Protein AF-A0A2V7M2E2-F1 (afdb_monomer)

Nearest PDB structures (foldseek):
  1mmu-assembly1_A  TM=9.522E-01  e=6.105E-13  Lactococcus lactis
  1nsr-assembly1_B  TM=9.605E-01  e=1.149E-12  Lactococcus lactis
  1nsu-assembly1_B  TM=9.607E-01  e=1.947E-12  Lactococcus lactis
  1nsm-assembly1_B  TM=9.606E-01  e=2.968E-12  Lactococcus lactis
  1nsx-assembly1_B  TM=9.609E-01  e=6.898E-12  Lactococcus lactis

Radius of gyration: 36.67 Å; Cα contacts (8 Å, |Δi|>4): 2218; chains: 1; bounding box: 90×87×92 Å

Mean predicted aligned error: 12.8 Å

Secondary structure (DSSP, 8-state):
---PPPTT----------TTPPBP-SS----EEEEEEEEETTEEEEEEEEEE-B--EEEEEPTTS--EEEEETTEE--EEEEEE---BTTTBTS-S-HHHHHHHHHHHHHTT--EEEETTS---HHHHHHHHHHT-EEEEEPP--SS---HHHHHHHHHHHHHHHHHHTT-TTEEEEE--BTTTT--EEETTEEE--HHHHHHHHHHHHHHHHH-TTSEEES-B-BTT--BSS-S-EEEEEE--GGGHHHHHHHHHHH-STT--TTB-TT----S--EEEEEEESTTTSTT---S---HHHHHHHHHHHHH-TTB-EEEES-SB--SS----SB-TTS-BB---HHHHTTT--HHHHT-SEEEEESSSSSEEEE-TT-EEEEEEEEEE-----TTTTEEEEEEEEEEEETT--EEEEEEEEEEEE--TT-EEEEEEEEEEPPSS-EEEEEEEEEE-TT--EEEEEEEEEEE--PPPPBTTEEEEE--TT-EEEEEESSEEEEETTTTEEEEESSEEEEEEEEPPTT--GGGEEEEEEEEEEE-----GGGS---------GGGT-S---TT-STT--PPPBSS---EEEEEEETTEEEEEEEE----EEEEEHHHHHT--SSS--SSTEE--EEEEEEPPHHHHHHHHHHTEEEEEEEE-TTS---EEEE-TTSSSS---SEEEEEEP-TTSPPPEEEEEEEEE-TTSPEEEEEEEE-TTS-EEEEETBTTEEEEEEEE-TTS-EEE-B---SSHHHHTSS---TTEEE-SBSSEEGGGEEEETTEEEE----BTTBEETTSTT-TTSSB-EEEEEEETTEEEEEEEEEEPTTGGG--S-EEEEEEEEE-TTS-EEEEEEEEESS----B-EEE--B-TT-SSS-S--GGG--

Sequence (893 aa):
VTHRIPRGAKTLHLDIPLPEARRWSLDDPFLHEVVVSVGGGGLAQDRVQTYFGMRTIGVVDLPGTTYRYVALNGAPVYLQLALDQAYHPEGYYTFPSDSVLRDEILRARQIGLNGLREHIKIEAPRKLYWADRLGMLIMADVPNWWGPPDSAAFREHDAALRGMIARDYNHPSVFAWILFNETWGLETKVDGQDRYLPATERRVARDYRLAKSLDPTRLVEDNSVCCGSGHTETDLNTWHEYLPGWRWEAHVERLSDSTFPGSTWNFRSPWRQARQPMCNSEFGNVWGYAGSTGDVDWSWDYHRAINAFRRHAKLCGWLYTEHHDVINEWNGYWRYDRSWKETGLGDIVAGMSLRDLHAPLYIAVGDPELSRTVRPGEHVEVPLYASFLTGSKAFGDSLTLRAELYGWNSLGERRTWDTTVTRVPYRPWMSRALPPLAVTMPSEPATVVLATRLMDAKDSVLQRNFTTFVVEGTVADRPNVRVARVPATAVRDGHWTLKQWTVLGDRKLNGAGSGFFEYRIPWPAGLAVNDVASATFLVEASAKRLNGKDRDSTAADNGDYMRGGGFHDPSRNPNSYPMTGATKFRSAVSVRVNGQPAGRWELPDDPADSRGILSWHAQPHDGHLYEAGSYGELLRVPISADALREGARTGEMVVRLEVDAALPGGLAIYGAHFGRYPVDPSVVFVLRDTSQATPRVTRAPFGRLPDGRSVELFTLSNAHGIEVQVITYGGIITSIRTPDRAGRLDDIVLGFDSLAGYLKNVPYFGAIVGRYANRIRNAQFTLDGTTYHLAKNIGENTLHGGVRGFDRVLWTGEPFQTDSGSGVTLQYTSRDGEEGYPGTLVTRVTYTLTPRDELVVDYEATTDKATPLNLSQHTYWNLHGTTGGGGTILDHV

Foldseek 3Di:
DDDDDDPPDPDDDDDDDDPPDDAAALVRLDKDKDKDWDDDDPGDIDIDIDIFGHWFWDWDALPPGLFIAIDIRNAGDQAAEFECCCQAPPPGNDDPDLVVLLVLLVLCVVLQGQEYEHPQDLHDVSNLVSCSVNRHAYAYEHHADADALDPVRVVVLVVSLLVSCVVPVRRPRYAEYESEEACHNQFDQDPNDTDNDPVSLVVLVVVLVVSCVSHVRHFYHSYQHEDQPAHRDGLAQEYEDEAQLLCQQVVLVVVLVQDDAQHCRRHDPPDGDHNRQYEYEEYFNQVRFVQGQFAAFRLQSVLLNLLNQLQRLSHSYHYYHRCEADLRTNTHCAYSNRFHFDFCQCVLPPPAGSCLSSFLWHKRKADSALEEEDAAFDKDWIKIKTRNAAPDCVQPQKKKKKKWKWFAAQQRDTDTDDIDIDIDTDDHRDTGIDGTDIDTHHNGFTKMKTKMFIAGPVRHTRHIDIGIYGHDDDGDADPFKDKWFDQQQQFPDKDAPADWDDFPPRFKIWGFFWMKTKDWTFDDPPDDLVQFPWKKWKFFKAFHHCALCNDPDPDDQPDPSVVSRGPPRSRNRQQDDHADTDDFLKFKKFKDKQNHTQGMDIRGHQHFHVLFVLLQVSDDPPRGHTNRRTAGDIDIGIDDSVSSVVCSVVRIIIMMITTDNVRGRIMMTGDLRTHRTNYGGMMMTGGDDPPFDAWDWDKDWQDADPVGHTKIWIWTAARLGWIWIFIQFLRFTAFTWDQDPVGDTFTWWDHDSHPVVLPDPDDLARGKFDQAAAKDAQQWDADPNDIWHFEDPDVRIAHRRYPCGSNGDGWDWDWDQDLQATKIKTWDWQDACRRRWGWTKIKIWMWGCGNVRDTDIDIDMDTPDDTRGDIDTDIDTQQCGPPNPDDDSVPRD

Solvent-accessible surface area (backbone atoms only — not comparable to full-atom values): 46741 Å² total; per-residue (Å²): 140,87,81,91,78,64,90,89,63,90,78,84,87,81,90,76,90,65,84,86,64,71,53,35,40,60,93,45,32,44,64,51,77,42,78,51,72,51,67,54,97,94,48,78,73,46,76,49,78,53,65,40,40,47,69,47,58,51,74,37,60,42,71,97,56,86,35,29,16,48,15,55,70,85,41,69,44,75,44,39,28,25,37,34,72,62,66,33,86,56,64,40,82,42,72,89,43,74,65,57,44,42,45,57,53,49,52,45,46,71,43,44,40,51,31,36,29,38,51,56,35,80,73,59,69,68,42,52,49,36,23,30,65,65,25,30,36,30,38,44,23,32,51,66,52,87,58,57,66,43,78,65,56,51,51,53,41,53,50,50,48,52,50,48,48,74,69,47,72,59,46,59,22,54,47,34,42,30,57,30,53,58,61,51,28,46,33,38,76,54,97,87,38,78,37,76,43,75,69,47,50,57,46,45,35,47,50,34,53,47,50,44,71,76,43,73,69,44,44,42,32,36,42,51,23,36,86,80,65,34,32,63,51,56,54,51,46,46,35,37,55,49,46,44,32,81,49,35,42,70,49,52,52,53,51,48,73,47,60,50,68,69,24,55,67,65,24,31,88,92,38,48,40,58,78,46,26,34,29,39,68,31,32,34,47,49,66,24,25,71,91,26,26,37,20,37,40,55,52,54,36,48,51,33,36,49,40,31,52,54,71,39,78,48,48,24,27,38,17,37,47,25,45,45,16,57,97,87,42,46,53,25,66,21,40,51,85,67,44,55,56,48,48,38,47,35,78,72,37,84,84,34,50,61,41,28,76,49,29,50,48,34,62,35,50,42,61,72,55,56,54,46,81,43,51,48,51,38,76,41,75,32,44,30,29,39,26,26,67,39,82,66,72,86,59,64,61,43,34,37,37,39,36,37,34,32,35,24,30,53,84,60,47,77,47,74,81,48,74,50,77,46,79,39,81,42,56,59,45,38,69,47,79,50,80,52,50,77,45,72,40,57,77,50,29,26,34,34,37,43,34,36,37,36,22,42,90,82,72,47,77,65,24,47,44,61,29,35,36,38,28,53,69,77,83,75,76,48,100,54,36,47,75,33,67,43,60,34,55,59,56,76,48,70,50,45,77,69,41,72,52,64,42,87,71,55,29,26,27,41,30,16,30,24,34,38,45,25,36,70,32,59,48,62,85,92,65,56,66,87,44,47,68,48,38,33,38,35,36,29,36,18,10,21,77,80,40,51,50,74,50,97,71,90,77,76,88,82,46,58,71,94,72,74,45,55,94,72,60,54,29,42,32,79,27,21,30,52,39,29,44,83,77,65,50,49,18,41,40,37,35,28,35,60,86,40,82,56,51,74,44,80,22,75,26,46,37,12,15,50,55,5,49,31,16,49,64,58,56,62,94,81,44,64,43,76,50,38,14,24,36,50,49,80,45,77,42,60,53,52,71,68,34,49,53,48,15,62,72,73,47,32,44,38,38,35,43,31,25,47,79,92,47,43,20,19,39,26,32,26,5,46,61,17,12,53,44,30,22,33,39,26,41,40,33,35,42,53,74,89,86,52,56,78,60,38,62,47,78,46,83,54,43,63,48,101,87,67,52,77,30,38,31,36,41,27,28,29,46,87,69,36,35,40,31,36,28,25,51,5,56,16,40,47,39,38,29,41,61,46,102,87,66,54,71,35,41,28,43,51,59,58,101,41,54,75,56,70,73,43,102,62,90,54,56,12,11,31,29,13,53,34,50,54,75,39,67,69,12,44,52,74,56,98,90,43,77,37,58,36,36,59,64,52,80,63,18,16,39,29,31,22,83,74,14,42,47,67,37,75,36,49,71,50,75,46,75,56,98,75,24,10,26,38,39,33,38,42,74,47,51,60,49,52,55,35,41,52,27,37,33,44,37,38,42,34,42,33,39,23,83,81,83,43,79,45,79,48,80,49,74,50,62,84,42,86,58,85,76,38,76,47,75,40,67,44,79,39,74,56,32,75,83,66,61,95,71,60,89,84,68,46,120

Structure (mmCIF, N/CA/C/O backbone):
data_AF-A0A2V7M2E2-F1
#
_entry.id   AF-A0A2V7M2E2-F1
#
loop_
_atom_site.group_PDB
_atom_site.id
_atom_site.type_symbol
_atom_site.label_atom_id
_atom_site.label_alt_id
_atom_site.label_comp_id
_atom_site.label_asym_id
_atom_site.label_entity_id
_atom_site.label_seq_id
_atom_site.pdbx_PDB_ins_code
_atom_site.Cartn_x
_atom_site.Cartn_y
_atom_site.Cartn_z
_atom_site.occupancy
_atom_site.B_iso_or_equiv
_atom_site.auth_seq_id
_atom_site.auth_comp_id
_atom_site.auth_asym_id
_atom_site.auth_atom_id
_atom_site.pdbx_PDB_model_num
ATOM 1 N N . VAL A 1 1 ? 30.450 -27.413 -33.168 1.00 78.19 1 VAL A N 1
ATOM 2 C CA . VAL A 1 1 ? 30.902 -27.053 -34.534 1.00 78.19 1 VAL A CA 1
ATOM 3 C C . VAL A 1 1 ? 32.400 -26.786 -34.479 1.00 78.19 1 VAL A C 1
ATOM 5 O O . VAL A 1 1 ? 32.834 -26.166 -33.517 1.00 78.19 1 VAL A O 1
ATOM 8 N N . THR A 1 2 ? 33.191 -27.269 -35.440 1.00 84.38 2 THR A N 1
ATOM 9 C CA . THR A 1 2 ? 34.657 -27.086 -35.459 1.00 84.38 2 THR A CA 1
ATOM 10 C C . THR A 1 2 ? 35.074 -26.414 -36.761 1.00 84.38 2 THR A C 1
ATOM 12 O O . THR A 1 2 ? 34.660 -26.854 -37.828 1.00 84.38 2 THR A O 1
ATOM 15 N N . HIS A 1 3 ? 35.911 -25.376 -36.679 1.00 85.56 3 HIS A N 1
ATOM 16 C CA . HIS A 1 3 ? 36.403 -24.625 -37.837 1.00 85.56 3 HIS A CA 1
ATOM 17 C C . HIS A 1 3 ? 37.922 -24.454 -37.792 1.00 85.56 3 HIS A C 1
ATOM 19 O O . HIS A 1 3 ? 38.520 -24.366 -36.720 1.00 85.56 3 HIS A O 1
ATOM 25 N N . ARG A 1 4 ? 38.553 -24.391 -38.971 1.00 87.44 4 ARG A N 1
ATOM 26 C CA . ARG A 1 4 ? 39.972 -24.036 -39.105 1.00 87.44 4 ARG A CA 1
ATOM 27 C C . ARG A 1 4 ? 40.113 -22.518 -39.131 1.00 87.44 4 ARG A C 1
ATOM 29 O O . ARG A 1 4 ? 39.438 -21.856 -39.913 1.00 87.44 4 ARG A O 1
ATOM 36 N N . ILE A 1 5 ? 41.016 -21.994 -38.309 1.00 85.44 5 ILE A N 1
ATOM 37 C CA . ILE A 1 5 ? 41.280 -20.558 -38.203 1.00 85.44 5 ILE A CA 1
ATOM 38 C C . ILE A 1 5 ? 42.539 -20.226 -39.017 1.00 85.44 5 ILE A C 1
ATOM 40 O O . ILE A 1 5 ? 43.575 -20.862 -38.799 1.00 85.44 5 ILE A O 1
ATOM 44 N N . PRO A 1 6 ? 42.493 -19.262 -39.956 1.00 84.94 6 PRO A N 1
ATOM 45 C CA . PRO A 1 6 ? 43.684 -18.811 -40.667 1.00 84.94 6 PRO A CA 1
ATOM 46 C C . PRO A 1 6 ? 44.739 -18.247 -39.708 1.00 84.94 6 PRO A C 1
ATOM 48 O O . PRO A 1 6 ? 44.421 -17.526 -38.760 1.00 84.94 6 PRO A O 1
ATOM 51 N N . ARG A 1 7 ? 46.018 -18.539 -39.967 1.00 83.25 7 ARG A N 1
ATOM 52 C CA . ARG A 1 7 ? 47.129 -18.003 -39.168 1.00 83.25 7 ARG A CA 1
ATOM 53 C C . ARG A 1 7 ? 47.099 -16.470 -39.191 1.00 83.25 7 ARG A C 1
ATOM 55 O O . ARG A 1 7 ? 47.074 -15.873 -40.260 1.00 83.25 7 ARG A O 1
ATOM 62 N N . GLY A 1 8 ? 47.149 -15.847 -38.013 1.00 85.00 8 GLY A N 1
ATOM 63 C CA . GLY A 1 8 ? 47.147 -14.386 -37.864 1.00 85.00 8 GLY A CA 1
ATOM 64 C C . GLY A 1 8 ? 45.761 -13.732 -37.889 1.00 85.00 8 GLY A C 1
ATOM 65 O O . GLY A 1 8 ? 45.679 -12.515 -37.723 1.00 85.00 8 GLY A O 1
ATOM 66 N N . ALA A 1 9 ? 44.679 -14.502 -38.057 1.00 87.25 9 ALA A N 1
ATOM 67 C CA . ALA A 1 9 ? 43.323 -13.977 -37.932 1.00 87.25 9 ALA A CA 1
ATOM 68 C C . ALA A 1 9 ? 43.050 -13.509 -36.492 1.00 87.25 9 ALA A C 1
ATOM 70 O O . ALA A 1 9 ? 43.344 -14.222 -35.534 1.00 87.25 9 ALA A O 1
ATOM 71 N N . LYS A 1 10 ? 42.476 -12.307 -36.358 1.00 87.69 10 LYS A N 1
ATOM 72 C CA . LYS A 1 10 ? 42.062 -11.719 -35.070 1.00 87.69 10 LYS A CA 1
ATOM 73 C C . LYS A 1 10 ? 40.555 -11.815 -34.817 1.00 87.69 10 LYS A C 1
ATOM 75 O O . LYS A 1 10 ? 40.134 -11.742 -33.671 1.00 87.69 10 LYS A O 1
ATOM 80 N N . THR A 1 11 ? 39.771 -12.006 -35.876 1.00 87.50 11 THR A N 1
ATOM 81 C CA . THR A 1 11 ? 38.309 -12.106 -35.831 1.00 87.50 11 THR A CA 1
ATOM 82 C C . THR A 1 11 ? 37.866 -13.264 -36.713 1.00 87.50 11 THR A C 1
ATOM 84 O O . THR A 1 11 ? 38.411 -13.463 -37.801 1.00 87.50 11 THR A O 1
ATOM 87 N N . LEU A 1 12 ? 36.877 -14.020 -36.245 1.00 86.31 12 LEU A N 1
ATOM 88 C CA . LEU A 1 12 ? 36.224 -15.091 -36.987 1.00 86.31 12 LEU A CA 1
ATOM 89 C C . LEU A 1 12 ? 34.712 -14.949 -36.803 1.00 86.31 12 LEU A C 1
ATOM 91 O O . LEU A 1 12 ? 34.249 -14.781 -35.678 1.00 86.31 12 LEU A O 1
ATOM 95 N N . HIS A 1 13 ? 33.961 -15.052 -37.896 1.00 87.56 13 HIS A N 1
ATOM 96 C CA . HIS A 1 13 ? 32.502 -15.111 -37.875 1.00 87.56 13 HIS A CA 1
ATOM 97 C C . HIS A 1 13 ? 32.058 -16.536 -38.200 1.00 87.56 13 HIS A C 1
ATOM 99 O O . HIS A 1 13 ? 32.560 -17.137 -39.152 1.00 87.56 13 HIS A O 1
ATOM 105 N N . LEU A 1 14 ? 31.158 -17.079 -37.380 1.00 86.69 14 LEU A N 1
ATOM 106 C CA . LEU A 1 14 ? 30.613 -18.424 -37.519 1.00 86.69 14 LEU A CA 1
ATOM 107 C C . LEU A 1 14 ? 29.091 -18.349 -37.469 1.00 86.69 14 LEU A C 1
ATOM 109 O O . LEU A 1 14 ? 28.536 -17.920 -36.460 1.00 86.69 14 LEU A O 1
ATOM 113 N N . ASP A 1 15 ? 28.438 -18.835 -38.517 1.00 88.50 15 ASP A N 1
ATOM 114 C CA . ASP A 1 15 ? 26.987 -18.973 -38.543 1.00 88.50 15 ASP A CA 1
ATOM 115 C C . ASP A 1 15 ? 26.611 -20.374 -38.062 1.00 88.50 15 ASP A C 1
ATOM 117 O O . ASP A 1 15 ? 26.930 -21.383 -38.699 1.00 88.50 15 ASP A O 1
ATOM 121 N N . ILE A 1 16 ? 25.954 -20.444 -36.905 1.00 88.31 16 ILE A N 1
ATOM 122 C CA . ILE A 1 16 ? 25.498 -21.699 -36.303 1.00 88.31 16 ILE A CA 1
ATOM 123 C C . ILE A 1 16 ? 23.966 -21.728 -36.376 1.00 88.31 16 ILE A C 1
ATOM 125 O O . ILE A 1 16 ? 23.317 -20.968 -35.656 1.00 88.31 16 ILE A O 1
ATOM 129 N N . PRO A 1 17 ? 23.358 -22.579 -37.222 1.00 88.06 17 PRO A N 1
ATOM 130 C CA . PRO A 1 17 ? 21.909 -22.694 -37.279 1.00 88.06 17 PRO A CA 1
ATOM 131 C C . PRO A 1 17 ? 21.377 -23.345 -35.998 1.00 88.06 17 PRO A C 1
ATOM 133 O O . PRO A 1 17 ? 21.847 -24.404 -35.582 1.00 88.06 17 PRO A O 1
ATOM 136 N N . LEU A 1 18 ? 20.363 -22.721 -35.398 1.00 89.25 18 LEU A N 1
ATOM 137 C CA . LEU A 1 18 ? 19.655 -23.220 -34.218 1.00 89.25 18 LEU A CA 1
ATOM 138 C C . LEU A 1 18 ? 18.176 -23.433 -34.576 1.00 89.25 18 LEU A C 1
ATOM 140 O O . LEU A 1 18 ? 17.348 -22.556 -34.305 1.00 89.25 18 LEU A O 1
ATOM 144 N N . PRO A 1 19 ? 17.829 -24.545 -35.254 1.00 86.31 19 PRO A N 1
ATOM 145 C CA . PRO A 1 19 ? 16.437 -24.854 -35.556 1.00 86.31 19 PRO A CA 1
ATOM 146 C C . PRO A 1 19 ? 15.652 -25.005 -34.248 1.00 86.31 19 PRO A C 1
ATOM 148 O O . PRO A 1 19 ? 16.143 -25.604 -33.296 1.00 86.31 19 PRO A O 1
ATOM 151 N N . GLU A 1 20 ? 14.450 -24.424 -34.200 1.00 87.56 20 GLU A N 1
ATOM 152 C CA . GLU A 1 20 ? 13.541 -24.509 -33.044 1.00 87.56 20 GLU A CA 1
ATOM 153 C C . GLU A 1 20 ? 14.140 -23.997 -31.719 1.00 87.56 20 GLU A C 1
ATOM 155 O O . GLU A 1 20 ? 13.816 -24.486 -30.638 1.00 87.56 20 GLU A O 1
ATOM 160 N N . ALA A 1 21 ? 15.007 -22.979 -31.783 1.00 91.06 21 ALA A N 1
ATOM 161 C CA . ALA A 1 21 ? 15.602 -22.397 -30.586 1.00 91.06 21 ALA A CA 1
ATOM 162 C C . ALA A 1 21 ? 14.530 -21.941 -29.575 1.00 91.06 21 ALA A C 1
ATOM 164 O O . ALA A 1 21 ? 13.706 -21.067 -29.867 1.00 91.06 21 ALA A O 1
ATOM 165 N N . ARG A 1 22 ? 14.583 -22.504 -28.359 1.00 95.81 22 ARG A N 1
ATOM 166 C CA . ARG A 1 22 ? 13.755 -22.070 -27.228 1.00 95.81 22 ARG A CA 1
ATOM 167 C C . ARG A 1 22 ? 14.014 -20.594 -26.946 1.00 95.81 22 ARG A C 1
ATOM 169 O O . ARG A 1 22 ? 15.173 -20.179 -26.836 1.00 95.81 22 ARG A O 1
ATOM 176 N N . ARG A 1 23 ? 12.935 -19.811 -26.889 1.00 96.44 23 ARG A N 1
ATOM 177 C CA . ARG A 1 23 ? 13.010 -18.357 -26.759 1.00 96.44 23 ARG A CA 1
ATOM 178 C C . ARG A 1 23 ? 13.094 -17.935 -25.301 1.00 96.44 23 ARG A C 1
ATOM 180 O O . ARG A 1 23 ? 12.389 -18.482 -24.464 1.00 96.44 23 ARG A O 1
ATOM 187 N N . TRP A 1 24 ? 13.907 -16.924 -25.034 1.00 98.44 24 TRP A N 1
ATOM 188 C CA . TRP A 1 24 ? 13.937 -16.233 -23.756 1.00 98.44 24 TRP A CA 1
ATOM 189 C C . TRP A 1 24 ? 12.678 -15.368 -23.605 1.00 98.44 24 TRP A C 1
ATOM 191 O O . TRP A 1 24 ? 12.269 -14.668 -24.540 1.00 98.44 24 TRP A O 1
ATOM 201 N N . SER A 1 25 ? 12.059 -15.424 -22.432 1.00 97.69 25 SER A N 1
ATOM 202 C CA . SER A 1 25 ? 10.929 -14.592 -22.021 1.00 97.69 25 SER A CA 1
ATOM 203 C C . SER A 1 25 ? 10.955 -14.358 -20.506 1.00 97.69 25 SER A C 1
ATOM 205 O O . SER A 1 25 ? 11.793 -14.920 -19.808 1.00 97.69 25 SER A O 1
ATOM 207 N N . LEU A 1 26 ? 10.031 -13.551 -19.984 1.00 96.88 26 LEU A N 1
ATOM 208 C CA . LEU A 1 26 ? 9.942 -13.269 -18.544 1.00 96.88 26 LEU A CA 1
ATOM 209 C C . LEU A 1 26 ? 9.497 -14.488 -17.721 1.00 96.88 26 LEU A C 1
ATOM 211 O O . LEU A 1 26 ? 9.970 -14.696 -16.604 1.00 96.88 26 LEU A O 1
ATOM 215 N N . ASP A 1 27 ? 8.613 -15.310 -18.290 1.00 94.56 27 ASP A N 1
ATOM 216 C CA . ASP A 1 27 ? 8.113 -16.532 -17.649 1.00 94.56 27 ASP A CA 1
ATOM 217 C C . ASP A 1 27 ? 9.031 -17.736 -17.902 1.00 94.56 27 ASP A C 1
ATOM 219 O O . ASP A 1 27 ? 9.135 -18.634 -17.069 1.00 94.56 27 ASP A O 1
ATOM 223 N N . ASP A 1 28 ? 9.724 -17.735 -19.042 1.00 97.00 28 ASP A N 1
ATOM 224 C CA . ASP A 1 28 ? 10.693 -18.752 -19.440 1.00 97.00 28 ASP A CA 1
ATOM 225 C C . ASP A 1 28 ? 12.025 -18.101 -19.857 1.00 97.00 28 ASP A C 1
ATOM 227 O O . ASP A 1 28 ? 12.281 -17.930 -21.056 1.00 97.00 28 ASP A O 1
ATOM 231 N N . PRO A 1 29 ? 12.876 -17.694 -18.894 1.00 97.56 29 PRO A N 1
ATOM 232 C CA . PRO A 1 29 ? 14.146 -17.018 -19.159 1.00 97.56 29 PRO A CA 1
ATOM 233 C C . PRO A 1 29 ? 15.240 -18.001 -19.603 1.00 97.56 29 PRO A C 1
ATOM 235 O O . PRO A 1 29 ? 16.329 -18.070 -19.033 1.00 97.56 29 PRO A O 1
ATOM 238 N N . PHE A 1 30 ? 14.949 -18.813 -20.620 1.00 97.88 30 PHE A N 1
ATOM 239 C CA . PHE A 1 30 ? 15.863 -19.839 -21.104 1.00 97.88 30 PHE A CA 1
ATOM 240 C C . PHE A 1 30 ? 17.111 -19.231 -21.758 1.00 97.88 30 PHE A C 1
ATOM 242 O O . PHE A 1 30 ? 17.016 -18.366 -22.633 1.00 97.88 30 PHE A O 1
ATOM 249 N N . LEU A 1 31 ? 18.284 -19.740 -21.373 1.00 97.88 31 LEU A N 1
ATOM 250 C CA . LEU A 1 31 ? 19.579 -19.337 -21.913 1.00 97.88 31 LEU A CA 1
ATOM 251 C C . LEU A 1 31 ? 20.272 -20.536 -22.558 1.00 97.88 31 LEU A C 1
ATOM 253 O O . LEU A 1 31 ? 20.341 -21.619 -21.979 1.00 97.88 31 LEU A O 1
ATOM 257 N N . HIS A 1 32 ? 20.810 -20.322 -23.752 1.00 95.69 32 HIS A N 1
ATOM 258 C CA . HIS A 1 32 ? 21.633 -21.294 -24.459 1.00 95.69 32 HIS A CA 1
ATOM 259 C C . HIS A 1 32 ? 23.075 -21.146 -23.988 1.00 95.69 32 HIS A C 1
ATOM 261 O O . HIS A 1 32 ? 23.657 -20.069 -24.114 1.00 95.69 32 HIS A O 1
ATOM 267 N N . GLU A 1 33 ? 23.655 -22.214 -23.446 1.00 94.50 33 GLU A N 1
ATOM 268 C CA . GLU A 1 33 ? 25.056 -22.221 -23.028 1.00 94.50 33 GLU A CA 1
ATOM 269 C C . GLU A 1 33 ? 25.985 -22.440 -24.225 1.00 94.50 33 GLU A C 1
ATOM 271 O O . GLU A 1 33 ? 25.749 -23.290 -25.088 1.00 94.50 33 GLU A O 1
ATOM 276 N N . VAL A 1 34 ? 27.077 -21.682 -24.263 1.00 92.31 34 VAL A N 1
ATOM 277 C CA . VAL A 1 34 ? 28.080 -21.736 -25.324 1.00 92.31 34 VAL A CA 1
ATOM 278 C C . VAL A 1 34 ? 29.443 -21.980 -24.712 1.00 92.31 34 VAL A C 1
ATOM 280 O O . VAL A 1 34 ? 29.895 -21.259 -23.824 1.00 92.31 34 VAL A O 1
ATOM 283 N N . VAL A 1 35 ? 30.135 -22.979 -25.248 1.00 93.25 35 VAL A N 1
ATOM 284 C CA . VAL A 1 35 ? 31.551 -23.202 -24.983 1.00 93.25 35 VAL A CA 1
ATOM 285 C C . VAL A 1 35 ? 32.305 -22.980 -26.281 1.00 93.25 35 VAL A C 1
ATOM 287 O O . VAL A 1 35 ? 32.139 -23.733 -27.241 1.00 93.25 35 VAL A O 1
ATOM 290 N N . VAL A 1 36 ? 33.150 -21.955 -26.299 1.00 90.94 36 VAL A N 1
ATOM 291 C CA . VAL A 1 36 ? 34.093 -21.714 -27.392 1.00 90.94 36 VAL A CA 1
ATOM 292 C C . VAL A 1 36 ? 35.462 -22.173 -26.926 1.00 90.94 36 VAL A C 1
ATOM 294 O O . VAL A 1 36 ? 35.878 -21.902 -25.801 1.00 90.94 36 VAL A O 1
ATOM 297 N N . SER A 1 37 ? 36.170 -22.913 -27.769 1.00 90.75 37 SER A N 1
ATOM 298 C CA . SER A 1 37 ? 37.549 -23.294 -27.489 1.00 90.75 37 SER A CA 1
ATOM 299 C C . SER A 1 37 ? 38.397 -23.163 -28.738 1.00 90.75 37 SER A C 1
ATOM 301 O O . SER A 1 37 ? 37.980 -23.572 -29.822 1.00 90.75 37 SER A O 1
ATOM 303 N N . VAL A 1 38 ? 39.593 -22.612 -28.570 1.00 88.50 38 VAL A N 1
ATOM 304 C CA . VAL A 1 38 ? 40.593 -22.457 -29.625 1.00 88.50 38 VAL A CA 1
ATOM 305 C C . VAL A 1 38 ? 41.819 -23.271 -29.226 1.00 88.50 38 VAL A C 1
ATOM 307 O O . VAL A 1 38 ? 42.321 -23.148 -28.115 1.00 88.50 38 VAL A O 1
ATOM 310 N N . GLY A 1 39 ? 42.286 -24.143 -30.117 1.00 84.81 39 GLY A N 1
ATOM 311 C CA . GLY A 1 39 ? 43.429 -25.023 -29.870 1.00 84.81 39 GLY A CA 1
ATOM 312 C C . GLY A 1 39 ? 43.863 -25.765 -31.135 1.00 84.81 39 GLY A C 1
ATOM 313 O O . GLY A 1 39 ? 43.235 -25.637 -32.188 1.00 84.81 39 GLY A O 1
ATOM 314 N N . GLY A 1 40 ? 44.951 -26.534 -31.050 1.00 80.25 40 GLY A N 1
ATOM 315 C CA . GLY A 1 40 ? 45.512 -27.285 -32.178 1.00 80.25 40 GLY A CA 1
ATOM 316 C C . GLY A 1 40 ? 46.838 -27.968 -31.831 1.00 80.25 40 GLY A C 1
ATOM 317 O O . GLY A 1 40 ? 47.313 -27.863 -30.703 1.00 80.25 40 GLY A O 1
ATOM 318 N N . GLY A 1 41 ? 47.445 -28.673 -32.792 1.00 76.19 41 GLY A N 1
ATOM 319 C CA . GLY A 1 41 ? 48.692 -29.419 -32.573 1.00 76.19 41 GLY A CA 1
ATOM 320 C C . GLY A 1 41 ? 49.827 -28.527 -32.056 1.00 76.19 41 GLY A C 1
ATOM 321 O O . GLY A 1 41 ? 50.333 -27.689 -32.796 1.00 76.19 41 GLY A O 1
ATOM 322 N N . GLY A 1 42 ? 50.210 -28.714 -30.789 1.00 77.62 42 GLY A N 1
ATOM 323 C CA . GLY A 1 42 ? 51.268 -27.952 -30.113 1.00 77.62 42 GLY A CA 1
ATOM 324 C C . GLY A 1 42 ? 50.839 -26.616 -29.488 1.00 77.62 42 GLY A C 1
ATOM 325 O O . GLY A 1 42 ? 51.699 -25.910 -28.968 1.00 77.62 42 GLY A O 1
ATOM 326 N N . LEU A 1 43 ? 49.548 -26.257 -29.513 1.00 78.25 43 LEU A N 1
ATOM 327 C CA . LEU A 1 43 ? 49.020 -25.033 -28.891 1.00 78.25 43 LEU A CA 1
ATOM 328 C C . LEU A 1 43 ? 48.236 -25.360 -27.615 1.00 78.25 43 LEU A C 1
ATOM 330 O O . LEU A 1 43 ? 47.435 -26.296 -27.602 1.00 78.25 43 LEU A O 1
ATOM 334 N N . ALA A 1 44 ? 48.428 -24.560 -26.562 1.00 81.19 44 ALA A N 1
ATOM 335 C CA . ALA A 1 44 ? 47.576 -24.609 -25.377 1.00 81.19 44 ALA A CA 1
ATOM 336 C C . ALA A 1 44 ? 46.131 -24.251 -25.758 1.00 81.19 44 ALA A C 1
ATOM 338 O O . ALA A 1 44 ? 45.903 -23.343 -26.559 1.00 81.19 44 ALA A O 1
ATOM 339 N N . GLN A 1 45 ? 45.166 -24.987 -25.208 1.00 87.81 45 GLN A N 1
ATOM 340 C CA . GLN A 1 45 ? 43.752 -24.723 -25.441 1.00 87.81 45 GLN A CA 1
ATOM 341 C C . GLN A 1 45 ? 43.325 -23.488 -24.647 1.00 87.81 45 GLN A C 1
ATOM 343 O O . GLN A 1 45 ? 43.455 -23.468 -23.425 1.00 87.81 45 GLN A O 1
ATOM 348 N N . ASP A 1 46 ? 42.770 -22.500 -25.340 1.00 91.12 46 ASP A N 1
ATOM 349 C CA . ASP A 1 46 ? 42.038 -21.397 -24.724 1.00 91.12 46 ASP A CA 1
ATOM 350 C C . ASP A 1 46 ? 40.534 -21.698 -24.781 1.00 91.12 46 ASP A C 1
ATOM 352 O O . ASP A 1 46 ? 40.041 -22.264 -25.766 1.00 91.12 46 ASP A O 1
ATOM 356 N N . ARG A 1 47 ? 39.801 -21.379 -23.713 1.00 93.00 47 ARG A N 1
ATOM 357 C CA . ARG A 1 47 ? 38.394 -21.761 -23.546 1.00 93.00 47 ARG A CA 1
ATOM 358 C C . ARG A 1 47 ? 37.600 -20.660 -22.857 1.00 93.00 47 ARG A C 1
ATOM 360 O O . ARG A 1 47 ? 37.920 -20.253 -21.748 1.00 93.00 47 ARG A O 1
ATOM 367 N N . VAL A 1 48 ? 36.477 -20.296 -23.472 1.00 93.31 48 VAL A N 1
ATOM 368 C CA . VAL A 1 48 ? 35.481 -19.373 -22.919 1.00 93.31 48 VAL A CA 1
ATOM 369 C C . VAL A 1 48 ? 34.146 -20.097 -22.778 1.00 93.31 48 VAL A C 1
ATOM 371 O O . VAL A 1 48 ? 33.716 -20.820 -23.680 1.00 93.31 48 VAL A O 1
ATOM 374 N N . GLN A 1 49 ? 33.489 -19.899 -21.636 1.00 94.44 49 GLN A N 1
ATOM 375 C CA . GLN A 1 49 ? 32.111 -20.320 -21.396 1.00 94.44 49 GLN A CA 1
ATOM 376 C C . GLN A 1 49 ? 31.239 -19.074 -21.268 1.00 94.44 49 GLN A C 1
ATOM 378 O O . GLN A 1 49 ? 31.582 -18.151 -20.533 1.00 94.44 49 GLN A O 1
ATOM 383 N N . THR A 1 50 ? 30.135 -19.038 -22.002 1.00 93.06 50 THR A N 1
ATOM 384 C CA . THR A 1 50 ? 29.187 -17.921 -22.008 1.00 93.06 50 THR A CA 1
ATOM 385 C C . THR A 1 50 ? 27.776 -18.438 -22.289 1.00 93.06 50 THR A C 1
ATOM 387 O O . THR A 1 50 ? 27.559 -19.646 -22.388 1.00 93.06 50 THR A O 1
ATOM 390 N N . TYR A 1 51 ? 26.810 -17.537 -22.407 1.00 95.56 51 TYR A N 1
ATOM 391 C CA . TYR A 1 51 ? 25.429 -17.846 -22.744 1.00 95.56 51 TYR A CA 1
ATOM 392 C C . TYR A 1 51 ? 24.830 -16.762 -23.647 1.00 95.56 51 TYR A C 1
ATOM 394 O O . TYR A 1 51 ? 25.402 -15.685 -23.807 1.00 95.56 51 TYR A O 1
ATOM 402 N N . PHE A 1 52 ? 23.665 -17.039 -24.226 1.00 95.38 52 PHE A N 1
ATOM 403 C CA . PHE A 1 52 ? 22.818 -16.038 -24.881 1.00 95.38 52 PHE A CA 1
ATOM 404 C C . PHE A 1 52 ? 21.340 -16.444 -24.784 1.00 95.38 52 PHE A C 1
ATOM 406 O O . PHE A 1 52 ? 21.015 -17.619 -24.604 1.00 95.38 52 PHE A O 1
ATOM 413 N N . GLY A 1 53 ? 20.431 -15.477 -24.916 1.00 96.44 53 GLY A N 1
ATOM 414 C CA . GLY A 1 53 ? 18.987 -15.723 -24.983 1.00 96.44 53 GLY A CA 1
ATOM 415 C C . GLY A 1 53 ? 18.421 -15.385 -26.360 1.00 96.44 53 GLY A C 1
ATOM 416 O O . GLY A 1 53 ? 18.673 -14.306 -26.894 1.00 96.44 53 GLY A O 1
ATOM 417 N N . MET A 1 54 ? 17.620 -16.285 -26.934 1.00 96.69 54 MET A N 1
ATOM 418 C CA . MET A 1 54 ? 16.963 -16.056 -28.227 1.00 96.69 54 MET A CA 1
ATOM 419 C C . MET A 1 54 ? 15.629 -15.348 -28.032 1.00 96.69 54 MET A C 1
ATOM 421 O O . MET A 1 54 ? 14.693 -15.927 -27.503 1.00 96.69 54 MET A O 1
ATOM 425 N N . ARG A 1 55 ? 15.509 -14.101 -28.469 1.00 97.44 55 ARG A N 1
ATOM 426 C CA . ARG A 1 55 ? 14.277 -13.309 -28.353 1.00 97.44 55 ARG A CA 1
ATOM 427 C C . ARG A 1 55 ? 14.301 -12.128 -29.305 1.00 97.44 55 ARG A C 1
ATOM 429 O O . ARG A 1 55 ? 15.383 -11.692 -29.708 1.00 97.44 55 ARG A O 1
ATOM 436 N N . THR A 1 56 ? 13.126 -11.586 -29.599 1.00 97.62 56 THR A N 1
ATOM 437 C CA . THR A 1 56 ? 12.982 -10.317 -30.319 1.00 97.62 56 THR A CA 1
ATOM 438 C C . THR A 1 56 ? 12.413 -9.238 -29.407 1.00 97.62 56 THR A C 1
ATOM 440 O O . THR A 1 56 ? 11.485 -9.503 -28.644 1.00 97.62 56 THR A O 1
ATOM 443 N N . ILE A 1 57 ? 12.954 -8.025 -29.524 1.00 98.38 57 ILE A N 1
ATOM 444 C CA . ILE A 1 57 ? 12.375 -6.799 -28.975 1.00 98.38 57 ILE A CA 1
ATOM 445 C C . ILE A 1 57 ? 11.878 -5.955 -30.147 1.00 98.38 57 ILE A C 1
ATOM 447 O O . ILE A 1 57 ? 12.515 -5.902 -31.200 1.00 98.38 57 ILE A O 1
ATOM 451 N N . GLY A 1 58 ? 10.721 -5.323 -29.990 1.00 97.56 58 GLY A N 1
ATOM 452 C CA . GLY A 1 58 ? 10.172 -4.423 -30.995 1.00 97.56 58 GLY A CA 1
ATOM 453 C C . GLY A 1 58 ? 9.003 -3.618 -30.454 1.00 97.56 58 GLY A C 1
ATOM 454 O O . GLY A 1 58 ? 8.814 -3.518 -29.246 1.00 97.56 58 GLY A O 1
ATOM 455 N N . VAL A 1 59 ? 8.197 -3.067 -31.356 1.00 97.94 59 VAL A N 1
ATOM 456 C CA . VAL A 1 59 ? 6.960 -2.364 -31.007 1.00 97.94 59 VAL A CA 1
ATOM 457 C C . VAL A 1 59 ? 5.829 -2.940 -31.857 1.00 97.94 59 VAL A C 1
ATOM 459 O O . VAL A 1 59 ? 5.981 -3.094 -33.075 1.00 97.94 59 VAL A O 1
ATOM 462 N N . VAL A 1 60 ? 4.685 -3.238 -31.246 1.00 97.94 60 VAL A N 1
ATOM 463 C CA . VAL A 1 60 ? 3.484 -3.768 -31.919 1.00 97.94 60 VAL A CA 1
ATOM 464 C C . VAL A 1 60 ? 2.247 -2.958 -31.545 1.00 97.94 60 VAL A C 1
ATOM 466 O O . VAL A 1 60 ? 2.279 -2.156 -30.613 1.00 97.94 60 VAL A O 1
ATOM 469 N N . ASP A 1 61 ? 1.172 -3.131 -32.314 1.00 97.50 61 ASP A N 1
ATOM 470 C CA . ASP A 1 61 ? -0.127 -2.579 -31.943 1.00 97.50 61 ASP A CA 1
ATOM 471 C C . ASP A 1 61 ? -0.735 -3.478 -30.859 1.00 97.50 61 ASP A C 1
ATOM 473 O O . ASP A 1 61 ? -0.714 -4.707 -30.982 1.00 97.50 61 ASP A O 1
ATOM 477 N N . LEU A 1 62 ? -1.270 -2.877 -29.796 1.00 96.06 62 LEU A N 1
ATOM 478 C CA . LEU A 1 62 ? -2.077 -3.589 -28.815 1.00 96.06 62 LEU A CA 1
ATOM 479 C C . LEU A 1 62 ? -3.299 -4.172 -29.553 1.00 96.06 62 LEU A C 1
ATOM 481 O O . LEU A 1 62 ? -4.029 -3.402 -30.192 1.00 96.06 62 LEU A O 1
ATOM 485 N N . PRO A 1 63 ? -3.531 -5.500 -29.511 1.00 95.88 63 PRO A N 1
ATOM 486 C CA . PRO A 1 63 ? -4.550 -6.148 -30.329 1.00 95.88 63 PRO A CA 1
ATOM 487 C C . PRO A 1 63 ? -5.929 -5.490 -30.231 1.00 95.88 63 PRO A C 1
ATOM 489 O O . PRO A 1 63 ? -6.445 -5.261 -29.143 1.00 95.88 63 PRO A O 1
ATOM 492 N N . GLY A 1 64 ? -6.533 -5.201 -31.388 1.00 93.88 64 GLY A N 1
ATOM 493 C CA . GLY A 1 64 ? -7.833 -4.524 -31.476 1.00 93.88 64 GLY A CA 1
ATOM 494 C C . GLY A 1 64 ? -7.778 -2.995 -31.369 1.00 93.88 64 GLY A C 1
ATOM 495 O O . GLY A 1 64 ? -8.826 -2.355 -31.398 1.00 93.88 64 GLY A O 1
ATOM 496 N N . THR A 1 65 ? -6.587 -2.402 -31.281 1.00 95.25 65 THR A N 1
ATOM 497 C CA . THR A 1 65 ? -6.381 -0.948 -31.223 1.00 95.25 65 THR A CA 1
ATOM 498 C C . THR A 1 65 ? -5.272 -0.516 -32.191 1.00 95.25 65 THR A C 1
ATOM 500 O O . THR A 1 65 ? -4.640 -1.347 -32.839 1.00 95.25 65 THR A O 1
ATOM 503 N N . THR A 1 66 ? -5.001 0.787 -32.265 1.00 94.75 66 THR A N 1
ATOM 504 C CA . THR A 1 66 ? -3.818 1.349 -32.944 1.00 94.75 66 THR A CA 1
ATOM 505 C C . THR A 1 66 ? -2.733 1.801 -31.957 1.00 94.75 66 THR A C 1
ATOM 507 O O . THR A 1 66 ? -1.794 2.501 -32.347 1.00 94.75 66 THR A O 1
ATOM 510 N N . TYR A 1 67 ? -2.886 1.475 -30.670 1.00 96.44 67 TYR A N 1
ATOM 511 C CA . TYR A 1 67 ? -1.992 1.913 -29.599 1.00 96.44 67 TYR A CA 1
ATOM 512 C C . TYR A 1 67 ? -0.711 1.092 -29.616 1.00 96.44 67 TYR A C 1
ATOM 514 O O . TYR A 1 67 ? -0.744 -0.117 -29.822 1.00 96.44 67 TYR A O 1
ATOM 522 N N . ARG A 1 68 ? 0.429 1.752 -29.423 1.00 96.62 68 ARG A N 1
ATOM 523 C CA . ARG A 1 68 ? 1.753 1.157 -29.616 1.00 96.62 68 ARG A CA 1
ATOM 524 C C . ARG A 1 68 ? 2.330 0.717 -28.286 1.00 96.62 68 ARG A C 1
ATOM 526 O O . ARG A 1 68 ? 2.343 1.500 -27.345 1.00 96.62 68 ARG A O 1
ATOM 533 N N . TYR A 1 69 ? 2.797 -0.524 -28.229 1.00 98.25 69 TYR A N 1
ATOM 534 C CA . TYR A 1 69 ? 3.381 -1.142 -27.041 1.00 98.25 69 TYR A CA 1
ATOM 535 C C . TYR A 1 69 ? 4.732 -1.751 -27.390 1.00 98.25 69 TYR A C 1
ATOM 537 O O . TYR A 1 69 ? 4.906 -2.296 -28.486 1.00 98.25 69 TYR A O 1
ATOM 545 N N . VAL A 1 70 ? 5.669 -1.701 -26.442 1.00 98.44 70 VAL A N 1
ATOM 546 C CA . VAL A 1 70 ? 6.890 -2.512 -26.507 1.00 98.44 70 VAL A CA 1
ATOM 547 C C . VAL A 1 70 ? 6.491 -3.986 -26.560 1.00 98.44 70 VAL A C 1
ATOM 549 O O . VAL A 1 70 ? 5.532 -4.408 -25.915 1.00 98.44 70 VAL A O 1
ATOM 552 N N . ALA A 1 71 ? 7.199 -4.763 -27.371 1.00 98.25 71 ALA A N 1
ATOM 553 C CA . ALA A 1 71 ? 6.897 -6.157 -27.626 1.00 98.25 71 ALA A CA 1
ATOM 554 C C . ALA A 1 71 ? 8.098 -7.053 -27.347 1.00 98.25 71 ALA A C 1
ATOM 556 O O . ALA A 1 71 ? 9.206 -6.769 -27.804 1.00 98.25 71 ALA A O 1
ATOM 557 N N . LEU A 1 72 ? 7.839 -8.179 -26.688 1.00 98.31 72 LEU A N 1
ATOM 558 C CA . LEU A 1 72 ? 8.781 -9.275 -26.501 1.00 98.31 72 LEU A CA 1
ATOM 559 C C . LEU A 1 72 ? 8.267 -10.483 -27.283 1.00 98.31 72 LEU A C 1
ATOM 561 O O . LEU A 1 72 ? 7.131 -10.921 -27.104 1.00 98.31 72 LEU A O 1
ATOM 565 N N . ASN A 1 73 ? 9.088 -11.017 -28.186 1.00 97.38 73 ASN A N 1
ATOM 566 C CA . ASN A 1 73 ? 8.728 -12.149 -29.048 1.00 97.38 73 ASN A CA 1
ATOM 567 C C . ASN A 1 73 ? 7.463 -11.913 -29.901 1.00 97.38 73 ASN A C 1
ATOM 569 O O . ASN A 1 73 ? 6.774 -12.865 -30.268 1.00 97.38 73 ASN A O 1
ATOM 573 N N . GLY A 1 74 ? 7.176 -10.649 -30.235 1.00 96.44 74 GLY A N 1
ATOM 574 C CA . GLY A 1 74 ? 6.005 -10.236 -31.019 1.00 96.44 74 GLY A CA 1
ATOM 575 C C . GLY A 1 74 ? 4.714 -10.057 -30.212 1.00 96.44 74 GLY A C 1
ATOM 576 O O . GLY A 1 74 ? 3.702 -9.677 -30.795 1.00 96.44 74 GLY A O 1
ATOM 577 N N . ALA A 1 75 ? 4.735 -10.293 -28.897 1.00 96.38 75 ALA A N 1
ATOM 578 C CA . ALA A 1 75 ? 3.609 -10.028 -28.004 1.00 96.38 75 ALA A CA 1
ATOM 579 C C . ALA A 1 75 ? 3.816 -8.698 -27.257 1.00 96.38 75 ALA A C 1
ATOM 581 O O . ALA A 1 75 ? 4.935 -8.452 -26.803 1.00 96.38 75 ALA A O 1
ATOM 582 N N . PRO A 1 76 ? 2.782 -7.846 -27.115 1.00 97.56 76 PRO A N 1
ATOM 583 C CA . PRO A 1 76 ? 2.903 -6.603 -26.361 1.00 97.56 76 PRO A CA 1
ATOM 584 C C . PRO A 1 76 ? 3.144 -6.888 -24.875 1.00 97.56 76 PRO A C 1
ATOM 586 O O . PRO A 1 76 ? 2.609 -7.846 -24.316 1.00 97.56 76 PRO A O 1
ATOM 589 N N . VAL A 1 77 ? 3.937 -6.031 -24.243 1.00 97.25 77 VAL A N 1
ATOM 590 C CA . VAL A 1 77 ? 4.253 -6.067 -22.815 1.00 97.25 77 VAL A CA 1
ATOM 591 C C . VAL A 1 77 ? 3.777 -4.757 -22.209 1.00 97.25 77 VAL A C 1
ATOM 593 O O . VAL A 1 77 ? 4.165 -3.689 -22.675 1.00 97.25 77 VAL A O 1
ATOM 596 N N . TYR A 1 78 ? 2.931 -4.837 -21.182 1.00 97.88 78 TYR A N 1
ATOM 597 C CA . TYR A 1 78 ? 2.661 -3.678 -20.338 1.00 97.88 78 TYR A CA 1
ATOM 598 C C . TYR A 1 78 ? 3.820 -3.527 -19.361 1.00 97.88 78 TYR A C 1
ATOM 600 O O . TYR A 1 78 ? 4.027 -4.397 -18.510 1.00 97.88 78 TYR A O 1
ATOM 608 N N . LEU A 1 79 ? 4.626 -2.487 -19.543 1.00 98.44 79 LEU A N 1
ATOM 609 C CA . LEU A 1 79 ? 5.851 -2.318 -18.773 1.00 98.44 79 LEU A CA 1
ATOM 610 C C . LEU A 1 79 ? 5.527 -1.828 -17.352 1.00 98.44 79 LEU A C 1
ATOM 612 O O . LEU A 1 79 ? 4.758 -0.888 -17.169 1.00 98.44 79 LEU A O 1
ATOM 616 N N . GLN A 1 80 ? 6.095 -2.492 -16.352 1.00 98.38 80 GLN A N 1
ATOM 617 C CA . GLN A 1 80 ? 5.909 -2.206 -14.929 1.00 98.38 80 GLN A CA 1
ATOM 618 C C . GLN A 1 80 ? 7.295 -2.226 -14.293 1.00 98.38 80 GLN A C 1
ATOM 620 O O . GLN A 1 80 ? 7.799 -3.300 -13.933 1.00 98.38 80 GLN A O 1
ATOM 625 N N . LEU A 1 81 ? 7.935 -1.058 -14.257 1.00 98.44 81 LEU A N 1
ATOM 626 C CA . LEU A 1 81 ? 9.324 -0.916 -13.838 1.00 98.44 81 LEU A CA 1
ATOM 627 C C . LEU A 1 81 ? 9.461 -0.149 -12.522 1.00 98.44 81 LEU A C 1
ATOM 629 O O . LEU A 1 81 ? 8.550 0.551 -12.087 1.00 98.44 81 LEU A O 1
ATOM 633 N N . ALA A 1 82 ? 10.647 -0.237 -11.933 1.00 97.94 82 ALA A N 1
ATOM 634 C CA . ALA A 1 82 ? 11.105 0.701 -10.919 1.00 97.94 82 ALA A CA 1
ATOM 635 C C . ALA A 1 82 ? 12.432 1.337 -11.341 1.00 97.94 82 ALA A C 1
ATOM 637 O O . ALA A 1 82 ? 13.224 0.707 -12.054 1.00 97.94 82 ALA A O 1
ATOM 638 N N . LEU A 1 83 ? 12.664 2.569 -10.884 1.00 96.81 83 LEU A N 1
ATOM 639 C CA . LEU A 1 83 ? 13.958 3.229 -10.996 1.00 96.81 83 LEU A CA 1
ATOM 640 C C . LEU A 1 83 ? 14.924 2.524 -10.050 1.00 96.81 83 LEU A C 1
ATOM 642 O O . LEU A 1 83 ? 14.660 2.424 -8.851 1.00 96.81 83 LEU A O 1
ATOM 646 N N . ASP A 1 84 ? 16.025 2.012 -10.580 1.00 94.81 84 ASP A N 1
ATOM 647 C CA . ASP A 1 84 ? 17.065 1.368 -9.797 1.00 94.81 84 ASP A CA 1
ATOM 648 C C . ASP A 1 84 ? 18.338 2.204 -9.868 1.00 94.81 84 ASP A C 1
ATOM 650 O O . ASP A 1 84 ? 19.104 2.160 -10.830 1.00 94.81 84 ASP A O 1
ATOM 654 N N . GLN A 1 85 ? 18.551 2.995 -8.820 1.00 90.12 85 GLN A N 1
ATOM 655 C CA . GLN A 1 85 ? 19.744 3.827 -8.680 1.00 90.12 85 GLN A CA 1
ATOM 656 C C . GLN A 1 85 ? 20.964 3.028 -8.185 1.00 90.12 85 GLN A C 1
ATOM 658 O O . GLN A 1 85 ? 22.062 3.572 -8.057 1.00 90.12 85 GLN A O 1
ATOM 663 N N . ALA A 1 86 ? 20.788 1.730 -7.897 1.00 83.38 86 ALA A N 1
ATOM 664 C CA . ALA A 1 86 ? 21.834 0.793 -7.504 1.00 83.38 86 ALA A CA 1
ATOM 665 C C . ALA A 1 86 ? 22.695 1.238 -6.303 1.00 83.38 86 ALA A C 1
ATOM 667 O O . ALA A 1 86 ? 23.844 0.805 -6.174 1.00 83.38 86 ALA A O 1
ATOM 668 N N . TYR A 1 87 ? 22.149 2.080 -5.417 1.00 86.06 87 TYR A N 1
ATOM 669 C CA . TYR A 1 87 ? 22.771 2.406 -4.137 1.00 86.06 87 TYR A CA 1
ATOM 670 C C . TYR A 1 87 ? 22.522 1.299 -3.128 1.00 86.06 87 TYR A C 1
ATOM 672 O O . TYR A 1 87 ? 21.378 0.914 -2.897 1.00 86.06 87 TYR A O 1
ATOM 680 N N . HIS A 1 88 ? 23.581 0.849 -2.468 1.00 86.69 88 HIS A N 1
ATOM 681 C CA . HIS A 1 88 ? 23.528 -0.117 -1.386 1.00 86.69 88 HIS A CA 1
ATOM 682 C C . HIS A 1 88 ? 24.191 0.460 -0.116 1.00 86.69 88 HIS A C 1
ATOM 684 O O . HIS A 1 88 ? 25.259 1.072 -0.224 1.00 86.69 88 HIS A O 1
ATOM 690 N N . PRO A 1 89 ? 23.616 0.251 1.090 1.00 83.25 89 PRO A N 1
ATOM 691 C CA . PRO A 1 89 ? 24.184 0.749 2.349 1.00 83.25 89 PRO A CA 1
ATOM 692 C C . PRO A 1 89 ? 25.640 0.341 2.561 1.00 83.25 89 PRO A C 1
ATOM 694 O O . PRO A 1 89 ? 26.451 1.105 3.077 1.00 83.25 89 PRO A O 1
ATOM 697 N N . GLU A 1 90 ? 25.970 -0.871 2.126 1.00 82.06 90 GLU A N 1
ATOM 698 C CA . GLU A 1 90 ? 27.331 -1.385 2.085 1.00 82.06 90 GLU A CA 1
ATOM 699 C C . GLU A 1 90 ? 27.893 -1.196 0.674 1.00 82.06 90 GLU A C 1
ATOM 701 O O . GLU A 1 90 ? 27.394 -1.804 -0.269 1.00 82.06 90 GLU A O 1
ATOM 706 N N . GLY A 1 91 ? 28.932 -0.374 0.525 1.00 77.31 91 GLY A N 1
ATOM 707 C CA . GLY A 1 91 ? 29.670 -0.236 -0.736 1.00 77.31 91 GLY A CA 1
ATOM 708 C C . GLY A 1 91 ? 29.103 0.768 -1.747 1.00 77.31 91 GLY A C 1
ATOM 709 O O . GLY A 1 91 ? 29.731 0.962 -2.791 1.00 77.31 91 GLY A O 1
ATOM 710 N N . TYR A 1 92 ? 27.993 1.451 -1.436 1.00 81.38 92 TYR A N 1
ATOM 711 C CA . TYR A 1 92 ? 27.343 2.470 -2.271 1.00 81.38 92 TYR A CA 1
ATOM 712 C C . TYR A 1 92 ? 27.023 1.941 -3.677 1.00 81.38 92 TYR A C 1
ATOM 714 O O . TYR A 1 92 ? 25.990 1.316 -3.857 1.00 81.38 92 TYR A O 1
ATOM 722 N N . TYR A 1 93 ? 27.913 2.120 -4.657 1.00 79.75 93 TYR A N 1
ATOM 723 C CA . TYR A 1 93 ? 27.737 1.608 -6.025 1.00 79.75 93 TYR A CA 1
ATOM 724 C C . TYR A 1 93 ? 28.239 0.177 -6.251 1.00 79.75 93 TYR A C 1
ATOM 726 O O . TYR A 1 93 ? 28.053 -0.375 -7.341 1.00 79.75 93 TYR A O 1
ATOM 734 N N . THR A 1 94 ? 28.913 -0.412 -5.262 1.00 84.06 94 THR A N 1
ATOM 735 C CA . THR A 1 94 ? 29.410 -1.790 -5.320 1.00 84.06 94 THR A CA 1
ATOM 736 C C . THR A 1 94 ? 28.631 -2.651 -4.343 1.00 84.06 94 THR A C 1
ATOM 738 O O . THR A 1 94 ? 28.751 -2.481 -3.135 1.00 84.06 94 THR A O 1
ATOM 741 N N . PHE A 1 95 ? 27.870 -3.607 -4.868 1.00 87.50 95 PHE A N 1
ATOM 742 C CA . PHE A 1 95 ? 27.151 -4.564 -4.038 1.00 87.50 95 PHE A CA 1
ATOM 743 C C . PHE A 1 95 ? 28.123 -5.498 -3.294 1.00 87.50 95 PHE A C 1
ATOM 745 O O . PHE A 1 95 ? 29.126 -5.927 -3.876 1.00 87.50 95 PHE A O 1
ATOM 752 N N . PRO A 1 96 ? 27.829 -5.865 -2.034 1.00 90.25 96 PRO A N 1
ATOM 753 C CA . PRO A 1 96 ? 28.760 -6.608 -1.180 1.00 90.25 96 PRO A CA 1
ATOM 754 C C . PRO A 1 96 ? 28.939 -8.072 -1.604 1.00 90.25 96 PRO A C 1
ATOM 756 O O . PRO A 1 96 ? 29.940 -8.701 -1.262 1.00 90.25 96 PRO A O 1
ATOM 759 N N . SER A 1 97 ? 27.984 -8.646 -2.343 1.00 92.44 97 SER A N 1
ATOM 760 C CA . SER A 1 97 ? 28.077 -10.019 -2.841 1.00 92.44 97 SER A CA 1
ATOM 761 C C . SER A 1 97 ? 27.187 -10.274 -4.058 1.00 92.44 97 SER A C 1
ATOM 763 O O . SER A 1 97 ? 26.246 -9.537 -4.349 1.00 92.44 97 SER A O 1
ATOM 765 N N . ASP A 1 98 ? 27.472 -11.375 -4.753 1.00 94.19 98 ASP A N 1
ATOM 766 C CA . ASP A 1 98 ? 26.695 -11.844 -5.903 1.00 94.19 98 ASP A CA 1
ATOM 767 C C . ASP A 1 98 ? 25.258 -12.251 -5.525 1.00 94.19 98 ASP A C 1
ATOM 769 O O . ASP A 1 98 ? 24.334 -12.056 -6.312 1.00 94.19 98 ASP A O 1
ATOM 773 N N . SER A 1 99 ? 25.041 -12.754 -4.302 1.00 95.31 99 SER A N 1
ATOM 774 C CA . SER A 1 99 ? 23.698 -13.084 -3.816 1.00 95.31 99 SER A CA 1
ATOM 775 C C . SER A 1 99 ? 22.845 -11.842 -3.584 1.00 95.31 99 SER A C 1
ATOM 777 O O . SER A 1 99 ? 21.663 -11.881 -3.894 1.00 95.31 99 SER A O 1
ATOM 779 N N . VAL A 1 100 ? 23.431 -10.729 -3.126 1.00 93.00 100 VAL A N 1
ATOM 780 C CA . VAL A 1 100 ? 22.682 -9.469 -2.987 1.00 93.00 100 VAL A CA 1
ATOM 781 C C . VAL A 1 100 ? 22.206 -8.978 -4.353 1.00 93.00 100 VAL A C 1
ATOM 783 O O . VAL A 1 100 ? 21.033 -8.666 -4.503 1.00 93.00 100 VAL A O 1
ATOM 786 N N . LEU A 1 101 ? 23.062 -9.018 -5.380 1.00 93.62 101 LEU A N 1
ATOM 787 C CA . LEU A 1 101 ? 22.661 -8.688 -6.756 1.00 93.62 101 LEU A CA 1
ATOM 788 C C . LEU A 1 101 ? 21.495 -9.550 -7.258 1.00 93.62 101 LEU A C 1
ATOM 790 O O . LEU A 1 101 ? 20.570 -9.041 -7.888 1.00 93.62 101 LEU A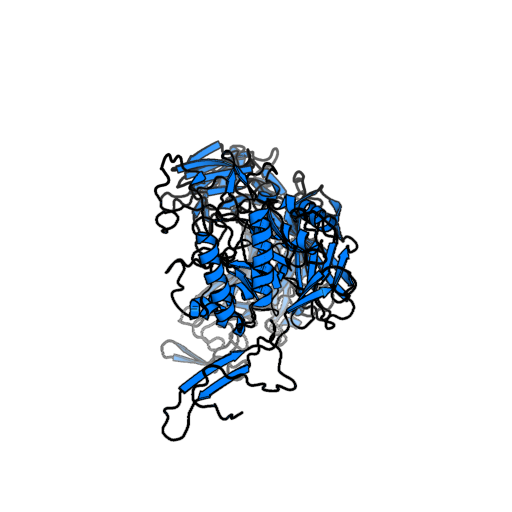 O 1
ATOM 794 N N . ARG A 1 102 ? 21.532 -10.857 -6.974 1.00 96.94 102 ARG A N 1
ATOM 795 C CA . ARG A 1 102 ? 20.428 -11.773 -7.279 1.00 96.94 102 ARG A CA 1
ATOM 796 C C . ARG A 1 102 ? 19.148 -11.370 -6.545 1.00 96.94 102 ARG A C 1
ATOM 798 O O . ARG A 1 102 ? 18.071 -11.407 -7.140 1.00 96.94 102 ARG A O 1
ATOM 805 N N . ASP A 1 103 ? 19.264 -11.015 -5.271 1.00 95.75 103 ASP A N 1
ATOM 806 C CA . ASP A 1 103 ? 18.131 -10.688 -4.412 1.00 95.75 103 ASP A CA 1
ATOM 807 C C . ASP A 1 103 ? 17.450 -9.375 -4.821 1.00 95.75 103 ASP A C 1
ATOM 809 O O . ASP A 1 103 ? 16.226 -9.309 -4.745 1.00 95.75 103 ASP A O 1
ATOM 813 N N . GLU A 1 104 ? 18.179 -8.382 -5.348 1.00 94.06 104 GLU A N 1
ATOM 814 C CA . GLU A 1 104 ? 17.570 -7.167 -5.922 1.00 94.06 104 GLU A CA 1
ATOM 815 C C . GLU A 1 104 ? 16.599 -7.530 -7.065 1.00 94.06 104 GLU A C 1
ATOM 817 O O . GLU A 1 104 ? 15.454 -7.077 -7.092 1.00 94.06 104 GLU A O 1
ATOM 822 N N . ILE A 1 105 ? 16.996 -8.436 -7.968 1.00 97.19 105 ILE A N 1
ATOM 823 C CA . ILE A 1 105 ? 16.118 -8.896 -9.058 1.00 97.19 105 ILE A CA 1
ATOM 824 C C . ILE A 1 105 ? 14.911 -9.669 -8.507 1.00 97.19 105 ILE A C 1
ATOM 826 O O . ILE A 1 105 ? 13.783 -9.503 -8.981 1.00 97.19 105 ILE A O 1
ATOM 830 N N . LEU A 1 106 ? 15.124 -10.518 -7.497 1.00 97.50 106 LEU A N 1
ATOM 831 C CA . LEU A 1 106 ? 14.044 -11.287 -6.875 1.00 97.50 106 LEU A CA 1
ATOM 832 C C . LEU A 1 106 ? 13.040 -10.395 -6.134 1.00 97.50 106 LEU A C 1
ATOM 834 O O . LEU A 1 106 ? 11.845 -10.681 -6.206 1.00 97.50 106 LEU A O 1
ATOM 838 N N . ARG A 1 107 ? 13.488 -9.317 -5.479 1.00 96.06 107 ARG A N 1
ATOM 839 C CA . ARG A 1 107 ? 12.625 -8.332 -4.805 1.00 96.06 107 ARG A CA 1
ATOM 840 C C . ARG A 1 107 ? 11.673 -7.673 -5.792 1.00 96.06 107 ARG A C 1
ATOM 842 O O . ARG A 1 107 ? 10.458 -7.766 -5.611 1.00 96.06 107 ARG A O 1
ATOM 849 N N . ALA A 1 108 ? 12.194 -7.142 -6.895 1.00 97.25 108 ALA A N 1
ATOM 850 C CA . ALA A 1 108 ? 11.371 -6.576 -7.960 1.00 97.25 108 ALA A CA 1
ATOM 851 C C . ALA A 1 108 ? 10.327 -7.588 -8.486 1.00 97.25 108 ALA A C 1
ATOM 853 O O . ALA A 1 108 ? 9.132 -7.282 -8.577 1.00 97.25 108 ALA A O 1
ATOM 854 N N . ARG A 1 109 ? 10.734 -8.843 -8.739 1.00 96.75 109 ARG A N 1
ATOM 855 C CA . ARG A 1 109 ? 9.799 -9.906 -9.162 1.00 96.75 109 ARG A CA 1
ATOM 856 C C . ARG A 1 109 ? 8.765 -10.265 -8.097 1.00 96.75 109 ARG A C 1
ATOM 858 O O . ARG A 1 109 ? 7.631 -10.601 -8.444 1.00 96.75 109 ARG A O 1
ATOM 865 N N . GLN A 1 110 ? 9.133 -10.224 -6.817 1.00 96.31 110 GLN A N 1
ATOM 866 C CA . GLN A 1 110 ? 8.253 -10.586 -5.705 1.00 96.31 110 GLN A CA 1
ATOM 867 C C . GLN A 1 110 ? 6.988 -9.725 -5.703 1.00 96.31 110 GLN A C 1
ATOM 869 O O . GLN A 1 110 ? 5.891 -10.265 -5.523 1.00 96.31 110 GLN A O 1
ATOM 874 N N . ILE A 1 111 ? 7.132 -8.426 -5.976 1.00 96.88 111 ILE A N 1
ATOM 875 C CA . ILE A 1 111 ? 6.012 -7.479 -6.034 1.00 96.88 111 ILE A CA 1
ATOM 876 C C . ILE A 1 111 ? 5.343 -7.417 -7.412 1.00 96.88 111 ILE A C 1
ATOM 878 O O . ILE A 1 111 ? 4.326 -6.754 -7.549 1.00 96.88 111 ILE A O 1
ATOM 882 N N . GLY A 1 112 ? 5.843 -8.135 -8.423 1.00 96.88 112 GLY A N 1
ATOM 883 C CA . GLY A 1 112 ? 5.222 -8.220 -9.751 1.00 96.88 112 GLY A CA 1
ATOM 884 C C . GLY A 1 112 ? 5.749 -7.227 -10.792 1.00 96.88 112 GLY A C 1
ATOM 885 O O . GLY A 1 112 ? 5.111 -7.066 -11.833 1.00 96.88 112 GLY A O 1
ATOM 886 N N . LEU A 1 113 ? 6.896 -6.584 -10.547 1.00 98.44 113 LEU A N 1
ATOM 887 C CA . LEU A 1 113 ? 7.583 -5.811 -11.586 1.00 98.44 113 LEU A CA 1
ATOM 888 C C . LEU A 1 113 ? 8.133 -6.743 -12.671 1.00 98.44 113 LEU A C 1
ATOM 890 O O . LEU A 1 113 ? 8.487 -7.899 -12.408 1.00 98.44 113 LEU A O 1
ATOM 894 N N . ASN A 1 114 ? 8.204 -6.222 -13.893 1.00 98.25 114 ASN A N 1
ATOM 895 C CA . ASN A 1 114 ? 8.741 -6.931 -15.053 1.00 98.25 114 ASN A CA 1
ATOM 896 C C . ASN A 1 114 ? 9.937 -6.228 -15.708 1.00 98.25 114 ASN A C 1
ATOM 898 O O . ASN A 1 114 ? 10.524 -6.790 -16.637 1.00 98.25 114 ASN A O 1
ATOM 902 N N . GLY A 1 115 ? 10.328 -5.056 -15.202 1.00 98.19 115 GLY A N 1
ATOM 903 C CA . GLY A 1 115 ? 11.572 -4.402 -15.576 1.00 98.19 115 GLY A CA 1
ATOM 904 C C . GLY A 1 115 ? 12.188 -3.568 -14.456 1.00 98.19 115 GLY A C 1
ATOM 905 O O . GLY A 1 115 ? 11.539 -3.257 -13.459 1.00 98.19 115 GLY A O 1
ATOM 906 N N . LEU A 1 116 ? 13.445 -3.191 -14.650 1.00 98.25 116 LEU A N 1
ATOM 907 C CA . LEU A 1 116 ? 14.159 -2.182 -13.871 1.00 98.25 116 LEU A CA 1
ATOM 908 C C . LEU A 1 116 ? 14.844 -1.218 -14.842 1.00 98.25 116 LEU A C 1
ATOM 910 O O . LEU A 1 116 ? 15.268 -1.630 -15.929 1.00 98.25 116 LEU A O 1
ATOM 914 N N . ARG A 1 117 ? 14.953 0.052 -14.453 1.00 97.94 117 ARG A N 1
ATOM 915 C CA . ARG A 1 117 ? 15.815 1.014 -15.143 1.00 97.94 117 ARG A CA 1
ATOM 916 C C . ARG A 1 117 ? 17.048 1.276 -14.311 1.00 97.94 117 ARG A C 1
ATOM 918 O O . ARG A 1 117 ? 16.937 1.830 -13.225 1.00 97.94 117 ARG A O 1
ATOM 925 N N . GLU A 1 118 ? 18.194 0.876 -14.840 1.00 95.75 118 GLU A N 1
ATOM 926 C CA . GLU A 1 118 ? 19.488 1.135 -14.218 1.00 95.75 118 GLU A CA 1
ATOM 927 C C . GLU A 1 118 ? 19.838 2.599 -14.479 1.00 95.75 118 GLU A C 1
ATOM 929 O O . GLU A 1 118 ? 20.221 2.969 -15.589 1.00 95.75 118 GLU A O 1
ATOM 934 N N . HIS A 1 119 ? 19.612 3.435 -13.470 1.00 93.75 119 HIS A N 1
ATOM 935 C CA . HIS A 1 119 ? 19.599 4.886 -13.609 1.00 93.75 119 HIS A CA 1
ATOM 936 C C . HIS A 1 119 ? 21.022 5.448 -13.746 1.00 93.75 119 HIS A C 1
ATOM 938 O O . HIS A 1 119 ? 21.869 5.215 -12.881 1.00 93.75 119 HIS A O 1
ATOM 944 N N . ILE A 1 120 ? 21.277 6.198 -14.831 1.00 91.38 120 ILE A N 1
ATOM 945 C CA . ILE A 1 120 ? 22.505 6.980 -15.123 1.00 91.38 120 ILE A CA 1
ATOM 946 C C . ILE A 1 120 ? 23.846 6.298 -14.784 1.00 91.38 120 ILE A C 1
ATOM 948 O O . ILE A 1 120 ? 24.836 6.956 -14.440 1.00 91.38 120 ILE A O 1
ATOM 952 N N . LYS A 1 121 ? 23.910 4.971 -14.897 1.00 88.75 121 LYS A N 1
ATOM 953 C CA . LYS A 1 121 ? 25.071 4.162 -14.525 1.00 88.75 121 LYS A CA 1
ATOM 954 C C . LYS A 1 121 ? 25.196 2.965 -15.457 1.00 88.75 121 LYS A C 1
ATOM 956 O O . LYS A 1 121 ? 24.247 2.223 -15.676 1.00 88.75 121 LYS A O 1
ATOM 961 N N . ILE A 1 122 ? 26.426 2.695 -15.897 1.00 92.62 122 ILE A N 1
ATOM 962 C CA . ILE A 1 122 ? 26.746 1.412 -16.529 1.00 92.62 122 ILE A CA 1
ATOM 963 C C . ILE A 1 122 ? 26.780 0.343 -15.439 1.00 92.62 122 ILE A C 1
ATOM 965 O O . ILE A 1 122 ? 27.719 0.269 -14.641 1.00 92.62 122 ILE A O 1
ATOM 969 N N . GLU A 1 123 ? 25.755 -0.495 -15.412 1.00 91.44 123 GLU A N 1
ATOM 970 C CA . GLU A 1 123 ? 25.569 -1.452 -14.331 1.00 91.44 123 GLU A CA 1
ATOM 971 C C . GLU A 1 123 ? 26.602 -2.598 -14.355 1.00 91.44 123 GLU A C 1
ATOM 973 O O . GLU A 1 123 ? 27.294 -2.844 -15.351 1.00 91.44 123 GLU A O 1
ATOM 978 N N . ALA A 1 124 ? 26.763 -3.305 -13.237 1.00 91.81 124 ALA A N 1
ATOM 979 C CA . ALA A 1 124 ? 27.631 -4.462 -13.137 1.00 91.81 124 ALA A CA 1
ATOM 980 C C . ALA A 1 124 ? 27.105 -5.613 -14.023 1.00 91.81 124 ALA A C 1
ATOM 982 O O . ALA A 1 124 ? 25.950 -6.022 -13.874 1.00 91.81 124 ALA A O 1
ATOM 983 N N . PRO A 1 125 ? 27.958 -6.258 -14.849 1.00 93.00 125 PRO A N 1
ATOM 984 C CA . PRO A 1 125 ? 27.548 -7.396 -15.684 1.00 93.00 125 PRO A CA 1
ATOM 985 C C . PRO A 1 125 ? 26.922 -8.555 -14.897 1.00 93.00 125 PRO A C 1
ATOM 987 O O . PRO A 1 125 ? 26.130 -9.329 -15.427 1.00 93.00 125 PRO A O 1
ATOM 990 N N . ARG A 1 126 ? 27.263 -8.682 -13.606 1.00 93.88 126 ARG A N 1
ATOM 991 C CA . ARG A 1 126 ? 26.672 -9.677 -12.699 1.00 93.88 126 ARG A CA 1
ATOM 992 C C . ARG A 1 126 ? 25.194 -9.410 -12.404 1.00 93.88 126 ARG A C 1
ATOM 994 O O . ARG A 1 126 ? 24.438 -10.368 -12.283 1.00 93.88 126 ARG A O 1
ATOM 1001 N N . LYS A 1 127 ? 24.763 -8.147 -12.329 1.00 94.62 127 LYS A N 1
ATOM 1002 C CA . LYS A 1 127 ? 23.343 -7.804 -12.167 1.00 94.62 127 LYS A CA 1
ATOM 1003 C C . LYS A 1 127 ? 22.561 -8.142 -13.435 1.00 94.62 127 LYS A C 1
ATOM 1005 O O . LYS A 1 127 ? 21.543 -8.821 -13.352 1.00 94.62 127 LYS A O 1
ATOM 1010 N N . LEU A 1 128 ? 23.107 -7.780 -14.602 1.00 97.50 128 LEU A N 1
ATOM 1011 C CA . LEU A 1 128 ? 22.536 -8.133 -15.909 1.00 97.50 128 LEU A CA 1
ATOM 1012 C C . LEU A 1 128 ? 22.440 -9.655 -16.096 1.00 97.50 128 LEU A C 1
ATOM 1014 O O . LEU A 1 128 ? 21.413 -10.160 -16.536 1.00 97.50 128 LEU A O 1
ATOM 1018 N N . TYR A 1 129 ? 23.458 -10.407 -15.662 1.00 97.50 129 TYR A N 1
ATOM 1019 C CA . TYR A 1 129 ? 23.401 -11.870 -15.611 1.00 97.50 129 TYR A CA 1
ATOM 1020 C C . TYR A 1 129 ? 22.216 -12.378 -14.783 1.00 97.50 129 TYR A C 1
ATOM 1022 O O . TYR A 1 129 ? 21.495 -13.274 -15.222 1.00 97.50 129 TYR A O 1
ATOM 1030 N N . TRP A 1 130 ? 21.979 -11.819 -13.595 1.00 98.19 130 TRP A N 1
ATOM 1031 C CA . TRP A 1 130 ? 20.834 -12.226 -12.783 1.00 98.19 130 TRP A CA 1
ATOM 1032 C C . TRP A 1 130 ? 19.498 -11.810 -13.402 1.00 98.19 130 TRP A C 1
ATOM 1034 O O . TRP A 1 130 ? 18.562 -12.608 -13.365 1.00 98.19 130 TRP A O 1
ATOM 1044 N N . ALA A 1 131 ? 19.417 -10.644 -14.046 1.00 98.44 131 ALA A N 1
ATOM 1045 C CA . ALA A 1 131 ? 18.243 -10.232 -14.814 1.00 98.44 131 ALA A CA 1
ATOM 1046 C C . ALA A 1 131 ? 17.940 -11.206 -15.970 1.00 98.44 131 ALA A C 1
ATOM 1048 O O . ALA A 1 131 ? 16.795 -11.630 -16.143 1.00 98.44 131 ALA A O 1
ATOM 1049 N N . ASP A 1 132 ? 18.969 -11.654 -16.695 1.00 98.69 132 ASP A N 1
ATOM 1050 C CA . ASP A 1 132 ? 18.836 -12.657 -17.755 1.00 98.69 132 ASP A CA 1
ATOM 1051 C C . ASP A 1 132 ? 18.344 -13.997 -17.217 1.00 98.69 132 ASP A C 1
ATOM 1053 O O . ASP A 1 132 ? 17.448 -14.606 -17.798 1.00 98.69 132 ASP A O 1
ATOM 1057 N N . ARG A 1 133 ? 18.931 -14.467 -16.111 1.00 98.25 133 ARG A N 1
ATOM 1058 C CA . ARG A 1 133 ? 18.625 -15.775 -15.509 1.00 98.25 133 ARG A CA 1
ATOM 1059 C C . ARG A 1 133 ? 17.255 -15.822 -14.856 1.00 98.25 133 ARG A C 1
ATOM 1061 O O . ARG A 1 133 ? 16.663 -16.896 -14.770 1.00 98.25 133 ARG A O 1
ATOM 1068 N N . LEU A 1 134 ? 16.792 -14.689 -14.339 1.00 98.31 134 LEU A N 1
ATOM 1069 C CA . LEU A 1 134 ? 15.561 -14.597 -13.565 1.00 98.31 134 LEU A CA 1
ATOM 1070 C C . LEU A 1 134 ? 14.406 -13.979 -14.350 1.00 98.31 134 LEU A C 1
ATOM 1072 O O . LEU A 1 134 ? 13.311 -13.945 -13.804 1.00 98.31 134 LEU A O 1
ATOM 1076 N N . GLY A 1 135 ? 14.602 -13.543 -15.596 1.00 98.00 135 GLY A N 1
ATOM 1077 C CA . GLY A 1 135 ? 13.522 -13.013 -16.429 1.00 98.00 135 GLY A CA 1
ATOM 1078 C C . GLY A 1 135 ? 13.068 -11.623 -15.989 1.00 98.00 135 GLY A C 1
ATOM 1079 O O . GLY A 1 135 ? 11.919 -11.445 -15.590 1.00 98.00 135 GLY A O 1
ATOM 1080 N N . MET A 1 136 ? 13.975 -10.650 -16.053 1.00 98.38 136 MET A N 1
ATOM 1081 C CA . MET A 1 136 ? 13.711 -9.232 -15.791 1.00 98.38 136 MET A CA 1
ATOM 1082 C C . MET A 1 136 ? 14.143 -8.406 -17.004 1.00 98.38 136 MET A C 1
ATOM 1084 O O . MET A 1 136 ? 15.215 -8.661 -17.549 1.00 98.38 136 MET A O 1
ATOM 1088 N N . LEU A 1 137 ? 13.334 -7.438 -17.441 1.00 98.75 137 LEU A N 1
ATOM 1089 C CA . LEU A 1 137 ? 13.750 -6.483 -18.472 1.00 98.75 137 LEU A CA 1
ATOM 1090 C C . LEU A 1 137 ? 14.649 -5.401 -17.872 1.00 98.75 137 LEU A C 1
ATOM 1092 O O . LEU A 1 137 ? 14.388 -4.924 -16.773 1.00 98.75 137 LEU A O 1
ATOM 1096 N N . ILE A 1 138 ? 15.667 -4.978 -18.617 1.00 98.56 138 ILE A N 1
ATOM 1097 C CA . ILE A 1 138 ? 16.556 -3.886 -18.216 1.00 98.56 138 ILE A CA 1
ATOM 1098 C C . ILE A 1 138 ? 16.478 -2.740 -19.224 1.00 98.56 138 ILE A C 1
ATOM 1100 O O . ILE A 1 138 ? 16.699 -2.925 -20.428 1.00 98.56 138 ILE A O 1
ATOM 1104 N N . MET A 1 139 ? 16.153 -1.564 -18.699 1.00 98.25 139 MET A N 1
ATOM 1105 C CA . MET A 1 139 ? 16.270 -0.265 -19.348 1.00 98.25 139 MET A CA 1
ATOM 1106 C C . MET A 1 139 ? 17.636 0.306 -18.923 1.00 98.25 139 MET A C 1
ATOM 1108 O O . MET A 1 139 ? 17.845 0.544 -17.736 1.00 98.25 139 MET A O 1
ATOM 1112 N N . ALA A 1 140 ? 18.604 0.375 -19.843 1.00 97.94 140 ALA A N 1
ATOM 1113 C CA . ALA A 1 140 ? 20.011 0.618 -19.505 1.00 97.94 140 ALA A CA 1
ATOM 1114 C C . ALA A 1 140 ? 20.471 2.026 -19.906 1.00 97.94 140 ALA A C 1
ATOM 1116 O O . ALA A 1 140 ? 20.562 2.334 -21.102 1.00 97.94 140 ALA A O 1
ATOM 1117 N N . ASP A 1 141 ? 20.808 2.843 -18.908 1.00 97.19 141 ASP A N 1
ATOM 1118 C CA . ASP A 1 141 ? 21.238 4.223 -19.108 1.00 97.19 141 ASP A CA 1
ATOM 1119 C C . ASP A 1 141 ? 22.749 4.353 -19.339 1.00 97.19 141 ASP A C 1
ATOM 1121 O O . ASP A 1 141 ? 23.584 3.702 -18.702 1.00 97.19 141 ASP A O 1
ATOM 1125 N N . VAL A 1 142 ? 23.113 5.293 -20.210 1.00 97.06 142 VAL A N 1
ATOM 1126 C CA . VAL A 1 142 ? 24.464 5.854 -20.247 1.00 97.06 142 VAL A CA 1
ATOM 1127 C C . VAL A 1 142 ? 24.593 6.896 -19.123 1.00 97.06 142 VAL A C 1
ATOM 1129 O O . VAL A 1 142 ? 23.672 7.682 -18.911 1.00 97.06 142 VAL A O 1
ATOM 1132 N N . PRO A 1 143 ? 25.728 6.958 -18.404 1.00 93.81 143 PRO A N 1
ATOM 1133 C CA . PRO A 1 143 ? 25.969 8.013 -17.431 1.00 93.81 143 PRO A CA 1
ATOM 1134 C C . PRO A 1 143 ? 25.952 9.408 -18.060 1.00 93.81 143 PRO A C 1
ATOM 1136 O O . PRO A 1 143 ? 26.604 9.655 -19.081 1.00 93.81 143 PRO A O 1
ATOM 1139 N N . ASN A 1 144 ? 25.267 10.329 -17.386 1.00 93.25 144 ASN A N 1
ATOM 1140 C CA . ASN A 1 144 ? 25.261 11.751 -17.716 1.00 93.25 144 ASN A CA 1
ATOM 1141 C C . ASN A 1 144 ? 26.364 12.508 -16.958 1.00 93.25 144 ASN A C 1
ATOM 1143 O O . ASN A 1 144 ? 27.084 11.948 -16.129 1.00 93.25 144 ASN A O 1
ATOM 1147 N N . TRP A 1 145 ? 26.518 13.799 -17.254 1.00 93.00 145 TRP A N 1
ATOM 1148 C CA . TRP A 1 145 ? 27.535 14.658 -16.648 1.00 93.00 145 TRP A CA 1
ATOM 1149 C C . TRP A 1 145 ? 26.952 15.989 -16.172 1.00 93.00 145 TRP A C 1
ATOM 1151 O O . TRP A 1 145 ? 25.892 16.430 -16.613 1.00 93.00 145 TRP A O 1
ATOM 1161 N N . TRP A 1 146 ? 27.705 16.661 -15.300 1.00 88.62 146 TRP A N 1
ATOM 1162 C CA . TRP A 1 146 ? 27.452 18.041 -14.898 1.00 88.62 146 TRP A CA 1
ATOM 1163 C C . TRP A 1 146 ? 28.305 19.002 -15.726 1.00 88.62 146 TRP A C 1
ATOM 1165 O O . TRP A 1 146 ? 29.476 18.732 -15.998 1.00 88.62 146 TRP A O 1
ATOM 1175 N N . GLY A 1 147 ? 27.734 20.155 -16.072 1.00 87.88 147 GLY A N 1
ATOM 1176 C CA . GLY A 1 147 ? 28.394 21.179 -16.884 1.00 87.88 147 GLY A CA 1
ATOM 1177 C C . GLY A 1 147 ? 27.944 21.181 -18.350 1.00 87.88 147 GLY A C 1
ATOM 1178 O O . GLY A 1 147 ? 27.025 20.449 -18.714 1.00 87.88 147 GLY A O 1
ATOM 1179 N N . PRO A 1 148 ? 28.544 22.044 -19.190 1.00 92.00 148 PRO A N 1
ATOM 1180 C CA . PRO A 1 148 ? 28.070 22.267 -20.551 1.00 92.00 148 PRO A CA 1
ATOM 1181 C C . PRO A 1 148 ? 28.342 21.066 -21.483 1.00 92.00 148 PRO A C 1
ATOM 1183 O O . PRO A 1 148 ? 29.307 20.328 -21.269 1.00 92.00 148 PRO A O 1
ATOM 1186 N N . PRO A 1 149 ? 27.561 20.907 -22.570 1.00 95.69 149 PRO A N 1
ATOM 1187 C CA . PRO A 1 149 ? 27.716 19.856 -23.581 1.00 95.69 149 PRO A CA 1
ATOM 1188 C C . PRO A 1 149 ? 28.907 20.129 -24.516 1.00 95.69 149 PRO A C 1
ATOM 1190 O O . PRO A 1 149 ? 28.750 20.380 -25.716 1.00 95.69 149 PRO A O 1
ATOM 1193 N N . ASP A 1 150 ? 30.119 20.140 -23.969 1.00 95.06 150 ASP A N 1
ATOM 1194 C CA . ASP A 1 150 ? 31.332 20.428 -24.727 1.00 95.06 150 ASP A CA 1
ATOM 1195 C C . ASP A 1 150 ? 31.931 19.184 -25.411 1.00 95.06 150 ASP A C 1
ATOM 1197 O O . ASP A 1 150 ? 31.455 18.051 -25.305 1.00 95.06 150 ASP A O 1
ATOM 1201 N N . SER A 1 151 ? 33.010 19.399 -26.169 1.00 95.19 151 SER A N 1
ATOM 1202 C CA . SER A 1 151 ? 33.669 18.309 -26.891 1.00 95.19 151 SER A CA 1
ATOM 1203 C C . SER A 1 151 ? 34.270 17.236 -25.977 1.00 95.19 151 SER A C 1
ATOM 1205 O O . SER A 1 151 ? 34.441 16.109 -26.435 1.00 95.19 151 SER A O 1
ATOM 1207 N N . ALA A 1 152 ? 34.651 17.573 -24.742 1.00 95.88 152 ALA A N 1
ATOM 1208 C CA . ALA A 1 152 ? 35.226 16.628 -23.793 1.00 95.88 152 ALA A CA 1
ATOM 1209 C C . ALA A 1 152 ? 34.134 15.752 -23.184 1.00 95.88 152 ALA A C 1
ATOM 1211 O O . ALA A 1 152 ? 34.256 14.531 -23.250 1.00 95.88 152 ALA A O 1
ATOM 1212 N N . ALA A 1 153 ? 33.042 16.362 -22.723 1.00 96.00 153 ALA A N 1
ATOM 1213 C CA . ALA A 1 153 ? 31.881 15.651 -22.202 1.00 96.00 153 ALA A CA 1
ATOM 1214 C C . ALA A 1 153 ? 31.350 14.624 -23.212 1.00 96.00 153 ALA A C 1
ATOM 1216 O O . ALA A 1 153 ? 31.194 13.443 -22.907 1.00 96.00 153 ALA A O 1
ATOM 1217 N N . PHE A 1 154 ? 31.202 15.038 -24.470 1.00 97.25 154 PHE A N 1
ATOM 1218 C CA . PHE A 1 154 ? 30.753 14.133 -25.518 1.00 97.25 154 PHE A CA 1
ATOM 1219 C C . PHE A 1 154 ? 31.752 13.032 -25.893 1.00 97.25 154 PHE A C 1
ATOM 1221 O O . PHE A 1 154 ? 31.322 11.986 -26.369 1.00 97.25 154 PHE A O 1
ATOM 1228 N N . ARG A 1 155 ? 33.066 13.236 -25.715 1.00 97.00 155 ARG A N 1
ATOM 1229 C CA . ARG A 1 155 ? 34.045 12.152 -25.916 1.00 97.00 155 ARG A CA 1
ATOM 1230 C C . ARG A 1 155 ? 33.888 11.068 -24.854 1.00 97.00 155 ARG A C 1
ATOM 1232 O O . ARG A 1 155 ? 33.942 9.893 -25.204 1.00 97.00 155 ARG A O 1
ATOM 1239 N N . GLU A 1 156 ? 33.672 11.460 -23.600 1.00 96.38 156 GLU A N 1
ATOM 1240 C CA . GLU A 1 156 ? 33.423 10.515 -22.506 1.00 96.38 156 GLU A CA 1
ATOM 1241 C C . GLU A 1 156 ? 32.094 9.781 -22.701 1.00 96.38 156 GLU A C 1
ATOM 1243 O O . GLU A 1 156 ? 32.054 8.555 -22.611 1.00 96.38 156 GLU A O 1
ATOM 1248 N N . HIS A 1 157 ? 31.034 10.501 -23.082 1.00 97.44 157 HIS A N 1
ATOM 1249 C CA . HIS A 1 157 ? 29.753 9.888 -23.434 1.00 97.44 157 HIS A CA 1
ATOM 1250 C C . HIS A 1 157 ? 29.894 8.878 -24.585 1.00 97.44 157 HIS A C 1
ATOM 1252 O O . HIS A 1 157 ? 29.435 7.743 -24.468 1.00 97.44 157 HIS A O 1
ATOM 1258 N N . ASP A 1 158 ? 30.585 9.240 -25.674 1.00 97.75 158 ASP A N 1
ATOM 1259 C CA . ASP A 1 158 ? 30.804 8.337 -26.812 1.00 97.75 158 ASP A CA 1
ATOM 1260 C C . ASP A 1 158 ? 31.584 7.076 -26.401 1.00 97.75 158 ASP A C 1
ATOM 1262 O O . ASP A 1 158 ? 31.299 5.980 -26.895 1.00 97.75 158 ASP A O 1
ATOM 1266 N N . ALA A 1 159 ? 32.570 7.215 -25.509 1.00 98.06 159 ALA A N 1
ATOM 1267 C CA . ALA A 1 159 ? 33.331 6.092 -24.973 1.00 98.06 159 ALA A CA 1
ATOM 1268 C C . ALA A 1 159 ? 32.455 5.184 -24.094 1.00 98.06 159 ALA A C 1
ATOM 1270 O O . ALA A 1 159 ? 32.469 3.963 -24.280 1.00 98.06 159 ALA A O 1
ATOM 1271 N N . ALA A 1 160 ? 31.661 5.772 -23.195 1.00 97.94 160 ALA A N 1
ATOM 1272 C CA . ALA A 1 160 ? 30.734 5.069 -22.313 1.00 97.94 160 ALA A CA 1
ATOM 1273 C C . ALA A 1 160 ? 29.655 4.314 -23.105 1.00 97.94 160 ALA A C 1
ATOM 1275 O O . ALA A 1 160 ? 29.506 3.106 -22.926 1.00 97.94 160 ALA A O 1
ATOM 1276 N N . LEU A 1 161 ? 28.981 4.982 -24.047 1.00 98.31 161 LEU A N 1
ATOM 1277 C CA . LEU A 1 161 ? 27.956 4.397 -24.916 1.00 98.31 161 LEU A CA 1
ATOM 1278 C C . LEU A 1 161 ? 28.499 3.203 -25.711 1.00 98.31 161 LEU A C 1
ATOM 1280 O O . LEU A 1 161 ? 27.921 2.115 -25.699 1.00 98.31 161 LEU A O 1
ATOM 1284 N N . ARG A 1 162 ? 29.637 3.385 -26.395 1.00 98.56 162 ARG A N 1
ATOM 1285 C CA . ARG A 1 162 ? 30.255 2.315 -27.195 1.00 98.56 162 ARG A CA 1
ATOM 1286 C C . ARG A 1 162 ? 30.714 1.154 -26.324 1.00 98.56 162 ARG A C 1
ATOM 1288 O O . ARG A 1 162 ? 30.523 0.006 -26.715 1.00 98.56 162 ARG A O 1
ATOM 1295 N N . GLY A 1 163 ? 31.321 1.451 -25.176 1.00 98.31 163 GLY A N 1
ATOM 1296 C CA . GLY A 1 163 ? 31.798 0.448 -24.229 1.00 98.31 163 GLY A CA 1
ATOM 1297 C C . GLY A 1 163 ? 30.658 -0.372 -23.630 1.00 98.31 163 GLY A C 1
ATOM 1298 O O . GLY A 1 163 ? 30.739 -1.599 -23.627 1.00 98.31 163 GLY A O 1
ATOM 1299 N N . MET A 1 164 ? 29.586 0.294 -23.192 1.00 98.00 164 MET A N 1
ATOM 1300 C CA . MET A 1 164 ? 28.389 -0.346 -22.650 1.00 98.00 164 MET A CA 1
ATOM 1301 C C . MET A 1 164 ? 27.748 -1.271 -23.683 1.00 98.00 164 MET A C 1
ATOM 1303 O O . MET A 1 164 ? 27.638 -2.465 -23.425 1.00 98.00 164 MET A O 1
ATOM 1307 N N . ILE A 1 165 ? 27.422 -0.772 -24.885 1.00 98.44 165 ILE A N 1
ATOM 1308 C CA . ILE A 1 165 ? 26.795 -1.607 -25.923 1.00 98.44 165 ILE A CA 1
ATOM 1309 C C . ILE A 1 165 ? 27.709 -2.781 -26.297 1.00 98.44 165 ILE A C 1
ATOM 1311 O O . ILE A 1 165 ? 27.254 -3.921 -26.338 1.00 98.44 165 ILE A O 1
ATOM 1315 N N . ALA A 1 166 ? 29.005 -2.545 -26.523 1.00 97.44 166 ALA A N 1
ATOM 1316 C CA . ALA A 1 166 ? 29.933 -3.615 -26.897 1.00 97.44 166 ALA A CA 1
ATOM 1317 C C . ALA A 1 166 ? 30.062 -4.709 -25.823 1.00 97.44 166 ALA A C 1
ATOM 1319 O O . ALA A 1 166 ? 30.268 -5.875 -26.165 1.00 97.44 166 ALA A O 1
ATOM 1320 N N . ARG A 1 167 ? 29.943 -4.348 -24.540 1.00 96.88 167 ARG A N 1
ATOM 1321 C CA . ARG A 1 167 ? 29.966 -5.293 -23.418 1.00 96.88 167 ARG A CA 1
ATOM 1322 C C . ARG A 1 167 ? 28.627 -6.020 -23.264 1.00 96.88 167 ARG A C 1
ATOM 1324 O O . ARG A 1 167 ? 28.624 -7.233 -23.068 1.00 96.88 167 ARG A O 1
ATOM 1331 N N . ASP A 1 168 ? 27.517 -5.295 -23.398 1.00 97.44 168 ASP A N 1
ATOM 1332 C CA . ASP A 1 168 ? 26.215 -5.731 -22.889 1.00 97.44 168 ASP A CA 1
ATOM 1333 C C . ASP A 1 168 ? 25.219 -6.183 -23.969 1.00 97.44 168 ASP A C 1
ATOM 1335 O O . ASP A 1 168 ? 24.185 -6.764 -23.636 1.00 97.44 168 ASP A O 1
ATOM 1339 N N . TYR A 1 169 ? 25.522 -6.013 -25.265 1.00 95.31 169 TYR A N 1
ATOM 1340 C CA . TYR A 1 169 ? 24.624 -6.395 -26.376 1.00 95.31 169 TYR A CA 1
ATOM 1341 C C . TYR A 1 169 ? 24.176 -7.868 -26.353 1.00 95.31 169 TYR A C 1
ATOM 1343 O O . TYR A 1 169 ? 23.185 -8.229 -26.998 1.00 95.31 169 TYR A O 1
ATOM 1351 N N . ASN A 1 170 ? 24.894 -8.739 -25.640 1.00 94.62 170 ASN A N 1
ATOM 1352 C CA . ASN A 1 170 ? 24.584 -10.163 -25.552 1.00 94.62 170 ASN A CA 1
ATOM 1353 C C . ASN A 1 170 ? 23.627 -10.519 -24.391 1.00 94.62 170 ASN A C 1
ATOM 1355 O O . ASN A 1 170 ? 23.116 -11.637 -24.362 1.00 94.62 170 ASN A O 1
ATOM 1359 N N . HIS A 1 171 ? 23.335 -9.586 -23.474 1.00 98.00 171 HIS A N 1
ATOM 1360 C CA . HIS A 1 171 ? 22.374 -9.791 -22.383 1.00 98.00 171 HIS A CA 1
ATOM 1361 C C . HIS A 1 171 ? 20.929 -9.743 -22.913 1.00 98.00 171 HIS A C 1
ATOM 1363 O O . HIS A 1 171 ? 20.488 -8.688 -23.395 1.00 98.00 171 HIS A O 1
ATOM 1369 N N . PRO A 1 172 ? 20.161 -10.853 -22.889 1.00 98.12 172 PRO A N 1
ATOM 1370 C CA . PRO A 1 172 ? 18.805 -10.864 -23.414 1.00 98.12 172 PRO A CA 1
ATOM 1371 C C . PRO A 1 172 ? 17.812 -9.967 -22.670 1.00 98.12 172 PRO A C 1
ATOM 1373 O O . PRO A 1 172 ? 16.850 -9.550 -23.319 1.00 98.12 172 PRO A O 1
ATOM 1376 N N . SER A 1 173 ? 18.055 -9.673 -21.389 1.00 98.56 173 SER A N 1
ATOM 1377 C CA . SER A 1 173 ? 17.245 -8.795 -20.532 1.00 98.56 173 SER A CA 1
ATOM 1378 C C . SER A 1 173 ? 17.207 -7.342 -20.998 1.00 98.56 173 SER A C 1
ATOM 1380 O O . SER A 1 173 ? 16.175 -6.686 -20.858 1.00 98.56 173 SER A O 1
ATOM 1382 N N . VAL A 1 174 ? 18.302 -6.832 -21.572 1.00 98.62 174 VAL A N 1
ATOM 1383 C CA . VAL A 1 174 ? 18.368 -5.436 -22.014 1.00 98.62 174 VAL A CA 1
ATOM 1384 C C . VAL A 1 174 ? 17.474 -5.231 -23.232 1.00 98.62 174 VAL A C 1
ATOM 1386 O O . VAL A 1 174 ? 17.747 -5.778 -24.310 1.00 98.62 174 VAL A O 1
ATOM 1389 N N . PHE A 1 175 ? 16.424 -4.424 -23.066 1.00 98.62 175 PHE A N 1
ATOM 1390 C CA . PHE A 1 175 ? 15.445 -4.140 -24.121 1.00 98.62 175 PHE A CA 1
ATOM 1391 C C . PHE A 1 175 ? 15.579 -2.734 -24.714 1.00 98.62 175 PHE A C 1
ATOM 1393 O O . PHE A 1 175 ? 15.197 -2.534 -25.872 1.00 98.62 175 PHE A O 1
ATOM 1400 N N . ALA A 1 176 ? 16.141 -1.788 -23.956 1.00 98.50 176 ALA A N 1
ATOM 1401 C CA . ALA A 1 176 ? 16.315 -0.406 -24.380 1.00 98.50 176 ALA A CA 1
ATOM 1402 C C . ALA A 1 176 ? 17.653 0.190 -23.906 1.00 98.50 176 ALA A C 1
ATOM 1404 O O . ALA A 1 176 ? 18.090 -0.092 -22.789 1.00 98.50 176 ALA A O 1
ATOM 1405 N N . TRP A 1 177 ? 18.260 1.020 -24.762 1.00 98.62 177 TRP A N 1
ATOM 1406 C CA . TRP A 1 177 ? 19.432 1.859 -24.468 1.00 98.62 177 TRP A CA 1
ATOM 1407 C C . TRP A 1 177 ? 19.015 3.322 -24.337 1.00 98.62 177 TRP A C 1
ATOM 1409 O O . TRP A 1 177 ? 18.359 3.843 -25.241 1.00 98.62 177 TRP A O 1
ATOM 1419 N N . ILE A 1 178 ? 19.366 3.960 -23.224 1.00 98.12 178 ILE A N 1
ATOM 1420 C CA . ILE A 1 178 ? 18.871 5.290 -22.854 1.00 98.12 178 ILE A CA 1
ATOM 1421 C C . ILE A 1 178 ? 20.092 6.189 -22.856 1.00 98.12 178 ILE A C 1
ATOM 1423 O O . ILE A 1 178 ? 21.034 5.971 -22.092 1.00 98.12 178 ILE A O 1
ATOM 1427 N N . LEU A 1 179 ? 20.129 7.142 -23.782 1.00 98.06 179 LEU A N 1
ATOM 1428 C CA . LEU A 1 179 ? 21.360 7.892 -24.022 1.00 98.06 179 LEU A CA 1
ATOM 1429 C C . LEU A 1 179 ? 21.535 9.033 -23.025 1.00 98.06 179 LEU A C 1
ATOM 1431 O O . LEU A 1 179 ? 22.656 9.286 -22.600 1.00 98.06 179 LEU A O 1
ATOM 1435 N N . PHE A 1 180 ? 20.450 9.695 -22.632 1.00 96.94 180 PHE A N 1
ATOM 1436 C CA . PHE A 1 180 ? 20.494 10.790 -21.671 1.00 96.94 180 PHE A CA 1
ATOM 1437 C C . PHE A 1 180 ? 19.318 10.716 -20.692 1.00 96.94 180 PHE A C 1
ATOM 1439 O O . PHE A 1 180 ? 18.239 10.243 -21.037 1.00 96.94 180 PHE A O 1
ATOM 1446 N N . ASN A 1 181 ? 19.518 11.216 -19.476 1.00 95.56 181 ASN A N 1
ATOM 1447 C CA . ASN A 1 181 ? 18.481 11.437 -18.477 1.00 95.56 181 ASN A CA 1
ATOM 1448 C C . ASN A 1 181 ? 18.207 12.936 -18.286 1.00 95.56 181 ASN A C 1
ATOM 1450 O O . ASN A 1 181 ? 19.150 13.707 -18.085 1.00 95.56 181 ASN A O 1
ATOM 1454 N N . GLU A 1 182 ? 16.935 13.341 -18.329 1.00 93.50 182 GLU A N 1
ATOM 1455 C CA . GLU A 1 182 ? 16.445 14.664 -17.906 1.00 93.50 182 GLU A CA 1
ATOM 1456 C C . GLU A 1 182 ? 17.205 15.866 -18.481 1.00 93.50 182 GLU A C 1
ATOM 1458 O O . GLU A 1 182 ? 17.302 16.928 -17.865 1.00 93.50 182 GLU A O 1
ATOM 1463 N N . THR A 1 183 ? 17.773 15.727 -19.678 1.00 93.00 183 THR A N 1
ATOM 1464 C CA . THR A 1 183 ? 18.646 16.733 -20.299 1.00 93.00 183 THR A CA 1
ATOM 1465 C C . THR A 1 183 ? 19.886 17.129 -19.485 1.00 93.00 183 THR A C 1
ATOM 1467 O O . THR A 1 183 ? 20.553 18.114 -19.816 1.00 93.00 183 THR A O 1
ATOM 1470 N N . TRP A 1 184 ? 20.260 16.354 -18.460 1.00 93.31 184 TRP A N 1
ATOM 1471 C CA . TRP A 1 184 ? 21.442 16.637 -17.647 1.00 93.31 184 TRP A CA 1
ATOM 1472 C C . TRP A 1 184 ? 22.700 16.653 -18.518 1.00 93.31 184 TRP A C 1
ATOM 1474 O O . TRP A 1 184 ? 22.980 15.711 -19.259 1.00 93.31 184 TRP A O 1
ATOM 1484 N N . GLY A 1 185 ? 23.447 17.754 -18.440 1.00 93.81 185 GLY A N 1
ATOM 1485 C CA . GLY A 1 185 ? 24.655 17.967 -19.235 1.00 93.81 185 GLY A CA 1
ATOM 1486 C C . GLY A 1 185 ? 24.411 18.431 -20.677 1.00 93.81 185 GLY A C 1
ATOM 1487 O O . GLY A 1 185 ? 25.376 18.686 -21.397 1.00 93.81 185 GLY A O 1
ATOM 1488 N N . LEU A 1 186 ? 23.153 18.583 -21.113 1.00 95.06 186 LEU A N 1
ATOM 1489 C CA . LEU A 1 186 ? 22.799 18.962 -22.491 1.00 95.06 186 LEU A CA 1
ATOM 1490 C C . LEU A 1 186 ? 22.525 20.461 -22.682 1.00 95.06 186 LEU A C 1
ATOM 1492 O O . LEU A 1 186 ? 22.359 20.932 -23.814 1.00 95.06 186 LEU A O 1
ATOM 1496 N N . GLU A 1 187 ? 22.508 21.234 -21.602 1.00 94.19 187 GLU A N 1
ATOM 1497 C CA . GLU A 1 187 ? 22.208 22.661 -21.645 1.00 94.19 187 GLU A CA 1
ATOM 1498 C C . GLU A 1 187 ? 23.468 23.525 -21.598 1.00 94.19 187 GLU A C 1
ATOM 1500 O O . GLU A 1 187 ? 24.468 23.218 -20.951 1.00 94.19 187 GLU A O 1
ATOM 1505 N N . THR A 1 188 ? 23.433 24.635 -22.330 1.00 94.81 188 THR A N 1
ATOM 1506 C CA . THR A 1 188 ? 24.504 25.634 -22.349 1.00 94.81 188 THR A CA 1
ATOM 1507 C C . THR A 1 188 ? 23.995 26.922 -21.729 1.00 94.81 188 THR A C 1
ATOM 1509 O O . THR A 1 188 ? 22.918 27.392 -22.092 1.00 94.81 188 THR A O 1
ATOM 1512 N N . LYS A 1 189 ? 24.796 27.543 -20.858 1.00 93.56 189 LYS A N 1
ATOM 1513 C CA . LYS A 1 189 ? 24.486 28.877 -20.338 1.00 93.56 189 LYS A CA 1
ATOM 1514 C C . LYS A 1 189 ? 24.611 29.929 -21.433 1.00 93.56 189 LYS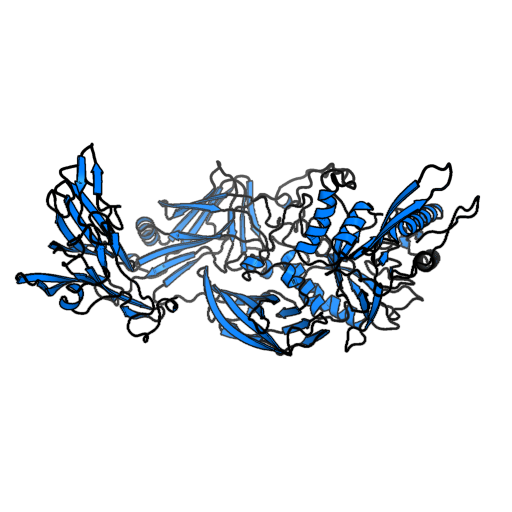 A C 1
ATOM 1516 O O . LYS A 1 189 ? 25.706 30.199 -21.922 1.00 93.56 189 LYS A O 1
ATOM 1521 N N . VAL A 1 190 ? 23.490 30.554 -21.775 1.00 93.50 190 VAL A N 1
ATOM 1522 C CA . VAL A 1 190 ? 23.397 31.694 -22.691 1.00 93.50 190 VAL A CA 1
ATOM 1523 C C . VAL A 1 190 ? 22.725 32.833 -21.942 1.00 93.50 190 VAL A C 1
ATOM 1525 O O . VAL A 1 190 ? 21.617 32.677 -21.437 1.00 93.50 190 VAL A O 1
ATOM 1528 N N . ASP 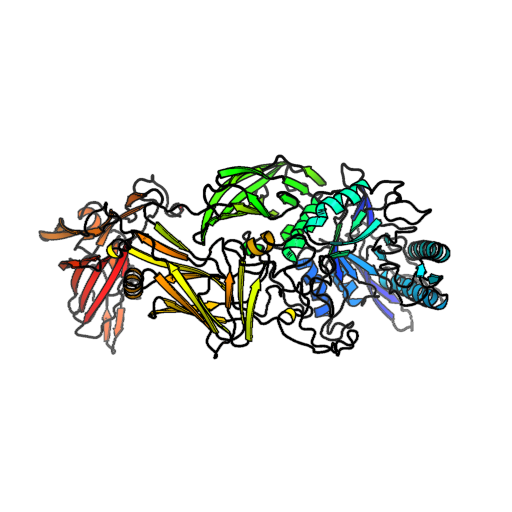A 1 191 ? 23.416 33.967 -21.828 1.00 93.31 191 ASP A N 1
ATOM 1529 C CA . ASP A 1 191 ? 22.950 35.135 -21.066 1.00 93.31 191 ASP A CA 1
ATOM 1530 C C . ASP A 1 191 ? 22.575 34.800 -19.607 1.00 93.31 191 ASP A C 1
ATOM 1532 O O . ASP A 1 191 ? 21.646 35.359 -19.030 1.00 93.31 191 ASP A O 1
ATOM 1536 N N . GLY A 1 192 ? 23.293 33.843 -19.008 1.00 89.81 192 GLY A N 1
ATOM 1537 C CA . GLY A 1 192 ? 23.063 33.384 -17.635 1.00 89.81 192 GLY A CA 1
ATOM 1538 C C . GLY A 1 192 ? 21.913 32.385 -17.462 1.00 89.81 192 GLY A C 1
ATOM 1539 O O . GLY A 1 192 ? 21.707 31.924 -16.343 1.00 89.81 192 GLY A O 1
ATOM 1540 N N . GLN A 1 193 ? 21.209 32.018 -18.536 1.00 91.06 193 GLN A N 1
ATOM 1541 C CA . GLN A 1 193 ? 20.141 31.016 -18.523 1.00 91.06 193 GLN A CA 1
ATOM 1542 C C . GLN A 1 193 ? 20.599 29.725 -19.195 1.00 91.06 193 GLN A C 1
ATOM 1544 O O . GLN A 1 193 ? 21.222 29.768 -20.259 1.00 91.06 193 GLN A O 1
ATOM 1549 N N . ASP A 1 194 ? 20.270 28.585 -18.600 1.00 90.62 194 ASP A N 1
ATOM 1550 C CA . ASP A 1 194 ? 20.488 27.288 -19.228 1.00 90.62 194 ASP A CA 1
ATOM 1551 C C . ASP A 1 194 ? 19.551 27.140 -20.438 1.00 90.62 194 ASP A C 1
ATOM 1553 O O . ASP A 1 194 ? 18.365 27.477 -20.394 1.00 90.62 194 ASP A O 1
ATOM 1557 N N . ARG A 1 195 ? 20.126 26.758 -21.583 1.00 91.88 195 ARG A N 1
ATOM 1558 C CA . ARG A 1 195 ? 19.397 26.561 -22.838 1.00 91.88 195 ARG A CA 1
ATOM 1559 C C . ARG A 1 195 ? 19.848 25.287 -23.527 1.00 91.88 195 ARG A C 1
ATOM 1561 O O . ARG A 1 195 ? 21.028 25.130 -23.855 1.00 91.88 195 ARG A O 1
ATOM 1568 N N . TYR A 1 196 ? 18.891 24.435 -23.869 1.00 92.56 196 TYR A N 1
ATOM 1569 C CA . TYR A 1 196 ? 19.122 23.311 -24.767 1.00 92.56 196 TYR A CA 1
ATOM 1570 C C . TYR A 1 196 ? 19.194 23.794 -26.229 1.00 92.56 196 TYR A C 1
ATOM 1572 O O . TYR A 1 196 ? 18.181 24.116 -26.852 1.00 92.56 196 TYR A O 1
ATOM 1580 N N . LEU A 1 197 ? 20.415 23.931 -26.759 1.00 94.94 197 LEU A N 1
ATOM 1581 C CA . LEU A 1 197 ? 20.663 24.552 -28.065 1.00 94.94 197 LEU A CA 1
ATOM 1582 C C . LEU A 1 197 ? 20.376 23.603 -29.247 1.00 94.94 197 LEU A C 1
ATOM 1584 O O . LEU A 1 197 ? 20.697 22.416 -29.162 1.00 94.94 197 LEU A O 1
ATOM 1588 N N . PRO A 1 198 ? 19.954 24.120 -30.423 1.00 95.25 198 PRO A N 1
ATOM 1589 C CA . PRO A 1 198 ? 19.698 23.294 -31.612 1.00 95.25 198 PRO A CA 1
ATOM 1590 C C . PRO A 1 198 ? 20.893 22.457 -32.093 1.00 95.25 198 PRO A C 1
ATOM 1592 O O . PRO A 1 198 ? 20.729 21.431 -32.753 1.00 95.25 198 PRO A O 1
ATOM 1595 N N . ALA A 1 199 ? 22.124 22.904 -31.820 1.00 95.69 199 ALA A N 1
ATOM 1596 C CA . ALA A 1 199 ? 23.322 22.126 -32.129 1.00 95.69 199 ALA A CA 1
ATOM 1597 C C . ALA A 1 199 ? 23.432 20.876 -31.240 1.00 95.69 199 ALA A C 1
ATOM 1599 O O . ALA A 1 199 ? 23.792 19.812 -31.745 1.00 95.69 199 ALA A O 1
ATOM 1600 N N . THR A 1 200 ? 23.076 20.996 -29.959 1.00 96.38 200 THR A N 1
ATOM 1601 C CA . THR A 1 200 ? 23.047 19.881 -29.010 1.00 96.38 200 THR A CA 1
ATOM 1602 C C . THR A 1 200 ? 21.898 18.924 -29.322 1.00 96.38 200 THR A C 1
ATOM 1604 O O . THR A 1 200 ? 22.111 17.720 -29.342 1.00 96.38 200 THR A O 1
ATOM 1607 N N . GLU A 1 201 ? 20.713 19.423 -29.683 1.00 96.06 201 GLU A N 1
ATOM 1608 C CA . GLU A 1 201 ? 19.595 18.571 -30.133 1.00 96.06 201 GLU A CA 1
ATOM 1609 C C . GLU A 1 201 ? 19.988 17.708 -31.349 1.00 96.06 201 GLU A C 1
ATOM 1611 O O . GLU A 1 201 ? 19.799 16.493 -31.368 1.00 96.06 201 GLU A O 1
ATOM 1616 N N . ARG A 1 202 ? 20.628 18.315 -32.363 1.00 97.38 202 ARG A N 1
ATOM 1617 C CA . ARG A 1 202 ? 21.142 17.573 -33.531 1.00 97.38 202 ARG A CA 1
ATOM 1618 C C . ARG A 1 202 ? 22.227 16.567 -33.160 1.00 97.38 202 ARG A C 1
ATOM 1620 O O . ARG A 1 202 ? 22.372 15.554 -33.845 1.00 97.38 202 ARG A O 1
ATOM 1627 N N . ARG A 1 203 ? 23.014 16.863 -32.124 1.00 97.25 203 ARG A N 1
ATOM 1628 C CA . ARG A 1 203 ? 24.003 15.935 -31.583 1.00 97.25 203 ARG A CA 1
ATOM 1629 C C . ARG A 1 203 ? 23.316 14.726 -30.943 1.00 97.25 203 ARG A C 1
ATOM 1631 O O . ARG A 1 203 ? 23.653 13.613 -31.327 1.00 97.25 203 ARG A O 1
ATOM 1638 N N . VAL A 1 204 ? 22.311 14.929 -30.098 1.00 97.69 204 VAL A N 1
ATOM 1639 C CA . VAL A 1 204 ? 21.543 13.836 -29.478 1.00 97.69 204 VAL A CA 1
ATOM 1640 C C . VAL A 1 204 ? 20.881 12.936 -30.528 1.00 97.69 204 VAL A C 1
ATOM 1642 O O . VAL A 1 204 ? 21.065 11.722 -30.498 1.00 97.69 204 VAL A O 1
ATOM 1645 N N . ALA A 1 205 ? 20.247 13.510 -31.557 1.00 98.25 205 ALA A N 1
ATOM 1646 C CA . ALA A 1 205 ? 19.696 12.721 -32.666 1.00 98.25 205 ALA A CA 1
ATOM 1647 C C . ALA A 1 205 ? 20.769 11.922 -33.442 1.00 98.25 205 ALA A C 1
ATOM 1649 O O . ALA A 1 205 ? 20.492 10.870 -34.022 1.00 98.25 205 ALA A O 1
ATOM 1650 N N . ARG A 1 206 ? 22.019 12.401 -33.488 1.00 98.31 206 ARG A N 1
ATOM 1651 C CA . ARG A 1 206 ? 23.138 11.644 -34.070 1.00 98.31 206 ARG A CA 1
ATOM 1652 C C . ARG A 1 206 ? 23.559 10.487 -33.167 1.00 98.31 206 ARG A C 1
ATOM 1654 O O . ARG A 1 206 ? 23.872 9.422 -33.695 1.00 98.31 206 ARG A O 1
ATOM 1661 N N . ASP A 1 207 ? 23.549 10.686 -31.855 1.00 98.44 207 ASP A N 1
ATOM 1662 C CA . ASP A 1 207 ? 23.899 9.652 -30.882 1.00 98.44 207 ASP A CA 1
ATOM 1663 C C . ASP A 1 207 ? 22.834 8.538 -30.863 1.00 98.44 207 ASP A C 1
ATOM 1665 O O . ASP A 1 207 ? 23.201 7.362 -30.862 1.00 98.44 207 ASP A O 1
ATOM 1669 N N . TYR A 1 208 ? 21.546 8.872 -31.050 1.00 98.69 208 TYR A N 1
ATOM 1670 C CA . TYR A 1 208 ? 20.482 7.894 -31.343 1.00 98.69 208 TYR A CA 1
ATOM 1671 C C . TYR A 1 208 ? 20.844 7.009 -32.544 1.00 98.69 208 TYR A C 1
ATOM 1673 O O . TYR A 1 208 ? 20.902 5.781 -32.438 1.00 98.69 208 TYR A O 1
ATOM 1681 N N . ARG A 1 209 ? 21.173 7.616 -33.693 1.00 98.69 209 ARG A N 1
ATOM 1682 C CA . ARG A 1 209 ? 21.543 6.861 -34.906 1.00 98.69 209 ARG A CA 1
ATOM 1683 C C . ARG A 1 209 ? 22.811 6.035 -34.712 1.00 98.69 209 ARG A C 1
ATOM 1685 O O . ARG A 1 209 ? 22.913 4.939 -35.264 1.00 98.69 209 ARG A O 1
ATOM 1692 N N . LEU A 1 210 ? 23.767 6.539 -33.932 1.00 98.56 210 LEU A N 1
ATOM 1693 C CA . LEU A 1 210 ? 24.963 5.791 -33.568 1.00 98.56 210 LEU A CA 1
ATOM 1694 C C . LEU A 1 210 ? 24.594 4.545 -32.757 1.00 98.56 210 LEU A C 1
ATOM 1696 O O . LEU A 1 210 ? 24.996 3.451 -33.150 1.00 98.56 210 LEU A O 1
ATOM 1700 N N . ALA A 1 211 ? 23.801 4.678 -31.695 1.00 98.62 211 ALA A N 1
ATOM 1701 C CA . ALA A 1 211 ? 23.354 3.546 -30.888 1.00 98.62 211 ALA A CA 1
ATOM 1702 C C . ALA A 1 211 ? 22.611 2.501 -31.740 1.00 98.62 211 ALA A C 1
ATOM 1704 O O . ALA A 1 211 ? 22.964 1.322 -31.695 1.00 98.62 211 ALA A O 1
ATOM 1705 N N . LYS A 1 212 ? 21.697 2.928 -32.628 1.00 98.31 212 LYS A N 1
ATOM 1706 C CA . LYS A 1 212 ? 21.021 2.028 -33.586 1.00 98.31 212 LYS A CA 1
ATOM 1707 C C . LYS A 1 212 ? 21.984 1.310 -34.533 1.00 98.31 212 LYS A C 1
ATOM 1709 O O . LYS A 1 212 ? 21.717 0.175 -34.918 1.00 98.31 212 LYS A O 1
ATOM 1714 N N . SER A 1 213 ? 23.086 1.952 -34.926 1.00 98.31 213 SER A N 1
ATOM 1715 C CA . SER A 1 213 ? 24.108 1.327 -35.779 1.00 98.31 213 SER A CA 1
ATOM 1716 C C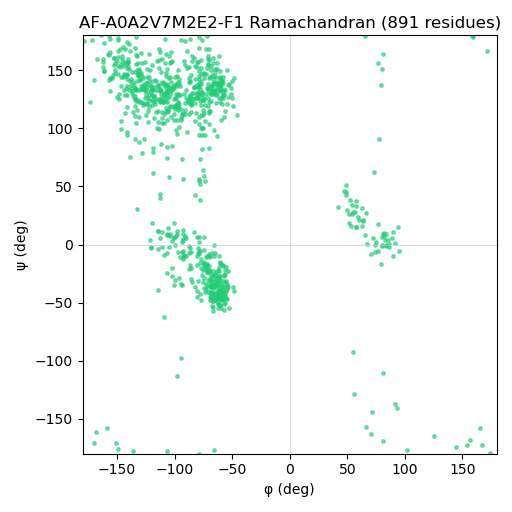 . SER A 1 213 ? 24.981 0.312 -35.034 1.00 98.31 213 SER A C 1
ATOM 1718 O O . SER A 1 213 ? 25.480 -0.625 -35.652 1.00 98.31 213 SER A O 1
ATOM 1720 N N . LEU A 1 214 ? 25.170 0.502 -33.724 1.00 98.44 214 LEU A N 1
ATOM 1721 C CA . LEU A 1 214 ? 25.953 -0.391 -32.870 1.00 98.44 214 LEU A CA 1
ATOM 1722 C C . LEU A 1 214 ? 25.140 -1.618 -32.449 1.00 98.44 214 LEU A C 1
ATOM 1724 O O . LEU A 1 214 ? 25.671 -2.725 -32.440 1.00 98.44 214 LEU A O 1
ATOM 1728 N N . ASP A 1 215 ? 23.858 -1.424 -32.138 1.00 98.25 215 ASP A N 1
ATOM 1729 C CA . ASP A 1 215 ? 22.934 -2.495 -31.786 1.00 98.25 215 ASP A CA 1
ATOM 1730 C C . ASP A 1 215 ? 21.534 -2.237 -32.377 1.00 98.25 215 ASP A C 1
ATOM 1732 O O . ASP A 1 215 ? 20.690 -1.579 -31.760 1.00 98.25 215 ASP A O 1
ATOM 1736 N N . PRO A 1 216 ? 21.234 -2.787 -33.569 1.00 96.94 216 PRO A N 1
ATOM 1737 C CA . PRO A 1 216 ? 19.927 -2.619 -34.198 1.00 96.94 216 PRO A CA 1
ATOM 1738 C C . PRO A 1 216 ? 18.823 -3.455 -33.531 1.00 96.94 216 PRO A C 1
ATOM 1740 O O . PRO A 1 216 ? 17.663 -3.360 -33.930 1.00 96.94 216 PRO A O 1
ATOM 1743 N N . THR A 1 217 ? 19.159 -4.301 -32.551 1.00 97.12 217 THR A N 1
ATOM 1744 C CA . THR A 1 217 ? 18.229 -5.279 -31.964 1.00 97.12 217 THR A CA 1
ATOM 1745 C C . THR A 1 217 ? 17.497 -4.768 -30.721 1.00 97.12 217 THR A C 1
ATOM 1747 O O . THR A 1 217 ? 16.619 -5.465 -30.207 1.00 97.12 217 THR A O 1
ATOM 1750 N N . ARG A 1 218 ? 17.847 -3.569 -30.238 1.00 97.94 218 ARG A N 1
ATOM 1751 C CA . ARG A 1 218 ? 17.249 -2.892 -29.076 1.00 97.94 218 ARG A CA 1
ATOM 1752 C C . ARG A 1 218 ? 16.507 -1.628 -29.489 1.00 97.94 218 ARG A C 1
ATOM 1754 O O . ARG A 1 218 ? 16.761 -1.052 -30.555 1.00 97.94 218 ARG A O 1
ATOM 1761 N N . LEU A 1 219 ? 15.590 -1.201 -28.626 1.00 98.69 219 LEU A N 1
ATOM 1762 C CA . LEU A 1 219 ? 15.016 0.138 -28.698 1.00 98.69 219 LEU A CA 1
ATOM 1763 C C . LEU A 1 219 ? 16.052 1.148 -28.195 1.00 98.69 219 LEU A C 1
ATOM 1765 O O . LEU A 1 219 ? 16.873 0.822 -27.339 1.00 98.69 219 LEU A O 1
ATOM 1769 N N . VAL A 1 220 ? 16.036 2.356 -28.743 1.00 98.69 220 VAL A N 1
ATOM 1770 C CA . VAL A 1 220 ? 16.884 3.449 -28.262 1.00 98.69 220 VAL A CA 1
ATOM 1771 C C . VAL A 1 220 ? 16.008 4.627 -27.889 1.00 98.69 220 VAL A C 1
ATOM 1773 O O . VAL A 1 220 ? 15.215 5.109 -28.700 1.00 98.69 220 VAL A O 1
ATOM 1776 N N . GLU A 1 221 ? 16.186 5.083 -26.662 1.00 98.12 221 GLU A N 1
ATOM 1777 C CA . GLU A 1 221 ? 15.660 6.342 -26.178 1.00 98.12 221 GLU A CA 1
ATOM 1778 C C . GLU A 1 221 ? 16.759 7.395 -26.226 1.00 98.12 221 GLU A C 1
ATOM 1780 O O . GLU A 1 221 ? 17.848 7.202 -25.687 1.00 98.12 221 GLU A O 1
ATOM 1785 N N . ASP A 1 222 ? 16.477 8.511 -26.888 1.00 97.44 222 ASP A N 1
ATOM 1786 C CA . ASP A 1 222 ? 17.434 9.602 -26.997 1.00 97.44 222 ASP A CA 1
ATOM 1787 C C . ASP A 1 222 ? 17.659 10.293 -25.655 1.00 97.44 222 ASP A C 1
ATOM 1789 O O . ASP A 1 222 ? 18.793 10.482 -25.247 1.00 97.44 222 ASP A O 1
ATOM 1793 N N . ASN A 1 223 ? 16.592 10.635 -24.948 1.00 94.25 223 ASN A N 1
ATOM 1794 C CA . ASN A 1 223 ? 16.631 11.255 -23.640 1.00 94.25 223 ASN A CA 1
ATOM 1795 C C . ASN A 1 223 ? 15.379 10.833 -22.871 1.00 94.25 223 ASN A C 1
ATOM 1797 O O . ASN A 1 223 ? 14.285 11.055 -23.376 1.00 94.25 223 ASN A O 1
ATOM 1801 N N . SER A 1 224 ? 15.514 10.298 -21.660 1.00 95.50 224 SER A N 1
ATOM 1802 C CA . SER A 1 224 ? 14.372 10.097 -20.765 1.00 95.50 224 SER A CA 1
ATOM 1803 C C . SER A 1 224 ? 13.892 11.473 -20.296 1.00 95.50 224 SER A C 1
ATOM 1805 O O . SER A 1 224 ? 14.593 12.184 -19.569 1.00 95.50 224 SER A O 1
ATOM 1807 N N . VAL A 1 225 ? 12.780 11.945 -20.867 1.00 92.12 225 VAL A N 1
ATOM 1808 C CA . VAL A 1 225 ? 12.384 13.359 -20.794 1.00 92.12 225 VAL A CA 1
ATOM 1809 C C . VAL A 1 225 ? 11.718 13.675 -19.464 1.00 92.12 225 VAL A C 1
ATOM 1811 O O . VAL A 1 225 ? 10.665 13.129 -19.160 1.00 92.12 225 VAL A O 1
ATOM 1814 N N . CYS A 1 226 ? 12.231 14.685 -18.758 1.00 88.56 226 CYS A N 1
ATOM 1815 C CA . CYS A 1 226 ? 11.470 15.388 -17.730 1.00 88.56 226 CYS A CA 1
ATOM 1816 C C . CYS A 1 226 ? 10.987 16.758 -18.203 1.00 88.56 226 CYS A C 1
ATOM 1818 O O . CYS A 1 226 ? 11.598 17.402 -19.063 1.00 88.56 226 CYS A O 1
ATOM 1820 N N . CYS A 1 227 ? 9.912 17.227 -17.562 1.00 80.12 227 CYS A N 1
ATOM 1821 C CA . CYS A 1 227 ? 9.746 18.647 -17.273 1.00 80.12 227 CYS A CA 1
ATOM 1822 C C . CYS A 1 227 ? 9.567 19.538 -18.524 1.00 80.12 227 CYS A C 1
ATOM 1824 O O . CYS A 1 227 ? 9.906 20.720 -18.518 1.00 80.12 227 CYS A O 1
ATOM 1826 N N . GLY A 1 228 ? 9.036 18.973 -19.616 1.00 78.12 228 GLY A N 1
ATOM 1827 C CA . GLY A 1 228 ? 8.778 19.694 -20.866 1.00 78.12 228 GLY A CA 1
ATOM 1828 C C . GLY A 1 228 ? 9.989 19.858 -21.791 1.00 78.12 228 GLY A C 1
ATOM 1829 O O . GLY A 1 228 ? 9.863 20.539 -22.812 1.00 78.12 228 GLY A O 1
ATOM 1830 N N . SER A 1 229 ? 11.131 19.224 -21.491 1.00 84.44 229 SER A N 1
ATOM 1831 C CA . SER A 1 229 ? 12.337 19.327 -22.322 1.00 84.44 229 SER A CA 1
ATOM 1832 C C . SER A 1 229 ? 12.129 18.781 -23.731 1.00 84.44 229 SER A C 1
ATOM 1834 O O . SER A 1 229 ? 12.565 19.437 -24.668 1.00 84.44 229 SER A O 1
ATOM 1836 N N . GLY A 1 230 ? 11.409 17.665 -23.888 1.00 92.38 230 GLY A N 1
ATOM 1837 C CA . GLY A 1 230 ? 11.016 17.053 -25.163 1.00 92.38 230 GLY A CA 1
ATOM 1838 C C . GLY A 1 230 ? 12.098 16.207 -25.853 1.00 92.38 230 GLY A C 1
ATOM 1839 O O . GLY A 1 230 ? 13.291 16.480 -25.740 1.00 92.38 230 GLY A O 1
ATOM 1840 N N . HIS A 1 231 ? 11.660 15.202 -26.611 1.00 97.69 231 HIS A N 1
ATOM 1841 C CA . HIS A 1 231 ? 12.489 14.291 -27.404 1.00 97.69 231 HIS A CA 1
ATOM 1842 C C . HIS A 1 231 ? 12.940 14.880 -28.747 1.00 97.69 231 HIS A C 1
ATOM 1844 O O . HIS A 1 231 ? 12.282 15.737 -29.343 1.00 97.69 231 HIS A O 1
ATOM 1850 N N . THR A 1 232 ? 14.030 14.337 -29.277 1.00 97.19 232 THR A N 1
ATOM 1851 C CA . THR A 1 232 ? 14.498 14.490 -30.658 1.00 97.19 232 THR A CA 1
ATOM 1852 C C . THR A 1 232 ? 14.068 13.278 -31.508 1.00 97.19 232 THR A C 1
ATOM 1854 O O . THR A 1 232 ? 12.878 13.092 -31.765 1.00 97.19 232 THR A O 1
ATOM 1857 N N . GLU A 1 233 ? 15.003 12.449 -31.979 1.00 97.81 233 GLU A N 1
ATOM 1858 C CA . GLU A 1 233 ? 14.732 11.195 -32.694 1.00 97.81 233 GLU A CA 1
ATOM 1859 C C . GLU A 1 233 ? 14.855 10.013 -31.730 1.00 97.81 233 GLU A C 1
ATOM 1861 O O . GLU A 1 233 ? 15.918 9.813 -31.161 1.00 97.81 233 GLU A O 1
ATOM 1866 N N . THR A 1 234 ? 13.782 9.241 -31.549 1.00 98.31 234 THR A N 1
ATOM 1867 C CA . THR A 1 234 ? 13.684 8.204 -30.506 1.00 98.31 234 THR A CA 1
ATOM 1868 C C . THR A 1 234 ? 12.747 7.063 -30.914 1.00 98.31 234 THR A C 1
ATOM 1870 O O . THR A 1 234 ? 11.836 7.256 -31.734 1.00 98.31 234 THR A O 1
ATOM 1873 N N . ASP A 1 235 ? 12.946 5.878 -30.326 1.00 98.62 235 ASP A N 1
ATOM 1874 C CA . ASP A 1 235 ? 12.048 4.722 -30.451 1.00 98.62 235 ASP A CA 1
ATOM 1875 C C . ASP A 1 235 ? 10.910 4.734 -29.413 1.00 98.62 235 ASP A C 1
ATOM 1877 O O . ASP A 1 235 ? 9.907 4.045 -29.619 1.00 98.62 235 ASP A O 1
ATOM 1881 N N . LEU A 1 236 ? 11.036 5.513 -28.331 1.00 98.12 236 LEU A N 1
ATOM 1882 C CA . LEU A 1 236 ? 10.098 5.588 -27.203 1.00 98.12 236 LEU A CA 1
ATOM 1883 C C . LEU A 1 236 ? 9.674 7.045 -26.952 1.00 98.12 236 LEU A C 1
ATOM 1885 O O . LEU A 1 236 ? 10.503 7.942 -27.025 1.00 98.12 236 LEU A O 1
ATOM 1889 N N . ASN A 1 237 ? 8.388 7.285 -26.676 1.00 97.56 237 ASN A N 1
ATOM 1890 C CA . ASN A 1 237 ? 7.899 8.593 -26.225 1.00 97.56 237 ASN A CA 1
ATOM 1891 C C . ASN A 1 237 ? 7.680 8.514 -24.712 1.00 97.56 237 ASN A C 1
ATOM 1893 O O . ASN A 1 237 ? 6.575 8.175 -24.272 1.00 97.56 237 ASN A O 1
ATOM 1897 N N . THR A 1 238 ? 8.739 8.728 -23.936 1.00 97.19 238 THR A N 1
ATOM 1898 C CA . THR A 1 238 ? 8.672 8.624 -22.479 1.00 97.19 238 THR A CA 1
ATOM 1899 C C . THR A 1 238 ? 8.613 9.975 -21.789 1.00 97.19 238 THR A C 1
ATOM 1901 O O . THR A 1 238 ? 8.978 11.001 -22.350 1.00 97.19 238 THR A O 1
ATOM 1904 N N . TRP A 1 239 ? 8.110 9.997 -20.565 1.00 96.62 239 TRP A N 1
ATOM 1905 C CA . TRP A 1 239 ? 7.991 11.226 -19.795 1.00 96.62 239 TRP A CA 1
ATOM 1906 C C . TRP A 1 239 ? 8.133 10.948 -18.303 1.00 96.62 239 TRP A C 1
ATOM 1908 O O . TRP A 1 239 ? 7.705 9.895 -17.815 1.00 96.62 239 TRP A O 1
ATOM 1918 N N . HIS A 1 240 ? 8.708 11.919 -17.597 1.00 96.00 240 HIS A N 1
ATOM 1919 C CA . HIS A 1 240 ? 8.780 11.980 -16.144 1.00 96.00 240 HIS A CA 1
ATOM 1920 C C . HIS A 1 240 ? 7.757 12.983 -15.639 1.00 96.00 240 HIS A C 1
ATOM 1922 O O . HIS A 1 240 ? 7.592 14.061 -16.217 1.00 96.00 240 HIS A O 1
ATOM 1928 N N . GLU A 1 241 ? 7.101 12.650 -14.538 1.00 95.31 241 GLU A N 1
ATOM 1929 C CA . GLU A 1 241 ? 6.264 13.601 -13.823 1.00 95.31 241 GLU A CA 1
ATOM 1930 C C . GLU A 1 241 ? 6.156 13.181 -12.354 1.00 95.31 241 GLU A C 1
ATOM 1932 O O . GLU A 1 241 ? 6.061 11.996 -12.038 1.00 95.31 241 GLU A O 1
ATOM 1937 N N . TYR A 1 242 ? 6.124 14.155 -11.450 1.00 95.00 242 TYR A N 1
ATOM 1938 C CA . TYR A 1 242 ? 5.984 13.909 -10.018 1.00 95.00 242 TYR A CA 1
ATOM 1939 C C . TYR A 1 242 ? 4.786 14.691 -9.490 1.00 95.00 242 TYR A C 1
ATOM 1941 O O . TYR A 1 242 ? 4.795 15.920 -9.457 1.00 95.00 242 TYR A O 1
ATOM 1949 N N . LEU A 1 243 ? 3.726 13.982 -9.099 1.00 94.88 243 LEU A N 1
ATOM 1950 C CA . LEU A 1 243 ? 2.445 14.588 -8.731 1.00 94.88 243 LEU A CA 1
ATOM 1951 C C . LEU A 1 243 ? 1.911 14.024 -7.419 1.00 94.88 243 LEU A C 1
ATOM 1953 O O . LEU A 1 243 ? 2.112 12.841 -7.132 1.00 94.88 243 LEU A O 1
ATOM 1957 N N . PRO A 1 244 ? 1.145 14.834 -6.666 1.00 94.62 244 PRO A N 1
ATOM 1958 C CA . PRO A 1 244 ? 0.286 14.290 -5.632 1.00 94.62 244 PRO A CA 1
ATOM 1959 C C . PRO A 1 244 ? -0.797 13.426 -6.292 1.00 94.62 244 PRO A C 1
ATOM 1961 O O . PRO A 1 244 ? -1.244 13.716 -7.414 1.00 94.62 244 PRO A O 1
ATOM 1964 N N . GLY A 1 245 ? -1.249 12.381 -5.598 1.00 93.00 245 GLY A N 1
ATOM 1965 C CA . GLY A 1 245 ? -2.065 11.323 -6.197 1.00 93.00 245 GLY A CA 1
ATOM 1966 C C . GLY A 1 245 ? -3.336 11.807 -6.904 1.00 93.00 245 GLY A C 1
ATOM 1967 O O . GLY A 1 245 ? -3.741 11.238 -7.919 1.00 93.00 245 GLY A O 1
ATOM 1968 N N . TRP A 1 246 ? -3.942 12.899 -6.424 1.00 93.38 246 TRP A N 1
ATOM 1969 C CA . TRP A 1 246 ? -5.174 13.478 -6.984 1.00 93.38 246 TRP A CA 1
ATOM 1970 C C . TRP A 1 246 ? -5.041 14.148 -8.338 1.00 93.38 246 TRP A C 1
ATOM 1972 O O . TRP A 1 246 ? -6.053 14.470 -8.960 1.00 93.38 246 TRP A O 1
ATOM 1982 N N . ARG A 1 247 ? -3.821 14.355 -8.834 1.00 95.56 247 ARG A N 1
ATOM 1983 C CA . ARG A 1 247 ? -3.615 14.976 -10.148 1.00 95.56 247 ARG A CA 1
ATOM 1984 C C . ARG A 1 247 ? -3.426 13.965 -11.276 1.00 95.56 247 ARG A C 1
ATOM 1986 O O . ARG A 1 247 ? -3.485 14.375 -12.436 1.00 95.56 247 ARG A O 1
ATOM 1993 N N . TRP A 1 248 ? -3.238 12.679 -10.966 1.00 96.50 248 TRP A N 1
ATOM 1994 C CA . TRP A 1 248 ? -2.849 11.680 -11.964 1.00 96.50 248 TRP A CA 1
ATOM 1995 C C . TRP A 1 248 ? -3.883 11.457 -13.061 1.00 96.50 248 TRP A C 1
ATOM 1997 O O . TRP A 1 248 ? -3.509 11.495 -14.228 1.00 96.50 248 TRP A O 1
ATOM 2007 N N . GLU A 1 249 ? -5.165 11.278 -12.730 1.00 96.62 249 GLU A N 1
ATOM 2008 C CA . GLU A 1 249 ? -6.187 10.984 -13.749 1.00 96.62 249 GLU A CA 1
ATOM 2009 C C . GLU A 1 249 ? -6.243 12.073 -14.824 1.00 96.62 249 GLU A C 1
ATOM 2011 O O . GLU A 1 249 ? -6.017 11.799 -16.001 1.00 96.62 249 GLU A O 1
ATOM 2016 N N . ALA A 1 250 ? -6.461 13.325 -14.411 1.00 96.75 250 ALA A N 1
ATOM 2017 C CA . ALA A 1 250 ? -6.558 14.446 -15.338 1.00 96.75 250 ALA A CA 1
ATOM 2018 C C . ALA A 1 250 ? -5.246 14.677 -16.104 1.00 96.75 250 ALA A C 1
ATOM 2020 O O . ALA A 1 250 ? -5.262 15.166 -17.232 1.00 96.75 250 ALA A O 1
ATOM 2021 N N . HIS A 1 251 ? -4.094 14.381 -15.494 1.00 96.62 251 HIS A N 1
ATOM 2022 C CA . HIS A 1 251 ? -2.804 14.485 -16.169 1.00 96.62 251 HIS A CA 1
ATOM 2023 C C . HIS A 1 251 ? -2.676 13.443 -17.286 1.00 96.62 251 HIS A C 1
ATOM 2025 O O . HIS A 1 251 ? -2.424 13.807 -18.434 1.00 96.62 251 HIS A O 1
ATOM 2031 N N . VAL A 1 252 ? -2.911 12.170 -16.974 1.00 97.12 252 VAL A N 1
ATOM 2032 C CA . VAL A 1 252 ? -2.750 11.058 -17.919 1.00 97.12 252 VAL A CA 1
ATOM 2033 C C . VAL A 1 252 ? -3.778 11.134 -19.043 1.00 97.12 252 VAL A C 1
ATOM 2035 O O . VAL A 1 252 ? -3.428 10.848 -20.186 1.00 97.12 252 VAL A O 1
ATOM 2038 N N . GLU A 1 253 ? -5.000 11.593 -18.763 1.00 97.25 253 GLU A N 1
ATOM 2039 C CA . GLU A 1 253 ? -6.007 11.879 -19.790 1.00 97.25 253 GLU A CA 1
ATOM 2040 C C . GLU A 1 253 ? -5.467 12.878 -20.828 1.00 97.25 253 GLU A C 1
ATOM 2042 O O . GLU A 1 253 ? -5.434 12.576 -22.022 1.00 97.25 253 GLU A O 1
ATOM 2047 N N . ARG A 1 254 ? -4.906 14.015 -20.383 1.00 97.44 254 ARG A N 1
ATOM 2048 C CA . ARG A 1 254 ? -4.301 15.006 -21.293 1.00 97.44 254 ARG A CA 1
ATOM 2049 C C . ARG A 1 254 ? -3.135 14.441 -22.101 1.00 97.44 254 ARG A C 1
ATOM 2051 O O . ARG A 1 254 ? -2.995 14.780 -23.279 1.00 97.44 254 ARG A O 1
ATOM 2058 N N . LEU A 1 255 ? -2.286 13.610 -21.492 1.00 96.00 255 LEU A N 1
ATOM 2059 C CA . LEU A 1 255 ? -1.156 12.994 -22.197 1.00 96.00 255 LEU A CA 1
ATOM 2060 C C . LEU A 1 255 ? -1.630 11.968 -23.232 1.00 96.00 255 LEU A C 1
ATOM 2062 O O . LEU A 1 255 ? -1.141 11.943 -24.364 1.00 96.00 255 LEU A O 1
ATOM 2066 N N . SER A 1 256 ? -2.627 11.163 -22.866 1.00 96.19 256 SER A N 1
ATOM 2067 C CA . SER A 1 256 ? -3.294 10.210 -23.749 1.00 96.19 256 SER A CA 1
ATOM 2068 C C . SER A 1 256 ? -3.899 10.925 -24.963 1.00 96.19 256 SER A C 1
ATOM 2070 O O . SER A 1 256 ? -3.674 10.508 -26.105 1.00 96.19 256 SER A O 1
ATOM 2072 N N . ASP A 1 257 ? -4.581 12.052 -24.760 1.00 96.81 257 ASP A N 1
ATOM 2073 C CA . ASP A 1 257 ? -5.160 12.861 -25.840 1.00 96.81 257 ASP A CA 1
ATOM 2074 C C . ASP A 1 257 ? -4.097 13.532 -26.716 1.00 96.81 257 ASP A C 1
ATOM 2076 O O . ASP A 1 257 ? -4.246 13.606 -27.938 1.00 96.81 257 ASP A O 1
ATOM 2080 N N . SER A 1 258 ? -2.979 13.939 -26.115 1.00 96.62 258 SER A N 1
ATOM 2081 C CA . SER A 1 258 ? -1.846 14.560 -26.814 1.00 96.62 258 SER A CA 1
ATOM 2082 C C . SER A 1 258 ? -0.955 13.552 -27.551 1.00 96.62 258 SER A C 1
ATOM 2084 O O . SER A 1 258 ? -0.048 13.948 -28.285 1.00 96.62 258 SER A O 1
ATOM 2086 N N . THR A 1 259 ? -1.220 12.255 -27.393 1.00 96.25 259 THR A N 1
ATOM 2087 C CA . THR A 1 259 ? -0.444 11.160 -27.982 1.00 96.25 259 THR A CA 1
ATOM 2088 C C . THR A 1 259 ? -1.079 10.677 -29.281 1.00 96.25 259 THR A C 1
ATOM 2090 O O . THR A 1 259 ? -2.063 9.920 -29.285 1.00 96.25 259 THR A O 1
ATOM 2093 N N . PHE A 1 260 ? -0.502 11.117 -30.402 1.00 96.56 260 PHE A N 1
ATOM 2094 C CA . PHE A 1 260 ? -0.904 10.746 -31.761 1.00 96.56 260 PHE A CA 1
ATOM 2095 C C . PHE A 1 260 ? 0.203 11.063 -32.791 1.00 96.56 260 PHE A C 1
ATOM 2097 O O . PHE A 1 260 ? 1.039 11.939 -32.552 1.00 96.56 260 PHE A O 1
ATOM 2104 N N . PRO A 1 261 ? 0.217 10.398 -33.964 1.00 97.25 261 PRO A N 1
ATOM 2105 C CA . PRO A 1 261 ? 1.168 10.712 -35.029 1.00 97.25 261 PRO A CA 1
ATOM 2106 C C . PRO A 1 261 ? 1.075 12.171 -35.499 1.00 97.25 261 PRO A C 1
ATOM 2108 O O . PRO A 1 261 ? 0.014 12.640 -35.900 1.00 97.25 261 PRO A O 1
ATOM 2111 N N . GLY A 1 262 ? 2.202 12.877 -35.485 1.00 97.56 262 GLY A N 1
ATOM 2112 C CA . GLY A 1 262 ? 2.330 14.298 -35.808 1.00 97.56 262 GLY A CA 1
ATOM 2113 C C . GLY A 1 262 ? 2.280 15.237 -34.597 1.00 97.56 262 GLY A C 1
ATOM 2114 O O . GLY A 1 262 ? 2.501 16.442 -34.774 1.00 97.56 262 GLY A O 1
ATOM 2115 N N . SER A 1 263 ? 2.024 14.715 -33.392 1.00 97.31 263 SER A N 1
ATOM 2116 C CA . SER A 1 263 ? 1.990 15.513 -32.165 1.00 97.31 263 SER A CA 1
ATOM 2117 C C . SER A 1 263 ? 3.330 16.202 -31.888 1.00 97.31 263 SER A C 1
ATOM 2119 O O . SER A 1 263 ? 4.400 15.645 -32.137 1.00 97.31 263 SER A O 1
ATOM 2121 N N . THR A 1 264 ? 3.261 17.436 -31.387 1.00 96.81 264 THR A N 1
ATOM 2122 C CA . THR A 1 264 ? 4.417 18.182 -30.860 1.00 96.81 264 THR A CA 1
ATOM 2123 C C . THR A 1 264 ? 4.596 17.992 -29.363 1.00 96.81 264 THR A C 1
ATOM 2125 O O . THR A 1 264 ? 5.590 18.451 -28.809 1.00 96.81 264 THR A O 1
ATOM 2128 N N . TRP A 1 265 ? 3.613 17.399 -28.682 1.00 95.31 265 TRP A N 1
ATOM 2129 C CA . TRP A 1 265 ? 3.721 17.175 -27.251 1.00 95.31 265 TRP A CA 1
ATOM 2130 C C . TRP A 1 265 ? 4.890 16.233 -26.980 1.00 95.31 265 TRP A C 1
ATOM 2132 O O . TRP A 1 265 ? 4.987 15.185 -27.609 1.00 95.31 265 TRP A O 1
ATOM 2142 N N . ASN A 1 266 ? 5.759 16.634 -26.053 1.00 95.38 266 ASN A N 1
ATOM 2143 C CA . ASN A 1 266 ? 6.952 15.897 -25.658 1.00 95.38 266 ASN A CA 1
ATOM 2144 C C . ASN A 1 266 ? 8.017 15.719 -26.762 1.00 95.38 266 ASN A C 1
ATOM 2146 O O . ASN A 1 266 ? 8.881 14.859 -26.642 1.00 95.38 266 ASN A O 1
ATOM 2150 N N . PHE A 1 267 ? 8.005 16.543 -27.819 1.00 97.12 267 PHE A N 1
ATOM 2151 C CA . PHE A 1 267 ? 9.038 16.560 -28.868 1.00 97.12 267 PHE A CA 1
ATOM 2152 C C . PHE A 1 267 ? 9.548 17.984 -29.139 1.00 97.12 267 PHE A C 1
ATOM 2154 O O . PHE A 1 267 ? 8.782 18.949 -29.161 1.00 97.12 267 PHE A O 1
ATOM 2161 N N . ARG A 1 268 ? 10.855 18.118 -29.387 1.00 94.62 268 ARG A N 1
ATOM 2162 C CA . ARG A 1 268 ? 11.511 19.358 -29.831 1.00 94.62 268 ARG A CA 1
ATOM 2163 C C . ARG A 1 268 ? 11.171 19.645 -31.286 1.00 94.62 268 ARG A C 1
ATOM 2165 O O . ARG A 1 268 ? 11.138 18.735 -32.103 1.00 94.62 268 ARG A O 1
ATOM 2172 N N . SER A 1 269 ? 11.057 20.915 -31.667 1.00 92.81 269 SER A N 1
ATOM 2173 C CA . SER A 1 269 ? 11.006 21.286 -33.088 1.00 92.81 269 SER A CA 1
ATOM 2174 C C . SER A 1 269 ? 12.354 21.003 -33.780 1.00 92.81 269 SER A C 1
ATOM 2176 O O . SER A 1 269 ? 13.385 21.361 -33.216 1.00 92.81 269 SER A O 1
ATOM 2178 N N . PRO A 1 270 ? 12.394 20.423 -34.999 1.00 94.88 270 PRO A N 1
ATOM 2179 C CA . PRO A 1 270 ? 11.264 20.093 -35.877 1.00 94.88 270 PRO A CA 1
ATOM 2180 C C . PRO A 1 270 ? 10.718 18.662 -35.712 1.00 94.88 270 PRO A C 1
ATOM 2182 O O . PRO A 1 270 ? 9.853 18.254 -36.491 1.00 94.88 270 PRO A O 1
ATOM 2185 N N . TRP A 1 271 ? 11.235 17.887 -34.759 1.00 97.31 271 TRP A N 1
ATOM 2186 C CA . TRP A 1 271 ? 10.773 16.531 -34.483 1.00 97.31 271 TRP A CA 1
ATOM 2187 C C . TRP A 1 271 ? 9.332 16.522 -33.965 1.00 97.31 271 TRP A C 1
ATOM 2189 O O . TRP A 1 271 ? 8.820 17.480 -33.385 1.00 97.31 271 TRP A O 1
ATOM 2199 N N . ARG A 1 272 ? 8.644 15.422 -34.254 1.00 97.81 272 ARG A N 1
ATOM 2200 C CA . ARG A 1 272 ? 7.249 15.179 -33.890 1.00 97.81 272 ARG A CA 1
ATOM 2201 C C . ARG A 1 272 ? 7.091 13.707 -33.583 1.00 97.81 272 ARG A C 1
ATOM 2203 O O . ARG A 1 272 ? 7.799 12.880 -34.165 1.00 97.81 272 ARG A O 1
ATOM 2210 N N . GLN A 1 273 ? 6.113 13.385 -32.747 1.00 97.44 273 GLN A N 1
ATOM 2211 C CA . GLN A 1 273 ? 5.766 12.000 -32.494 1.00 97.44 273 GLN A CA 1
ATOM 2212 C C . GLN A 1 273 ? 5.385 11.316 -33.811 1.00 97.44 273 GLN A C 1
ATOM 2214 O O . GLN A 1 273 ? 4.548 11.813 -34.561 1.00 97.44 273 GLN A O 1
ATOM 2219 N N . ALA A 1 274 ? 5.979 10.164 -34.096 1.00 96.25 274 ALA A N 1
ATOM 2220 C CA . ALA A 1 274 ? 5.562 9.293 -35.184 1.00 96.25 274 ALA A CA 1
ATOM 2221 C C . ALA A 1 274 ? 4.601 8.229 -34.635 1.00 96.25 274 ALA A C 1
ATOM 2223 O O . ALA A 1 274 ? 3.413 8.483 -34.459 1.00 96.25 274 ALA A O 1
ATOM 2224 N N . ARG A 1 275 ? 5.103 7.027 -34.346 1.00 95.88 275 ARG A N 1
ATOM 2225 C CA . ARG A 1 275 ? 4.333 5.918 -33.752 1.00 95.88 275 ARG A CA 1
ATOM 2226 C C . ARG A 1 275 ? 5.086 5.271 -32.587 1.00 95.88 275 ARG A C 1
ATOM 2228 O O . ARG A 1 275 ? 4.967 4.065 -32.369 1.00 95.88 275 ARG A O 1
ATOM 2235 N N . GLN A 1 276 ? 5.891 6.055 -31.876 1.00 98.06 276 GLN A N 1
ATOM 2236 C CA . GLN A 1 276 ? 6.548 5.610 -30.653 1.00 98.06 276 GLN A CA 1
ATOM 2237 C C . GLN A 1 276 ? 5.487 5.275 -29.591 1.00 98.06 276 GLN A C 1
ATOM 2239 O O . GLN A 1 276 ? 4.493 6.007 -29.485 1.00 98.06 276 GLN A O 1
ATOM 2244 N N . PRO A 1 277 ? 5.665 4.183 -28.831 1.00 97.88 277 PRO A N 1
ATOM 2245 C CA . PRO A 1 277 ? 4.805 3.855 -27.706 1.00 97.88 277 PRO A CA 1
ATOM 2246 C C . PRO A 1 277 ? 4.984 4.910 -26.597 1.00 97.88 277 PRO A C 1
ATOM 2248 O O . PRO A 1 277 ? 6.105 5.359 -26.354 1.00 97.88 277 PRO A O 1
ATOM 2251 N N . MET A 1 278 ? 3.879 5.347 -25.979 1.00 97.50 278 MET A N 1
ATOM 2252 C CA . MET A 1 278 ? 3.901 6.331 -24.888 1.00 97.50 278 MET A CA 1
ATOM 2253 C C . MET A 1 278 ? 3.993 5.607 -23.552 1.00 97.50 278 MET A C 1
ATOM 2255 O O . MET A 1 278 ? 3.042 4.926 -23.178 1.00 97.50 278 MET A O 1
ATOM 2259 N N . CYS A 1 279 ? 5.081 5.783 -22.815 1.00 97.00 279 CYS A N 1
ATOM 2260 C CA . CYS A 1 279 ? 5.283 5.154 -21.510 1.00 97.00 279 CYS A CA 1
ATOM 2261 C C . CYS A 1 279 ? 5.691 6.222 -20.489 1.00 97.00 279 CYS A C 1
ATOM 2263 O O . CYS A 1 279 ? 6.356 7.186 -20.840 1.00 97.00 279 CYS A O 1
ATOM 2265 N N . ASN A 1 280 ? 5.309 6.066 -19.228 1.00 97.69 280 ASN A N 1
ATOM 2266 C CA . ASN A 1 280 ? 5.945 6.841 -18.171 1.00 97.69 280 ASN A CA 1
ATOM 2267 C C . ASN A 1 280 ? 7.291 6.173 -17.844 1.00 97.69 280 ASN A C 1
ATOM 2269 O O . ASN A 1 280 ? 7.333 4.950 -17.688 1.00 97.69 280 ASN A O 1
ATOM 2273 N N . SER A 1 281 ? 8.370 6.951 -17.790 1.00 96.62 281 SER A N 1
ATOM 2274 C CA . SER A 1 281 ? 9.717 6.448 -17.484 1.00 96.62 281 SER A CA 1
ATOM 2275 C C . SER A 1 281 ? 10.238 6.878 -16.121 1.00 96.62 281 SER A C 1
ATOM 2277 O O . SER A 1 281 ? 11.227 6.284 -15.708 1.00 96.62 281 SER A O 1
ATOM 2279 N N . GLU A 1 282 ? 9.547 7.789 -15.421 1.00 96.38 282 GLU A N 1
ATOM 2280 C CA . GLU A 1 282 ? 9.658 8.042 -13.975 1.00 96.38 282 GLU A CA 1
ATOM 2281 C C . GLU A 1 282 ? 8.376 8.687 -13.426 1.00 96.38 282 GLU A C 1
ATOM 2283 O O . GLU A 1 282 ? 7.867 9.671 -13.976 1.00 96.38 282 GLU A O 1
ATOM 2288 N N . PHE A 1 283 ? 7.848 8.167 -12.321 1.00 96.56 283 PHE A N 1
ATOM 2289 C CA . PHE A 1 283 ? 6.835 8.855 -11.526 1.00 96.56 283 PHE A CA 1
ATOM 2290 C C . PHE A 1 283 ? 6.959 8.549 -10.041 1.00 96.56 283 PHE A C 1
ATOM 2292 O O . PHE A 1 283 ? 7.401 7.480 -9.633 1.00 96.56 283 PHE A O 1
ATOM 2299 N N . GLY A 1 284 ? 6.464 9.463 -9.221 1.00 93.69 284 GLY A N 1
ATOM 2300 C CA . GLY A 1 284 ? 6.341 9.268 -7.784 1.00 93.69 284 GLY A CA 1
ATOM 2301 C C . GLY A 1 284 ? 5.707 10.485 -7.129 1.00 93.69 284 GLY A C 1
ATOM 2302 O O . GLY A 1 284 ? 5.464 11.502 -7.782 1.00 93.69 284 GLY A O 1
ATOM 2303 N N . ASN A 1 285 ? 5.451 10.399 -5.829 1.00 90.31 285 ASN A N 1
ATOM 2304 C CA . ASN A 1 285 ? 5.008 11.553 -5.047 1.00 90.31 285 ASN A CA 1
ATOM 2305 C C . ASN A 1 285 ? 6.187 12.305 -4.402 1.00 90.31 285 ASN A C 1
ATOM 2307 O O . ASN A 1 285 ? 5.971 13.418 -3.931 1.00 90.31 285 ASN A O 1
ATOM 2311 N N . VAL A 1 286 ? 7.418 11.766 -4.448 1.00 89.44 286 VAL A N 1
ATOM 2312 C CA . VAL A 1 286 ? 8.621 12.342 -3.812 1.00 89.44 286 VAL A CA 1
ATOM 2313 C C . VAL A 1 286 ? 8.832 13.825 -4.112 1.00 89.44 286 VAL A C 1
ATOM 2315 O O . VAL A 1 286 ? 9.205 14.559 -3.204 1.00 89.44 286 VAL A O 1
ATOM 2318 N N . TRP A 1 287 ? 8.515 14.286 -5.327 1.00 89.62 287 TRP A N 1
ATOM 2319 C CA . TRP A 1 287 ? 8.545 15.703 -5.728 1.00 89.62 287 TRP A CA 1
ATOM 2320 C C . TRP A 1 287 ? 7.155 16.290 -6.032 1.00 89.62 287 TRP A C 1
ATOM 2322 O O . TRP A 1 287 ? 7.040 17.437 -6.453 1.00 89.62 287 TRP A O 1
ATOM 2332 N N . GLY A 1 288 ? 6.085 15.525 -5.796 1.00 90.56 288 GLY A N 1
ATOM 2333 C CA . GLY A 1 288 ? 4.699 15.948 -6.023 1.00 90.56 288 GLY A CA 1
ATOM 2334 C C . GLY A 1 288 ? 4.164 16.929 -4.975 1.00 90.56 288 GLY A C 1
ATOM 2335 O O . GLY A 1 288 ? 3.167 17.611 -5.211 1.00 90.56 288 GLY A O 1
ATOM 2336 N N . TYR A 1 289 ? 4.837 17.029 -3.830 1.00 93.38 289 TYR A N 1
ATOM 2337 C CA . TYR A 1 289 ? 4.488 17.926 -2.732 1.00 93.38 289 TYR A CA 1
ATOM 2338 C C . TYR A 1 289 ? 5.557 18.997 -2.536 1.00 93.38 289 TYR A C 1
ATOM 2340 O O . TYR A 1 289 ? 6.739 18.789 -2.829 1.00 93.38 289 TYR A O 1
ATOM 2348 N N . ALA A 1 290 ? 5.144 20.159 -2.029 1.00 91.44 290 ALA A N 1
ATOM 2349 C CA . ALA A 1 290 ? 6.040 21.287 -1.825 1.00 91.44 290 ALA A CA 1
ATOM 2350 C C . ALA A 1 290 ? 7.193 20.902 -0.884 1.00 91.44 290 ALA A C 1
ATOM 2352 O O . ALA A 1 290 ? 6.970 20.501 0.256 1.00 91.44 290 ALA A O 1
ATOM 2353 N N . GLY A 1 291 ? 8.433 21.027 -1.367 1.00 83.50 291 GLY A N 1
ATOM 2354 C CA . GLY A 1 291 ? 9.631 20.705 -0.588 1.00 83.50 291 GLY A CA 1
ATOM 2355 C C . GLY A 1 291 ? 9.937 19.210 -0.430 1.00 83.50 291 GLY A C 1
ATOM 2356 O O . GLY A 1 291 ? 10.743 18.878 0.432 1.00 83.50 291 GLY A O 1
ATOM 2357 N N . SER A 1 292 ? 9.353 18.333 -1.258 1.00 88.69 292 SER A N 1
ATOM 2358 C CA . SER A 1 292 ? 9.409 16.858 -1.180 1.00 88.69 292 SER A CA 1
ATOM 2359 C C . SER A 1 292 ? 8.507 16.240 -0.110 1.00 88.69 292 SER A C 1
ATOM 2361 O O . SER A 1 292 ? 8.162 16.903 0.859 1.00 88.69 292 SER A O 1
ATOM 2363 N N . THR A 1 293 ? 8.116 14.972 -0.260 1.00 89.06 293 THR A N 1
ATOM 2364 C CA . THR A 1 293 ? 7.319 14.245 0.745 1.00 89.06 293 THR A CA 1
ATOM 2365 C C . THR A 1 293 ? 8.120 13.808 1.969 1.00 89.06 293 THR A C 1
ATOM 2367 O O . THR A 1 293 ? 7.567 13.739 3.064 1.00 89.06 293 THR A O 1
ATOM 2370 N N . GLY A 1 294 ? 9.410 13.496 1.817 1.00 88.56 294 GLY A N 1
ATOM 2371 C CA . GLY A 1 294 ? 10.121 12.690 2.815 1.00 88.56 294 GLY A CA 1
ATOM 2372 C C . GLY A 1 294 ? 9.584 11.252 2.895 1.00 88.56 294 GLY A C 1
ATOM 2373 O O . GLY A 1 294 ? 8.985 10.766 1.937 1.00 88.56 294 GLY A O 1
ATOM 2374 N N . ASP A 1 295 ? 9.797 10.578 4.032 1.00 91.12 295 ASP A N 1
ATOM 2375 C CA . ASP A 1 295 ? 9.235 9.239 4.299 1.00 91.12 295 ASP A CA 1
ATOM 2376 C C . ASP A 1 295 ? 7.750 9.347 4.682 1.00 91.12 295 ASP A C 1
ATOM 2378 O O . ASP A 1 295 ? 7.403 9.885 5.736 1.00 91.12 295 ASP A O 1
ATOM 2382 N N . VAL A 1 296 ? 6.872 8.866 3.805 1.00 94.19 296 VAL A N 1
ATOM 2383 C CA . VAL A 1 296 ? 5.409 8.912 3.949 1.00 94.19 296 VAL A CA 1
ATOM 2384 C C . VAL A 1 296 ? 4.790 7.598 3.490 1.00 94.19 296 VAL A C 1
ATOM 2386 O O . VAL A 1 296 ? 5.430 6.811 2.790 1.00 94.19 296 VAL A O 1
ATOM 2389 N N . ASP A 1 297 ? 3.512 7.389 3.811 1.00 95.81 297 ASP A N 1
ATOM 2390 C CA . ASP A 1 297 ? 2.705 6.385 3.124 1.00 95.81 297 ASP A CA 1
ATOM 2391 C C . ASP A 1 297 ? 2.551 6.738 1.635 1.00 95.81 297 ASP A C 1
ATOM 2393 O O . ASP A 1 297 ? 1.662 7.472 1.218 1.00 95.81 297 ASP A O 1
ATOM 2397 N N . TRP A 1 298 ? 3.422 6.205 0.793 1.00 95.38 298 TRP A N 1
ATOM 2398 C CA . TRP A 1 298 ? 3.320 6.404 -0.650 1.00 95.38 298 TRP A CA 1
ATOM 2399 C C . TRP A 1 298 ? 2.245 5.516 -1.292 1.00 95.38 298 TRP A C 1
ATOM 2401 O O . TRP A 1 298 ? 1.821 5.775 -2.420 1.00 95.38 298 TRP A O 1
ATOM 2411 N N . SER A 1 299 ? 1.775 4.473 -0.595 1.00 96.50 299 SER A N 1
ATOM 2412 C CA . SER A 1 299 ? 0.939 3.420 -1.185 1.00 96.50 299 SER A CA 1
ATOM 2413 C C . SER A 1 299 ? -0.453 3.904 -1.597 1.00 96.50 299 SER A C 1
ATOM 2415 O O . SER A 1 299 ? -0.997 3.421 -2.593 1.00 96.50 299 SER A O 1
ATOM 2417 N N . TRP A 1 300 ? -0.999 4.901 -0.896 1.00 96.94 300 TRP A N 1
ATOM 2418 C CA . TRP A 1 300 ? -2.286 5.509 -1.229 1.00 96.94 300 TRP A CA 1
ATOM 2419 C C . TRP A 1 300 ? -2.241 6.260 -2.563 1.00 96.94 300 TRP A C 1
ATOM 2421 O O . TRP A 1 300 ? -3.018 5.982 -3.479 1.00 96.94 300 TRP A O 1
ATOM 2431 N N . ASP A 1 301 ? -1.286 7.178 -2.711 1.00 95.69 301 ASP A N 1
ATOM 2432 C CA . ASP A 1 301 ? -1.095 7.940 -3.947 1.00 95.69 301 ASP A CA 1
ATOM 2433 C C . ASP A 1 301 ? -0.627 7.058 -5.104 1.00 95.69 301 ASP A C 1
ATOM 2435 O O . ASP A 1 301 ? -1.063 7.240 -6.244 1.00 95.69 301 ASP A O 1
ATOM 2439 N N . TYR A 1 302 ? 0.195 6.052 -4.812 1.00 97.44 302 TYR A N 1
ATOM 2440 C CA . TYR A 1 302 ? 0.585 5.041 -5.782 1.00 97.44 302 TYR A CA 1
ATOM 2441 C C . TYR A 1 302 ? -0.626 4.285 -6.329 1.00 97.44 302 TYR A C 1
ATOM 2443 O O . TYR A 1 302 ? -0.790 4.161 -7.542 1.00 97.44 302 TYR A O 1
ATOM 2451 N N . HIS A 1 303 ? -1.539 3.847 -5.461 1.00 97.94 303 HIS A N 1
ATOM 2452 C CA . HIS A 1 303 ? -2.773 3.193 -5.884 1.00 97.94 303 HIS A CA 1
ATOM 2453 C C . HIS A 1 303 ? -3.623 4.111 -6.793 1.00 97.94 303 HIS A C 1
ATOM 2455 O O . HIS A 1 303 ? -4.130 3.663 -7.827 1.00 97.94 303 HIS A O 1
ATOM 2461 N N . ARG A 1 304 ? -3.708 5.415 -6.497 1.00 97.00 304 ARG A N 1
ATOM 2462 C CA . ARG A 1 304 ? -4.373 6.395 -7.381 1.00 97.00 304 ARG A CA 1
ATOM 2463 C C . ARG A 1 304 ? -3.716 6.482 -8.754 1.00 97.00 304 ARG A C 1
ATOM 2465 O O . ARG A 1 304 ? -4.422 6.444 -9.763 1.00 97.00 304 ARG A O 1
ATOM 2472 N N . ALA A 1 305 ? -2.387 6.556 -8.786 1.00 97.50 305 ALA A N 1
ATOM 2473 C CA . ALA A 1 305 ? -1.613 6.596 -10.021 1.00 97.50 305 ALA A CA 1
ATOM 2474 C C . ALA A 1 305 ? -1.858 5.342 -10.870 1.00 97.50 305 ALA A C 1
ATOM 2476 O O . ALA A 1 305 ? -2.190 5.453 -12.049 1.00 97.50 305 ALA A O 1
ATOM 2477 N N . ILE A 1 306 ? -1.801 4.151 -10.263 1.00 98.00 306 ILE A N 1
ATOM 2478 C CA . ILE A 1 306 ? -2.060 2.889 -10.966 1.00 98.00 306 ILE A CA 1
ATOM 2479 C C . ILE A 1 306 ? -3.496 2.829 -11.495 1.00 98.00 306 ILE A C 1
ATOM 2481 O O . ILE A 1 306 ? -3.695 2.461 -12.653 1.00 98.00 306 ILE A O 1
ATOM 2485 N N . ASN A 1 307 ? -4.500 3.249 -10.718 1.00 97.94 307 ASN A N 1
ATOM 2486 C CA . ASN A 1 307 ? -5.878 3.324 -11.213 1.00 97.94 307 ASN A CA 1
ATOM 2487 C C . ASN A 1 307 ? -5.993 4.236 -12.444 1.00 97.94 307 ASN A C 1
ATOM 2489 O O . ASN A 1 307 ? -6.591 3.820 -13.438 1.00 97.94 307 ASN A O 1
ATOM 2493 N N . ALA A 1 308 ? -5.374 5.420 -12.418 1.00 97.75 308 ALA A N 1
ATOM 2494 C CA . ALA A 1 308 ? -5.332 6.316 -13.573 1.00 97.75 308 ALA A CA 1
ATOM 2495 C C . ALA A 1 308 ? -4.628 5.656 -14.769 1.00 97.75 308 ALA A C 1
ATOM 2497 O O . ALA A 1 308 ? -5.199 5.539 -15.851 1.00 97.75 308 ALA A O 1
ATOM 2498 N N . PHE A 1 309 ? -3.422 5.123 -14.580 1.00 97.88 309 PHE A N 1
ATOM 2499 C CA . PHE A 1 309 ? -2.643 4.497 -15.652 1.00 97.88 309 PHE A CA 1
ATOM 2500 C C . PHE A 1 309 ? -3.385 3.332 -16.310 1.00 97.88 309 PHE A C 1
ATOM 2502 O O . PHE A 1 309 ? -3.347 3.177 -17.531 1.00 97.88 309 PHE A O 1
ATOM 2509 N N . ARG A 1 310 ? -4.119 2.534 -15.528 1.00 97.25 310 ARG A N 1
ATOM 2510 C CA . ARG A 1 310 ? -4.887 1.393 -16.042 1.00 97.25 310 ARG A CA 1
ATOM 2511 C C . ARG A 1 310 ? -6.159 1.800 -16.791 1.00 97.25 310 ARG A C 1
ATOM 2513 O O . ARG A 1 310 ? -6.624 0.987 -17.595 1.00 97.25 310 ARG A O 1
ATOM 2520 N N . ARG A 1 311 ? -6.686 3.016 -16.591 1.00 96.69 311 ARG A N 1
ATOM 2521 C CA . ARG A 1 311 ? -7.812 3.580 -17.369 1.00 96.69 311 ARG A CA 1
ATOM 2522 C C . ARG A 1 311 ? -7.401 4.084 -18.757 1.00 96.69 311 ARG A C 1
ATOM 2524 O O . ARG A 1 311 ? -8.245 4.162 -19.649 1.00 96.69 311 ARG A O 1
ATOM 2531 N N . HIS A 1 312 ? -6.115 4.360 -18.979 1.00 96.62 312 HIS A N 1
ATOM 2532 C CA . HIS A 1 312 ? -5.616 4.981 -20.211 1.00 96.62 312 HIS A CA 1
ATOM 2533 C C . HIS A 1 312 ? -4.756 4.022 -21.040 1.00 96.62 312 HIS A C 1
ATOM 2535 O O . HIS A 1 312 ? -3.532 4.034 -20.978 1.00 96.62 312 HIS A O 1
ATOM 2541 N N . ALA A 1 313 ? -5.396 3.217 -21.893 1.00 95.44 313 ALA A N 1
ATOM 2542 C CA . ALA A 1 313 ? -4.737 2.158 -22.671 1.00 95.44 313 ALA A CA 1
ATOM 2543 C C . ALA A 1 313 ? -3.629 2.618 -23.643 1.00 95.44 313 ALA A C 1
ATOM 2545 O O . ALA A 1 313 ? -2.873 1.776 -24.127 1.00 95.44 313 ALA A O 1
ATOM 2546 N N . LYS A 1 314 ? -3.522 3.916 -23.964 1.00 96.94 314 LYS A N 1
ATOM 2547 C CA . LYS A 1 314 ? -2.399 4.453 -24.754 1.00 96.94 314 LYS A CA 1
ATOM 2548 C C . LYS A 1 314 ? -1.079 4.456 -23.982 1.00 96.94 314 LYS A C 1
ATOM 2550 O O . LYS A 1 314 ? -0.028 4.459 -24.618 1.00 96.94 314 LYS A O 1
ATOM 2555 N N . LEU A 1 315 ? -1.136 4.468 -22.650 1.00 97.81 315 LEU A N 1
ATOM 2556 C CA . LEU A 1 315 ? 0.033 4.358 -21.790 1.00 97.81 315 LEU A CA 1
ATOM 2557 C C . LEU A 1 315 ? 0.508 2.901 -21.793 1.00 97.81 315 LEU A C 1
ATOM 2559 O O . LEU A 1 315 ? -0.184 2.025 -21.287 1.00 97.81 315 LEU A O 1
ATOM 2563 N N . CYS A 1 316 ? 1.671 2.634 -22.383 1.00 97.12 316 CYS A N 1
ATOM 2564 C CA . CYS A 1 316 ? 2.219 1.286 -22.545 1.00 97.12 316 CYS A CA 1
ATOM 2565 C C . CYS A 1 316 ? 2.876 0.708 -21.290 1.00 97.12 316 CYS A C 1
ATOM 2567 O O . CYS A 1 316 ? 3.285 -0.455 -21.288 1.00 97.12 316 CYS A O 1
ATOM 2569 N N . GLY A 1 317 ? 2.989 1.508 -20.238 1.00 97.69 317 GLY A N 1
ATOM 2570 C CA . GLY A 1 317 ? 3.638 1.127 -19.003 1.00 97.69 317 GLY A CA 1
ATOM 2571 C C . GLY A 1 317 ? 4.092 2.335 -18.204 1.00 97.69 317 GLY A C 1
ATOM 2572 O O . GLY A 1 317 ? 3.896 3.483 -18.617 1.00 97.69 317 GLY A O 1
ATOM 2573 N N . TRP A 1 318 ? 4.680 2.049 -17.055 1.00 98.25 318 TRP A N 1
ATOM 2574 C CA . TRP A 1 318 ? 5.123 3.036 -16.083 1.00 98.25 318 TRP A CA 1
ATOM 2575 C C . TRP A 1 318 ? 6.395 2.583 -15.382 1.00 98.25 318 TRP A C 1
ATOM 2577 O O . TRP A 1 318 ? 6.717 1.389 -15.359 1.00 98.25 318 TRP A O 1
ATOM 2587 N N . LEU A 1 319 ? 7.076 3.544 -14.763 1.00 98.19 319 LEU A N 1
ATOM 2588 C CA . LEU A 1 319 ? 8.259 3.300 -13.961 1.00 98.19 319 LEU A CA 1
ATOM 2589 C C . LEU A 1 319 ? 8.204 4.105 -12.668 1.00 98.19 319 LEU A C 1
ATOM 2591 O O . LEU A 1 319 ? 8.247 5.329 -12.692 1.00 98.19 319 LEU A O 1
ATOM 2595 N N . TYR A 1 320 ? 8.114 3.416 -11.536 1.00 97.88 320 TYR A N 1
ATOM 2596 C CA . TYR A 1 320 ? 8.027 4.073 -10.237 1.00 97.88 320 TYR A CA 1
ATOM 2597 C C . TYR A 1 320 ? 9.406 4.458 -9.696 1.00 97.88 320 TYR A C 1
ATOM 2599 O O . TYR A 1 320 ? 10.303 3.614 -9.635 1.00 97.88 320 TYR A O 1
ATOM 2607 N N . THR A 1 321 ? 9.551 5.705 -9.262 1.00 93.69 321 THR A N 1
ATOM 2608 C CA . THR A 1 321 ? 10.700 6.210 -8.509 1.00 93.69 321 THR A CA 1
ATOM 2609 C C . THR A 1 321 ? 10.399 5.992 -7.021 1.00 93.69 321 THR A C 1
ATOM 2611 O O . THR A 1 321 ? 9.658 6.767 -6.416 1.00 93.69 321 THR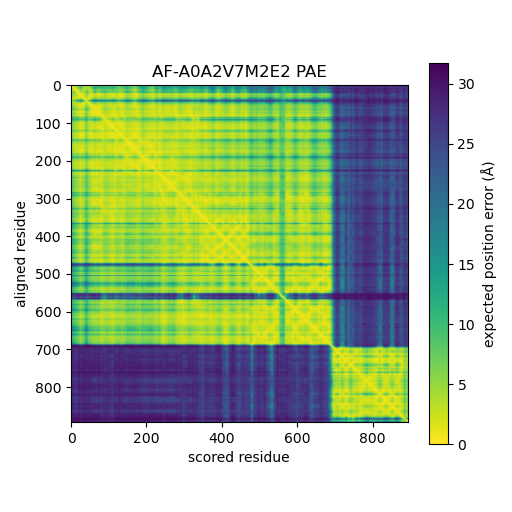 A O 1
ATOM 2614 N N . GLU A 1 322 ? 10.884 4.912 -6.402 1.00 92.25 322 GLU A N 1
ATOM 2615 C CA . GLU A 1 322 ? 11.998 4.054 -6.859 1.00 92.25 322 GLU A CA 1
ATOM 2616 C C . GLU A 1 322 ? 11.979 2.622 -6.287 1.00 92.25 322 GLU A C 1
ATOM 2618 O O . GLU A 1 322 ? 11.089 2.230 -5.529 1.00 92.25 322 GLU A O 1
ATOM 2623 N N . HIS A 1 323 ? 12.954 1.795 -6.682 1.00 94.81 323 HIS A N 1
ATOM 2624 C CA . HIS A 1 323 ? 13.106 0.427 -6.188 1.00 94.81 323 HIS A CA 1
ATOM 2625 C C . HIS A 1 323 ? 13.358 0.435 -4.669 1.00 94.81 323 HIS A C 1
ATOM 2627 O O . HIS A 1 323 ? 12.588 -0.146 -3.910 1.00 94.81 323 HIS A O 1
ATOM 2633 N N . HIS A 1 324 ? 14.371 1.164 -4.210 1.00 93.00 324 HIS A N 1
ATOM 2634 C CA . HIS A 1 324 ? 14.732 1.306 -2.798 1.00 93.00 324 HIS A CA 1
ATOM 2635 C C . HIS A 1 324 ? 14.896 2.780 -2.480 1.00 93.00 324 HIS A C 1
ATOM 2637 O O . HIS A 1 324 ? 15.401 3.478 -3.347 1.00 93.00 324 HIS A O 1
ATOM 2643 N N . ASP A 1 325 ? 14.566 3.220 -1.261 1.00 90.94 325 ASP A N 1
ATOM 2644 C CA . ASP A 1 325 ? 14.945 4.569 -0.820 1.00 90.94 325 ASP A CA 1
ATOM 2645 C C . ASP A 1 325 ? 16.439 4.791 -1.074 1.00 90.94 325 ASP A C 1
ATOM 2647 O O . ASP A 1 325 ? 17.246 3.889 -0.812 1.00 90.94 325 ASP A O 1
ATOM 2651 N N . VAL A 1 326 ? 16.811 5.988 -1.510 1.00 85.94 326 VAL A N 1
ATOM 2652 C CA . VAL A 1 326 ? 18.200 6.452 -1.557 1.00 85.94 326 VAL A CA 1
ATOM 2653 C C . VAL A 1 326 ? 18.474 7.483 -0.459 1.00 85.94 326 VAL A C 1
ATOM 2655 O O . VAL A 1 326 ? 17.650 7.756 0.410 1.00 85.94 326 VAL A O 1
ATOM 2658 N N . ILE A 1 327 ? 19.692 8.025 -0.425 1.00 76.56 327 ILE A N 1
ATOM 2659 C CA . ILE A 1 327 ? 20.190 8.847 0.694 1.00 76.56 327 ILE A CA 1
ATOM 2660 C C . ILE A 1 327 ? 19.350 10.127 0.896 1.00 76.56 327 ILE A C 1
ATOM 2662 O O . ILE A 1 327 ? 19.268 10.642 2.013 1.00 76.56 327 ILE A O 1
ATOM 2666 N N . ASN A 1 328 ? 18.724 10.628 -0.168 1.00 75.62 328 ASN A N 1
ATOM 2667 C CA . ASN A 1 328 ? 17.957 11.872 -0.213 1.00 75.62 328 ASN A CA 1
ATOM 2668 C C . ASN A 1 328 ? 16.480 11.694 -0.615 1.00 75.62 328 ASN A C 1
ATOM 2670 O O . ASN A 1 328 ? 15.751 12.685 -0.629 1.00 75.62 328 ASN A O 1
ATOM 2674 N N . GLU A 1 329 ? 16.035 10.477 -0.936 1.00 85.88 329 GLU A N 1
ATOM 2675 C CA . GLU A 1 329 ? 14.676 10.186 -1.412 1.00 85.88 329 GLU A CA 1
ATOM 2676 C C . GLU A 1 329 ? 14.128 8.969 -0.656 1.00 85.88 329 GLU A C 1
ATOM 2678 O O . GLU A 1 329 ? 14.738 7.906 -0.636 1.00 85.88 329 GLU A O 1
ATOM 2683 N N . TRP A 1 330 ? 12.979 9.124 0.008 1.00 87.62 330 TRP A N 1
ATOM 2684 C CA . TRP A 1 330 ? 12.395 8.088 0.878 1.00 87.62 330 TRP A CA 1
ATOM 2685 C C . TRP A 1 330 ? 11.087 7.521 0.321 1.00 87.62 330 TRP A C 1
ATOM 2687 O O . TRP A 1 330 ? 10.125 7.285 1.058 1.00 87.62 330 TRP A O 1
ATOM 2697 N N . ASN A 1 331 ? 11.046 7.319 -0.995 1.00 90.06 331 ASN A N 1
ATOM 2698 C CA . ASN A 1 331 ? 9.849 6.903 -1.722 1.00 90.06 331 ASN A CA 1
ATOM 2699 C C . ASN A 1 331 ? 9.943 5.499 -2.349 1.00 90.06 331 ASN A C 1
ATOM 2701 O O . ASN A 1 331 ? 9.096 5.108 -3.151 1.00 90.06 331 ASN A O 1
ATOM 2705 N N . GLY A 1 332 ? 10.960 4.720 -1.989 1.00 93.62 332 GLY A N 1
ATOM 2706 C CA . GLY A 1 332 ? 11.151 3.374 -2.501 1.00 93.62 332 GLY A CA 1
ATOM 2707 C C . GLY A 1 332 ? 10.126 2.369 -1.976 1.00 93.62 332 GLY A C 1
ATOM 2708 O O . GLY A 1 332 ? 9.599 2.512 -0.864 1.00 93.62 332 GLY A O 1
ATOM 2709 N N . TYR A 1 333 ? 9.894 1.304 -2.752 1.00 95.38 333 TYR A N 1
ATOM 2710 C CA . TYR A 1 333 ? 9.123 0.131 -2.306 1.00 95.38 333 TYR A CA 1
ATOM 2711 C C . TYR A 1 333 ? 9.735 -0.512 -1.054 1.00 95.38 333 TYR A C 1
ATOM 2713 O O . TYR A 1 333 ? 9.027 -0.987 -0.162 1.00 95.38 333 TYR A O 1
ATOM 2721 N N . TRP A 1 334 ? 11.064 -0.513 -0.995 1.00 93.81 334 TRP A N 1
ATOM 2722 C CA . TRP A 1 334 ? 11.858 -0.927 0.153 1.00 93.81 334 TRP A CA 1
ATOM 2723 C C . TRP A 1 334 ? 12.638 0.263 0.705 1.00 93.81 334 TRP A C 1
ATOM 2725 O O . TRP A 1 334 ? 12.916 1.230 0.000 1.00 93.81 334 TRP A O 1
ATOM 2735 N N . ARG A 1 335 ? 13.035 0.175 1.973 1.00 91.25 335 ARG A N 1
ATOM 2736 C CA . ARG A 1 335 ? 13.937 1.160 2.574 1.00 91.25 335 ARG A CA 1
ATOM 2737 C C . ARG A 1 335 ? 15.350 1.038 2.011 1.00 91.25 335 ARG A C 1
ATOM 2739 O O . ARG A 1 335 ? 15.698 0.029 1.395 1.00 91.25 335 ARG A O 1
ATOM 2746 N N . TYR A 1 336 ? 16.191 2.027 2.304 1.00 88.44 336 TYR A N 1
ATOM 2747 C CA . TYR A 1 336 ? 17.600 2.048 1.899 1.00 88.44 336 TYR A CA 1
ATOM 2748 C C . TYR A 1 336 ? 18.339 0.780 2.352 1.00 88.44 336 TYR A C 1
ATOM 2750 O O . TYR A 1 336 ? 19.111 0.197 1.597 1.00 88.44 336 TYR A O 1
ATOM 2758 N N . ASP A 1 337 ? 18.027 0.274 3.547 1.00 87.56 337 ASP A N 1
ATOM 2759 C CA . ASP A 1 337 ? 18.569 -0.970 4.110 1.00 87.56 337 ASP A CA 1
ATOM 2760 C C . ASP A 1 337 ? 17.861 -2.255 3.641 1.00 87.56 337 ASP A C 1
ATOM 2762 O O . ASP A 1 337 ? 18.088 -3.329 4.199 1.00 87.56 337 ASP A O 1
ATOM 2766 N N . ARG A 1 338 ? 16.994 -2.160 2.624 1.00 90.00 338 ARG A N 1
ATOM 2767 C CA . ARG A 1 338 ? 16.190 -3.256 2.051 1.00 90.00 338 ARG A CA 1
ATOM 2768 C C . ARG A 1 338 ? 15.149 -3.837 3.010 1.00 90.00 338 ARG A C 1
ATOM 2770 O O . ARG A 1 338 ? 14.507 -4.847 2.678 1.00 90.00 338 ARG A O 1
ATOM 2777 N N . SER A 1 339 ? 14.941 -3.222 4.174 1.00 91.06 339 SER A N 1
ATOM 2778 C CA . SER A 1 339 ? 13.809 -3.554 5.031 1.00 91.06 339 SER A CA 1
ATOM 2779 C C . SER A 1 339 ? 12.496 -3.107 4.381 1.00 91.06 339 SER A C 1
ATOM 2781 O O . SER A 1 339 ? 12.447 -2.237 3.508 1.00 91.06 339 SER A O 1
ATOM 2783 N N . TRP A 1 340 ? 11.419 -3.795 4.738 1.00 91.44 340 TRP A N 1
ATOM 2784 C CA . TRP A 1 340 ? 10.121 -3.641 4.094 1.00 91.44 340 TRP A CA 1
ATOM 2785 C C . TRP A 1 340 ? 9.347 -2.436 4.659 1.00 91.44 340 TRP A C 1
ATOM 2787 O O . TRP A 1 340 ? 9.529 -2.050 5.821 1.00 91.44 340 TRP A O 1
ATOM 2797 N N . LYS A 1 341 ? 8.462 -1.870 3.829 1.00 93.12 341 LYS A N 1
ATOM 2798 C CA . LYS A 1 341 ? 7.455 -0.868 4.205 1.00 93.12 341 LYS A CA 1
ATOM 2799 C C . LYS A 1 341 ? 6.062 -1.510 4.188 1.00 93.12 341 LYS A C 1
ATOM 2801 O O . LYS A 1 341 ? 5.746 -2.261 3.264 1.00 93.12 341 LYS A O 1
ATOM 2806 N N . GLU A 1 342 ? 5.254 -1.260 5.216 1.00 95.38 342 GLU A N 1
ATOM 2807 C CA . GLU A 1 342 ? 3.884 -1.776 5.316 1.00 95.38 342 GLU A CA 1
ATOM 2808 C C . GLU A 1 342 ? 2.940 -0.897 4.517 1.00 95.38 342 GLU A C 1
ATOM 2810 O O . GLU A 1 342 ? 2.818 0.285 4.801 1.00 95.38 342 GLU A O 1
ATOM 2815 N N . THR A 1 343 ? 2.247 -1.478 3.544 1.00 96.62 343 THR A N 1
ATOM 2816 C CA . THR A 1 343 ? 1.281 -0.737 2.718 1.00 96.62 343 THR A CA 1
ATOM 2817 C C . THR A 1 343 ? -0.112 -0.710 3.340 1.00 96.62 343 THR A C 1
ATOM 2819 O O . THR A 1 343 ? -0.937 0.116 2.965 1.00 96.62 343 THR A O 1
ATOM 2822 N N . GLY A 1 344 ? -0.421 -1.642 4.249 1.00 96.88 344 GLY A N 1
ATOM 2823 C CA . GLY A 1 344 ? -1.751 -1.780 4.845 1.00 96.88 344 GLY A CA 1
ATOM 2824 C C . GLY A 1 344 ? -2.808 -2.378 3.904 1.00 96.88 344 GLY A C 1
ATOM 2825 O O . GLY A 1 344 ? -3.912 -2.694 4.350 1.00 96.88 344 GLY A O 1
ATOM 2826 N N . LEU A 1 345 ? -2.487 -2.603 2.620 1.00 97.81 345 LEU A N 1
ATOM 2827 C CA . LEU A 1 345 ? -3.428 -3.097 1.604 1.00 97.81 345 LEU A CA 1
ATOM 2828 C C . LEU A 1 345 ? -4.077 -4.430 2.002 1.00 97.81 345 LEU A C 1
ATOM 2830 O O . LEU A 1 345 ? -5.284 -4.596 1.835 1.00 97.81 345 LEU A O 1
ATOM 2834 N N . GLY A 1 346 ? -3.297 -5.358 2.565 1.00 97.25 346 GLY A N 1
ATOM 2835 C CA . GLY A 1 346 ? -3.777 -6.680 2.982 1.00 97.25 346 GLY A CA 1
ATOM 2836 C C . GLY A 1 346 ? -4.763 -6.647 4.154 1.00 97.25 346 GLY A C 1
ATOM 2837 O O . GLY A 1 346 ? -5.614 -7.532 4.261 1.00 97.25 346 GLY A O 1
ATOM 2838 N N . ASP A 1 347 ? -4.684 -5.613 4.993 1.00 95.38 347 ASP A N 1
ATOM 2839 C CA . ASP A 1 347 ? -5.601 -5.384 6.113 1.00 95.38 347 ASP A CA 1
ATOM 2840 C C . ASP A 1 347 ? -6.869 -4.651 5.676 1.00 95.38 347 ASP A C 1
ATOM 2842 O O . ASP A 1 347 ? -7.944 -4.879 6.244 1.00 95.38 347 ASP A O 1
ATOM 2846 N N . ILE A 1 348 ? -6.754 -3.779 4.667 1.00 96.88 348 ILE A N 1
ATOM 2847 C CA . ILE A 1 348 ? -7.915 -3.162 4.028 1.00 96.88 348 ILE A CA 1
ATOM 2848 C C . ILE A 1 348 ? -8.692 -4.241 3.302 1.00 96.88 348 ILE A C 1
ATOM 2850 O O . ILE A 1 348 ? -9.855 -4.426 3.634 1.00 96.88 348 ILE A O 1
ATOM 2854 N N . VAL A 1 349 ? -8.064 -4.977 2.377 1.00 98.12 349 VAL A N 1
ATOM 2855 C CA . VAL A 1 349 ? -8.664 -6.084 1.624 1.00 98.12 349 VAL A CA 1
ATOM 2856 C C . VAL A 1 349 ? -7.849 -7.353 1.836 1.00 98.12 349 VAL A C 1
ATOM 2858 O O . VAL A 1 349 ? -6.726 -7.475 1.356 1.00 98.12 349 VAL A O 1
ATOM 2861 N N . ALA A 1 350 ? -8.459 -8.350 2.480 1.00 96.19 350 ALA A N 1
ATOM 2862 C CA . ALA A 1 350 ? -7.797 -9.613 2.799 1.00 96.19 350 ALA A CA 1
ATOM 2863 C C . ALA A 1 350 ? -7.081 -10.242 1.583 1.00 96.19 350 ALA A C 1
ATOM 2865 O O . ALA A 1 350 ? -7.705 -10.596 0.570 1.00 96.19 350 ALA A O 1
ATOM 2866 N N . GLY A 1 351 ? -5.761 -10.402 1.717 1.00 96.38 351 GLY A N 1
ATOM 2867 C CA . GLY A 1 351 ? -4.874 -10.987 0.708 1.00 96.38 351 GLY A CA 1
ATOM 2868 C C . GLY A 1 351 ? -4.459 -10.048 -0.428 1.00 96.38 351 GLY A C 1
ATOM 2869 O O . GLY A 1 351 ? -3.848 -10.529 -1.379 1.00 96.38 351 GLY A O 1
ATOM 2870 N N . MET A 1 352 ? -4.802 -8.757 -0.368 1.00 98.31 352 MET A N 1
ATOM 2871 C CA . MET A 1 352 ? -4.322 -7.758 -1.324 1.00 98.31 352 MET A CA 1
ATOM 2872 C C . MET A 1 352 ? -2.859 -7.399 -1.057 1.00 98.31 352 MET A C 1
ATOM 2874 O O . MET A 1 352 ? -2.408 -7.334 0.085 1.00 98.31 352 MET A O 1
ATOM 2878 N N . SER A 1 353 ? -2.119 -7.173 -2.135 1.00 97.25 353 SER A N 1
ATOM 2879 C CA . SER A 1 353 ? -0.704 -6.809 -2.135 1.00 97.25 353 SER A CA 1
ATOM 2880 C C . SER A 1 353 ? -0.381 -5.928 -3.345 1.00 97.25 353 SER A C 1
ATOM 2882 O O . SER A 1 353 ? -1.223 -5.727 -4.221 1.00 97.25 353 SER A O 1
ATOM 2884 N N . LEU A 1 354 ? 0.871 -5.475 -3.466 1.00 97.44 354 LEU A N 1
ATOM 2885 C CA . LEU A 1 354 ? 1.342 -4.781 -4.673 1.00 97.44 354 LEU A CA 1
ATOM 2886 C C . LEU A 1 354 ? 1.166 -5.614 -5.954 1.00 97.44 354 LEU A C 1
ATOM 2888 O O . LEU A 1 354 ? 0.963 -5.052 -7.026 1.00 97.44 354 LEU A O 1
ATOM 2892 N N . ARG A 1 355 ? 1.138 -6.952 -5.862 1.00 97.94 355 ARG A N 1
ATOM 2893 C CA . ARG A 1 355 ? 0.883 -7.807 -7.032 1.00 97.94 355 ARG A CA 1
ATOM 2894 C C . ARG A 1 355 ? -0.513 -7.615 -7.614 1.00 97.94 355 ARG A C 1
ATOM 2896 O O . ARG A 1 355 ? -0.687 -7.840 -8.806 1.00 97.94 355 ARG A O 1
ATOM 2903 N N . ASP A 1 356 ? -1.490 -7.217 -6.801 1.00 98.56 356 ASP A N 1
ATOM 2904 C CA . ASP A 1 356 ? -2.835 -6.906 -7.282 1.00 98.56 356 ASP A CA 1
ATOM 2905 C C . ASP A 1 356 ? -2.850 -5.572 -8.048 1.00 98.56 356 ASP A C 1
ATOM 2907 O O . ASP A 1 356 ? -3.557 -5.457 -9.050 1.00 98.56 356 ASP A O 1
ATOM 2911 N N . LEU A 1 357 ? -2.015 -4.602 -7.645 1.00 97.88 357 LEU A N 1
ATOM 2912 C CA . LEU A 1 357 ? -1.779 -3.356 -8.392 1.00 97.88 357 LEU A CA 1
ATOM 2913 C C . LEU A 1 357 ? -1.015 -3.597 -9.703 1.00 97.88 357 LEU A C 1
ATOM 2915 O O . LEU A 1 357 ? -1.224 -2.904 -10.695 1.00 97.88 357 LEU A O 1
ATOM 2919 N N . HIS A 1 358 ? -0.171 -4.626 -9.734 1.00 98.12 358 HIS A N 1
ATOM 2920 C CA . HIS A 1 358 ? 0.648 -5.006 -10.890 1.00 98.12 358 HIS A CA 1
ATOM 2921 C C . HIS A 1 358 ? 0.030 -6.144 -11.721 1.00 98.12 358 HIS A C 1
ATOM 2923 O O . HIS A 1 358 ? 0.701 -6.745 -12.567 1.00 98.12 358 HIS A O 1
ATOM 2929 N N . ALA A 1 359 ? -1.236 -6.490 -11.468 1.00 97.44 359 ALA A N 1
ATOM 2930 C CA . ALA A 1 359 ? -1.865 -7.651 -12.074 1.00 97.44 359 ALA A CA 1
ATOM 2931 C C . ALA A 1 359 ? -2.109 -7.453 -13.587 1.00 97.44 359 ALA A C 1
ATOM 2933 O O . ALA A 1 359 ? -2.503 -6.372 -14.047 1.00 97.44 359 ALA A O 1
ATOM 2934 N N . PRO A 1 360 ? -1.960 -8.513 -14.403 1.00 95.94 360 PRO A N 1
ATOM 2935 C CA . PRO A 1 360 ? -2.281 -8.441 -15.828 1.00 95.94 360 PRO A CA 1
ATOM 2936 C C . PRO A 1 360 ? -3.784 -8.237 -16.073 1.00 95.94 360 PRO A C 1
ATOM 2938 O O . PRO A 1 360 ? -4.170 -7.599 -17.051 1.00 95.94 360 PRO A O 1
ATOM 2941 N N . LEU A 1 361 ? -4.637 -8.736 -15.176 1.00 97.94 361 LEU A N 1
ATOM 2942 C CA . LEU A 1 361 ? -6.074 -8.476 -15.157 1.00 97.94 361 LEU A CA 1
ATOM 2943 C C . LEU A 1 361 ? -6.365 -7.481 -14.041 1.00 97.94 361 LEU A C 1
ATOM 2945 O O . LEU A 1 361 ? -6.103 -7.787 -12.886 1.00 97.94 361 LEU A O 1
ATOM 2949 N N . TYR A 1 362 ? -6.893 -6.310 -14.379 1.00 98.38 362 TYR A N 1
ATOM 2950 C CA . TYR A 1 362 ? -7.102 -5.238 -13.415 1.00 98.38 362 TYR A CA 1
ATOM 2951 C C . TYR A 1 362 ? -8.463 -4.586 -13.622 1.00 98.38 362 TYR A C 1
ATOM 2953 O O . TYR A 1 362 ? -8.801 -4.213 -14.749 1.00 98.38 362 TYR A O 1
ATOM 2961 N N . ILE A 1 363 ? -9.232 -4.433 -12.545 1.00 98.25 363 ILE A N 1
ATOM 2962 C CA . ILE A 1 363 ? -10.393 -3.545 -12.514 1.00 98.25 363 ILE A CA 1
ATOM 2963 C C . ILE A 1 363 ? -10.013 -2.314 -11.695 1.00 98.25 363 ILE A C 1
ATOM 2965 O O . ILE A 1 363 ? -9.752 -2.436 -10.498 1.00 98.25 363 ILE A O 1
ATOM 2969 N N . ALA A 1 364 ? -9.986 -1.139 -12.325 1.00 97.75 364 ALA A N 1
ATOM 2970 C CA . ALA A 1 364 ? -9.941 0.123 -11.591 1.00 97.75 364 ALA A CA 1
ATOM 2971 C C . ALA A 1 364 ? -11.342 0.401 -11.030 1.00 97.75 364 ALA A C 1
ATOM 2973 O O . ALA A 1 364 ? -12.331 0.287 -11.764 1.00 97.75 364 ALA A O 1
ATOM 2974 N N . VAL A 1 365 ? -11.423 0.727 -9.739 1.00 96.38 365 VAL A N 1
ATOM 2975 C CA . VAL A 1 365 ? -12.685 0.860 -8.998 1.00 96.38 365 VAL A CA 1
ATOM 2976 C C . VAL A 1 365 ? -12.841 2.284 -8.488 1.00 96.38 365 VAL A C 1
ATOM 2978 O O . VAL A 1 365 ? -11.920 2.831 -7.889 1.00 96.38 365 VAL A O 1
ATOM 2981 N N . GLY A 1 366 ? -14.024 2.854 -8.693 1.00 90.94 366 GLY A N 1
ATOM 2982 C CA . GLY A 1 366 ? -14.377 4.181 -8.210 1.00 90.94 366 GLY A CA 1
ATOM 2983 C C . GLY A 1 366 ? -13.863 5.313 -9.088 1.00 90.94 366 GLY A C 1
ATOM 2984 O O . GLY A 1 366 ? -13.408 5.115 -10.221 1.00 90.94 366 GLY A O 1
ATOM 2985 N N . ASP A 1 367 ? -13.985 6.510 -8.533 1.00 84.06 367 ASP A N 1
ATOM 2986 C CA . ASP A 1 367 ? -13.523 7.763 -9.114 1.00 84.06 367 ASP A CA 1
ATOM 2987 C C . ASP A 1 367 ? -11.988 7.908 -8.972 1.00 84.06 367 ASP A C 1
ATOM 2989 O O . ASP A 1 367 ? -11.319 7.050 -8.388 1.00 84.06 367 ASP A O 1
ATOM 2993 N N . PRO A 1 368 ? -11.375 8.970 -9.524 1.00 85.00 368 PRO A N 1
ATOM 2994 C CA . PRO A 1 368 ? -9.958 9.287 -9.292 1.00 85.00 368 PRO A CA 1
ATOM 2995 C C . PRO A 1 368 ? -9.604 9.567 -7.822 1.00 85.00 368 PRO A C 1
ATOM 2997 O O . PRO A 1 368 ? -8.434 9.512 -7.427 1.00 85.00 368 PRO A O 1
ATOM 3000 N N . GLU A 1 369 ? -10.610 9.889 -7.009 1.00 88.69 369 GLU A N 1
ATOM 3001 C CA . GLU A 1 369 ? -10.510 9.904 -5.554 1.00 88.69 369 GLU A CA 1
ATOM 3002 C C . GLU A 1 369 ? -10.695 8.488 -5.006 1.00 88.69 369 GLU A C 1
ATOM 3004 O O . GLU A 1 369 ? -11.701 7.834 -5.277 1.00 88.69 369 GLU A O 1
ATOM 3009 N N . LEU A 1 370 ? -9.740 8.014 -4.197 1.00 93.50 370 LEU A N 1
ATOM 3010 C CA . LEU A 1 370 ? -9.887 6.724 -3.513 1.00 93.50 370 LEU A CA 1
ATOM 3011 C C . LEU A 1 370 ? -10.913 6.778 -2.386 1.00 93.50 370 LEU A C 1
ATOM 3013 O O . LEU A 1 370 ? -11.463 5.731 -2.059 1.00 93.50 370 LEU A O 1
ATOM 3017 N N . SER A 1 371 ? -11.177 7.961 -1.823 1.00 96.31 371 SER A N 1
ATOM 3018 C CA . SER A 1 371 ? -12.136 8.169 -0.741 1.00 96.31 371 SER A CA 1
ATOM 3019 C C . SER A 1 371 ? -13.082 9.325 -1.049 1.00 96.31 371 SER A C 1
ATOM 3021 O O . SER A 1 371 ? -12.619 10.405 -1.406 1.00 96.31 371 SER A O 1
ATOM 3023 N N . ARG A 1 372 ? -14.393 9.137 -0.861 1.00 95.75 372 ARG A N 1
ATOM 3024 C CA . ARG A 1 372 ? -15.399 10.209 -1.015 1.00 95.75 372 ARG A CA 1
ATOM 3025 C C . ARG A 1 372 ? -16.356 10.293 0.171 1.00 95.75 372 ARG A C 1
ATOM 3027 O O . ARG A 1 372 ? -16.674 9.284 0.800 1.00 95.75 372 ARG A O 1
ATOM 3034 N N . THR A 1 373 ? -16.851 11.496 0.426 1.00 97.12 373 THR A N 1
ATOM 3035 C CA . THR A 1 373 ? -17.924 11.751 1.392 1.00 97.12 373 THR A CA 1
ATOM 3036 C C . THR A 1 373 ? -19.277 11.415 0.781 1.00 97.12 373 THR A C 1
ATOM 3038 O O . THR A 1 373 ? -19.541 11.768 -0.368 1.00 97.12 373 THR A O 1
ATOM 3041 N N . VAL A 1 374 ? -20.139 10.753 1.550 1.00 97.31 374 VAL A N 1
ATOM 3042 C CA . VAL A 1 374 ? -21.502 10.365 1.150 1.00 97.31 374 VAL A CA 1
ATOM 3043 C C . VAL A 1 374 ? -22.470 10.541 2.321 1.00 97.31 374 VAL A C 1
ATOM 3045 O O . VAL A 1 374 ? -22.060 10.570 3.485 1.00 97.31 374 VAL A O 1
ATOM 3048 N N . ARG A 1 375 ? -23.768 10.644 2.032 1.00 96.38 375 ARG A N 1
ATOM 3049 C CA . ARG A 1 375 ? -24.820 10.714 3.056 1.00 96.38 375 ARG A CA 1
ATOM 3050 C C . ARG A 1 375 ? -25.253 9.321 3.532 1.00 96.38 375 ARG A C 1
ATOM 3052 O O . ARG A 1 375 ? -25.129 8.345 2.786 1.00 96.38 375 ARG A O 1
ATOM 3059 N N . PRO A 1 376 ? -25.844 9.212 4.736 1.00 95.31 376 PRO A N 1
ATOM 3060 C CA . PRO A 1 376 ? -26.408 7.958 5.209 1.00 95.31 376 PRO A CA 1
ATOM 3061 C C . PRO A 1 376 ? -27.522 7.464 4.280 1.00 95.31 376 PRO A C 1
ATOM 3063 O O . PRO A 1 376 ? -28.409 8.234 3.905 1.00 95.31 376 PRO A O 1
ATOM 3066 N N . GLY A 1 377 ? -27.479 6.184 3.909 1.00 95.50 377 GLY A N 1
ATOM 3067 C CA . GLY A 1 377 ? -28.451 5.558 3.006 1.00 95.50 377 GLY A CA 1
ATOM 3068 C C . GLY A 1 377 ? -28.337 5.984 1.538 1.00 95.50 377 GLY A C 1
ATOM 3069 O O . GLY A 1 377 ? -29.196 5.617 0.741 1.00 95.50 377 GLY A O 1
ATOM 3070 N N . GLU A 1 378 ? -27.323 6.769 1.161 1.00 97.38 378 GLU A N 1
ATOM 3071 C CA . GLU A 1 378 ? -27.155 7.228 -0.218 1.00 97.38 378 GLU A CA 1
ATOM 3072 C C . GLU A 1 378 ? -26.912 6.054 -1.178 1.00 97.38 378 GLU A C 1
ATOM 3074 O O . GLU A 1 378 ? -26.081 5.182 -0.922 1.00 97.38 378 GLU A O 1
ATOM 3079 N N . HIS A 1 379 ? -27.624 6.041 -2.305 1.00 97.25 379 HIS A N 1
ATOM 3080 C CA . HIS A 1 379 ? -27.348 5.129 -3.412 1.00 97.25 379 HIS A CA 1
ATOM 3081 C C . HIS A 1 379 ? -26.276 5.737 -4.304 1.00 97.25 379 HIS A C 1
ATOM 3083 O O . HIS A 1 379 ? -26.460 6.845 -4.811 1.00 97.25 379 HIS A O 1
ATOM 3089 N N . VAL A 1 380 ? -25.181 5.012 -4.518 1.00 96.50 380 VAL A N 1
ATOM 3090 C CA . VAL A 1 380 ? -24.062 5.519 -5.302 1.00 96.50 380 VAL A CA 1
ATOM 3091 C C . VAL A 1 380 ? -23.644 4.548 -6.391 1.00 96.50 380 VAL A C 1
ATOM 3093 O O . VAL A 1 380 ? -23.443 3.361 -6.146 1.00 96.50 380 VAL A O 1
ATOM 3096 N N . GLU A 1 381 ? -23.453 5.089 -7.589 1.00 96.75 381 GLU A N 1
ATOM 3097 C CA . GLU A 1 381 ? -22.875 4.389 -8.730 1.00 96.75 381 GLU A CA 1
ATOM 3098 C C . GLU A 1 381 ? -21.349 4.491 -8.656 1.00 96.75 381 GLU A C 1
ATOM 3100 O O . GLU A 1 381 ? -20.782 5.585 -8.625 1.00 96.75 381 GLU A O 1
ATOM 3105 N N . VAL A 1 382 ? -20.666 3.353 -8.576 1.00 97.38 382 VAL A N 1
ATOM 3106 C CA . VAL A 1 382 ? -19.202 3.280 -8.502 1.00 97.38 382 VAL A CA 1
ATOM 3107 C C . VAL A 1 382 ? -18.662 2.930 -9.886 1.00 97.38 382 VAL A C 1
ATOM 3109 O O . VAL A 1 382 ? -18.895 1.809 -10.348 1.00 97.38 382 VAL A O 1
ATOM 3112 N N . PRO A 1 383 ? -17.940 3.841 -10.566 1.00 97.06 383 PRO A N 1
ATOM 3113 C CA . PRO A 1 383 ? -17.372 3.551 -11.876 1.00 97.06 383 PRO A CA 1
ATOM 3114 C C . PRO A 1 383 ? -16.426 2.351 -11.834 1.00 97.06 383 PRO A C 1
ATOM 3116 O O . PRO A 1 383 ? -15.653 2.178 -10.893 1.00 97.06 383 PRO A O 1
ATOM 3119 N N . LEU A 1 384 ? -16.470 1.532 -12.882 1.00 97.94 384 LEU A N 1
ATOM 3120 C CA . LEU A 1 384 ? -15.583 0.389 -13.059 1.00 97.94 384 LEU A CA 1
ATOM 3121 C C . LEU A 1 384 ? -14.911 0.472 -14.427 1.00 97.94 384 LEU A C 1
ATOM 3123 O O . LEU A 1 384 ? -15.565 0.729 -15.442 1.00 97.94 384 LEU A O 1
ATOM 3127 N N . TYR A 1 385 ? -13.612 0.194 -14.476 1.00 98.06 385 TYR A N 1
ATOM 3128 C CA . TYR A 1 385 ? -12.866 0.135 -15.730 1.00 98.06 385 TYR A CA 1
ATOM 3129 C C . TYR A 1 385 ? -12.047 -1.149 -15.808 1.00 98.06 385 TYR A C 1
ATOM 3131 O O . TYR A 1 385 ? -11.207 -1.412 -14.949 1.00 98.06 385 TYR A O 1
ATOM 3139 N N . ALA A 1 386 ? -12.275 -1.944 -16.853 1.00 98.25 386 ALA A N 1
ATOM 3140 C CA . ALA A 1 386 ? -11.508 -3.152 -17.109 1.00 98.25 386 ALA A CA 1
ATOM 3141 C C . ALA A 1 386 ? -10.246 -2.838 -17.906 1.00 98.25 386 ALA A C 1
ATOM 3143 O O . ALA A 1 386 ? -10.318 -2.247 -18.981 1.00 98.25 386 ALA A O 1
ATOM 3144 N N . SER A 1 387 ? -9.107 -3.300 -17.401 1.00 97.81 387 SER A N 1
ATOM 3145 C CA . SER A 1 387 ? -7.789 -3.192 -18.015 1.00 97.81 387 SER A CA 1
ATOM 3146 C C . SER A 1 387 ? -7.129 -4.571 -17.995 1.00 97.81 387 SER A C 1
ATOM 3148 O O . SER A 1 387 ? -6.482 -4.964 -17.023 1.00 97.81 387 SER A O 1
ATOM 3150 N N . PHE A 1 388 ? -7.376 -5.362 -19.040 1.00 97.75 388 PHE A N 1
ATOM 3151 C CA . PHE A 1 388 ? -6.947 -6.756 -19.164 1.00 97.75 388 PHE A CA 1
ATOM 3152 C C . PHE A 1 388 ? -5.799 -6.868 -20.161 1.00 97.75 388 PHE A C 1
ATOM 3154 O O . PHE A 1 388 ? -5.991 -7.176 -21.335 1.00 97.75 388 PHE A O 1
ATOM 3161 N N . LEU A 1 389 ? -4.584 -6.626 -19.681 1.00 95.69 389 LEU A N 1
ATOM 3162 C CA . LEU A 1 389 ? -3.367 -6.529 -20.483 1.00 95.69 389 LEU A CA 1
ATOM 3163 C C . LEU A 1 389 ? -2.664 -7.888 -20.576 1.00 95.69 389 LEU A C 1
ATOM 3165 O O . LEU A 1 389 ? -1.508 -8.056 -20.198 1.00 95.69 389 LEU A O 1
ATOM 3169 N N . THR A 1 390 ? -3.404 -8.886 -21.059 1.00 94.56 390 THR A N 1
ATOM 3170 C CA . THR A 1 390 ? -2.903 -10.244 -21.294 1.00 94.56 390 THR A CA 1
ATOM 3171 C C . THR A 1 390 ? -3.532 -10.875 -22.529 1.00 94.56 390 THR A C 1
ATOM 3173 O O . THR A 1 390 ? -4.711 -10.669 -22.826 1.00 94.56 390 THR A O 1
ATOM 3176 N N . GLY A 1 391 ? -2.735 -11.690 -23.223 1.00 93.25 391 GLY A N 1
ATOM 3177 C CA . GLY A 1 391 ? -3.146 -12.487 -24.378 1.00 93.25 391 GLY A CA 1
ATOM 3178 C C . GLY A 1 391 ? -3.714 -13.867 -24.038 1.00 93.25 391 GLY A C 1
ATOM 3179 O O . GLY A 1 391 ? -4.062 -14.613 -24.955 1.00 93.25 391 GLY A O 1
ATOM 3180 N N . SER A 1 392 ? -3.770 -14.236 -22.755 1.00 93.94 392 SER A N 1
ATOM 3181 C CA . SER A 1 392 ? -4.223 -15.562 -22.323 1.00 93.94 392 SER A CA 1
ATOM 3182 C C . SER A 1 392 ? -5.660 -15.844 -22.764 1.00 93.94 392 SER A C 1
ATOM 3184 O O . SER A 1 392 ? -6.538 -15.009 -22.621 1.00 93.94 392 SER A O 1
ATOM 3186 N N . LYS A 1 393 ? -5.934 -17.051 -23.259 1.00 93.56 393 LYS A N 1
ATOM 3187 C CA . LYS A 1 393 ? -7.306 -17.513 -23.548 1.00 93.56 393 LYS A CA 1
ATOM 3188 C C . LYS A 1 393 ? -7.858 -18.432 -22.455 1.00 93.56 393 LYS A C 1
ATOM 3190 O O . LYS A 1 393 ? -8.934 -18.996 -22.609 1.00 93.56 393 LYS A O 1
ATOM 3195 N N . ALA A 1 394 ? -7.116 -18.606 -21.360 1.00 93.94 394 ALA A N 1
ATOM 3196 C CA . ALA A 1 394 ? -7.432 -19.588 -20.325 1.00 93.94 394 ALA A CA 1
ATOM 3197 C C . ALA A 1 394 ? -8.655 -19.217 -19.467 1.00 93.94 394 ALA A C 1
ATOM 3199 O O . ALA A 1 394 ? -9.201 -20.082 -18.789 1.00 93.94 394 ALA A O 1
ATOM 3200 N N . PHE A 1 395 ? -9.089 -17.954 -19.496 1.00 93.81 395 PHE A N 1
ATOM 3201 C CA . PHE A 1 395 ? -10.132 -17.426 -18.613 1.00 93.81 395 PHE A CA 1
ATOM 3202 C C . PHE A 1 395 ? -11.558 -17.499 -19.195 1.00 93.81 395 PHE A C 1
ATOM 3204 O O . PHE A 1 395 ? -12.497 -17.012 -18.572 1.00 93.81 395 PHE A O 1
ATOM 3211 N N . GLY A 1 396 ? -11.742 -18.110 -20.373 1.00 91.88 396 GLY A N 1
ATOM 3212 C CA . GLY A 1 396 ? -13.044 -18.190 -21.047 1.00 91.88 396 GLY A CA 1
ATOM 3213 C C . GLY A 1 396 ? -13.491 -16.844 -21.625 1.00 91.88 396 GLY A C 1
ATOM 3214 O O . GLY A 1 396 ? -12.652 -16.084 -22.091 1.00 91.88 396 GLY A O 1
ATOM 3215 N N . ASP A 1 397 ? -14.796 -16.557 -21.585 1.00 94.56 397 ASP A N 1
ATOM 3216 C CA . ASP A 1 397 ? -15.390 -15.309 -22.111 1.00 94.56 397 ASP A CA 1
ATOM 3217 C C . ASP A 1 397 ? -15.932 -14.382 -21.002 1.00 94.56 397 ASP A C 1
ATOM 3219 O O . ASP A 1 397 ? -16.444 -13.288 -21.266 1.00 94.56 397 ASP A O 1
ATOM 3223 N N . SER A 1 398 ? -15.846 -14.809 -19.738 1.00 95.62 398 SER A N 1
ATOM 3224 C CA . SER A 1 398 ? -16.334 -14.046 -18.588 1.00 95.62 398 SER A CA 1
ATOM 3225 C C . SER A 1 398 ? -15.590 -14.391 -17.304 1.00 95.62 398 SER A C 1
ATOM 3227 O O . SER A 1 398 ? -15.273 -15.553 -17.064 1.00 95.62 398 SER A O 1
ATOM 3229 N N . LEU A 1 399 ? -15.427 -13.386 -16.453 1.00 98.12 399 LEU A N 1
ATOM 3230 C CA . LEU A 1 399 ? -14.919 -13.466 -15.089 1.00 98.12 399 LEU A CA 1
ATOM 3231 C C . LEU A 1 399 ? -16.033 -13.114 -14.096 1.00 98.12 399 LEU A C 1
ATOM 3233 O O . LEU A 1 399 ? -17.074 -12.564 -14.474 1.00 98.12 399 LEU A O 1
ATOM 3237 N N . THR A 1 400 ? -15.793 -13.382 -12.820 1.00 98.44 400 THR A N 1
ATOM 3238 C CA . THR A 1 400 ? -16.690 -13.001 -11.723 1.00 98.44 400 THR A CA 1
ATOM 3239 C C . THR A 1 400 ? -16.065 -11.856 -10.934 1.00 98.44 400 THR A C 1
ATOM 3241 O O . THR A 1 400 ? -14.906 -11.940 -10.543 1.00 98.44 400 THR A O 1
ATOM 3244 N N . LEU A 1 401 ? -16.817 -10.786 -10.684 1.00 98.50 401 LEU A N 1
ATOM 3245 C CA . LEU A 1 401 ? -16.424 -9.704 -9.784 1.00 98.50 401 LEU A CA 1
ATOM 3246 C C . LEU A 1 401 ? -17.289 -9.780 -8.529 1.00 98.50 401 LEU A C 1
ATOM 3248 O O . LEU A 1 401 ? -18.496 -9.538 -8.584 1.00 98.50 401 LEU A O 1
ATOM 3252 N N . ARG A 1 402 ? -16.666 -10.114 -7.401 1.00 98.44 402 ARG A N 1
ATOM 3253 C CA . ARG A 1 402 ? -17.296 -10.056 -6.082 1.00 98.44 402 ARG A CA 1
ATOM 3254 C C . ARG A 1 402 ? -16.929 -8.740 -5.415 1.00 98.44 402 ARG A C 1
ATOM 3256 O O . ARG A 1 402 ? -15.749 -8.481 -5.197 1.00 98.44 402 ARG A O 1
ATOM 3263 N N . ALA A 1 403 ? -17.931 -7.944 -5.081 1.00 98.38 403 ALA A N 1
ATOM 3264 C CA . ALA A 1 403 ? -17.799 -6.713 -4.327 1.00 98.38 403 ALA A CA 1
ATOM 3265 C C . ALA A 1 403 ? -18.378 -6.892 -2.919 1.00 98.38 403 ALA A C 1
ATOM 3267 O O . ALA A 1 403 ? -19.429 -7.506 -2.750 1.00 98.38 403 ALA A O 1
ATOM 3268 N N . GLU A 1 404 ? -17.689 -6.377 -1.910 1.00 98.44 404 GLU A N 1
ATOM 3269 C CA . GLU A 1 404 ? -18.071 -6.471 -0.503 1.00 98.44 404 GLU A CA 1
ATOM 3270 C C . GLU A 1 404 ? -17.976 -5.079 0.123 1.00 98.44 404 GLU A C 1
ATOM 3272 O O . GLU A 1 404 ? -16.925 -4.440 0.049 1.00 98.44 404 GLU A O 1
ATOM 3277 N N . LEU A 1 405 ? -19.073 -4.614 0.722 1.00 98.56 405 LEU A N 1
ATOM 3278 C CA . LEU A 1 405 ? -19.147 -3.331 1.410 1.00 98.56 405 LEU A CA 1
ATOM 3279 C C . LEU A 1 405 ? -19.085 -3.566 2.920 1.00 98.56 405 LEU A C 1
ATOM 3281 O O . LEU A 1 405 ? -20.037 -4.075 3.517 1.00 98.56 405 LEU A O 1
ATOM 3285 N N . TYR A 1 406 ? -17.977 -3.186 3.546 1.00 98.56 406 TYR A N 1
ATOM 3286 C CA . TYR A 1 406 ? -17.770 -3.326 4.988 1.00 98.56 406 TYR A CA 1
ATOM 3287 C C . TYR A 1 406 ? -16.953 -2.172 5.544 1.00 98.56 406 TYR A C 1
ATOM 3289 O O . TYR A 1 406 ? -16.389 -1.381 4.804 1.00 98.56 406 TYR A O 1
ATOM 3297 N N . GLY A 1 407 ? -16.867 -2.057 6.860 1.00 98.06 407 GLY A N 1
ATOM 3298 C CA . GLY A 1 407 ? -16.162 -0.948 7.485 1.00 98.06 407 GLY A CA 1
ATOM 3299 C C . GLY A 1 407 ? -16.488 -0.836 8.956 1.00 98.06 407 GLY A C 1
ATOM 3300 O O . GLY A 1 407 ? -16.918 -1.814 9.567 1.00 98.06 407 GLY A O 1
ATOM 3301 N N . TRP A 1 408 ? -16.286 0.351 9.513 1.00 97.25 408 TRP A N 1
ATOM 3302 C CA . TRP A 1 408 ? -16.462 0.623 10.934 1.00 97.25 408 TRP A CA 1
ATOM 3303 C C . TRP A 1 408 ? -17.483 1.730 11.135 1.00 97.25 408 TRP A C 1
ATOM 3305 O O . TRP A 1 408 ? -17.368 2.794 10.529 1.00 97.25 408 TRP A O 1
ATOM 3315 N N . ASN A 1 409 ? -18.475 1.480 11.987 1.00 94.00 409 ASN A N 1
ATOM 3316 C CA . ASN A 1 409 ? -19.406 2.524 12.403 1.00 94.00 409 ASN A CA 1
ATOM 3317 C C . ASN A 1 409 ? -18.776 3.432 13.471 1.00 94.00 409 ASN A C 1
ATOM 3319 O O . ASN A 1 409 ? -17.667 3.202 13.956 1.00 94.00 409 ASN A O 1
ATOM 3323 N N . SER A 1 410 ? -19.528 4.439 13.893 1.00 91.44 410 SER A N 1
ATOM 3324 C CA . SER A 1 410 ? -19.138 5.410 14.920 1.00 91.44 410 SER A CA 1
ATOM 3325 C C . SER A 1 410 ? -18.948 4.863 16.346 1.00 91.44 410 SER A C 1
ATOM 3327 O O . SER A 1 410 ? -18.671 5.628 17.266 1.00 91.44 410 SER A O 1
ATOM 3329 N N . LEU A 1 411 ? -19.156 3.562 16.571 1.00 90.75 411 LEU A N 1
ATOM 3330 C CA . LEU A 1 411 ? -18.813 2.852 17.815 1.00 90.75 411 LEU A CA 1
ATOM 3331 C C . LEU A 1 411 ? -17.577 1.954 17.626 1.00 90.75 411 LEU A C 1
ATOM 3333 O O . LEU A 1 411 ? -17.262 1.109 18.475 1.00 90.75 411 LEU A O 1
ATOM 3337 N N . GLY A 1 412 ? -16.907 2.088 16.477 1.00 91.94 412 GLY A N 1
ATOM 3338 C CA . GLY A 1 412 ? -15.780 1.268 16.055 1.00 91.94 412 GLY A CA 1
ATOM 3339 C C . GLY A 1 412 ? -16.144 -0.205 15.850 1.00 91.94 412 GLY A C 1
ATOM 3340 O O . GLY A 1 412 ? -15.275 -1.074 15.938 1.00 91.94 412 GLY A O 1
ATOM 3341 N N . GLU A 1 413 ? -17.426 -0.523 15.649 1.00 92.38 413 GLU A N 1
ATOM 3342 C CA . GLU A 1 413 ? -17.876 -1.882 15.344 1.00 92.38 413 GLU A CA 1
ATOM 3343 C C . GLU A 1 413 ? -17.649 -2.157 13.861 1.00 92.38 413 GLU A C 1
ATOM 3345 O O . GLU A 1 413 ? -18.131 -1.408 13.007 1.00 92.38 413 GLU A O 1
ATOM 3350 N N . ARG A 1 414 ? -16.955 -3.255 13.550 1.00 95.19 414 ARG A N 1
ATOM 3351 C CA . ARG A 1 414 ? -16.831 -3.714 12.170 1.00 95.19 414 ARG A CA 1
ATOM 3352 C C . ARG A 1 414 ? -18.159 -4.310 11.703 1.00 95.19 414 ARG A C 1
ATOM 3354 O O . ARG A 1 414 ? -18.707 -5.181 12.376 1.00 95.19 414 ARG A O 1
ATOM 3361 N N . ARG A 1 415 ? -18.651 -3.882 10.542 1.00 94.88 415 ARG A N 1
ATOM 3362 C CA . ARG A 1 415 ? -19.883 -4.389 9.919 1.00 94.88 415 ARG A CA 1
ATOM 3363 C C . ARG A 1 415 ? -19.664 -4.656 8.438 1.00 94.88 415 ARG A C 1
ATOM 3365 O O . ARG A 1 415 ? -18.889 -3.951 7.802 1.00 94.88 415 ARG A O 1
ATOM 3372 N N . THR A 1 416 ? -20.375 -5.648 7.913 1.00 96.62 416 THR A N 1
ATOM 3373 C CA . THR A 1 416 ? -20.548 -5.876 6.474 1.00 96.62 416 THR A CA 1
ATOM 3374 C C . THR A 1 416 ? -22.000 -5.561 6.143 1.00 96.62 416 THR A C 1
ATOM 3376 O O . THR A 1 416 ? -22.901 -6.129 6.758 1.00 96.62 416 THR A O 1
ATOM 3379 N N . TRP A 1 417 ? -22.220 -4.631 5.219 1.00 96.44 417 TRP A N 1
ATOM 3380 C CA . TRP A 1 417 ? -23.552 -4.143 4.851 1.00 96.44 417 TRP A CA 1
ATOM 3381 C C . TRP A 1 417 ? -24.074 -4.773 3.571 1.00 96.44 417 TRP A C 1
ATOM 3383 O O . TRP A 1 417 ? -25.274 -5.001 3.463 1.00 96.44 417 TRP A O 1
ATOM 3393 N N . ASP A 1 418 ? -23.188 -5.058 2.618 1.00 94.94 418 ASP A N 1
ATOM 3394 C CA . ASP A 1 418 ? -23.597 -5.624 1.341 1.00 94.94 418 ASP A CA 1
ATOM 3395 C C . ASP A 1 418 ? -22.520 -6.534 0.744 1.00 94.94 418 ASP A C 1
ATOM 3397 O O . ASP A 1 418 ? -21.319 -6.406 1.009 1.00 94.94 418 ASP A O 1
ATOM 3401 N N . THR A 1 419 ? -22.959 -7.484 -0.071 1.00 96.50 419 THR A N 1
ATOM 3402 C CA . THR A 1 419 ? -22.099 -8.291 -0.928 1.00 96.50 419 THR A CA 1
ATOM 3403 C C . THR A 1 419 ? -22.807 -8.510 -2.250 1.00 96.50 419 THR A C 1
ATOM 3405 O O . THR A 1 419 ? -23.837 -9.175 -2.315 1.00 96.50 419 THR A O 1
ATOM 3408 N N . THR A 1 420 ? -22.194 -8.017 -3.318 1.00 95.81 420 THR A N 1
ATOM 3409 C CA . THR A 1 420 ? -22.717 -8.144 -4.674 1.00 95.81 420 THR A CA 1
ATOM 3410 C C . THR A 1 420 ? -21.761 -8.976 -5.520 1.00 95.81 420 THR A C 1
ATOM 3412 O O . THR A 1 420 ? -20.540 -8.858 -5.424 1.00 95.81 420 THR A O 1
ATOM 3415 N N . VAL A 1 421 ? -22.313 -9.835 -6.373 1.00 97.00 421 VAL A N 1
ATOM 3416 C CA . VAL A 1 421 ? -21.547 -10.625 -7.339 1.00 97.00 421 VAL A CA 1
ATOM 3417 C C . VAL A 1 421 ? -22.072 -10.312 -8.730 1.00 97.00 421 VAL A C 1
ATOM 3419 O O . VAL A 1 421 ? -23.262 -10.460 -8.996 1.00 97.00 421 VAL A O 1
ATOM 3422 N N . THR A 1 422 ? -21.183 -9.892 -9.626 1.00 96.06 422 THR A N 1
ATOM 3423 C CA . THR A 1 422 ? -21.524 -9.599 -11.020 1.00 96.06 422 THR A CA 1
ATOM 3424 C C . THR A 1 422 ? -20.596 -10.329 -11.980 1.00 96.06 422 THR A C 1
ATOM 3426 O O . THR A 1 422 ? -19.472 -10.700 -11.632 1.00 96.06 422 THR A O 1
ATOM 3429 N N . ARG A 1 423 ? -21.060 -10.549 -13.212 1.00 96.69 423 ARG A N 1
ATOM 3430 C CA . ARG A 1 423 ? -20.214 -11.082 -14.281 1.00 96.69 423 ARG A CA 1
ATOM 3431 C C . ARG A 1 423 ? -19.548 -9.953 -15.041 1.00 96.69 423 ARG A C 1
ATOM 3433 O O . ARG A 1 423 ? -20.202 -9.019 -15.495 1.00 96.69 423 ARG A O 1
ATOM 3440 N N . VAL A 1 424 ? -18.248 -10.102 -15.250 1.00 97.56 424 VAL A N 1
ATOM 3441 C CA . VAL A 1 424 ? -17.446 -9.188 -16.055 1.00 97.56 424 VAL A CA 1
ATOM 3442 C C . VAL A 1 424 ? -17.093 -9.883 -17.367 1.00 97.56 424 VAL A C 1
ATOM 3444 O O . VAL A 1 424 ? -16.509 -10.965 -17.343 1.00 97.56 424 VAL A O 1
ATOM 3447 N N . PRO A 1 425 ? -17.428 -9.306 -18.530 1.00 97.00 425 PRO A N 1
ATOM 3448 C CA . PRO A 1 425 ? -17.014 -9.869 -19.808 1.00 97.00 425 PRO A CA 1
ATOM 3449 C C . PRO A 1 425 ? -15.488 -9.876 -19.907 1.00 97.00 425 PRO A C 1
ATOM 3451 O O . PRO A 1 425 ? -14.844 -8.883 -19.573 1.00 97.00 425 PRO A O 1
ATOM 3454 N N . TYR A 1 426 ? -14.916 -10.964 -20.412 1.00 97.69 426 TYR A N 1
ATOM 3455 C CA . TYR A 1 426 ? -13.480 -11.088 -20.614 1.00 97.69 426 TYR A CA 1
ATOM 3456 C C . TYR A 1 426 ? -13.159 -11.318 -22.085 1.00 97.69 426 TYR A C 1
ATOM 3458 O O . TYR A 1 426 ? -13.774 -12.142 -22.758 1.00 97.69 426 TYR A O 1
ATOM 3466 N N . ARG A 1 427 ? -12.174 -10.570 -22.581 1.00 96.19 427 ARG A N 1
ATOM 3467 C CA . ARG A 1 427 ? -11.493 -10.824 -23.851 1.00 96.19 427 ARG A CA 1
ATOM 3468 C C . ARG A 1 427 ? -10.007 -10.510 -23.661 1.00 96.19 427 ARG A C 1
ATOM 3470 O O . ARG A 1 427 ? -9.698 -9.566 -22.925 1.00 96.19 427 ARG A O 1
ATOM 3477 N N . PRO A 1 428 ? -9.094 -11.244 -24.318 1.00 96.31 428 PRO A N 1
ATOM 3478 C CA . PRO A 1 428 ? -7.679 -10.892 -24.317 1.00 96.31 428 PRO A CA 1
ATOM 3479 C C . PRO A 1 428 ? -7.477 -9.444 -24.776 1.00 96.31 428 PRO A C 1
ATOM 3481 O O . PRO A 1 428 ? -8.122 -9.014 -25.735 1.00 96.31 428 PRO A O 1
ATOM 3484 N N . TRP A 1 429 ? -6.593 -8.711 -24.100 1.00 95.75 429 TRP A N 1
ATOM 3485 C CA . TRP A 1 429 ? -6.281 -7.300 -24.385 1.00 95.75 429 TRP A CA 1
ATOM 3486 C C . TRP A 1 429 ? -7.469 -6.325 -24.268 1.00 95.75 429 TRP A C 1
ATOM 3488 O O . TRP A 1 429 ? -7.437 -5.235 -24.837 1.00 95.75 429 TRP A O 1
ATOM 3498 N N . MET A 1 430 ? -8.534 -6.685 -23.540 1.00 96.44 430 MET A N 1
ATOM 3499 C CA . MET A 1 430 ? -9.691 -5.804 -23.360 1.00 96.44 430 MET A CA 1
ATOM 3500 C C . MET A 1 430 ? -9.360 -4.620 -22.445 1.00 96.44 430 MET A C 1
ATOM 3502 O O . MET A 1 430 ? -8.973 -4.808 -21.294 1.00 96.44 430 MET A O 1
ATOM 3506 N N . SER A 1 431 ? -9.612 -3.403 -22.925 1.00 96.00 431 SER A N 1
ATOM 3507 C CA . SER A 1 431 ? -9.529 -2.180 -22.127 1.00 96.00 431 SER A CA 1
ATOM 3508 C C . SER A 1 431 ? -10.750 -1.298 -22.393 1.00 96.00 431 SER A C 1
ATOM 3510 O O . SER A 1 431 ? -10.944 -0.854 -23.526 1.00 96.00 431 SER A O 1
ATOM 3512 N N . ARG A 1 432 ? -11.642 -1.153 -21.404 1.00 96.25 432 ARG A N 1
ATOM 3513 C CA . ARG A 1 432 ? -12.881 -0.362 -21.527 1.00 96.25 432 ARG A CA 1
ATOM 3514 C C . ARG A 1 432 ? -13.563 -0.107 -20.185 1.00 96.25 432 ARG A C 1
ATOM 3516 O O . ARG A 1 432 ? -13.436 -0.900 -19.253 1.00 96.25 432 ARG A O 1
ATOM 3523 N N . ALA A 1 433 ? -14.408 0.920 -20.156 1.00 97.19 433 ALA A N 1
ATOM 3524 C CA . ALA A 1 433 ? -15.387 1.105 -19.093 1.00 97.19 433 ALA A CA 1
ATOM 3525 C C . ALA A 1 433 ? -16.370 -0.081 -19.023 1.00 97.19 433 ALA A C 1
ATOM 3527 O O . ALA A 1 433 ? -16.765 -0.657 -20.045 1.00 97.19 433 ALA A O 1
ATOM 3528 N N . LEU A 1 434 ? -16.756 -0.437 -17.802 1.00 97.62 434 LEU A N 1
ATOM 3529 C CA . LEU A 1 434 ? -17.812 -1.395 -17.489 1.00 97.62 434 LEU A CA 1
ATOM 3530 C C . LEU A 1 434 ? -19.040 -0.639 -16.950 1.00 97.62 434 LEU A C 1
ATOM 3532 O O . LEU A 1 434 ? -18.909 0.522 -16.556 1.00 97.62 434 LEU A O 1
ATOM 3536 N N . PRO A 1 435 ? -20.228 -1.271 -16.904 1.00 97.12 435 PRO A N 1
ATOM 3537 C CA . PRO A 1 435 ? -21.338 -0.728 -16.130 1.00 97.12 435 PRO A CA 1
ATOM 3538 C C . PRO A 1 435 ? -20.896 -0.445 -14.684 1.00 97.12 435 PRO A C 1
ATOM 3540 O O . PRO A 1 435 ? -20.158 -1.264 -14.122 1.00 97.12 435 PRO A O 1
ATOM 3543 N N . PRO A 1 436 ? -21.307 0.690 -14.095 1.00 97.12 436 PRO A N 1
ATOM 3544 C CA . PRO A 1 436 ? -20.976 1.004 -12.714 1.00 97.12 436 PRO A CA 1
ATOM 3545 C C . PRO A 1 436 ? -21.590 -0.018 -11.753 1.00 97.12 436 PRO A C 1
ATOM 3547 O O . PRO A 1 436 ? -22.570 -0.700 -12.067 1.00 97.12 436 PRO A O 1
ATOM 3550 N N . LEU A 1 437 ? -20.983 -0.137 -10.575 1.00 96.62 437 LEU A N 1
ATOM 3551 C CA . LEU A 1 437 ? -21.519 -0.928 -9.479 1.00 96.62 437 LEU A CA 1
ATOM 3552 C C . LEU A 1 437 ? -22.396 -0.034 -8.599 1.00 96.62 437 LEU A C 1
ATOM 3554 O O . LEU A 1 437 ? -21.881 0.853 -7.920 1.00 96.62 437 LEU A O 1
ATOM 3558 N N . ALA A 1 438 ? -23.700 -0.296 -8.592 1.00 95.69 438 ALA A N 1
ATOM 3559 C CA . ALA A 1 438 ? -24.639 0.364 -7.696 1.00 95.69 438 ALA A CA 1
ATOM 3560 C C . ALA A 1 438 ? -24.482 -0.181 -6.270 1.00 95.69 438 ALA A C 1
ATOM 3562 O O . ALA A 1 438 ? -24.566 -1.390 -6.051 1.00 95.69 438 ALA A O 1
ATOM 3563 N N . VAL A 1 439 ? -24.264 0.706 -5.299 1.00 96.12 439 VAL A N 1
ATOM 3564 C CA . VAL A 1 439 ? -24.078 0.342 -3.889 1.00 96.12 439 VAL A CA 1
ATOM 3565 C C . VAL A 1 439 ? -24.888 1.281 -3.001 1.00 96.12 439 VAL A C 1
ATOM 3567 O O . VAL A 1 439 ? -24.896 2.492 -3.212 1.00 96.12 439 VAL A O 1
ATOM 3570 N N . THR A 1 440 ? -25.557 0.735 -1.984 1.00 97.31 440 THR A N 1
ATOM 3571 C CA . THR A 1 440 ? -26.281 1.534 -0.982 1.00 97.31 440 THR A CA 1
ATOM 3572 C C . THR A 1 440 ? -25.406 1.729 0.247 1.00 97.31 440 THR A C 1
ATOM 3574 O O . THR A 1 440 ? -24.949 0.756 0.847 1.00 97.31 440 THR A O 1
ATOM 3577 N N . MET A 1 441 ? -25.156 2.983 0.615 1.00 97.75 441 MET A N 1
ATOM 3578 C CA . MET A 1 441 ? -24.338 3.323 1.774 1.00 97.75 441 MET A CA 1
ATOM 3579 C C . MET A 1 441 ? -25.071 3.009 3.086 1.00 97.75 441 MET A C 1
ATOM 3581 O O . MET A 1 441 ? -26.303 3.061 3.133 1.00 97.75 441 MET A O 1
ATOM 3585 N N . PRO A 1 442 ? -24.338 2.713 4.174 1.00 96.12 442 PRO A N 1
ATOM 3586 C CA . PRO A 1 442 ? -24.916 2.545 5.504 1.00 96.12 442 PRO A CA 1
ATOM 3587 C C . PRO A 1 442 ? -25.859 3.687 5.887 1.00 96.12 442 PRO A C 1
ATOM 3589 O O . PRO A 1 442 ? -25.589 4.850 5.602 1.00 96.12 442 PRO A O 1
ATOM 3592 N N . SER A 1 443 ? -26.947 3.377 6.591 1.00 93.50 443 SER A N 1
ATOM 3593 C CA . SER A 1 443 ? -27.872 4.383 7.137 1.00 93.50 443 SER A CA 1
ATOM 3594 C C . SER A 1 443 ? -27.362 5.048 8.424 1.00 93.50 443 SER A C 1
ATOM 3596 O O . SER A 1 443 ? -28.105 5.775 9.077 1.00 93.50 443 SER A O 1
ATOM 3598 N N . GLU A 1 444 ? -26.121 4.767 8.823 1.00 92.00 444 GLU A N 1
ATOM 3599 C CA . GLU A 1 444 ? -25.457 5.304 10.010 1.00 92.00 444 GLU A CA 1
ATOM 3600 C C . GLU A 1 444 ? -24.054 5.822 9.643 1.00 92.00 444 GLU A C 1
ATOM 3602 O O . GLU A 1 444 ? -23.487 5.348 8.654 1.00 92.00 444 GLU A O 1
ATOM 3607 N N . PRO A 1 445 ? -23.474 6.759 10.419 1.00 94.12 445 PRO A N 1
ATOM 3608 C CA . PRO A 1 445 ? -22.124 7.252 10.165 1.00 94.12 445 PRO A CA 1
ATOM 3609 C C . PRO A 1 445 ? -21.082 6.133 10.245 1.00 94.12 445 PRO A C 1
ATOM 3611 O O . PRO A 1 445 ? -21.078 5.335 11.192 1.00 94.12 445 PRO A O 1
ATOM 3614 N N . ALA A 1 446 ? -20.198 6.078 9.251 1.00 97.00 446 ALA A N 1
ATOM 3615 C CA . ALA A 1 446 ? -19.233 4.998 9.098 1.00 97.00 446 ALA A CA 1
ATOM 3616 C C . ALA A 1 446 ? -18.072 5.368 8.164 1.00 97.00 446 ALA A C 1
ATOM 3618 O O . ALA A 1 446 ? -18.240 6.123 7.208 1.00 97.00 446 ALA A O 1
ATOM 3619 N N . THR A 1 447 ? -16.922 4.734 8.384 1.00 98.12 447 THR A N 1
ATOM 3620 C CA . THR A 1 447 ? -15.831 4.646 7.405 1.00 98.12 447 THR A CA 1
ATOM 3621 C C . THR A 1 447 ? -15.944 3.298 6.716 1.00 98.12 447 THR A C 1
ATOM 3623 O O . THR A 1 447 ? -15.878 2.258 7.375 1.00 98.12 447 THR A O 1
ATOM 3626 N N . VAL A 1 448 ? -16.134 3.305 5.402 1.00 98.25 448 VAL A N 1
ATOM 3627 C CA . VAL A 1 448 ? -16.531 2.132 4.622 1.00 98.25 448 VAL A CA 1
ATOM 3628 C C . VAL A 1 448 ? -15.505 1.850 3.531 1.00 98.25 448 VAL A C 1
ATOM 3630 O O . VAL A 1 448 ? -14.991 2.756 2.887 1.00 98.25 448 VAL A O 1
ATOM 3633 N N . VAL A 1 449 ? -15.231 0.574 3.308 1.00 98.62 449 VAL A N 1
ATOM 3634 C CA . VAL A 1 449 ? -14.417 0.019 2.233 1.00 98.62 449 VAL A CA 1
ATOM 3635 C C . VAL A 1 449 ? -15.346 -0.758 1.307 1.00 98.62 449 VAL A C 1
ATOM 3637 O O . VAL A 1 449 ? -16.071 -1.655 1.740 1.00 98.62 449 VAL A O 1
ATOM 3640 N N . LEU A 1 450 ? -15.307 -0.430 0.019 1.00 98.69 450 LEU A N 1
ATOM 3641 C CA . LEU A 1 450 ? -15.867 -1.254 -1.042 1.00 98.69 450 LEU A CA 1
ATOM 3642 C C . LEU A 1 450 ? -14.729 -2.062 -1.661 1.00 98.69 450 LEU A C 1
ATOM 3644 O O . LEU A 1 450 ? -14.009 -1.580 -2.537 1.00 98.69 450 LEU A O 1
ATOM 3648 N N . ALA A 1 451 ? -14.557 -3.287 -1.176 1.00 98.56 451 ALA A N 1
ATOM 3649 C CA . ALA A 1 451 ? -13.538 -4.200 -1.666 1.00 98.56 451 ALA A CA 1
ATOM 3650 C C . ALA A 1 451 ? -14.063 -4.987 -2.865 1.00 98.56 451 ALA A C 1
ATOM 3652 O O . ALA A 1 451 ? -15.194 -5.465 -2.858 1.00 98.56 451 ALA A O 1
ATOM 3653 N N . THR A 1 452 ? -13.221 -5.193 -3.869 1.00 98.62 452 THR A N 1
ATOM 3654 C CA . THR A 1 452 ? -13.539 -5.984 -5.058 1.00 98.62 452 THR A CA 1
ATOM 3655 C C . THR A 1 452 ? -12.529 -7.107 -5.246 1.00 98.62 452 THR A C 1
ATOM 3657 O O . THR A 1 452 ? -11.342 -6.953 -4.953 1.00 98.62 452 THR A O 1
ATOM 3660 N N . ARG A 1 453 ? -13.009 -8.258 -5.719 1.00 98.69 453 ARG A N 1
ATOM 3661 C CA . ARG A 1 453 ? -12.208 -9.441 -6.041 1.00 98.69 453 ARG A CA 1
ATOM 3662 C C . ARG A 1 453 ? -12.634 -9.950 -7.413 1.00 98.69 453 ARG A C 1
ATOM 3664 O O . ARG A 1 453 ? -13.782 -10.362 -7.588 1.00 98.69 453 ARG A O 1
ATOM 3671 N N . LEU A 1 454 ? -11.722 -9.900 -8.377 1.00 98.62 454 LEU A N 1
ATOM 3672 C CA . LEU A 1 454 ? -11.900 -10.486 -9.701 1.00 98.62 454 LEU A CA 1
ATOM 3673 C C . LEU A 1 454 ? -11.473 -11.955 -9.649 1.00 98.62 454 LEU A C 1
ATOM 3675 O O . LEU A 1 454 ? -10.382 -12.264 -9.172 1.00 98.62 454 LEU A O 1
ATOM 3679 N N . MET A 1 455 ? -12.326 -12.855 -10.121 1.00 98.38 455 MET A N 1
ATOM 3680 C CA . MET A 1 455 ? -12.183 -14.300 -9.958 1.00 98.38 455 MET A CA 1
ATOM 3681 C C . MET A 1 455 ? -12.387 -15.019 -11.293 1.00 98.38 455 MET A C 1
ATOM 3683 O O . MET A 1 455 ? -13.196 -14.588 -12.123 1.00 98.38 455 MET A O 1
ATOM 3687 N N . ASP A 1 456 ? -11.647 -16.108 -11.503 1.00 96.44 456 ASP A N 1
ATOM 3688 C CA . ASP A 1 456 ? -11.866 -17.006 -12.639 1.00 96.44 456 ASP A CA 1
ATOM 3689 C C . ASP A 1 456 ? -13.054 -17.958 -12.402 1.00 96.44 456 ASP A C 1
ATOM 3691 O O . ASP A 1 456 ? -13.713 -17.934 -11.365 1.00 96.44 456 ASP A O 1
ATOM 3695 N N . ALA A 1 457 ? -13.337 -18.823 -13.379 1.00 92.81 457 ALA A N 1
ATOM 3696 C CA . ALA A 1 457 ? -14.420 -19.806 -13.291 1.00 92.81 457 ALA A CA 1
ATOM 3697 C C . ALA A 1 457 ? -14.193 -20.917 -12.242 1.00 92.81 457 ALA A C 1
ATOM 3699 O O . ALA A 1 457 ? -15.082 -21.740 -12.036 1.00 92.81 457 ALA A O 1
ATOM 3700 N N . LYS A 1 458 ? -13.008 -20.978 -11.623 1.00 93.38 458 LYS A N 1
ATOM 3701 C CA . LYS A 1 458 ? -12.649 -21.915 -10.548 1.00 93.38 458 LYS A CA 1
ATOM 3702 C C . LYS A 1 458 ? -12.591 -21.214 -9.188 1.00 93.38 458 LYS A C 1
ATOM 3704 O O . LYS A 1 458 ? -11.991 -21.755 -8.263 1.00 93.38 458 LYS A O 1
ATOM 3709 N N . ASP A 1 459 ? -13.135 -20.001 -9.092 1.00 93.00 459 ASP A N 1
ATOM 3710 C CA . ASP A 1 459 ? -13.101 -19.156 -7.900 1.00 93.00 459 ASP A CA 1
ATOM 3711 C C . ASP A 1 459 ? -11.678 -18.812 -7.413 1.00 93.00 459 ASP A C 1
ATOM 3713 O O . ASP A 1 459 ? -11.465 -18.446 -6.254 1.00 93.00 459 ASP A O 1
ATOM 3717 N N . SER A 1 460 ? -10.682 -18.870 -8.304 1.00 96.00 460 SER A N 1
ATOM 3718 C CA . SER A 1 460 ? -9.337 -18.375 -8.003 1.00 96.00 460 SER A CA 1
ATOM 3719 C C . SER A 1 460 ? -9.319 -16.854 -8.116 1.00 96.00 460 SER A C 1
ATOM 3721 O O . SER A 1 460 ? -9.722 -16.297 -9.138 1.00 96.00 460 SER A O 1
ATOM 3723 N N . VAL A 1 461 ? -8.841 -16.167 -7.075 1.00 98.06 461 VAL A N 1
ATOM 3724 C CA . VAL A 1 461 ? -8.733 -14.701 -7.084 1.00 98.06 461 VAL A CA 1
ATOM 3725 C C . VAL A 1 461 ? -7.576 -14.274 -7.984 1.00 98.06 461 VAL A C 1
ATOM 3727 O O . VAL A 1 461 ? -6.423 -14.619 -7.733 1.00 98.06 461 VAL A O 1
ATOM 3730 N N . LEU A 1 462 ? -7.902 -13.501 -9.014 1.00 97.94 462 LEU A N 1
ATOM 3731 C CA . LEU A 1 462 ? -6.979 -12.991 -10.024 1.00 97.94 462 LEU A CA 1
ATOM 3732 C C . LEU A 1 462 ? -6.460 -11.592 -9.682 1.00 97.94 462 LEU A C 1
ATOM 3734 O O . LEU A 1 462 ? -5.325 -11.272 -10.024 1.00 97.94 462 LEU A O 1
ATOM 3738 N N . GLN A 1 463 ? -7.296 -10.768 -9.044 1.00 98.38 463 GLN A N 1
ATOM 3739 C CA . GLN A 1 463 ? -6.958 -9.403 -8.646 1.00 98.38 463 GLN A CA 1
ATOM 3740 C C . GLN A 1 463 ? -7.911 -8.892 -7.561 1.00 98.38 463 GLN A C 1
ATOM 3742 O O . GLN A 1 463 ? -9.085 -9.275 -7.517 1.00 98.38 463 GLN A O 1
ATOM 3747 N N . ARG A 1 464 ? -7.401 -8.019 -6.690 1.00 98.69 464 ARG A N 1
ATOM 3748 C CA . ARG A 1 464 ? -8.154 -7.290 -5.665 1.00 98.69 464 ARG A CA 1
ATOM 3749 C C . ARG A 1 464 ? -7.990 -5.786 -5.838 1.00 98.69 464 ARG A C 1
ATOM 3751 O O . ARG A 1 464 ? -6.907 -5.320 -6.179 1.00 98.69 464 ARG A O 1
ATOM 3758 N N . ASN A 1 465 ? -9.046 -5.036 -5.555 1.00 98.44 465 ASN A N 1
ATOM 3759 C CA . ASN A 1 465 ? -9.005 -3.577 -5.508 1.00 98.44 465 ASN A CA 1
ATOM 3760 C C . ASN A 1 465 ? -9.984 -3.027 -4.465 1.00 98.44 465 ASN A C 1
ATOM 3762 O O . ASN A 1 465 ? -10.864 -3.763 -4.014 1.00 98.44 465 ASN A O 1
ATOM 3766 N N . PHE A 1 466 ? -9.895 -1.744 -4.125 1.00 98.44 466 PHE A N 1
ATOM 3767 C CA . PHE A 1 466 ? -10.892 -1.067 -3.303 1.00 98.44 466 PHE A CA 1
ATOM 3768 C C . PHE A 1 466 ? -11.038 0.421 -3.627 1.00 98.44 466 PHE A C 1
ATOM 3770 O O . PHE A 1 466 ? -10.154 1.061 -4.185 1.00 98.44 466 PHE A O 1
ATOM 3777 N N . THR A 1 467 ? -12.164 0.969 -3.189 1.00 98.44 467 THR A N 1
ATOM 3778 C CA . THR A 1 467 ? -12.375 2.400 -2.939 1.00 98.44 467 THR A CA 1
ATOM 3779 C C . THR A 1 467 ? -13.053 2.537 -1.573 1.00 98.44 467 THR A C 1
ATOM 3781 O O . THR A 1 467 ? -13.561 1.547 -1.032 1.00 98.44 467 THR A O 1
ATOM 3784 N N . THR A 1 468 ? -13.035 3.721 -0.974 1.00 98.44 468 THR A N 1
ATOM 3785 C CA . THR A 1 468 ? -13.554 3.968 0.371 1.00 98.44 468 THR A CA 1
ATOM 3786 C C . THR A 1 468 ? -14.571 5.100 0.395 1.00 98.44 468 THR A C 1
ATOM 3788 O O . THR A 1 468 ? -14.581 5.990 -0.455 1.00 98.44 468 THR A O 1
ATOM 3791 N N . PHE A 1 469 ? -15.426 5.085 1.410 1.00 98.25 469 PHE A N 1
ATOM 3792 C CA . PHE A 1 469 ? -16.444 6.097 1.645 1.00 98.25 469 PHE A CA 1
ATOM 3793 C C . PHE A 1 469 ? -16.424 6.545 3.098 1.00 98.25 469 PHE A C 1
ATOM 3795 O O . PHE A 1 469 ? -16.275 5.722 4.001 1.00 98.25 469 PHE A O 1
ATOM 3802 N N . VAL A 1 470 ? -16.617 7.840 3.320 1.00 98.06 470 VAL A N 1
ATOM 3803 C CA . VAL A 1 470 ? -16.912 8.396 4.642 1.00 98.06 470 VAL A CA 1
ATOM 3804 C C . VAL A 1 470 ? -18.380 8.791 4.640 1.00 98.06 470 VAL A C 1
ATOM 3806 O O . VAL A 1 470 ? -18.786 9.736 3.964 1.00 98.06 470 VAL A O 1
ATOM 3809 N N . VAL A 1 471 ? -19.190 8.013 5.353 1.00 97.62 471 VAL A N 1
ATOM 3810 C CA . VAL A 1 471 ? -20.615 8.277 5.535 1.00 97.62 471 VAL A CA 1
ATOM 3811 C C . VAL A 1 471 ? -20.749 9.290 6.662 1.00 97.62 471 VAL A C 1
ATOM 3813 O O . VAL A 1 471 ? -20.541 8.960 7.832 1.00 97.62 471 VAL A O 1
ATOM 3816 N N . GLU A 1 472 ? -21.063 10.531 6.312 1.00 91.81 472 GLU A N 1
ATOM 3817 C CA . GLU A 1 472 ? -21.199 11.609 7.287 1.00 91.81 472 GLU A CA 1
ATOM 3818 C C . GLU A 1 472 ? -22.524 11.535 8.041 1.00 91.81 472 GLU A C 1
ATOM 3820 O O . GLU A 1 472 ? -23.564 11.178 7.497 1.00 91.81 472 GLU A O 1
ATOM 3825 N N . GLY A 1 473 ? -22.510 11.940 9.306 1.00 82.31 473 GLY A N 1
ATOM 3826 C CA . GLY A 1 473 ? -23.727 12.135 10.078 1.00 82.31 473 GLY A CA 1
ATOM 3827 C C . GLY A 1 473 ? -23.474 12.093 11.575 1.00 82.31 473 GLY A C 1
ATOM 3828 O O . GLY A 1 473 ? -22.360 11.864 12.043 1.00 82.31 473 GLY A O 1
ATOM 3829 N N . THR A 1 474 ? -24.539 12.294 12.339 1.00 70.19 474 THR A N 1
ATOM 3830 C CA . THR A 1 474 ? -24.516 12.157 13.791 1.00 70.19 474 THR A CA 1
ATOM 3831 C C . THR A 1 474 ? -25.047 10.791 14.194 1.00 70.19 474 THR A C 1
ATOM 3833 O O . THR A 1 474 ? -26.039 10.288 13.670 1.00 70.19 474 THR A O 1
ATOM 3836 N N . VAL A 1 475 ? -24.363 10.164 15.143 1.00 65.81 475 VAL A N 1
ATOM 3837 C CA . VAL A 1 475 ? -24.813 8.906 15.743 1.00 65.81 475 VAL A CA 1
ATOM 3838 C C . VAL A 1 475 ? -26.128 9.158 16.471 1.00 65.81 475 VAL A C 1
ATOM 3840 O O . VAL A 1 475 ? -26.159 9.980 17.388 1.00 65.81 475 VAL A O 1
ATOM 3843 N N . ALA A 1 476 ? -27.186 8.449 16.090 1.00 60.53 476 ALA A N 1
ATOM 3844 C CA . ALA A 1 476 ? -28.428 8.445 16.847 1.00 60.53 476 ALA A CA 1
ATOM 3845 C C . ALA A 1 476 ? -28.286 7.554 18.091 1.00 60.53 476 ALA A C 1
ATOM 3847 O O . ALA A 1 476 ? -27.695 6.472 18.019 1.00 60.53 476 ALA A O 1
ATOM 3848 N N . ASP A 1 477 ? -28.853 7.989 19.218 1.00 64.12 477 ASP A N 1
ATOM 3849 C CA . ASP A 1 477 ? -29.050 7.109 20.369 1.00 64.12 477 ASP A CA 1
ATOM 3850 C C . ASP A 1 477 ? -29.858 5.881 19.928 1.00 64.12 477 ASP A C 1
ATOM 3852 O O . ASP A 1 477 ? -30.883 5.994 19.248 1.00 64.12 477 ASP A O 1
ATOM 3856 N N . ARG A 1 478 ? -29.396 4.690 20.319 1.00 74.25 478 ARG A N 1
ATOM 3857 C CA . ARG A 1 478 ? -30.162 3.448 20.145 1.00 74.25 478 ARG A CA 1
ATOM 3858 C C . ARG A 1 478 ? -31.007 3.225 21.407 1.00 74.25 478 ARG A C 1
ATOM 3860 O O . ARG A 1 478 ? -30.613 3.689 22.476 1.00 74.25 478 ARG A O 1
ATOM 3867 N N . PRO A 1 479 ? -32.146 2.510 21.354 1.00 70.50 479 PRO A N 1
ATOM 3868 C CA . PRO A 1 479 ? -33.029 2.344 22.515 1.00 70.50 479 PRO A CA 1
ATOM 3869 C C . PRO A 1 479 ? -32.302 1.919 23.804 1.00 70.50 479 PRO A C 1
ATOM 3871 O O . PRO A 1 479 ? -32.548 2.500 24.859 1.00 70.50 479 PRO A O 1
ATOM 3874 N N . ASN A 1 480 ? -31.330 1.012 23.686 1.00 83.19 480 ASN A N 1
ATOM 3875 C CA . ASN A 1 480 ? -30.545 0.420 24.772 1.00 83.19 480 ASN A CA 1
ATOM 3876 C C . ASN A 1 480 ? -29.110 0.971 24.914 1.00 83.19 480 ASN A C 1
ATOM 3878 O O . ASN A 1 480 ? -28.330 0.431 25.698 1.00 83.19 480 ASN A O 1
ATOM 3882 N N . VAL A 1 481 ? -28.732 2.014 24.168 1.00 87.88 481 VAL A N 1
ATOM 3883 C CA . VAL A 1 481 ? -27.386 2.607 24.230 1.00 87.88 481 VAL A CA 1
ATOM 3884 C C . VAL A 1 481 ? -27.486 4.127 24.307 1.00 87.88 481 VAL A C 1
ATOM 3886 O O . VAL A 1 481 ? -28.220 4.754 23.543 1.00 87.88 481 VAL A O 1
ATOM 3889 N N . ARG A 1 482 ? -26.722 4.733 25.216 1.00 90.56 482 ARG A N 1
ATOM 3890 C CA . ARG A 1 482 ? -26.475 6.182 25.250 1.00 90.56 482 ARG A CA 1
ATOM 3891 C C . ARG A 1 482 ? -24.995 6.436 25.041 1.00 90.56 482 ARG A C 1
ATOM 3893 O O . ARG A 1 482 ? -24.167 5.690 25.561 1.00 90.56 482 ARG A O 1
ATOM 3900 N N . VAL A 1 483 ? -24.651 7.478 24.293 1.00 91.69 483 VAL A N 1
ATOM 3901 C CA . VAL A 1 483 ? -23.248 7.803 24.003 1.00 91.69 483 VAL A CA 1
ATOM 3902 C C . VAL A 1 483 ? -22.970 9.254 24.359 1.00 91.69 483 VAL A C 1
ATOM 3904 O O . VAL A 1 483 ? -23.577 10.159 23.794 1.00 91.69 483 VAL A O 1
ATOM 3907 N N . ALA A 1 484 ? -22.012 9.479 25.254 1.00 93.88 484 ALA A N 1
ATOM 3908 C CA . ALA A 1 484 ? -21.429 10.797 25.483 1.00 93.88 484 ALA A CA 1
ATOM 3909 C C . ALA A 1 484 ? -20.073 10.865 24.782 1.00 93.88 484 ALA A C 1
ATOM 3911 O O . ALA A 1 484 ? -19.301 9.913 24.862 1.00 93.88 484 ALA A O 1
ATOM 3912 N N . ARG A 1 485 ? -19.770 11.965 24.094 1.00 92.88 485 ARG A N 1
ATOM 3913 C CA . ARG A 1 485 ? -18.512 12.123 23.352 1.00 92.88 485 ARG A CA 1
ATOM 3914 C C . ARG A 1 485 ? -17.967 13.533 23.449 1.00 92.88 485 ARG A C 1
ATOM 3916 O O . ARG A 1 485 ? -18.731 14.477 23.648 1.00 92.88 485 ARG A O 1
ATOM 3923 N N . VAL A 1 486 ? -16.660 13.659 23.279 1.00 95.69 486 VAL A N 1
ATOM 3924 C CA . VAL A 1 486 ? -15.948 14.936 23.186 1.00 95.69 486 VAL A CA 1
ATOM 3925 C C . VAL A 1 486 ? -14.923 14.855 22.054 1.00 95.69 486 VAL A C 1
ATOM 3927 O O . VAL A 1 486 ? -14.388 13.772 21.836 1.00 95.69 486 VAL A O 1
ATOM 3930 N N . PRO A 1 487 ? -14.615 15.959 21.353 1.00 95.56 487 PRO A N 1
ATOM 3931 C CA . PRO A 1 487 ? -13.570 15.961 20.329 1.00 95.56 487 PRO A CA 1
ATOM 3932 C C . PRO A 1 487 ? -12.225 15.448 20.860 1.00 95.56 487 PRO A C 1
ATOM 3934 O O . PRO A 1 487 ? -11.883 15.695 22.021 1.00 95.56 487 PRO A O 1
ATOM 3937 N N . ALA A 1 488 ? -11.415 14.832 19.996 1.00 95.81 488 ALA A N 1
ATOM 3938 C CA . ALA A 1 488 ? -10.059 14.371 20.333 1.00 95.81 488 ALA A CA 1
ATOM 3939 C C . ALA A 1 488 ? -9.142 15.456 20.927 1.00 95.81 488 ALA A C 1
ATOM 3941 O O . ALA A 1 488 ? -8.192 15.153 21.637 1.00 95.81 488 ALA A O 1
ATOM 3942 N N . THR A 1 489 ? -9.414 16.734 20.675 1.00 95.94 489 THR A N 1
ATOM 3943 C CA . THR A 1 489 ? -8.631 17.857 21.218 1.00 95.94 489 THR A CA 1
ATOM 3944 C C . THR A 1 489 ? -9.267 18.532 22.431 1.00 95.94 489 THR A C 1
ATOM 3946 O O . THR A 1 489 ? -8.666 19.439 23.004 1.00 95.94 489 THR A O 1
ATOM 3949 N N . ALA A 1 490 ? -10.441 18.079 22.887 1.00 95.56 490 ALA A N 1
ATOM 3950 C CA . ALA A 1 490 ? -11.152 18.631 24.045 1.00 95.56 490 ALA A CA 1
ATOM 3951 C C . ALA A 1 490 ? -10.559 18.174 25.396 1.00 95.56 490 ALA A C 1
ATOM 3953 O O . ALA A 1 490 ? -11.283 17.914 26.364 1.00 95.56 490 ALA A O 1
ATOM 3954 N N . VAL A 1 491 ? -9.231 18.086 25.457 1.00 95.50 491 VAL A N 1
ATOM 3955 C CA . VAL A 1 491 ? -8.463 17.793 26.664 1.00 95.50 491 VAL A CA 1
ATOM 3956 C C . VAL A 1 491 ? -8.600 18.953 27.648 1.00 95.50 491 VAL A C 1
ATOM 3958 O O . VAL A 1 491 ? -8.471 20.123 27.285 1.00 95.50 491 VAL A O 1
ATOM 3961 N N . ARG A 1 492 ? -8.890 18.623 28.907 1.00 96.19 492 ARG A N 1
ATOM 3962 C CA . ARG A 1 492 ? -9.060 19.593 29.998 1.00 96.19 492 ARG A CA 1
ATOM 3963 C C . ARG A 1 492 ? -7.787 19.832 30.781 1.00 96.19 492 ARG A C 1
ATOM 3965 O O . ARG A 1 492 ? -7.562 20.958 31.210 1.00 96.19 492 ARG A O 1
ATOM 3972 N N . ASP A 1 493 ? -6.982 18.792 30.935 1.00 96.56 493 ASP A N 1
ATOM 3973 C CA . ASP A 1 493 ? -5.656 18.873 31.524 1.00 96.56 493 ASP A CA 1
ATOM 3974 C C . ASP A 1 493 ? -4.718 17.920 30.784 1.00 96.56 493 ASP A C 1
ATOM 3976 O O . ASP A 1 493 ? -5.124 16.852 30.319 1.00 96.56 493 ASP A O 1
ATOM 3980 N N . GLY A 1 494 ? -3.466 18.315 30.638 1.00 95.38 494 GLY A N 1
ATOM 3981 C CA . GLY A 1 494 ? -2.485 17.541 29.905 1.00 95.38 494 GLY A CA 1
ATOM 3982 C C . GLY A 1 494 ? -1.091 18.102 30.097 1.00 95.38 494 GLY A C 1
ATOM 3983 O O . GLY A 1 494 ? -0.878 19.314 30.146 1.00 95.38 494 GLY A O 1
ATOM 3984 N N . HIS A 1 495 ? -0.128 17.200 30.205 1.00 97.50 495 HIS A N 1
ATOM 3985 C CA . HIS A 1 495 ? 1.275 17.546 30.343 1.00 97.50 495 HIS A CA 1
ATOM 3986 C C . HIS A 1 495 ? 2.107 16.522 29.592 1.00 97.50 495 HIS A C 1
ATOM 3988 O O . HIS A 1 495 ? 1.893 15.327 29.770 1.00 97.50 495 HIS A O 1
ATOM 3994 N N . TRP A 1 496 ? 3.062 16.990 28.791 1.00 98.12 496 TRP A N 1
ATOM 3995 C CA . TRP A 1 496 ? 3.971 16.152 28.014 1.00 98.12 496 TRP A CA 1
ATOM 3996 C C . TRP A 1 496 ? 5.393 16.654 28.174 1.00 98.12 496 TRP A C 1
ATOM 3998 O O . TRP A 1 496 ? 5.643 17.853 28.052 1.00 98.12 496 TRP A O 1
ATOM 4008 N N . THR A 1 497 ? 6.325 15.739 28.434 1.00 97.62 497 THR A N 1
ATOM 4009 C CA . THR A 1 497 ? 7.714 16.104 28.732 1.00 97.62 497 THR A CA 1
ATOM 4010 C C . THR A 1 497 ? 8.469 16.675 27.537 1.00 97.62 497 THR A C 1
ATOM 4012 O O . THR A 1 497 ? 9.454 17.380 27.746 1.00 97.62 497 THR A O 1
ATOM 4015 N N . LEU A 1 498 ? 8.037 16.381 26.303 1.00 96.06 498 LEU A N 1
ATOM 4016 C CA . LEU A 1 498 ? 8.685 16.889 25.093 1.00 96.06 498 LEU A CA 1
ATOM 4017 C C . LEU A 1 498 ? 7.842 17.931 24.356 1.00 96.06 498 LEU A C 1
ATOM 4019 O O . LEU A 1 498 ? 8.288 19.062 24.192 1.00 96.06 498 LEU A O 1
ATOM 4023 N N . LYS A 1 499 ? 6.654 17.557 23.861 1.00 96.38 499 LYS A N 1
ATOM 4024 C CA . LYS A 1 499 ? 5.803 18.458 23.067 1.00 96.38 499 LYS A CA 1
ATOM 4025 C C . LYS A 1 499 ? 4.359 17.970 23.014 1.00 96.38 499 LYS A C 1
ATOM 4027 O O . LYS A 1 499 ? 4.123 16.765 22.991 1.00 96.38 499 LYS A O 1
ATOM 4032 N N . GLN A 1 500 ? 3.423 18.911 22.910 1.00 96.31 500 GLN A N 1
ATOM 4033 C CA . GLN A 1 500 ? 2.020 18.667 22.582 1.00 96.31 500 GLN A CA 1
ATOM 4034 C C . GLN A 1 500 ? 1.602 19.564 21.411 1.00 96.31 500 GLN A C 1
ATOM 4036 O O . GLN A 1 500 ? 1.938 20.748 21.398 1.00 96.31 500 GLN A O 1
ATOM 4041 N N . TRP A 1 501 ? 0.886 19.017 20.430 1.00 96.12 501 TRP A N 1
ATOM 4042 C CA . TRP A 1 501 ? 0.377 19.774 19.281 1.00 96.12 501 TRP A CA 1
ATOM 4043 C C . TRP A 1 501 ? -0.836 19.095 18.653 1.00 96.12 501 TRP A C 1
ATOM 4045 O O . TRP A 1 501 ? -1.124 17.929 18.920 1.00 96.12 501 TRP A O 1
ATOM 4055 N N . THR A 1 502 ? -1.547 19.837 17.814 1.00 97.00 502 THR A N 1
ATOM 4056 C CA . THR A 1 502 ? -2.710 19.360 17.069 1.00 97.00 502 THR A CA 1
ATOM 4057 C C . THR A 1 502 ? -2.407 19.262 15.577 1.00 97.00 502 THR A C 1
ATOM 4059 O O . THR A 1 502 ? -1.463 19.881 15.081 1.00 97.00 502 THR A O 1
ATOM 4062 N N . VAL A 1 503 ? -3.195 18.467 14.853 1.00 96.62 503 VAL A N 1
ATOM 4063 C CA . VAL A 1 503 ? -3.053 18.271 13.402 1.00 96.62 503 VAL A CA 1
ATOM 4064 C C . VAL A 1 503 ? -4.386 18.563 12.727 1.00 96.62 503 VAL A C 1
ATOM 4066 O O . VAL A 1 503 ? -5.425 18.080 13.175 1.00 96.62 503 VAL A O 1
ATOM 4069 N N . LEU A 1 504 ? -4.340 19.366 11.655 1.00 95.19 504 LEU A N 1
ATOM 4070 C CA . LEU A 1 504 ? -5.510 19.824 10.892 1.00 95.19 504 LEU A CA 1
ATOM 4071 C C . LEU A 1 504 ? -6.632 20.378 11.789 1.00 95.19 504 LEU A C 1
ATOM 4073 O O . LEU A 1 504 ? -7.790 19.979 11.685 1.00 95.19 504 LEU A O 1
ATOM 4077 N N . GLY A 1 505 ? -6.274 21.309 12.677 1.00 88.00 505 GLY A N 1
ATOM 4078 C CA . GLY A 1 505 ? -7.212 21.918 13.617 1.00 88.00 505 GLY A CA 1
ATOM 4079 C C . GLY A 1 505 ? -7.441 21.028 14.832 1.00 88.00 505 GLY A C 1
ATOM 4080 O O . GLY A 1 505 ? -6.552 20.887 15.665 1.00 88.00 505 GLY A O 1
ATOM 4081 N N . ASP A 1 506 ? -8.633 20.460 14.956 1.00 84.12 506 ASP A N 1
ATOM 4082 C CA . ASP A 1 506 ? -9.093 19.700 16.121 1.00 84.12 506 ASP A CA 1
ATOM 4083 C C . ASP A 1 506 ? -9.154 18.177 15.895 1.00 84.12 506 ASP A C 1
ATOM 4085 O O . ASP A 1 506 ? -9.639 17.445 16.761 1.00 84.12 506 ASP A O 1
ATOM 4089 N N . ARG A 1 507 ? -8.638 17.699 14.754 1.00 94.69 507 ARG A N 1
ATOM 4090 C CA . ARG A 1 507 ? -8.833 16.331 14.245 1.00 94.69 507 ARG A CA 1
ATOM 4091 C C . ARG A 1 507 ? -7.949 15.256 14.886 1.00 94.69 507 ARG A C 1
ATOM 4093 O O . ARG A 1 507 ? -8.372 14.107 14.993 1.00 94.69 507 ARG A O 1
ATOM 4100 N N . LYS A 1 508 ? -6.731 15.607 15.304 1.00 97.75 508 LYS A N 1
ATOM 4101 C CA . LYS A 1 508 ? -5.797 14.718 16.018 1.00 97.75 508 LYS A CA 1
ATOM 4102 C C . LYS A 1 508 ? -4.992 15.516 17.037 1.00 97.75 508 LYS A C 1
ATOM 4104 O O . LYS A 1 508 ? -4.622 16.665 16.780 1.00 97.75 508 LYS A O 1
ATOM 4109 N N . LEU A 1 509 ? -4.705 14.889 18.174 1.00 98.06 509 LEU A N 1
ATOM 4110 C CA . LEU A 1 509 ? -3.895 15.442 19.255 1.00 98.06 509 LEU A CA 1
ATOM 4111 C C . LEU A 1 509 ? -2.670 14.562 19.502 1.00 98.06 509 LEU A C 1
ATOM 4113 O O . LEU A 1 509 ? -2.801 13.361 19.716 1.00 98.06 509 LEU A O 1
ATOM 4117 N N . ASN A 1 510 ? -1.491 15.172 19.522 1.00 98.31 510 ASN A N 1
ATOM 4118 C CA . ASN A 1 510 ? -0.214 14.500 19.721 1.00 98.31 510 ASN A CA 1
ATOM 4119 C C . ASN A 1 510 ? 0.430 14.935 21.033 1.00 98.31 510 ASN A C 1
ATOM 4121 O O . ASN A 1 510 ? 0.462 16.126 21.345 1.00 98.31 510 ASN A O 1
ATOM 4125 N N . GLY A 1 511 ? 0.987 13.972 21.761 1.00 98.19 511 GLY A N 1
ATOM 4126 C CA . GLY A 1 511 ? 1.800 14.176 22.951 1.00 98.19 511 GLY A CA 1
ATOM 4127 C C . GLY A 1 511 ? 3.051 13.304 22.894 1.00 98.19 511 GLY A C 1
ATOM 4128 O O . GLY A 1 511 ? 2.957 12.083 22.801 1.00 98.19 511 GLY A O 1
ATOM 4129 N N . ALA A 1 512 ? 4.233 13.915 22.912 1.00 97.81 512 ALA A N 1
ATOM 4130 C CA . ALA A 1 512 ? 5.505 13.206 22.799 1.00 97.81 512 ALA A CA 1
ATOM 4131 C C . ALA A 1 512 ? 6.233 13.101 24.148 1.00 97.81 512 ALA A C 1
ATOM 4133 O O . ALA A 1 512 ? 6.259 14.052 24.934 1.00 97.81 512 ALA A O 1
ATOM 4134 N N . GLY A 1 513 ? 6.890 11.960 24.373 1.00 97.62 513 GLY A N 1
ATOM 4135 C CA . GLY A 1 513 ? 7.596 11.646 25.615 1.00 97.62 513 GLY A CA 1
ATOM 4136 C C . GLY A 1 513 ? 6.717 10.881 26.604 1.00 97.62 513 GLY A C 1
ATOM 4137 O O . GLY A 1 513 ? 5.956 9.997 26.217 1.00 97.62 513 GLY A O 1
ATOM 4138 N N . SER A 1 514 ? 6.840 11.208 27.888 1.00 98.38 514 SER A N 1
ATOM 4139 C CA . SER A 1 514 ? 5.905 10.761 28.928 1.00 98.38 514 SER A CA 1
ATOM 4140 C C . SER A 1 514 ? 4.969 11.903 29.290 1.00 98.38 514 SER A C 1
ATOM 4142 O O . SER A 1 514 ? 5.275 13.073 29.038 1.00 98.38 514 SER A O 1
ATOM 4144 N N . GLY A 1 515 ? 3.805 11.575 29.833 1.00 98.44 515 GLY A N 1
ATOM 4145 C CA . GLY A 1 515 ? 2.764 12.571 30.004 1.00 98.44 515 GLY A CA 1
ATOM 4146 C C . GLY A 1 515 ? 1.373 11.982 30.089 1.00 98.44 515 GLY A C 1
ATOM 4147 O O . GLY A 1 515 ? 1.204 10.774 30.240 1.00 98.44 515 GLY A O 1
ATOM 4148 N N . PHE A 1 516 ? 0.366 12.841 29.997 1.00 98.56 516 PHE A N 1
ATOM 4149 C CA . PHE A 1 516 ? -1.023 12.410 30.005 1.00 98.56 516 PHE A CA 1
ATOM 4150 C C . PHE A 1 516 ? -1.945 13.366 29.251 1.00 98.56 516 PHE A C 1
ATOM 4152 O O . PHE A 1 516 ? -1.647 14.549 29.078 1.00 98.56 516 PHE A O 1
ATOM 4159 N N . PHE A 1 517 ? -3.105 12.837 28.873 1.00 98.69 517 PHE A N 1
ATOM 4160 C CA . PHE A 1 517 ? -4.286 13.600 28.485 1.00 98.69 517 PHE A CA 1
ATOM 4161 C C . PHE A 1 517 ? -5.441 13.264 29.427 1.00 98.69 517 PHE A C 1
ATOM 4163 O O . PHE A 1 517 ? -5.697 12.088 29.693 1.00 98.69 517 PHE A O 1
ATOM 4170 N N . GLU A 1 518 ? -6.152 14.278 29.912 1.00 98.56 518 GLU A N 1
ATOM 4171 C CA . GLU A 1 518 ? -7.366 14.131 30.713 1.00 98.56 518 GLU A CA 1
ATOM 4172 C C . GLU A 1 518 ? -8.577 14.733 29.993 1.00 98.56 518 GLU A C 1
ATOM 4174 O O . GLU A 1 518 ? -8.611 15.920 29.657 1.00 98.56 518 GLU A O 1
ATOM 4179 N N . TYR A 1 519 ? -9.603 13.912 29.795 1.00 98.44 519 TYR A N 1
ATOM 4180 C CA . TYR A 1 519 ? -10.894 14.308 29.248 1.00 98.44 519 TYR A CA 1
ATOM 4181 C C . TYR A 1 519 ? -11.937 14.390 30.355 1.00 98.44 519 TYR A C 1
ATOM 4183 O O . TYR A 1 519 ? -11.965 13.554 31.257 1.00 98.44 519 TYR A O 1
ATOM 4191 N N . ARG A 1 520 ? -12.851 15.356 30.236 1.00 98.00 520 ARG A N 1
ATOM 4192 C CA . ARG A 1 520 ? -14.091 15.408 31.021 1.00 98.00 520 ARG A CA 1
ATOM 4193 C C . ARG A 1 520 ? -15.268 15.242 30.079 1.00 98.00 520 ARG A C 1
ATOM 4195 O O . ARG A 1 520 ? -15.574 16.149 29.304 1.00 98.00 520 ARG A O 1
ATOM 4202 N N . ILE A 1 521 ? -15.876 14.063 30.113 1.00 97.44 521 ILE A N 1
ATOM 4203 C CA . ILE A 1 521 ? -16.977 13.684 29.229 1.00 97.44 521 ILE A CA 1
ATOM 4204 C C . ILE A 1 521 ? -18.284 13.836 30.014 1.00 97.44 521 ILE A C 1
ATOM 4206 O O . ILE A 1 521 ? -18.441 13.158 31.029 1.00 97.44 521 ILE A O 1
ATOM 4210 N N . PRO A 1 522 ? -19.221 14.704 29.593 1.00 96.38 522 PRO A N 1
ATOM 4211 C CA . PRO A 1 522 ? -20.450 14.945 30.345 1.00 96.38 522 PRO A CA 1
ATOM 4212 C C . PRO A 1 522 ? -21.270 13.670 30.553 1.00 96.38 522 PRO A C 1
ATOM 4214 O O . PRO A 1 522 ? -21.426 12.865 29.632 1.00 96.38 522 PRO A O 1
ATOM 4217 N N . TRP A 1 523 ? -21.834 13.503 31.748 1.00 95.81 523 TRP A N 1
ATOM 4218 C CA . TRP A 1 523 ? -22.817 12.455 31.998 1.00 95.81 523 TRP A CA 1
ATOM 4219 C C . TRP A 1 523 ? -24.099 12.740 31.188 1.00 95.81 523 TRP A C 1
ATOM 4221 O O . TRP A 1 523 ? -24.576 13.880 31.205 1.00 95.81 523 TRP A O 1
ATOM 4231 N N . PRO A 1 524 ? -24.682 11.753 30.477 1.00 93.12 524 PRO A N 1
ATOM 4232 C CA . PRO A 1 524 ? -25.892 11.974 29.689 1.00 93.12 524 PRO A CA 1
ATOM 4233 C C . PRO A 1 524 ? -27.060 12.505 30.530 1.00 93.12 524 PRO A C 1
ATOM 4235 O O . PRO A 1 524 ? -27.382 11.970 31.594 1.00 93.12 524 PRO A O 1
ATOM 4238 N N . ALA A 1 525 ? -27.735 13.543 30.035 1.00 89.44 525 ALA A N 1
ATOM 4239 C CA . ALA A 1 525 ? -28.880 14.128 30.724 1.00 89.44 525 ALA A CA 1
ATOM 4240 C C . ALA A 1 525 ? -30.006 13.094 30.918 1.00 89.44 525 ALA A C 1
ATOM 4242 O O . ALA A 1 525 ? -30.386 12.391 29.984 1.00 89.44 525 ALA A O 1
ATOM 4243 N N . GLY A 1 526 ? -30.551 13.015 32.136 1.00 87.19 526 GLY A N 1
ATOM 4244 C CA . GLY A 1 526 ? -31.667 12.121 32.467 1.00 87.19 526 GLY A CA 1
ATOM 4245 C C . GLY A 1 526 ? -31.310 10.636 32.602 1.00 87.19 526 GLY A C 1
ATOM 4246 O O . GLY A 1 526 ? -32.204 9.839 32.869 1.00 87.19 526 GLY A O 1
ATOM 4247 N N . LEU A 1 527 ? -30.038 10.248 32.455 1.00 91.31 527 LEU A N 1
ATOM 4248 C CA . LEU A 1 527 ? -29.602 8.867 32.657 1.00 91.31 527 LEU A CA 1
ATOM 4249 C C . LEU A 1 527 ? -29.402 8.576 34.150 1.00 91.31 527 LEU A C 1
ATOM 4251 O O . LEU A 1 527 ? -28.480 9.115 34.765 1.00 91.31 527 LEU A O 1
ATOM 4255 N N . ALA A 1 528 ? -30.221 7.702 34.737 1.00 90.81 528 ALA A N 1
ATOM 4256 C CA . ALA A 1 528 ? -29.972 7.221 36.091 1.00 90.81 528 ALA A CA 1
ATOM 4257 C C . ALA A 1 528 ? -28.880 6.142 36.077 1.00 90.81 528 ALA A C 1
ATOM 4259 O O . ALA A 1 528 ? -28.905 5.222 35.266 1.00 90.81 528 ALA A O 1
ATOM 4260 N N . VAL A 1 529 ? -27.933 6.211 37.017 1.00 91.75 529 VAL A N 1
ATOM 4261 C CA . VAL A 1 529 ? -26.838 5.224 37.111 1.00 91.75 529 VAL A CA 1
ATOM 4262 C C . VAL A 1 529 ? -27.341 3.789 37.287 1.00 91.75 529 VAL A C 1
ATOM 4264 O O . VAL A 1 529 ? -26.725 2.853 36.788 1.00 91.75 529 VAL A O 1
ATOM 4267 N N . ASN A 1 530 ? -28.484 3.613 37.952 1.00 87.56 530 ASN A N 1
ATOM 4268 C CA . ASN A 1 530 ? -29.092 2.301 38.169 1.00 87.56 530 ASN A CA 1
ATOM 4269 C C . ASN A 1 530 ? -29.668 1.692 36.885 1.00 87.56 530 ASN A C 1
ATOM 4271 O O . ASN A 1 530 ? -29.832 0.475 36.833 1.00 87.56 530 ASN A O 1
ATOM 4275 N N . ASP A 1 531 ? -29.911 2.509 35.858 1.00 89.25 531 ASP A N 1
ATOM 4276 C CA . ASP A 1 531 ? -30.358 2.057 34.542 1.00 89.25 531 ASP A CA 1
ATOM 4277 C C . ASP A 1 531 ? -29.173 1.657 33.655 1.00 89.25 531 ASP A C 1
ATOM 4279 O O . ASP A 1 531 ? -29.378 1.132 32.568 1.00 89.25 531 ASP A O 1
ATOM 4283 N N . VAL A 1 532 ? -27.924 1.873 34.086 1.00 90.50 532 VAL A N 1
ATOM 4284 C CA . VAL A 1 532 ? -26.725 1.476 33.337 1.00 90.50 532 VAL A CA 1
ATOM 4285 C C . VAL A 1 532 ? -26.357 0.031 33.692 1.00 90.50 532 VAL A C 1
ATOM 4287 O O . VAL A 1 532 ? -26.139 -0.323 34.856 1.00 90.50 532 VAL A O 1
ATOM 4290 N N . ALA A 1 533 ? -26.304 -0.835 32.681 1.00 87.88 533 ALA A N 1
ATOM 4291 C CA . ALA A 1 533 ? -25.835 -2.214 32.792 1.00 87.88 533 ALA A CA 1
ATOM 4292 C C . ALA A 1 533 ? -24.301 -2.271 32.767 1.00 87.88 533 ALA A C 1
ATOM 4294 O O . ALA A 1 533 ? -23.680 -2.939 33.591 1.00 87.88 533 ALA A O 1
ATOM 4295 N N . SER A 1 534 ? -23.690 -1.536 31.838 1.00 92.12 534 SER A N 1
ATOM 4296 C CA . SER A 1 534 ? -22.240 -1.420 31.693 1.00 92.12 534 SER A CA 1
ATOM 4297 C C . SER A 1 534 ? -21.873 -0.129 30.962 1.00 92.12 534 SER A C 1
ATOM 4299 O O . SER A 1 534 ? -22.715 0.495 30.313 1.00 92.12 534 SER A O 1
ATOM 4301 N N . ALA A 1 535 ? -20.608 0.283 31.059 1.00 95.00 535 ALA A N 1
ATOM 4302 C CA . ALA A 1 535 ? -20.086 1.351 30.221 1.00 95.00 535 ALA A CA 1
ATOM 4303 C C . ALA A 1 535 ? -18.655 1.082 29.766 1.00 95.00 535 ALA A C 1
ATOM 4305 O O . ALA A 1 535 ? -17.887 0.381 30.428 1.00 95.00 535 ALA A O 1
ATOM 4306 N N . THR A 1 536 ? -18.303 1.637 28.611 1.00 96.94 536 THR A N 1
ATOM 4307 C CA . THR A 1 536 ? -16.980 1.500 27.996 1.00 96.94 536 THR A CA 1
ATOM 4308 C C . THR A 1 536 ? -16.533 2.846 27.450 1.00 96.94 536 THR A C 1
ATOM 4310 O O . THR A 1 536 ? -17.292 3.506 26.741 1.00 96.94 536 THR A O 1
ATOM 4313 N N . PHE A 1 537 ? -15.302 3.242 27.757 1.00 98.12 537 PHE A N 1
ATOM 4314 C CA . PHE A 1 537 ? -14.645 4.360 27.097 1.00 98.12 537 PHE A CA 1
ATOM 4315 C C . PHE A 1 537 ? -13.967 3.876 25.805 1.00 98.12 537 PHE A C 1
ATOM 4317 O O . PHE A 1 537 ? -13.227 2.891 25.816 1.00 98.12 537 PHE A O 1
ATOM 4324 N N . LEU A 1 538 ? -14.268 4.541 24.694 1.00 97.50 538 LEU A N 1
ATOM 4325 C CA . LEU A 1 538 ? -13.765 4.270 23.353 1.00 97.50 538 LEU A CA 1
ATOM 4326 C C . LEU A 1 538 ? -12.869 5.417 22.900 1.00 97.50 538 LEU A C 1
ATOM 4328 O O . LEU A 1 538 ? -13.258 6.580 23.015 1.00 97.50 538 LEU A O 1
ATOM 4332 N N . VAL A 1 539 ? -11.703 5.084 22.354 1.00 98.06 539 VAL A N 1
ATOM 4333 C CA . VAL A 1 539 ? -10.786 6.053 21.746 1.00 98.06 539 VAL A CA 1
ATOM 4334 C C . VAL A 1 539 ? -9.868 5.350 20.751 1.00 98.06 539 VAL A C 1
ATOM 4336 O O . VAL A 1 539 ? -9.431 4.229 21.010 1.00 98.06 539 VAL A O 1
ATOM 4339 N N . GLU A 1 540 ? -9.564 5.986 19.624 1.00 98.56 540 GLU A N 1
ATOM 4340 C CA . GLU A 1 540 ? -8.464 5.552 18.762 1.00 98.56 540 GLU A CA 1
ATOM 4341 C C . GLU A 1 540 ? -7.159 6.212 19.228 1.00 98.56 540 GLU A C 1
ATOM 4343 O O . GLU A 1 540 ? -7.083 7.438 19.358 1.00 98.56 540 GLU A O 1
ATOM 4348 N N . ALA A 1 541 ? -6.135 5.400 19.501 1.00 98.62 541 ALA A N 1
ATOM 4349 C CA . ALA A 1 541 ? -4.860 5.874 20.027 1.00 98.62 541 ALA A CA 1
ATOM 4350 C C . ALA A 1 541 ? -3.651 5.103 19.476 1.00 98.62 541 ALA A C 1
ATOM 4352 O O . ALA A 1 541 ? -3.723 3.897 19.248 1.00 98.62 541 ALA A O 1
ATOM 4353 N N . SER A 1 542 ? -2.515 5.780 19.311 1.00 98.75 542 SER A N 1
ATOM 4354 C CA . SER A 1 542 ? -1.230 5.167 18.927 1.00 98.75 542 SER A CA 1
ATOM 4355 C C . SER A 1 542 ? -0.088 5.685 19.794 1.00 98.75 542 SER A C 1
ATOM 4357 O O . SER A 1 542 ? -0.249 6.671 20.520 1.00 98.75 542 SER A O 1
ATOM 4359 N N . ALA A 1 543 ? 1.083 5.048 19.709 1.00 98.56 543 ALA A N 1
ATOM 4360 C CA . ALA A 1 543 ? 2.305 5.692 20.175 1.00 98.56 543 ALA A CA 1
ATOM 4361 C C . ALA A 1 543 ? 2.541 6.973 19.362 1.00 98.56 543 ALA A C 1
ATOM 4363 O O . ALA A 1 543 ? 1.961 7.145 18.285 1.00 98.56 543 ALA A O 1
ATOM 4364 N N . LYS A 1 544 ? 3.382 7.875 19.871 1.00 97.81 544 LYS A N 1
ATOM 4365 C CA . LYS A 1 544 ? 3.712 9.104 19.149 1.00 97.81 544 LYS A CA 1
ATOM 4366 C C . LYS A 1 544 ? 5.165 9.500 19.332 1.00 97.81 544 LYS A C 1
ATOM 4368 O O . LYS A 1 544 ? 5.597 9.914 20.412 1.00 97.81 544 LYS A O 1
ATOM 4373 N N . ARG A 1 545 ? 5.917 9.433 18.238 1.00 95.25 545 ARG A N 1
ATOM 4374 C CA . ARG A 1 545 ? 7.302 9.890 18.184 1.00 95.25 545 ARG A CA 1
ATOM 4375 C C . ARG A 1 545 ? 7.362 11.413 18.048 1.00 95.25 545 ARG A C 1
ATOM 4377 O O . ARG A 1 545 ? 6.566 12.024 17.339 1.00 95.25 545 ARG A O 1
ATOM 4384 N N . LEU A 1 546 ? 8.372 12.029 18.672 1.00 94.62 546 LEU A N 1
ATOM 4385 C CA . LEU A 1 546 ? 8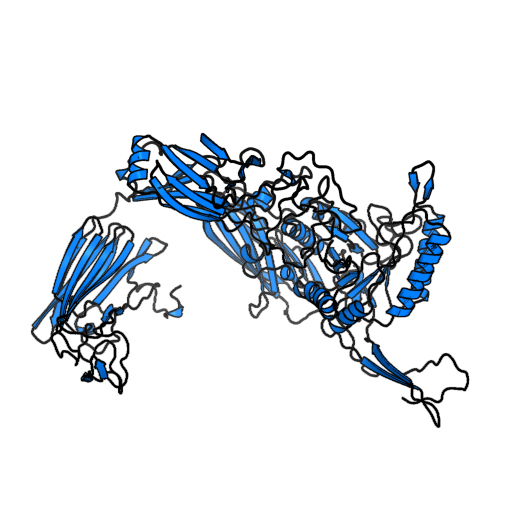.799 13.381 18.305 1.00 94.62 546 LEU A CA 1
ATOM 4386 C C . LEU A 1 546 ? 9.663 13.309 17.037 1.00 94.62 546 LEU A C 1
ATOM 4388 O O . LEU A 1 546 ? 10.875 13.044 17.105 1.00 94.62 546 LEU A O 1
ATOM 4392 N N . ASN A 1 547 ? 9.019 13.491 15.886 1.00 91.94 547 ASN A N 1
ATOM 4393 C CA . ASN A 1 547 ? 9.677 13.476 14.584 1.00 91.94 547 ASN A CA 1
ATOM 4394 C C . ASN A 1 547 ? 10.570 14.705 14.395 1.00 91.94 547 ASN A C 1
ATOM 4396 O O . ASN A 1 547 ? 10.412 15.723 15.066 1.00 91.94 547 ASN A O 1
ATOM 4400 N N . GLY A 1 548 ? 11.535 14.607 13.483 1.00 89.06 548 GLY A N 1
ATOM 4401 C CA . GLY A 1 548 ? 12.507 15.655 13.191 1.00 89.06 548 GLY A CA 1
ATOM 4402 C C . GLY A 1 548 ? 11.852 16.989 12.834 1.00 89.06 548 GLY A C 1
ATOM 4403 O O . GLY A 1 548 ? 12.308 18.020 13.323 1.00 89.06 548 GLY A O 1
ATOM 4404 N N . LYS A 1 549 ? 10.758 16.961 12.061 1.00 89.50 549 LYS A N 1
ATOM 4405 C CA . LYS A 1 549 ? 9.965 18.140 11.682 1.00 89.50 549 LYS A CA 1
ATOM 4406 C C . LYS A 1 549 ? 9.243 18.799 12.861 1.00 89.50 549 LYS A C 1
ATOM 4408 O O . LYS A 1 549 ? 8.927 19.981 12.805 1.00 89.50 549 LYS A O 1
ATOM 4413 N N . ASP A 1 550 ? 9.005 18.038 13.929 1.00 91.50 550 ASP A N 1
ATOM 4414 C CA . ASP A 1 550 ? 8.274 18.492 15.111 1.00 91.50 550 ASP A CA 1
ATOM 4415 C C . ASP A 1 550 ? 9.214 19.040 16.198 1.00 91.50 550 ASP A C 1
ATOM 4417 O O . ASP A 1 550 ? 8.738 19.571 17.203 1.00 91.50 550 ASP A O 1
ATOM 4421 N N . ARG A 1 551 ? 10.539 18.925 16.030 1.00 88.88 551 ARG A N 1
ATOM 4422 C CA . ARG A 1 551 ? 11.539 19.429 16.983 1.00 88.88 551 ARG A CA 1
ATOM 4423 C C . ARG A 1 551 ? 11.800 20.917 16.782 1.00 88.88 551 ARG A C 1
ATOM 4425 O O . ARG A 1 551 ? 11.963 21.385 15.660 1.00 88.88 551 ARG A O 1
ATOM 4432 N N . ASP A 1 552 ? 12.002 21.623 17.886 1.00 76.81 552 ASP A N 1
ATOM 4433 C CA . ASP A 1 552 ? 12.466 23.010 17.883 1.00 76.81 552 ASP A CA 1
ATOM 4434 C C . ASP A 1 552 ? 13.990 23.032 17.621 1.00 76.81 552 ASP A C 1
ATOM 4436 O O . ASP A 1 552 ? 14.792 23.184 18.539 1.00 76.81 552 ASP A O 1
ATOM 4440 N N . SER A 1 553 ? 14.431 22.768 16.384 1.00 62.38 553 SER A N 1
ATOM 4441 C CA . SER A 1 553 ? 15.862 22.660 16.046 1.00 62.38 553 SER A CA 1
ATOM 4442 C C . SER A 1 553 ? 16.322 23.744 15.067 1.00 62.38 553 SER A C 1
ATOM 4444 O O . SER A 1 553 ? 15.832 23.820 13.943 1.00 62.38 553 SER A O 1
ATOM 4446 N N . THR A 1 554 ? 17.361 24.482 15.467 1.00 43.53 554 THR A N 1
ATOM 4447 C CA . THR A 1 554 ? 18.205 25.374 14.646 1.00 43.53 554 THR A CA 1
ATOM 4448 C C . THR A 1 554 ? 19.459 24.670 14.093 1.00 43.53 554 THR A C 1
ATOM 4450 O O . THR A 1 554 ? 20.391 25.330 13.635 1.00 43.53 554 THR A O 1
ATOM 4453 N N . ALA A 1 555 ? 19.532 23.334 14.168 1.00 49.03 555 ALA A N 1
ATOM 4454 C CA . ALA A 1 555 ? 20.726 22.575 13.801 1.00 49.03 555 ALA A CA 1
ATOM 4455 C C . ALA A 1 555 ? 20.953 22.572 12.278 1.00 49.03 555 ALA A C 1
ATOM 4457 O O . ALA A 1 555 ? 20.110 22.086 11.518 1.00 49.03 555 ALA A O 1
ATOM 4458 N N . ALA A 1 556 ? 22.104 23.108 11.859 1.00 51.44 556 ALA A N 1
ATOM 4459 C CA . ALA A 1 556 ? 22.536 23.155 10.467 1.00 51.44 556 ALA A CA 1
ATOM 4460 C C . ALA A 1 556 ? 22.759 21.751 9.876 1.00 51.44 556 ALA A C 1
ATOM 4462 O O . ALA A 1 556 ? 23.244 20.843 10.560 1.00 51.44 556 ALA A O 1
ATOM 4463 N N . ASP A 1 557 ? 22.421 21.604 8.593 1.00 50.97 557 ASP A N 1
ATOM 4464 C CA . ASP A 1 557 ? 22.726 20.433 7.772 1.00 50.97 557 ASP A CA 1
ATOM 4465 C C . ASP A 1 557 ? 24.241 20.312 7.580 1.00 50.97 557 ASP A C 1
ATOM 4467 O O . ASP A 1 557 ? 24.840 20.980 6.742 1.00 50.97 557 ASP A O 1
ATOM 4471 N N . ASN A 1 558 ? 24.878 19.458 8.377 1.00 44.31 558 ASN A N 1
ATOM 4472 C CA . ASN A 1 558 ? 26.325 19.258 8.330 1.00 44.31 558 ASN A CA 1
ATOM 4473 C C . ASN A 1 558 ? 26.685 17.929 7.652 1.00 44.31 558 ASN A C 1
ATOM 4475 O O . ASN A 1 558 ? 27.351 17.092 8.263 1.00 44.31 558 ASN A O 1
ATOM 4479 N N . GLY A 1 559 ? 26.255 17.728 6.403 1.00 49.91 559 GLY A N 1
ATOM 4480 C CA . GLY A 1 559 ? 26.581 16.509 5.666 1.00 49.91 559 GLY A CA 1
ATOM 4481 C C . GLY A 1 559 ? 26.883 16.702 4.185 1.00 49.91 559 GLY A C 1
ATOM 4482 O O . GLY A 1 559 ? 26.102 17.296 3.448 1.00 49.91 559 GLY A O 1
ATOM 4483 N N . ASP A 1 560 ? 28.021 16.157 3.747 1.00 47.38 560 ASP A N 1
ATOM 4484 C CA . ASP A 1 560 ? 28.314 15.887 2.337 1.00 47.38 560 ASP A CA 1
ATOM 4485 C C . ASP A 1 560 ? 27.469 14.677 1.902 1.00 47.38 560 ASP A C 1
ATOM 4487 O O . ASP A 1 560 ? 27.829 13.515 2.129 1.00 47.38 560 ASP A O 1
ATOM 4491 N N . TYR A 1 561 ? 26.298 14.979 1.339 1.00 47.31 561 TYR A N 1
ATOM 4492 C CA . TYR A 1 561 ? 25.258 14.025 0.943 1.00 47.31 561 TYR A CA 1
ATOM 4493 C C . TYR A 1 561 ? 25.762 12.954 -0.037 1.00 47.31 561 TYR A C 1
ATOM 4495 O O . TYR A 1 561 ? 25.358 11.795 0.055 1.00 47.31 561 TYR A O 1
ATOM 4503 N N . MET A 1 562 ? 26.723 13.296 -0.903 1.00 45.38 562 MET A N 1
ATOM 4504 C CA . MET A 1 562 ? 27.311 12.364 -1.875 1.00 45.38 562 MET A CA 1
ATOM 4505 C C . MET A 1 562 ? 28.245 11.329 -1.237 1.00 45.38 562 MET A C 1
ATOM 4507 O O . MET A 1 562 ? 28.666 10.385 -1.907 1.00 45.38 562 MET A O 1
ATOM 4511 N N . ARG A 1 563 ? 28.602 11.493 0.045 1.00 41.66 563 ARG A N 1
ATOM 4512 C CA . ARG A 1 563 ? 29.526 10.604 0.770 1.00 41.66 563 ARG A CA 1
ATOM 4513 C C . ARG A 1 563 ? 28.875 9.836 1.920 1.00 41.66 563 ARG A C 1
ATOM 4515 O O . ARG A 1 563 ? 29.597 9.261 2.732 1.00 41.66 563 ARG A O 1
ATOM 4522 N N . GLY A 1 564 ? 27.541 9.848 2.020 1.00 44.25 564 GLY A N 1
ATOM 4523 C CA . GLY A 1 564 ? 26.808 9.162 3.095 1.00 44.25 564 GLY A CA 1
ATOM 4524 C C . GLY A 1 564 ? 27.110 9.703 4.500 1.00 44.25 564 GLY A C 1
ATOM 4525 O O . GLY A 1 564 ? 26.829 9.045 5.499 1.00 44.25 564 GLY A O 1
ATOM 4526 N N . GLY A 1 565 ? 27.708 10.894 4.594 1.00 40.41 565 GLY A N 1
ATOM 4527 C CA . GLY A 1 565 ? 28.073 11.536 5.850 1.00 40.41 565 GLY A CA 1
ATOM 4528 C C . GLY A 1 565 ? 26.978 12.482 6.315 1.00 40.41 565 GLY A C 1
ATOM 4529 O O . GLY A 1 565 ? 27.148 13.686 6.215 1.00 40.41 565 GLY A O 1
ATOM 4530 N N . GLY A 1 566 ? 25.862 11.956 6.813 1.00 45.97 566 GLY A N 1
ATOM 4531 C CA . GLY A 1 566 ? 24.797 12.757 7.414 1.00 45.97 566 GLY A CA 1
ATOM 4532 C C . GLY A 1 566 ? 23.729 11.860 8.025 1.00 45.97 566 GLY A C 1
ATOM 4533 O O . GLY A 1 566 ? 23.150 11.029 7.333 1.00 45.97 566 GLY A O 1
ATOM 4534 N N . PHE A 1 567 ? 23.453 12.008 9.322 1.00 48.09 567 PHE A N 1
ATOM 4535 C CA . PHE A 1 567 ? 22.254 11.422 9.925 1.00 48.09 567 PHE A CA 1
ATOM 4536 C C . PHE A 1 567 ? 21.032 12.190 9.400 1.00 48.09 567 PHE A C 1
ATOM 4538 O O . PHE A 1 567 ? 20.550 13.123 10.045 1.00 48.09 567 PHE A O 1
ATOM 4545 N N . HIS A 1 568 ? 20.546 11.837 8.211 1.00 67.06 568 HIS A N 1
ATOM 4546 C CA . HIS A 1 568 ? 19.284 12.357 7.702 1.00 67.06 568 HIS A CA 1
ATOM 4547 C C . HIS A 1 568 ? 18.156 11.636 8.430 1.00 67.06 568 HIS A C 1
ATOM 4549 O O . HIS A 1 568 ? 17.766 10.534 8.069 1.00 67.06 568 HIS A O 1
ATOM 4555 N N . ASP A 1 569 ? 17.670 12.239 9.513 1.00 77.12 569 ASP A N 1
ATOM 4556 C CA . ASP A 1 569 ? 16.406 11.842 10.123 1.00 77.12 569 ASP A CA 1
ATOM 4557 C C . ASP A 1 569 ? 15.300 12.020 9.056 1.00 77.12 569 ASP A C 1
ATOM 4559 O O . ASP A 1 569 ? 14.955 13.167 8.746 1.00 77.12 569 ASP A O 1
ATOM 4563 N N . PRO A 1 570 ? 14.749 10.927 8.479 1.00 76.69 570 PRO A N 1
ATOM 4564 C CA . PRO A 1 570 ? 13.817 10.984 7.340 1.00 76.69 570 PRO A CA 1
ATOM 4565 C C . PRO A 1 570 ? 12.488 11.662 7.704 1.00 76.69 570 PRO A C 1
ATOM 4567 O O . PRO A 1 570 ? 11.668 11.994 6.846 1.00 76.69 570 PRO A O 1
ATOM 4570 N N . SER A 1 571 ? 12.287 11.903 9.001 1.00 87.06 571 SER A N 1
ATOM 4571 C CA . SER A 1 571 ? 11.145 12.606 9.561 1.00 87.06 571 SER A CA 1
ATOM 4572 C C . SER A 1 571 ? 11.337 14.125 9.679 1.00 87.06 571 SER A C 1
ATOM 4574 O O . SER A 1 571 ? 10.480 14.794 10.250 1.00 87.06 571 SER A O 1
ATOM 4576 N N . ARG A 1 572 ? 12.450 14.693 9.172 1.00 85.75 572 ARG A N 1
ATOM 4577 C CA . ARG A 1 572 ? 12.699 16.155 9.149 1.00 85.75 572 ARG A CA 1
ATOM 4578 C C . ARG A 1 572 ? 11.913 16.904 8.080 1.00 85.75 572 ARG A C 1
ATOM 4580 O O . ARG A 1 572 ? 11.667 18.092 8.261 1.00 85.75 572 ARG A O 1
ATOM 4587 N N . ASN A 1 573 ? 11.543 16.247 6.982 1.00 88.69 573 ASN A N 1
ATOM 4588 C CA . ASN A 1 573 ? 10.756 16.894 5.939 1.00 88.69 573 ASN A CA 1
ATOM 4589 C C . ASN A 1 573 ? 9.372 17.309 6.501 1.00 88.69 573 ASN A C 1
ATOM 4591 O O . ASN A 1 573 ? 8.752 16.493 7.186 1.00 88.69 573 ASN A O 1
ATOM 4595 N N . PRO A 1 574 ? 8.861 18.527 6.227 1.00 90.94 574 PRO A N 1
ATOM 4596 C CA . PRO A 1 574 ? 7.561 18.987 6.735 1.00 90.94 574 PRO A CA 1
ATOM 4597 C C . PRO A 1 574 ? 6.376 18.059 6.414 1.00 90.94 574 PRO A C 1
ATOM 4599 O O . PRO A 1 574 ? 5.473 17.897 7.241 1.00 90.94 574 PRO A O 1
ATOM 4602 N N . ASN A 1 575 ? 6.408 17.407 5.250 1.00 93.19 575 ASN A N 1
ATOM 4603 C CA . ASN A 1 575 ? 5.369 16.486 4.787 1.00 93.19 575 ASN A CA 1
ATOM 4604 C C . ASN A 1 575 ? 5.497 15.083 5.403 1.00 93.19 575 ASN A C 1
ATOM 4606 O O . ASN A 1 575 ? 4.527 14.328 5.419 1.00 93.19 575 ASN A O 1
ATOM 4610 N N . SER A 1 576 ? 6.665 14.747 5.958 1.00 92.44 576 SER A N 1
ATOM 4611 C CA . SER A 1 576 ? 6.990 13.389 6.392 1.00 92.44 576 SER A CA 1
ATOM 4612 C C . SER A 1 576 ? 6.127 12.919 7.561 1.00 92.44 576 SER A C 1
ATOM 4614 O O . SER A 1 576 ? 5.866 13.652 8.525 1.00 92.44 576 SER A O 1
ATOM 4616 N N . TYR A 1 577 ? 5.710 11.663 7.479 1.00 95.12 577 TYR A N 1
ATOM 4617 C CA . TYR A 1 577 ? 5.212 10.867 8.587 1.00 95.12 577 TYR A CA 1
ATOM 4618 C C . TYR A 1 577 ? 5.650 9.433 8.301 1.00 95.12 577 TYR A C 1
ATOM 4620 O O . TYR A 1 577 ? 5.018 8.784 7.465 1.00 95.12 577 TYR A O 1
ATOM 4628 N N . PRO A 1 578 ? 6.750 8.967 8.924 1.00 93.31 578 PRO A N 1
ATOM 4629 C CA . PRO A 1 578 ? 7.412 7.739 8.512 1.00 93.31 578 PRO A CA 1
ATOM 4630 C C . PRO A 1 578 ? 6.439 6.573 8.376 1.00 93.31 578 PRO A C 1
ATOM 4632 O O . PRO A 1 578 ? 5.704 6.261 9.314 1.00 93.31 578 PRO A O 1
ATOM 4635 N N . MET A 1 579 ? 6.447 5.941 7.204 1.00 94.62 579 MET A N 1
ATOM 4636 C CA . MET A 1 579 ? 5.582 4.801 6.917 1.00 94.62 579 MET A CA 1
ATOM 4637 C C . MET A 1 579 ? 5.883 3.664 7.894 1.00 94.62 579 MET A C 1
ATOM 4639 O O . MET A 1 579 ? 7.030 3.495 8.322 1.00 94.62 579 MET A O 1
ATOM 4643 N N . THR A 1 580 ? 4.896 2.840 8.231 1.00 94.81 580 THR A N 1
ATOM 4644 C CA . THR A 1 580 ? 5.132 1.657 9.067 1.00 94.81 580 THR A CA 1
ATOM 4645 C C . THR A 1 580 ? 6.128 0.705 8.390 1.00 94.81 580 THR A C 1
ATOM 4647 O O . THR A 1 580 ? 6.169 0.564 7.168 1.00 94.81 580 THR A O 1
ATOM 4650 N N . GLY A 1 581 ? 6.989 0.049 9.171 1.00 91.31 581 GLY A N 1
ATOM 4651 C CA . GLY A 1 581 ? 7.978 -0.892 8.640 1.00 91.31 581 GLY A CA 1
ATOM 4652 C C . GLY A 1 581 ? 8.489 -1.884 9.679 1.00 91.31 581 GLY A C 1
ATOM 4653 O O . GLY A 1 581 ? 7.838 -2.148 10.689 1.00 91.31 581 GLY A O 1
ATOM 4654 N N . ALA A 1 582 ? 9.676 -2.443 9.431 1.00 87.88 582 ALA A N 1
ATOM 4655 C CA . ALA A 1 582 ? 10.259 -3.482 10.283 1.00 87.88 582 ALA A CA 1
ATOM 4656 C C . ALA A 1 582 ? 10.501 -3.034 11.741 1.00 87.88 582 ALA A C 1
ATOM 4658 O O . ALA A 1 582 ? 10.322 -3.828 12.668 1.00 87.88 582 ALA A O 1
ATOM 4659 N N . THR A 1 583 ? 10.881 -1.770 11.948 1.00 88.88 583 THR A N 1
ATOM 4660 C CA . THR A 1 583 ? 11.135 -1.191 13.273 1.00 88.88 583 THR A CA 1
ATOM 4661 C C . THR A 1 583 ? 9.932 -0.377 13.723 1.00 88.88 583 THR A C 1
ATOM 4663 O O . THR A 1 583 ? 9.613 0.634 13.106 1.00 88.88 583 THR A O 1
ATOM 4666 N N . LYS A 1 584 ? 9.298 -0.802 14.820 1.00 93.31 584 LYS A N 1
ATOM 4667 C CA . LYS A 1 584 ? 8.119 -0.139 15.395 1.00 93.31 584 LYS A CA 1
ATOM 4668 C C . LYS A 1 584 ? 8.486 0.790 16.549 1.00 93.31 584 LYS A C 1
ATOM 4670 O O . LYS A 1 584 ? 9.361 0.453 17.353 1.00 93.31 584 LYS A O 1
ATOM 4675 N N . PHE A 1 585 ? 7.778 1.907 16.680 1.00 95.00 585 PHE A N 1
ATOM 4676 C CA . PHE A 1 585 ? 7.913 2.855 17.785 1.00 95.00 585 PHE A CA 1
ATOM 4677 C C . PHE A 1 585 ? 6.815 2.626 18.830 1.00 95.00 585 PHE A C 1
ATOM 4679 O O . PHE A 1 585 ? 5.680 3.050 18.663 1.00 95.00 585 PHE A O 1
ATOM 4686 N N . ARG A 1 586 ? 7.142 1.913 19.910 1.00 97.19 586 ARG A N 1
ATOM 4687 C CA . ARG A 1 586 ? 6.155 1.444 20.896 1.00 97.19 586 ARG A CA 1
ATOM 4688 C C . ARG A 1 586 ? 5.905 2.445 22.021 1.00 97.19 586 ARG A C 1
ATOM 4690 O O . ARG A 1 586 ? 6.816 3.154 22.442 1.00 97.19 586 ARG A O 1
ATOM 4697 N N . SER A 1 587 ? 4.701 2.395 22.579 1.00 98.31 587 SER A N 1
ATOM 4698 C CA . SER A 1 587 ? 4.309 3.069 23.819 1.00 98.31 587 SER A CA 1
ATOM 4699 C C . SER A 1 587 ? 3.388 2.169 24.643 1.00 98.31 587 SER A C 1
ATOM 4701 O O . SER A 1 587 ? 2.972 1.104 24.188 1.00 98.31 587 SER A O 1
ATOM 4703 N N . ALA A 1 588 ? 3.047 2.592 25.855 1.00 97.81 588 ALA A N 1
ATOM 4704 C CA . ALA A 1 588 ? 2.005 1.960 26.647 1.00 97.81 588 ALA A CA 1
ATOM 4705 C C . ALA A 1 588 ? 1.219 3.024 27.409 1.00 97.81 588 ALA A C 1
ATOM 4707 O O . ALA A 1 588 ? 1.805 3.909 28.033 1.00 97.81 588 ALA A O 1
ATOM 4708 N N . VAL A 1 589 ? -0.104 2.903 27.387 1.00 98.31 589 VAL A N 1
ATOM 4709 C CA . VAL A 1 589 ? -1.017 3.858 28.009 1.00 98.31 589 VAL A CA 1
ATOM 4710 C C . VAL A 1 589 ? -1.739 3.212 29.184 1.00 98.31 589 VAL A C 1
ATOM 4712 O O . VAL A 1 589 ? -2.400 2.183 29.048 1.00 98.31 589 VAL A O 1
ATOM 4715 N N . SER A 1 590 ? -1.603 3.816 30.358 1.00 98.50 590 SER A N 1
ATOM 4716 C CA . SER A 1 590 ? -2.384 3.484 31.547 1.00 98.50 590 SER A CA 1
ATOM 4717 C C . SER A 1 590 ? -3.617 4.375 31.584 1.00 98.50 590 SER A C 1
ATOM 4719 O O . SER A 1 590 ? -3.503 5.592 31.448 1.00 98.50 590 SER A O 1
ATOM 4721 N N . VAL A 1 591 ? -4.797 3.785 31.766 1.00 98.56 591 VAL A N 1
ATOM 4722 C CA . VAL A 1 591 ? -6.058 4.534 31.775 1.00 98.56 591 VAL A CA 1
ATOM 4723 C C . VAL A 1 591 ? -6.663 4.519 33.170 1.00 98.56 591 VAL A C 1
ATOM 4725 O O . VAL A 1 591 ? -6.769 3.470 33.813 1.00 98.56 591 VAL A O 1
ATOM 4728 N N . ARG A 1 592 ? -7.083 5.697 33.633 1.00 98.44 592 ARG A N 1
ATOM 4729 C CA . ARG A 1 592 ? -7.873 5.884 34.852 1.00 98.44 592 ARG A CA 1
ATOM 4730 C C . ARG A 1 592 ? -9.202 6.535 34.506 1.00 98.44 592 ARG A C 1
ATOM 4732 O O . ARG A 1 592 ? -9.242 7.446 33.685 1.00 98.44 592 ARG A O 1
ATOM 4739 N N . VAL A 1 593 ? -10.269 6.102 35.166 1.00 98.19 593 VAL A N 1
ATOM 4740 C CA . VAL A 1 593 ? -11.603 6.694 35.030 1.00 98.19 593 VAL A CA 1
ATOM 4741 C C . VAL A 1 593 ? -12.100 7.090 36.414 1.00 98.19 593 VAL A C 1
ATOM 4743 O O . VAL A 1 593 ? -12.168 6.250 37.308 1.00 98.19 593 VAL A O 1
ATOM 4746 N N . ASN A 1 594 ? -12.397 8.375 36.610 1.00 97.25 594 ASN A N 1
ATOM 4747 C CA . ASN A 1 594 ? -12.780 8.965 37.896 1.00 97.25 594 ASN A CA 1
ATOM 4748 C C . ASN A 1 594 ? -11.815 8.573 39.034 1.00 97.25 594 ASN A C 1
ATOM 4750 O O . ASN A 1 594 ? -12.218 8.147 40.113 1.00 97.25 594 ASN A O 1
ATOM 4754 N N . GLY A 1 595 ? -10.508 8.653 38.753 1.00 93.94 595 GLY A N 1
ATOM 4755 C CA . GLY A 1 595 ? -9.423 8.294 39.677 1.00 93.94 595 GLY A CA 1
ATOM 4756 C C . GLY A 1 595 ? -9.139 6.790 39.810 1.00 93.94 595 GLY A C 1
ATOM 4757 O O . GLY A 1 595 ? -8.043 6.417 40.239 1.00 93.94 595 GLY A O 1
ATOM 4758 N N . GLN A 1 596 ? -10.062 5.924 39.383 1.00 95.75 596 GLN A N 1
ATOM 4759 C CA . GLN A 1 596 ? -9.927 4.469 39.481 1.00 95.75 596 GLN A CA 1
ATOM 4760 C C . GLN A 1 596 ? -9.083 3.904 38.325 1.00 95.75 596 GLN A C 1
ATOM 4762 O O . GLN A 1 596 ? -9.313 4.292 37.177 1.00 95.75 596 GLN A O 1
ATOM 4767 N N . PRO A 1 597 ? -8.130 2.983 38.568 1.00 96.31 597 PRO A N 1
ATOM 4768 C CA . PRO A 1 597 ? -7.418 2.284 37.497 1.00 96.31 597 PRO A CA 1
ATOM 4769 C C . PRO A 1 597 ? -8.384 1.456 36.639 1.00 96.31 597 PRO A C 1
ATOM 4771 O O . PRO A 1 597 ? -9.116 0.624 37.172 1.00 96.31 597 PRO A O 1
ATOM 4774 N N . ALA A 1 598 ? -8.366 1.661 35.321 1.00 95.44 598 ALA A N 1
ATOM 4775 C CA . ALA A 1 598 ? -9.160 0.883 34.367 1.00 95.44 598 ALA A CA 1
ATOM 4776 C C . ALA A 1 598 ? -8.321 -0.174 33.630 1.00 95.44 598 ALA A C 1
ATOM 4778 O O . ALA A 1 598 ? -8.844 -1.209 33.228 1.00 95.44 598 ALA A O 1
ATOM 4779 N N . GLY A 1 599 ? -7.015 0.060 33.477 1.00 95.31 599 GLY A N 1
ATOM 4780 C CA . GLY A 1 599 ? -6.086 -0.902 32.887 1.00 95.31 599 GLY A CA 1
ATOM 4781 C C . GLY A 1 599 ? -4.874 -0.237 32.244 1.00 95.31 599 GLY A C 1
ATOM 4782 O O . GLY A 1 599 ? -4.678 0.976 32.360 1.00 95.31 599 GLY A O 1
ATOM 4783 N N . ARG A 1 600 ? -4.073 -1.044 31.547 1.00 96.88 600 ARG A N 1
ATOM 4784 C CA . ARG A 1 600 ? -2.936 -0.601 30.738 1.00 96.88 600 ARG A CA 1
ATOM 4785 C C . ARG A 1 600 ? -2.969 -1.311 29.386 1.00 96.88 600 ARG A C 1
ATOM 4787 O O . ARG A 1 600 ? -3.172 -2.522 29.347 1.00 96.88 600 ARG A O 1
ATOM 4794 N N . TRP A 1 601 ? -2.754 -0.562 28.310 1.00 97.94 601 TRP A N 1
ATOM 4795 C CA . TRP A 1 601 ? -2.746 -1.052 26.932 1.00 97.94 601 TRP A CA 1
ATOM 4796 C C . TRP A 1 601 ? -1.402 -0.762 26.279 1.00 97.94 601 TRP A C 1
ATOM 4798 O O . TRP A 1 601 ? -0.856 0.332 26.420 1.00 97.94 601 TRP A O 1
ATOM 4808 N N . GLU A 1 602 ? -0.882 -1.741 25.549 1.00 97.75 602 GLU A N 1
ATOM 4809 C CA . GLU A 1 602 ? 0.292 -1.559 24.701 1.00 97.75 602 GLU A CA 1
ATOM 4810 C C . GLU A 1 602 ? -0.126 -0.895 23.388 1.00 97.75 602 GLU A C 1
ATOM 4812 O O . GLU A 1 602 ? -1.117 -1.287 22.770 1.00 97.75 602 GLU A O 1
ATOM 4817 N N . LEU A 1 603 ? 0.652 0.091 22.957 1.00 98.19 603 LEU A N 1
ATOM 4818 C CA . LEU A 1 603 ? 0.497 0.771 21.679 1.00 98.19 603 LEU A CA 1
ATOM 4819 C C . LEU A 1 603 ? 1.676 0.335 20.801 1.00 98.19 603 LEU A C 1
ATOM 4821 O O . LEU A 1 603 ? 2.818 0.732 21.056 1.00 98.19 603 LEU A O 1
ATOM 4825 N N . PRO A 1 604 ? 1.442 -0.554 19.822 1.00 96.75 604 PRO A N 1
ATOM 4826 C CA . PRO A 1 604 ? 2.514 -1.312 19.189 1.00 96.75 604 PRO A CA 1
ATOM 4827 C C . PRO A 1 604 ? 3.383 -0.482 18.246 1.00 96.75 604 PRO A C 1
ATOM 4829 O O . PRO A 1 604 ? 4.467 -0.952 17.898 1.00 96.75 604 PRO A O 1
ATOM 4832 N N . ASP A 1 605 ? 2.906 0.680 17.799 1.00 97.94 605 ASP A N 1
ATOM 4833 C CA . ASP A 1 605 ? 3.604 1.543 16.852 1.00 97.94 605 ASP A CA 1
ATOM 4834 C C . ASP A 1 605 ? 3.063 2.988 16.874 1.00 97.94 605 ASP A C 1
ATOM 4836 O O . ASP A 1 605 ? 2.027 3.262 17.496 1.00 97.94 605 ASP A O 1
ATOM 4840 N N . ASP A 1 606 ? 3.743 3.870 16.140 1.00 97.56 606 ASP A N 1
ATOM 4841 C CA . ASP A 1 606 ? 3.269 5.174 15.655 1.00 97.56 606 ASP A CA 1
ATOM 4842 C C . ASP A 1 606 ? 3.010 5.061 14.137 1.00 97.56 606 ASP A C 1
ATOM 4844 O O . ASP A 1 606 ? 3.866 5.450 13.337 1.00 97.56 606 ASP A O 1
ATOM 4848 N N . PRO A 1 607 ? 1.918 4.392 13.717 1.00 97.81 607 PRO A N 1
ATOM 4849 C CA . PRO A 1 607 ? 1.857 3.819 12.386 1.00 97.81 607 PRO A CA 1
ATOM 4850 C C . PRO A 1 607 ? 1.333 4.800 11.337 1.00 97.81 607 PRO A C 1
ATOM 4852 O O . PRO A 1 607 ? 0.514 5.673 11.639 1.00 97.81 607 PRO A O 1
ATOM 4855 N N . ALA A 1 608 ? 1.756 4.593 10.088 1.00 97.50 608 ALA A N 1
ATOM 4856 C CA . ALA A 1 608 ? 1.176 5.230 8.913 1.00 97.50 608 ALA A CA 1
ATOM 4857 C C . ALA A 1 608 ? 1.259 4.340 7.674 1.00 97.50 608 ALA A C 1
ATOM 4859 O O . ALA A 1 608 ? 2.343 3.895 7.293 1.00 97.50 608 ALA A O 1
ATOM 4860 N N . ASP A 1 609 ? 0.101 4.112 7.058 1.00 97.62 609 ASP A N 1
ATOM 4861 C CA . ASP A 1 609 ? -0.092 3.411 5.787 1.00 97.62 609 ASP A CA 1
ATOM 4862 C C . ASP A 1 609 ? -1.552 3.573 5.312 1.00 97.62 609 ASP A C 1
ATOM 4864 O O . ASP A 1 609 ? -2.333 4.323 5.909 1.00 97.62 609 ASP A O 1
ATOM 4868 N N . SER A 1 610 ? -1.961 2.841 4.266 1.00 97.56 610 SER A N 1
ATOM 4869 C CA . SER A 1 610 ? -3.296 2.994 3.674 1.00 97.56 610 SER A CA 1
ATOM 4870 C C . SER A 1 610 ? -4.448 2.716 4.658 1.00 97.56 610 SER A C 1
ATOM 4872 O O . SER A 1 610 ? -5.590 3.096 4.381 1.00 97.56 610 SER A O 1
ATOM 4874 N N . ARG A 1 611 ? -4.206 2.059 5.808 1.00 97.81 611 ARG A N 1
ATOM 4875 C CA . ARG A 1 611 ? -5.227 1.839 6.853 1.00 97.81 611 ARG A CA 1
ATOM 4876 C C . ARG A 1 611 ? -5.714 3.143 7.486 1.00 97.81 611 ARG A C 1
ATOM 4878 O O . ARG A 1 611 ? -6.843 3.163 7.984 1.00 97.81 611 ARG A O 1
ATOM 4885 N N . GLY A 1 612 ? -4.921 4.216 7.441 1.00 98.19 612 GLY A N 1
ATOM 4886 C CA . GLY A 1 612 ? -5.315 5.566 7.855 1.00 98.19 612 GLY A CA 1
ATOM 4887 C C . GLY A 1 612 ? -6.256 6.246 6.858 1.00 98.19 612 GLY A C 1
ATOM 4888 O O . GLY A 1 612 ? -5.969 7.344 6.380 1.00 98.19 612 GLY A O 1
ATOM 4889 N N . ILE A 1 613 ? -7.378 5.592 6.533 1.00 98.44 613 ILE A N 1
ATOM 4890 C CA . ILE A 1 613 ? -8.358 6.036 5.527 1.00 98.44 613 ILE A CA 1
ATOM 4891 C C . ILE A 1 613 ? -8.871 7.446 5.837 1.00 98.44 613 ILE A C 1
ATOM 4893 O O . ILE A 1 613 ? -8.964 8.277 4.934 1.00 98.44 613 ILE A O 1
ATOM 4897 N N . LEU A 1 614 ? -9.195 7.736 7.103 1.00 98.38 614 LEU A N 1
ATOM 4898 C CA . LEU A 1 614 ? -9.684 9.057 7.502 1.00 98.38 614 LEU A CA 1
ATOM 4899 C C . LEU A 1 614 ? -8.566 10.096 7.467 1.00 98.38 614 LEU A C 1
ATOM 4901 O O . LEU A 1 614 ? -8.813 11.228 7.067 1.00 98.38 614 LEU A O 1
ATOM 4905 N N . SER A 1 615 ? -7.335 9.714 7.811 1.00 98.50 615 SER A N 1
ATOM 4906 C CA . SER A 1 615 ? -6.172 10.603 7.690 1.00 98.50 615 SER A CA 1
ATOM 4907 C C . SER A 1 615 ? -5.908 11.011 6.246 1.00 98.50 615 SER A C 1
ATOM 4909 O O . SER A 1 615 ? -5.614 12.179 6.004 1.00 98.50 615 SER A O 1
ATOM 4911 N N . TRP A 1 616 ? -6.057 10.095 5.284 1.00 97.75 616 TRP A N 1
ATOM 4912 C CA . TRP A 1 616 ? -5.992 10.416 3.854 1.00 97.75 616 TRP A CA 1
ATOM 4913 C C . TRP A 1 616 ? -7.174 11.253 3.379 1.00 97.75 616 TRP A C 1
ATOM 4915 O O . TRP A 1 616 ? -6.982 12.260 2.705 1.00 97.75 616 TRP A O 1
ATOM 4925 N N . HIS A 1 617 ? -8.390 10.877 3.772 1.00 97.62 617 HIS A N 1
ATOM 4926 C CA . HIS A 1 617 ? -9.608 11.614 3.433 1.00 97.62 617 HIS A CA 1
ATOM 4927 C C . HIS A 1 617 ? -9.596 13.058 3.967 1.00 97.62 617 HIS A C 1
ATOM 4929 O O . HIS A 1 617 ? -10.174 13.957 3.365 1.00 97.62 617 HIS A O 1
ATOM 4935 N N . ALA A 1 618 ? -8.918 13.289 5.091 1.00 97.12 618 ALA A N 1
ATOM 4936 C CA . ALA A 1 618 ? -8.810 14.587 5.736 1.00 97.12 618 ALA A CA 1
ATOM 4937 C C . ALA A 1 618 ? -7.868 15.576 5.032 1.00 97.12 618 ALA A C 1
ATOM 4939 O O . ALA A 1 618 ? -7.935 16.765 5.360 1.00 97.12 618 ALA A O 1
ATOM 4940 N N . GLN A 1 619 ? -6.982 15.112 4.143 1.00 96.44 619 GLN A N 1
ATOM 4941 C CA . GLN A 1 619 ? -5.915 15.948 3.596 1.00 96.44 619 GLN A CA 1
ATOM 4942 C C . GLN A 1 619 ? -6.474 17.083 2.727 1.00 96.44 619 GLN A C 1
ATOM 4944 O O . GLN A 1 619 ? -7.256 16.832 1.807 1.00 96.44 619 GLN A O 1
ATOM 4949 N N . PRO A 1 620 ? -6.060 18.338 2.965 1.00 94.31 620 PRO A N 1
ATOM 4950 C CA . PRO A 1 620 ? -6.331 19.408 2.024 1.00 94.31 620 PRO A CA 1
ATOM 4951 C C . PRO A 1 620 ? -5.503 19.196 0.749 1.00 94.31 620 PRO A C 1
ATOM 4953 O O . PRO A 1 620 ? -4.349 18.781 0.782 1.00 94.31 620 PRO A O 1
ATOM 4956 N N . HIS A 1 621 ? -6.068 19.535 -0.405 1.00 94.25 621 HIS A N 1
ATOM 4957 C CA . HIS A 1 621 ? -5.346 19.505 -1.681 1.00 94.25 621 HIS A CA 1
ATOM 4958 C C . HIS A 1 621 ? -4.489 20.770 -1.898 1.00 94.25 621 HIS A C 1
ATOM 4960 O O . HIS A 1 621 ? -4.471 21.336 -2.993 1.00 94.25 621 HIS A O 1
ATOM 4966 N N . ASP A 1 622 ? -3.791 21.238 -0.860 1.00 95.56 622 ASP A N 1
ATOM 4967 C CA . ASP A 1 622 ? -2.996 22.478 -0.864 1.00 95.56 622 ASP A CA 1
ATOM 4968 C C . ASP A 1 622 ? -1.507 22.271 -1.209 1.00 95.56 622 ASP A C 1
ATOM 4970 O O . ASP A 1 622 ? -0.735 23.230 -1.251 1.00 95.56 622 ASP A O 1
ATOM 4974 N N . GLY A 1 623 ? -1.112 21.030 -1.506 1.00 94.44 623 GLY A N 1
ATOM 4975 C CA . GLY A 1 623 ? 0.255 20.674 -1.892 1.00 94.44 623 GLY A CA 1
ATOM 4976 C C . GLY A 1 623 ? 1.177 20.308 -0.727 1.00 94.44 623 GLY A C 1
ATOM 4977 O O . GLY A 1 623 ? 2.376 20.150 -0.964 1.00 94.44 623 GLY A O 1
ATOM 4978 N N . HIS A 1 624 ? 0.639 20.133 0.485 1.00 95.88 624 HIS A N 1
ATOM 4979 C CA . HIS A 1 624 ? 1.353 19.602 1.651 1.00 95.88 624 HIS A CA 1
ATOM 4980 C C . HIS A 1 624 ? 0.668 18.342 2.209 1.00 95.88 624 HIS A C 1
ATOM 4982 O O . HIS A 1 624 ? -0.483 18.048 1.885 1.00 95.88 624 HIS A O 1
ATOM 4988 N N . LEU A 1 625 ? 1.390 17.588 3.042 1.00 96.31 625 LEU A N 1
ATOM 4989 C CA . LEU A 1 625 ? 0.866 16.441 3.786 1.00 96.31 625 LEU A CA 1
ATOM 4990 C C . LEU A 1 625 ? 0.901 16.706 5.290 1.00 96.31 625 LEU A C 1
ATOM 4992 O O . LEU A 1 625 ? 1.916 17.101 5.868 1.00 96.31 625 LEU A O 1
ATOM 4996 N N . TYR A 1 626 ? -0.212 16.399 5.942 1.00 96.69 626 TYR A N 1
ATOM 4997 C CA . TYR A 1 626 ? -0.432 16.596 7.366 1.00 96.69 626 TYR A CA 1
ATOM 4998 C C . TYR A 1 626 ? -0.692 15.248 8.028 1.00 96.69 626 TYR A C 1
ATOM 5000 O O . TYR A 1 626 ? -1.839 14.848 8.215 1.00 96.69 626 TYR A O 1
ATOM 5008 N N . GLU A 1 627 ? 0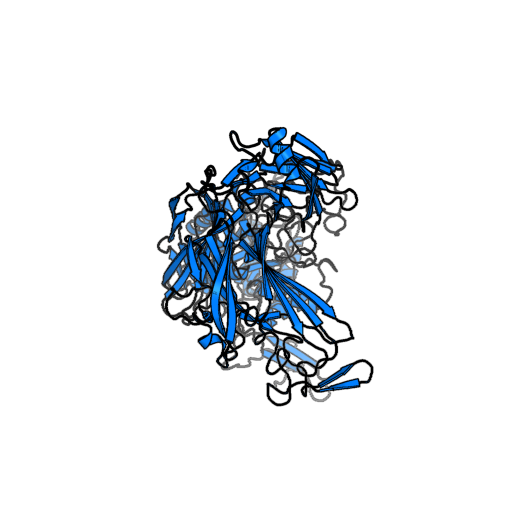.393 14.537 8.350 1.00 97.00 627 GLU A N 1
ATOM 5009 C CA . GLU A 1 627 ? 0.356 13.207 8.989 1.00 97.00 627 GLU A CA 1
ATOM 5010 C C . GLU A 1 627 ? -0.552 12.204 8.243 1.00 97.00 627 GLU A C 1
ATOM 5012 O O . GLU A 1 627 ? -1.276 11.413 8.857 1.00 97.00 627 GLU A O 1
ATOM 5017 N N . ALA A 1 628 ? -0.538 12.271 6.906 1.00 96.94 628 ALA A N 1
ATOM 5018 C CA . ALA A 1 628 ? -1.335 11.418 6.031 1.00 96.94 628 ALA A CA 1
ATOM 5019 C C . ALA A 1 628 ? -1.035 9.929 6.262 1.00 96.94 628 ALA A C 1
ATOM 5021 O O . ALA A 1 628 ? 0.089 9.553 6.590 1.00 96.94 628 ALA A O 1
ATOM 5022 N N . GLY A 1 629 ? -2.067 9.091 6.151 1.00 97.69 629 GLY A N 1
ATOM 5023 C CA . GLY A 1 629 ? -1.976 7.656 6.431 1.00 97.69 629 GLY A CA 1
ATOM 5024 C C . GLY A 1 629 ? -1.801 7.280 7.907 1.00 97.69 629 GLY A C 1
ATOM 5025 O O . GLY A 1 629 ? -1.915 6.101 8.227 1.00 97.69 629 GLY A O 1
ATOM 5026 N N . SER A 1 630 ? -1.573 8.226 8.831 1.00 98.56 630 SER A N 1
ATOM 5027 C CA . SER A 1 630 ? -1.405 7.878 10.251 1.00 98.56 630 SER A CA 1
ATOM 5028 C C . SER A 1 630 ? -2.690 7.342 10.882 1.00 98.56 630 SER A C 1
ATOM 5030 O O . SER A 1 630 ? -3.780 7.783 10.521 1.00 98.56 630 SER A O 1
ATOM 5032 N N . TYR A 1 631 ? -2.594 6.398 11.816 1.00 98.56 631 TYR A N 1
ATOM 5033 C CA . TYR A 1 631 ? -3.766 5.819 12.488 1.00 98.56 631 TYR A CA 1
ATOM 5034 C C . TYR A 1 631 ? -3.409 5.223 13.858 1.00 98.56 631 TYR A C 1
ATOM 5036 O O . TYR A 1 631 ? -2.249 5.220 14.266 1.00 98.56 631 TYR A O 1
ATOM 5044 N N . GLY A 1 632 ? -4.402 4.725 14.594 1.00 97.81 632 GLY A N 1
ATOM 5045 C CA . GLY A 1 632 ? -4.209 4.079 15.888 1.00 97.81 632 GLY A CA 1
ATOM 5046 C C . GLY A 1 632 ? -5.005 2.792 16.091 1.00 97.81 632 GLY A C 1
ATOM 5047 O O . GLY A 1 632 ? -5.714 2.288 15.219 1.00 97.81 632 GLY A O 1
ATOM 5048 N N . GLU A 1 633 ? -4.862 2.249 17.293 1.00 97.25 633 GLU A N 1
ATOM 5049 C CA . GLU A 1 633 ? -5.637 1.122 17.790 1.00 97.25 633 GLU A CA 1
ATOM 5050 C C . GLU A 1 633 ? -6.921 1.627 18.445 1.00 97.25 633 GLU A C 1
ATOM 5052 O O . GLU A 1 633 ? -6.911 2.613 19.186 1.00 97.25 633 GLU A O 1
ATOM 5057 N N . LEU A 1 634 ? -8.032 0.927 18.217 1.00 97.62 634 LEU A N 1
ATOM 5058 C CA . LEU A 1 634 ? -9.280 1.224 18.911 1.00 97.62 634 LEU A CA 1
ATOM 5059 C C . LEU A 1 634 ? -9.235 0.630 20.321 1.00 97.62 634 LEU A C 1
ATOM 5061 O O . LEU A 1 634 ? -9.434 -0.573 20.513 1.00 97.62 634 LEU A O 1
ATOM 5065 N N . LEU A 1 635 ? -9.024 1.479 21.320 1.00 97.94 635 LEU A N 1
ATOM 5066 C CA . LEU A 1 635 ? -9.063 1.082 22.718 1.00 97.94 635 LEU A CA 1
ATOM 5067 C C . LEU A 1 635 ? -10.512 1.008 23.202 1.00 97.94 635 LEU A C 1
ATOM 5069 O O . LEU A 1 635 ? -11.295 1.944 23.039 1.00 97.94 635 LEU A O 1
ATOM 5073 N N . ARG A 1 636 ? -10.851 -0.119 23.832 1.00 96.88 636 ARG A N 1
ATOM 5074 C CA . ARG A 1 636 ? -12.121 -0.344 24.530 1.00 96.88 636 ARG A CA 1
ATOM 5075 C C . ARG A 1 636 ? -11.815 -0.525 26.009 1.00 96.88 636 ARG A C 1
ATOM 5077 O O . ARG A 1 636 ? -11.358 -1.589 26.416 1.00 96.88 636 ARG A O 1
ATOM 5084 N N . VAL A 1 637 ? -12.022 0.528 26.790 1.00 97.56 637 VAL A N 1
ATOM 5085 C CA . VAL A 1 637 ? -11.679 0.593 28.214 1.00 97.56 637 VAL A CA 1
ATOM 5086 C C . VAL A 1 637 ? -12.946 0.357 29.040 1.00 97.56 637 VAL A C 1
ATOM 5088 O O . VAL A 1 637 ? -13.803 1.246 29.089 1.00 97.56 637 VAL A O 1
ATOM 5091 N N . PRO A 1 638 ? -13.111 -0.811 29.687 1.00 95.81 638 PRO A N 1
ATOM 5092 C CA . PRO A 1 638 ? -14.254 -1.056 30.557 1.00 95.81 638 PRO A CA 1
ATOM 5093 C C . PRO A 1 638 ? -14.256 -0.076 31.733 1.00 95.81 638 PRO A C 1
ATOM 5095 O O . PRO A 1 638 ? -13.213 0.189 32.334 1.00 95.81 638 PRO A O 1
ATOM 5098 N N . ILE A 1 639 ? -15.428 0.449 32.081 1.00 95.88 639 ILE A N 1
ATOM 5099 C CA . ILE A 1 639 ? -15.585 1.371 33.208 1.00 95.88 639 ILE A CA 1
ATOM 5100 C C . ILE A 1 639 ? -16.142 0.596 34.400 1.00 95.88 639 ILE A C 1
ATOM 5102 O O . ILE A 1 639 ? -17.181 -0.057 34.299 1.00 95.88 639 ILE A O 1
ATOM 5106 N N . SER A 1 640 ? -15.447 0.663 35.537 1.00 93.31 640 SER A N 1
ATOM 5107 C CA . SER A 1 640 ? -15.875 -0.018 36.759 1.00 93.31 640 SER A CA 1
ATOM 5108 C C . SER A 1 640 ? -17.168 0.581 37.323 1.00 93.31 640 SER A C 1
ATOM 5110 O O . SER A 1 640 ? -17.480 1.756 37.116 1.00 93.31 640 SER A O 1
ATOM 5112 N N . ALA A 1 641 ? -17.909 -0.217 38.096 1.00 92.25 641 ALA A N 1
ATOM 5113 C CA . ALA A 1 641 ? -19.127 0.247 38.759 1.00 92.25 641 ALA A CA 1
ATOM 5114 C C . ALA A 1 641 ? -18.866 1.450 39.687 1.00 92.25 641 ALA A C 1
ATOM 5116 O O . ALA A 1 641 ? -19.687 2.360 39.759 1.00 92.25 641 ALA A O 1
ATOM 5117 N N . ASP A 1 642 ? -17.714 1.484 40.361 1.00 93.69 642 ASP A N 1
ATOM 5118 C CA . ASP A 1 642 ? -17.344 2.589 41.250 1.00 93.69 642 ASP A CA 1
ATOM 5119 C C . ASP A 1 642 ? -17.078 3.879 40.468 1.00 93.69 642 ASP A C 1
ATOM 5121 O O . ASP A 1 642 ? -17.599 4.935 40.827 1.00 93.69 642 ASP A O 1
ATOM 5125 N N . ALA A 1 643 ? -16.349 3.788 39.350 1.00 95.94 643 ALA A N 1
ATOM 5126 C CA . ALA A 1 643 ? -16.125 4.926 38.465 1.00 95.94 643 ALA A CA 1
ATOM 5127 C C . ALA A 1 643 ? -17.441 5.440 37.851 1.00 95.94 643 ALA A C 1
ATOM 5129 O O . ALA A 1 643 ? -17.625 6.650 37.729 1.00 95.94 643 ALA A O 1
ATOM 5130 N N . LEU A 1 644 ? -18.378 4.544 37.519 1.00 95.19 644 LEU A N 1
ATOM 5131 C CA . LEU A 1 644 ? -19.715 4.903 37.036 1.00 95.19 644 LEU A CA 1
ATOM 5132 C C . LEU A 1 644 ? -20.545 5.657 38.079 1.00 95.19 644 LEU A C 1
ATOM 5134 O O . LEU A 1 644 ? -21.126 6.694 37.759 1.00 95.19 644 LEU A O 1
ATOM 5138 N N . ARG A 1 645 ? -20.596 5.162 39.324 1.00 95.00 645 ARG A N 1
ATOM 5139 C CA . ARG A 1 645 ? -21.317 5.843 40.415 1.00 95.00 645 ARG A CA 1
ATOM 5140 C C . ARG A 1 645 ? -20.744 7.224 40.686 1.00 95.00 645 ARG A C 1
ATOM 5142 O O . ARG A 1 645 ? -21.509 8.165 40.879 1.00 95.00 645 ARG A O 1
ATOM 5149 N N . GLU A 1 646 ? -19.421 7.347 40.660 1.00 96.12 646 GLU A N 1
ATOM 5150 C CA . GLU A 1 646 ? -18.767 8.639 40.827 1.00 96.12 646 GLU A CA 1
ATOM 5151 C C . GLU A 1 646 ? -19.121 9.598 39.688 1.00 96.12 646 GLU A C 1
ATOM 5153 O O . GLU A 1 646 ? -19.490 10.737 39.956 1.00 96.12 646 GLU A O 1
ATOM 5158 N N . GLY A 1 647 ? -19.120 9.129 38.438 1.00 96.06 647 GLY A N 1
ATOM 5159 C CA . GLY A 1 647 ? -19.450 9.978 37.293 1.00 96.06 647 GLY A CA 1
ATOM 5160 C C . GLY A 1 647 ? -20.899 10.454 37.280 1.00 96.06 647 GLY A C 1
ATOM 5161 O O . GLY A 1 647 ? -21.171 11.610 36.965 1.00 96.06 647 GLY A O 1
ATOM 5162 N N . ALA A 1 648 ? -21.834 9.605 37.708 1.00 95.62 648 ALA A N 1
ATOM 5163 C CA . ALA A 1 648 ? -23.226 10.004 37.897 1.00 95.62 648 ALA A CA 1
ATOM 5164 C C . ALA A 1 648 ? -23.392 11.043 39.020 1.00 95.62 648 ALA A C 1
ATOM 5166 O O . ALA A 1 648 ? -24.253 11.917 38.935 1.00 95.62 648 ALA A O 1
ATOM 5167 N N . ARG A 1 649 ? -22.569 10.957 40.074 1.00 96.19 649 ARG A N 1
ATOM 5168 C CA . ARG A 1 649 ? -22.584 11.882 41.215 1.00 96.19 649 ARG A CA 1
ATOM 5169 C C . ARG A 1 649 ? -21.993 13.248 40.859 1.00 96.19 649 ARG A C 1
ATOM 5171 O O . ARG A 1 649 ? -22.506 14.263 41.324 1.00 96.19 649 ARG A O 1
ATOM 5178 N N . THR A 1 650 ? -20.906 13.277 40.091 1.00 96.00 650 THR A N 1
ATOM 5179 C CA . THR A 1 650 ? -20.214 14.512 39.679 1.00 96.00 650 THR A CA 1
ATOM 5180 C C . THR A 1 650 ? -20.816 15.142 38.425 1.00 96.00 650 THR A C 1
ATOM 5182 O O . THR A 1 650 ? -20.617 16.332 38.196 1.00 96.00 650 THR A O 1
ATOM 5185 N N . GLY A 1 651 ? -21.563 14.369 37.632 1.00 96.38 651 GLY A N 1
ATOM 5186 C CA . GLY A 1 651 ? -22.118 14.792 36.347 1.00 96.38 651 GLY A CA 1
ATOM 5187 C C . GLY A 1 651 ? -21.138 14.666 35.176 1.00 96.38 651 GLY A C 1
ATOM 5188 O O . GLY A 1 651 ? -21.441 15.139 34.080 1.00 96.38 651 GLY A O 1
ATOM 5189 N N . GLU A 1 652 ? -19.980 14.030 35.368 1.00 96.62 652 GLU A N 1
ATOM 5190 C CA . GLU A 1 652 ? -18.965 13.849 34.327 1.00 96.62 652 GLU A CA 1
ATOM 5191 C C . GLU A 1 652 ? -18.112 12.588 34.529 1.00 96.62 652 GLU A C 1
ATOM 5193 O O . GLU A 1 652 ? -17.801 12.175 35.644 1.00 96.62 652 GLU A O 1
ATOM 5198 N N . MET A 1 653 ? -17.687 11.992 33.419 1.00 97.81 653 MET A N 1
ATOM 5199 C CA . MET A 1 653 ? -16.685 10.935 33.366 1.00 97.81 653 MET A CA 1
ATOM 5200 C C . MET A 1 653 ? -15.315 11.567 33.102 1.00 97.81 653 MET A C 1
ATOM 5202 O O . MET A 1 653 ? -15.034 12.015 31.988 1.00 97.81 653 MET A O 1
ATOM 5206 N N . VAL A 1 654 ? -14.462 11.603 34.124 1.00 98.31 654 VAL A N 1
ATOM 5207 C CA . VAL A 1 654 ? -13.072 12.059 34.022 1.00 98.31 654 VAL A CA 1
ATOM 5208 C C . VAL A 1 654 ? -12.203 10.885 33.587 1.00 98.31 654 VAL A C 1
ATOM 5210 O O . VAL A 1 654 ? -12.060 9.915 34.329 1.00 98.31 654 VAL A O 1
ATOM 5213 N N . VAL A 1 655 ? -11.628 10.946 32.389 1.00 98.56 655 VAL A N 1
ATOM 5214 C CA . VAL A 1 655 ? -10.794 9.875 31.828 1.00 98.56 655 VAL A CA 1
ATOM 5215 C C . VAL A 1 655 ? -9.383 10.393 31.610 1.00 98.56 655 VAL A C 1
ATOM 5217 O O . VAL A 1 655 ? -9.185 11.326 30.837 1.00 98.56 655 VAL A O 1
ATOM 5220 N N . ARG A 1 656 ? -8.397 9.764 32.249 1.00 98.56 656 ARG A N 1
ATOM 5221 C CA . ARG A 1 656 ? -6.978 10.104 32.115 1.00 98.56 656 ARG A CA 1
ATOM 5222 C C . ARG A 1 656 ? -6.228 8.980 31.416 1.00 98.56 656 ARG A C 1
ATOM 5224 O O . ARG A 1 656 ? -6.263 7.843 31.883 1.00 98.56 656 ARG A O 1
ATOM 5231 N N . LEU A 1 657 ? -5.550 9.316 30.324 1.00 98.69 657 LEU A N 1
ATOM 5232 C CA . LEU A 1 657 ? -4.665 8.440 29.559 1.00 98.69 657 LEU A CA 1
ATOM 5233 C C . LEU A 1 657 ? -3.221 8.868 29.807 1.00 98.69 657 LEU A C 1
ATOM 5235 O O . LEU A 1 657 ? -2.866 9.994 29.475 1.00 98.69 657 LEU A O 1
ATOM 5239 N N . GLU A 1 658 ? -2.406 7.998 30.394 1.00 98.44 658 GLU A N 1
ATOM 5240 C CA . GLU A 1 658 ? -1.077 8.338 30.911 1.00 98.44 658 GLU A CA 1
ATOM 5241 C C . GLU A 1 658 ? 0.012 7.411 30.360 1.00 98.44 658 GLU A C 1
ATOM 5243 O O . GLU A 1 658 ? -0.140 6.189 30.351 1.00 98.44 658 GLU A O 1
ATOM 5248 N N . VAL A 1 659 ? 1.123 8.002 29.925 1.00 98.62 659 VAL A N 1
ATOM 5249 C CA . VAL A 1 659 ? 2.330 7.326 29.438 1.00 98.62 659 VAL A CA 1
ATOM 5250 C C . VAL A 1 659 ? 3.448 7.533 30.453 1.00 98.62 659 VAL A C 1
ATOM 5252 O O . VAL A 1 659 ? 3.810 8.666 30.777 1.00 98.62 659 VAL A O 1
ATOM 5255 N N . ASP A 1 660 ? 3.999 6.425 30.943 1.00 96.12 660 ASP A N 1
ATOM 5256 C CA . ASP A 1 660 ? 5.002 6.401 32.010 1.00 96.12 660 ASP A CA 1
ATOM 5257 C C . ASP A 1 660 ? 6.391 6.858 31.521 1.00 96.12 660 ASP A C 1
ATOM 5259 O O . ASP A 1 660 ? 6.798 6.586 30.390 1.00 96.12 660 ASP A O 1
ATOM 5263 N N . ALA A 1 661 ? 7.160 7.514 32.391 1.00 95.62 661 ALA A N 1
ATOM 5264 C CA . ALA A 1 661 ? 8.533 7.937 32.107 1.00 95.62 661 ALA A CA 1
ATOM 5265 C C . ALA A 1 661 ? 9.504 6.771 31.832 1.00 95.62 661 ALA A C 1
ATOM 5267 O O . ALA A 1 661 ? 10.521 6.979 31.172 1.00 95.62 661 ALA A O 1
ATOM 5268 N N . ALA A 1 662 ? 9.195 5.556 32.294 1.00 94.56 662 ALA A N 1
ATOM 5269 C CA . ALA A 1 662 ? 9.958 4.341 32.018 1.00 94.56 662 ALA A CA 1
ATOM 5270 C C . ALA A 1 662 ? 9.814 3.850 30.565 1.00 94.56 662 ALA A C 1
ATOM 5272 O O . ALA A 1 662 ? 10.697 3.149 30.071 1.00 94.56 662 ALA A O 1
ATOM 5273 N N . LEU A 1 663 ? 8.728 4.217 29.875 1.00 94.44 663 LEU A N 1
ATOM 5274 C CA . LEU A 1 663 ? 8.523 3.956 28.449 1.00 94.44 663 LEU A CA 1
ATOM 5275 C C . LEU A 1 663 ? 7.902 5.203 27.793 1.00 94.44 663 LEU A C 1
ATOM 5277 O O . LEU A 1 663 ? 6.704 5.209 27.508 1.00 94.44 663 LEU A O 1
ATOM 5281 N N . PRO A 1 664 ? 8.694 6.266 27.555 1.00 95.94 664 PRO A N 1
ATOM 5282 C CA . PRO A 1 664 ? 8.205 7.564 27.087 1.00 95.94 664 PRO A CA 1
ATOM 5283 C C . PRO A 1 664 ? 7.917 7.550 25.573 1.00 95.94 664 PRO A C 1
ATOM 5285 O O . PRO A 1 664 ? 8.462 8.349 24.810 1.00 95.94 664 PRO A O 1
ATOM 5288 N N . GLY A 1 665 ? 7.086 6.604 25.131 1.00 97.25 665 GLY A N 1
ATOM 5289 C CA . GLY A 1 665 ? 6.729 6.368 23.730 1.00 97.25 665 GLY A CA 1
ATOM 5290 C C . GLY A 1 665 ? 5.658 7.313 23.175 1.00 97.25 665 GLY A C 1
ATOM 5291 O O . GLY A 1 665 ? 5.195 7.112 22.055 1.00 97.25 665 GLY A O 1
ATOM 5292 N N . GLY A 1 666 ? 5.238 8.327 23.936 1.00 98.56 666 GLY A N 1
ATOM 5293 C CA . GLY A 1 666 ? 4.203 9.278 23.533 1.00 98.56 666 GLY A CA 1
ATOM 5294 C C . GLY A 1 666 ? 2.812 8.662 23.353 1.00 98.56 666 GLY A C 1
ATOM 5295 O O . GLY A 1 666 ? 2.603 7.459 23.529 1.00 98.56 666 GLY A O 1
ATOM 5296 N N . LEU A 1 667 ? 1.851 9.511 23.007 1.00 98.75 667 LEU A N 1
ATOM 5297 C CA . LEU A 1 667 ? 0.462 9.157 22.737 1.00 98.75 667 LEU A CA 1
ATOM 5298 C C . LEU A 1 667 ? -0.108 10.099 21.677 1.00 98.75 667 LEU A C 1
ATOM 5300 O O . LEU A 1 667 ? -0.029 11.321 21.817 1.00 98.75 667 LEU A O 1
ATOM 5304 N N . ALA A 1 668 ? -0.724 9.537 20.645 1.00 98.69 668 ALA A N 1
ATOM 5305 C CA . ALA A 1 668 ? -1.599 10.272 19.744 1.00 98.69 668 ALA A CA 1
ATOM 5306 C C . ALA A 1 668 ? -3.047 9.843 19.978 1.00 98.69 668 ALA A C 1
ATOM 5308 O O . ALA A 1 668 ? -3.309 8.652 20.143 1.00 98.69 668 ALA A O 1
ATOM 5309 N N . ILE A 1 669 ? -3.970 10.805 19.976 1.00 98.69 669 ILE A N 1
ATOM 5310 C CA . ILE A 1 669 ? -5.416 10.582 20.021 1.00 98.69 669 ILE A CA 1
ATOM 5311 C C . ILE A 1 669 ? -6.018 11.044 18.698 1.00 98.69 669 ILE A C 1
ATOM 5313 O O . ILE A 1 669 ? -5.830 12.193 18.288 1.00 98.69 669 ILE A O 1
ATOM 5317 N N . TYR A 1 670 ? -6.742 10.142 18.047 1.00 98.56 670 TYR A N 1
ATOM 5318 C CA . TYR A 1 670 ? -7.389 10.367 16.760 1.00 98.56 670 TYR A CA 1
ATOM 5319 C C . TYR A 1 670 ? -8.877 10.664 16.991 1.00 98.56 670 TYR A C 1
ATOM 5321 O O . TYR A 1 670 ? -9.508 10.035 17.843 1.00 98.56 670 TYR A O 1
ATOM 5329 N N . GLY A 1 671 ? -9.413 11.671 16.297 1.00 96.50 671 GLY A N 1
ATOM 5330 C CA . GLY A 1 671 ? -10.837 12.018 16.338 1.00 96.50 671 GLY A CA 1
ATOM 5331 C C . GLY A 1 671 ? -11.631 11.367 15.211 1.00 96.50 671 GLY A C 1
ATOM 5332 O O . GLY A 1 671 ? -11.064 10.783 14.294 1.00 96.50 671 GLY A O 1
ATOM 5333 N N . ALA A 1 672 ? -12.952 11.549 15.203 1.00 95.06 672 ALA A N 1
ATOM 5334 C CA . ALA A 1 672 ? -13.851 10.857 14.267 1.00 95.06 672 ALA A CA 1
ATOM 5335 C C . ALA A 1 672 ? -13.615 11.143 12.766 1.00 95.06 672 ALA A C 1
ATOM 5337 O O . ALA A 1 672 ? -14.197 10.480 11.907 1.00 95.06 672 ALA A O 1
ATOM 5338 N N . HIS A 1 673 ? -12.768 12.121 12.442 1.00 96.00 673 HIS A N 1
ATOM 5339 C CA . HIS A 1 673 ? -12.428 12.536 11.081 1.00 96.00 673 HIS A CA 1
ATOM 5340 C C . HIS A 1 673 ? -10.930 12.390 10.760 1.00 96.00 673 HIS A C 1
ATOM 5342 O O . HIS A 1 673 ? -10.441 13.029 9.828 1.00 96.00 673 HIS A O 1
ATOM 5348 N N . PHE A 1 674 ? -10.184 11.595 11.533 1.00 98.12 674 PHE A N 1
ATOM 5349 C CA . PHE A 1 674 ? -8.758 11.333 11.313 1.00 98.12 674 PHE A CA 1
ATOM 5350 C C . PHE A 1 674 ? -8.387 9.953 11.866 1.00 98.12 674 PHE A C 1
ATOM 5352 O O . PHE A 1 674 ? -8.993 9.496 12.822 1.00 98.12 674 PHE A O 1
ATOM 5359 N N . GLY A 1 675 ? -7.401 9.271 11.291 1.00 98.00 675 GLY A N 1
ATOM 5360 C CA . GLY A 1 675 ? -7.053 7.896 11.668 1.00 98.00 675 GLY A CA 1
ATOM 5361 C C . GLY A 1 675 ? -7.777 6.839 10.836 1.00 98.00 675 GLY A C 1
ATOM 5362 O O . GLY A 1 675 ? -7.871 6.947 9.606 1.00 98.00 675 GLY A O 1
ATOM 5363 N N . ARG A 1 676 ? -8.268 5.791 11.500 1.00 97.19 676 ARG A N 1
ATOM 5364 C CA . ARG A 1 676 ? -8.921 4.628 10.880 1.00 97.19 676 ARG A CA 1
ATOM 5365 C C . ARG A 1 676 ? -10.395 4.509 11.254 1.00 97.19 676 ARG A C 1
ATOM 5367 O O . ARG A 1 676 ? -11.206 4.118 10.410 1.00 97.19 676 ARG A O 1
ATOM 5374 N N . TYR A 1 677 ? -10.742 4.803 12.501 1.00 96.94 677 TYR A N 1
ATOM 5375 C CA . TYR A 1 677 ? -12.077 4.602 13.048 1.00 96.94 677 TYR A CA 1
ATOM 5376 C C . TYR A 1 677 ? -12.801 5.947 13.163 1.00 96.94 677 TYR A C 1
ATOM 5378 O O . TYR A 1 677 ? -12.223 6.908 13.659 1.00 96.94 677 TYR A O 1
ATOM 5386 N N . PRO A 1 678 ? -14.083 6.046 12.768 1.00 95.75 678 PRO A N 1
ATOM 5387 C CA . PRO A 1 678 ? -14.840 7.292 12.879 1.00 95.75 678 PRO A CA 1
ATOM 5388 C C . PRO A 1 678 ? -15.337 7.505 14.321 1.00 95.75 678 PRO A C 1
ATOM 5390 O O . PRO A 1 678 ? -16.539 7.583 14.580 1.00 95.75 678 PRO A O 1
ATOM 5393 N N . VAL A 1 679 ? -14.409 7.518 15.282 1.00 94.06 679 VAL A N 1
ATOM 5394 C CA . VAL A 1 679 ? -14.671 7.535 16.724 1.00 94.06 679 VAL A CA 1
ATOM 5395 C C . VAL A 1 679 ? -13.910 8.686 17.375 1.00 94.06 679 VAL A C 1
ATOM 5397 O O . VAL A 1 679 ? -12.687 8.721 17.362 1.00 94.06 679 VAL A O 1
ATOM 5400 N N . ASP A 1 680 ? -14.642 9.593 18.011 1.00 95.44 680 ASP A N 1
ATOM 5401 C CA . ASP A 1 680 ? -14.085 10.517 19.000 1.00 95.44 680 ASP A CA 1
ATOM 5402 C C . ASP A 1 680 ? -13.990 9.843 20.380 1.00 95.44 680 ASP A C 1
ATOM 5404 O O . ASP A 1 680 ? -14.745 8.894 20.634 1.00 95.44 680 ASP A O 1
ATOM 5408 N N . PRO A 1 681 ? -13.164 10.354 21.318 1.00 97.31 681 PRO A N 1
ATOM 5409 C CA . PRO A 1 681 ? -13.227 9.965 22.725 1.00 97.31 681 PRO A CA 1
ATOM 5410 C C . PRO A 1 681 ? -14.669 9.946 23.253 1.00 97.31 681 PRO A C 1
ATOM 5412 O O . PRO A 1 681 ? -15.335 10.979 23.374 1.00 97.31 681 PRO A O 1
ATOM 5415 N N . SER A 1 682 ? -15.167 8.747 23.552 1.00 95.88 682 SER A N 1
ATOM 5416 C CA . SER A 1 682 ? -16.586 8.513 23.830 1.00 95.88 682 SER A CA 1
ATOM 5417 C C . SER A 1 682 ? -16.785 7.565 25.002 1.00 95.88 682 SER A C 1
ATOM 5419 O O . SER A 1 682 ? -16.082 6.570 25.118 1.00 95.88 682 SER A O 1
ATOM 5421 N N . VAL A 1 683 ? -17.791 7.811 25.838 1.00 97.25 683 VAL A N 1
ATOM 5422 C CA . VAL A 1 683 ? -18.310 6.830 26.796 1.00 97.25 683 VAL A CA 1
ATOM 5423 C C . VAL A 1 683 ? -19.621 6.272 26.263 1.00 97.25 683 VAL A C 1
ATOM 5425 O O . VAL A 1 683 ? -20.589 7.005 26.053 1.00 97.25 683 VAL A O 1
ATOM 5428 N N . VAL A 1 684 ? -19.641 4.962 26.045 1.00 94.62 684 VAL A N 1
ATOM 5429 C CA . VAL A 1 684 ? -20.822 4.203 25.634 1.00 94.62 684 VAL A CA 1
ATOM 5430 C C . VAL A 1 684 ? -21.442 3.580 26.875 1.00 94.62 684 VAL A C 1
ATOM 5432 O O . VAL A 1 684 ? -20.794 2.770 27.532 1.00 94.62 684 VAL A O 1
ATOM 5435 N N . PHE A 1 685 ? -22.683 3.947 27.183 1.00 94.38 685 PHE A N 1
ATOM 5436 C CA . PHE A 1 685 ? -23.485 3.390 28.268 1.00 94.38 685 PHE A CA 1
ATOM 5437 C C . PHE A 1 685 ? -24.485 2.393 27.687 1.00 94.38 685 PHE A C 1
ATOM 5439 O O . PHE A 1 685 ? -25.341 2.767 26.882 1.00 94.38 685 PHE A O 1
ATOM 5446 N N . VAL A 1 686 ? -24.392 1.135 28.105 1.00 91.44 686 VAL A N 1
ATOM 5447 C CA . VAL A 1 686 ? -25.389 0.105 27.800 1.00 91.44 686 VAL A CA 1
ATOM 5448 C C . VAL A 1 686 ? -26.446 0.155 28.892 1.00 91.44 686 VAL A C 1
ATOM 5450 O O . VAL A 1 686 ? -26.115 0.063 30.076 1.00 91.44 686 VAL A O 1
ATOM 5453 N N . LEU A 1 687 ? -27.705 0.335 28.507 1.00 88.69 687 LEU A N 1
ATOM 5454 C CA . LEU A 1 687 ? -28.819 0.433 29.444 1.00 88.69 687 LEU A CA 1
ATOM 5455 C C . LEU A 1 687 ? -29.351 -0.954 29.804 1.00 88.69 687 LEU A C 1
ATOM 5457 O O . LEU A 1 687 ? -29.372 -1.859 28.971 1.00 88.69 687 LEU A O 1
ATOM 5461 N N . ARG A 1 688 ? -29.805 -1.106 31.047 1.00 77.56 688 ARG A N 1
ATOM 5462 C CA . ARG A 1 688 ? -30.572 -2.263 31.497 1.00 77.56 688 ARG A CA 1
ATOM 5463 C C . ARG A 1 688 ? -31.914 -2.239 30.787 1.00 77.56 688 ARG A C 1
ATOM 5465 O O . ARG A 1 688 ? -32.601 -1.218 30.787 1.00 77.56 688 ARG A O 1
ATOM 5472 N N . ASP A 1 689 ? -32.289 -3.364 30.201 1.00 61.84 689 ASP A N 1
ATOM 5473 C CA . ASP A 1 689 ? -33.631 -3.524 29.673 1.00 61.84 689 ASP A CA 1
ATOM 5474 C C . ASP A 1 689 ? -34.612 -3.619 30.853 1.00 61.84 689 ASP A C 1
ATOM 5476 O O . ASP A 1 689 ? -34.565 -4.557 31.648 1.00 61.84 689 ASP A O 1
ATOM 5480 N N . THR A 1 690 ? -35.478 -2.618 31.015 1.00 48.34 690 THR A N 1
ATOM 5481 C CA . THR A 1 690 ? -36.513 -2.605 32.062 1.00 48.34 690 THR A CA 1
ATOM 5482 C C . THR A 1 690 ? -37.728 -3.464 31.697 1.00 48.34 690 THR A C 1
ATOM 5484 O O . THR A 1 690 ? -38.683 -3.522 32.474 1.00 48.34 690 THR A O 1
ATOM 5487 N N . SER A 1 691 ? -37.709 -4.147 30.543 1.00 48.03 691 SER A N 1
ATOM 5488 C CA . SER A 1 691 ? -38.842 -4.917 30.020 1.00 48.03 691 SER A CA 1
ATOM 5489 C C . SER A 1 691 ? -38.777 -6.442 30.203 1.00 48.03 691 SER A C 1
ATOM 5491 O O . SER A 1 691 ? -39.713 -7.118 29.775 1.00 48.03 691 SER A O 1
ATOM 5493 N N . GLN A 1 692 ? -37.765 -7.018 30.872 1.00 42.31 692 GLN A N 1
ATOM 5494 C CA . GLN A 1 692 ? -37.670 -8.482 31.015 1.00 42.31 692 GLN A CA 1
ATOM 5495 C C . GLN A 1 692 ? -37.353 -9.017 32.423 1.00 42.31 692 GLN A C 1
ATOM 5497 O O . GLN A 1 692 ? -36.852 -8.328 33.308 1.00 42.31 692 GLN A O 1
ATOM 5502 N N . ALA A 1 693 ? -37.787 -10.268 32.621 1.00 50.78 693 ALA A N 1
ATOM 5503 C CA . ALA A 1 693 ? -38.048 -10.940 33.889 1.00 50.78 693 ALA A CA 1
ATOM 5504 C C . ALA A 1 693 ? -36.818 -11.118 34.792 1.00 50.78 693 ALA A C 1
ATOM 5506 O O . ALA A 1 693 ? -35.689 -11.282 34.346 1.00 50.78 693 ALA A O 1
ATOM 5507 N N . THR A 1 694 ? -37.058 -11.145 36.101 1.00 56.34 694 THR A N 1
ATOM 5508 C CA . THR A 1 694 ? -36.037 -11.390 37.125 1.00 56.34 694 THR A CA 1
ATOM 5509 C C . THR A 1 694 ? -35.361 -12.755 36.899 1.00 56.34 694 THR A C 1
ATOM 5511 O O . THR A 1 694 ? -36.072 -13.716 36.583 1.00 56.34 694 THR A O 1
ATOM 5514 N N . PRO A 1 695 ? -34.029 -12.884 37.091 1.00 63.91 695 PRO A N 1
ATOM 5515 C CA . PRO A 1 695 ? -33.346 -14.176 37.033 1.00 63.91 695 PRO A CA 1
ATOM 5516 C C . PRO A 1 695 ? -34.061 -15.183 37.928 1.00 63.91 695 PRO A C 1
ATOM 5518 O O . PRO A 1 695 ? -34.416 -14.827 39.052 1.00 63.91 695 PRO A O 1
ATOM 5521 N N . ARG A 1 696 ? -34.291 -16.411 37.456 1.00 82.06 696 ARG A N 1
ATOM 5522 C CA . ARG A 1 696 ? -35.101 -17.416 38.161 1.00 82.06 696 ARG A CA 1
ATOM 5523 C C . ARG A 1 696 ? -34.484 -18.798 38.003 1.00 82.06 696 ARG A C 1
ATOM 5525 O O . ARG A 1 696 ? -34.115 -19.185 36.903 1.00 82.06 696 ARG A O 1
ATOM 5532 N N . VAL A 1 697 ? -34.427 -19.557 39.096 1.00 90.88 697 VAL A N 1
ATOM 5533 C CA . VAL A 1 697 ? -34.217 -21.009 39.048 1.00 90.88 697 VAL A CA 1
ATOM 5534 C C . VAL A 1 697 ? -35.528 -21.702 39.392 1.00 90.88 697 VAL A C 1
ATOM 5536 O O . VAL A 1 697 ? -36.200 -21.352 40.364 1.00 90.88 697 VAL A O 1
ATOM 5539 N N . THR A 1 698 ? -35.931 -22.673 38.579 1.00 93.19 698 THR A N 1
ATOM 5540 C CA . THR A 1 698 ? -37.080 -23.537 38.878 1.00 93.19 698 THR A CA 1
ATOM 5541 C C . THR A 1 698 ? -36.653 -24.994 38.921 1.00 93.19 698 THR A C 1
ATOM 5543 O O . THR A 1 698 ? -35.699 -25.385 38.255 1.00 93.19 698 THR A O 1
ATOM 5546 N N . ARG A 1 699 ? -37.348 -25.785 39.743 1.00 95.12 699 ARG A N 1
ATOM 5547 C CA . ARG A 1 699 ? -37.094 -27.212 39.958 1.00 95.12 699 ARG A CA 1
ATOM 5548 C C . ARG A 1 699 ? -38.341 -28.003 39.585 1.00 95.12 699 ARG A C 1
ATOM 5550 O O . ARG A 1 699 ? -39.432 -27.676 40.054 1.00 95.12 699 ARG A O 1
ATOM 5557 N N . ALA A 1 700 ? -38.174 -29.048 38.786 1.00 94.25 700 ALA A N 1
ATOM 5558 C CA . ALA A 1 700 ? -39.244 -29.946 38.357 1.00 94.25 700 ALA A CA 1
ATOM 5559 C C . ALA A 1 700 ? -38.762 -31.411 38.330 1.00 94.25 700 ALA A C 1
ATOM 5561 O O . ALA A 1 700 ? -37.562 -31.663 38.236 1.00 94.25 700 ALA A O 1
ATOM 5562 N N . PRO A 1 701 ? -39.657 -32.410 38.414 1.00 94.81 701 PRO A N 1
ATOM 5563 C CA . PRO A 1 701 ? -39.282 -33.802 38.172 1.00 94.81 701 PRO A CA 1
ATOM 5564 C C . PRO A 1 701 ? -38.994 -34.037 36.679 1.00 94.81 701 PRO A C 1
ATOM 5566 O O . PRO A 1 701 ? -39.805 -33.667 35.835 1.00 94.81 701 PRO A O 1
ATOM 5569 N N . PHE A 1 702 ? -37.881 -34.704 36.354 1.00 94.94 702 PHE A N 1
ATOM 5570 C CA . PHE A 1 702 ? -37.540 -35.104 34.977 1.00 94.94 702 PHE A CA 1
ATOM 5571 C C . PHE A 1 702 ? -37.877 -36.576 34.685 1.00 94.94 702 PHE A C 1
ATOM 5573 O O . PHE A 1 702 ? -38.197 -36.954 33.560 1.00 94.94 702 PHE A O 1
ATOM 5580 N N . GLY A 1 703 ? -37.808 -37.437 35.706 1.00 93.19 703 GLY A N 1
ATOM 5581 C CA . GLY A 1 703 ? -38.098 -38.864 35.579 1.00 93.19 703 GLY A CA 1
ATOM 5582 C C . GLY A 1 703 ? -37.646 -39.672 36.792 1.00 93.19 703 GLY A C 1
ATOM 5583 O O . GLY A 1 703 ? -37.228 -39.118 37.808 1.00 93.19 703 GLY A O 1
ATOM 5584 N N . ARG A 1 704 ? -37.724 -41.003 36.693 1.00 94.31 704 ARG A N 1
ATOM 5585 C CA . ARG A 1 704 ? -37.215 -41.931 37.714 1.00 94.31 704 ARG A CA 1
ATOM 5586 C C . ARG A 1 704 ? -36.233 -42.918 37.101 1.00 94.31 704 ARG A C 1
ATOM 5588 O O . ARG A 1 704 ? -36.473 -43.434 36.011 1.00 94.31 704 ARG A O 1
ATOM 5595 N N . LEU A 1 705 ? -35.150 -43.190 37.821 1.00 92.88 705 LEU A N 1
ATOM 5596 C CA . LEU A 1 705 ? -34.227 -44.270 37.489 1.00 92.88 705 LEU A CA 1
ATOM 5597 C C . LEU A 1 705 ? -34.915 -45.638 37.666 1.00 92.88 705 LEU A C 1
ATOM 5599 O O . LEU A 1 705 ? -35.896 -45.733 38.409 1.00 92.88 705 LEU A O 1
ATOM 5603 N N . PRO A 1 706 ? -34.394 -46.717 37.048 1.00 90.38 706 PRO A N 1
ATOM 5604 C CA . PRO A 1 706 ? -34.950 -48.067 37.198 1.00 90.38 706 PRO A CA 1
ATOM 5605 C C . PRO A 1 706 ? -35.039 -48.571 38.648 1.00 90.38 706 PRO A C 1
ATOM 5607 O O . PRO A 1 706 ? -35.831 -49.459 38.940 1.00 90.38 706 PRO A O 1
ATOM 5610 N N . ASP A 1 707 ? -34.247 -48.000 39.559 1.00 90.62 707 ASP A N 1
ATOM 5611 C CA . ASP A 1 707 ? -34.261 -48.304 40.995 1.00 90.62 707 ASP A CA 1
ATOM 5612 C C . ASP A 1 707 ? -35.211 -47.409 41.820 1.00 90.62 707 ASP A C 1
ATOM 5614 O O . ASP A 1 707 ? -35.227 -47.478 43.047 1.00 90.62 707 ASP A O 1
ATOM 5618 N N . GLY A 1 708 ? -36.014 -46.569 41.159 1.00 90.50 708 GLY A N 1
ATOM 5619 C CA . GLY A 1 708 ? -37.042 -45.725 41.773 1.00 90.50 708 GLY A CA 1
ATOM 5620 C C . GLY A 1 708 ? -36.574 -44.337 42.226 1.00 90.50 708 GLY A C 1
ATOM 5621 O O . GLY A 1 708 ? -37.426 -43.492 42.537 1.00 90.50 708 GLY A O 1
ATOM 5622 N N . ARG A 1 709 ? -35.260 -44.061 42.224 1.00 94.75 709 ARG A N 1
ATOM 5623 C CA . ARG A 1 709 ? -34.708 -42.742 42.586 1.00 94.75 709 ARG A CA 1
ATOM 5624 C C . ARG A 1 709 ? -35.153 -41.662 41.595 1.00 94.75 709 ARG A C 1
ATOM 5626 O O . ARG A 1 709 ? -35.213 -41.901 40.390 1.00 94.75 709 ARG A O 1
ATOM 5633 N N . SER A 1 710 ? -35.485 -40.477 42.110 1.00 95.25 710 SER A N 1
ATOM 5634 C CA . SER A 1 710 ? -35.995 -39.358 41.306 1.00 95.25 710 SER A CA 1
ATOM 5635 C C . SER A 1 710 ? -34.857 -38.575 40.656 1.00 95.25 710 SER A C 1
ATOM 5637 O O . SER A 1 710 ? -33.876 -38.254 41.322 1.00 95.25 710 SER A O 1
ATOM 5639 N N . VAL A 1 711 ? -35.018 -38.239 39.377 1.00 97.69 711 VAL A N 1
ATOM 5640 C CA . VAL A 1 711 ? -34.162 -37.302 38.640 1.00 97.69 711 VAL A CA 1
ATOM 5641 C C . VAL A 1 711 ? -34.890 -35.969 38.541 1.00 97.69 711 VAL A C 1
ATOM 5643 O O . VAL A 1 711 ? -36.086 -35.929 38.238 1.00 97.69 711 VAL A O 1
ATOM 5646 N N . GLU A 1 712 ? -34.176 -34.888 38.807 1.00 97.56 712 GLU A N 1
ATOM 5647 C CA . GLU A 1 712 ? -34.719 -33.532 38.856 1.00 97.56 712 GLU A CA 1
ATOM 5648 C C . GLU A 1 712 ? -34.172 -32.715 37.698 1.00 97.56 712 GLU A C 1
ATOM 5650 O O . GLU A 1 712 ? -33.044 -32.949 37.274 1.00 97.56 712 GLU A O 1
ATOM 5655 N N . LEU A 1 713 ? -34.981 -31.780 37.213 1.00 97.56 713 LEU A N 1
ATOM 5656 C CA . LEU A 1 713 ? -34.661 -30.776 36.211 1.00 97.56 713 LEU A CA 1
ATOM 5657 C C . LEU A 1 713 ? -34.581 -29.416 36.902 1.00 97.56 713 LEU A C 1
ATOM 5659 O O . LEU A 1 713 ? -35.526 -29.010 37.585 1.00 97.56 713 LEU A O 1
ATOM 5663 N N . PHE A 1 714 ? -33.475 -28.718 36.692 1.00 97.88 714 PHE A N 1
ATOM 5664 C CA . PHE A 1 714 ? -33.284 -27.325 37.054 1.00 97.88 714 PHE A CA 1
ATOM 5665 C C . PHE A 1 714 ? -33.304 -26.479 35.790 1.00 97.88 714 PHE A C 1
ATOM 5667 O O . PHE A 1 714 ? -32.486 -26.692 34.900 1.00 97.88 714 PHE A O 1
ATOM 5674 N N . THR A 1 715 ? -34.209 -25.509 35.730 1.00 96.62 715 THR A N 1
ATOM 5675 C CA . THR A 1 715 ? -34.255 -24.517 34.653 1.00 96.62 715 THR A CA 1
ATOM 5676 C C . THR A 1 715 ? -33.754 -23.189 35.201 1.00 96.62 715 THR A C 1
ATOM 5678 O O . THR A 1 715 ? -34.387 -22.619 36.094 1.00 96.62 715 THR A O 1
ATOM 5681 N N . LEU A 1 716 ? -32.611 -22.737 34.690 1.00 96.38 716 LEU A N 1
ATOM 5682 C CA . LEU A 1 716 ? -31.969 -21.457 34.981 1.00 96.38 716 LEU A CA 1
ATOM 5683 C C . LEU A 1 716 ? -32.393 -20.458 33.906 1.00 96.38 716 LEU A C 1
ATOM 5685 O O . LEU A 1 716 ? -32.239 -20.754 32.724 1.00 96.38 716 LEU A O 1
ATOM 5689 N N . SER A 1 717 ? -32.885 -19.285 34.289 1.00 92.81 717 SER A N 1
ATOM 5690 C CA . SER A 1 717 ? -33.193 -18.215 33.340 1.00 92.81 717 SER A CA 1
ATOM 5691 C C . SER A 1 717 ? -32.591 -16.889 33.779 1.00 92.81 717 SER A C 1
ATOM 5693 O O . SER A 1 717 ? -32.594 -16.569 34.973 1.00 92.81 717 SER A O 1
ATOM 5695 N N . ASN A 1 718 ? -32.111 -16.094 32.823 1.00 87.31 718 ASN A N 1
ATOM 5696 C CA . ASN A 1 718 ? -31.660 -14.726 33.077 1.00 87.31 718 ASN A CA 1
ATOM 5697 C C . ASN A 1 718 ? -32.629 -13.683 32.499 1.00 87.31 718 ASN A C 1
ATOM 5699 O O . ASN A 1 718 ? -33.634 -14.013 31.869 1.00 87.31 718 ASN A O 1
ATOM 5703 N N . ALA A 1 719 ? -32.320 -12.410 32.742 1.00 79.50 719 ALA A N 1
ATOM 5704 C CA . ALA A 1 719 ? -33.164 -11.297 32.327 1.00 79.50 719 ALA A CA 1
ATOM 5705 C C . ALA A 1 719 ? -33.170 -11.035 30.815 1.00 79.50 719 ALA A C 1
ATOM 5707 O O . ALA A 1 719 ? -33.994 -10.254 30.364 1.00 79.50 719 ALA A O 1
ATOM 5708 N N . HIS A 1 720 ? -32.294 -11.671 30.032 1.00 78.50 720 HIS A N 1
ATOM 5709 C CA . HIS A 1 720 ? -32.262 -11.542 28.570 1.00 78.50 720 HIS A CA 1
ATOM 5710 C C . HIS A 1 720 ? -32.994 -12.697 27.864 1.00 78.50 720 HIS A C 1
ATOM 5712 O O . HIS A 1 720 ? -32.911 -12.849 26.645 1.00 78.50 720 HIS A O 1
ATOM 5718 N N . GLY A 1 721 ? -33.700 -13.539 28.627 1.00 83.50 721 GLY A N 1
ATOM 5719 C CA . GLY A 1 721 ? -34.475 -14.657 28.095 1.00 83.50 721 GLY A CA 1
ATOM 5720 C C . GLY A 1 721 ? -33.653 -15.906 27.770 1.00 83.50 721 GLY A C 1
ATOM 5721 O O . GLY A 1 721 ? -34.215 -16.838 27.194 1.00 83.50 721 GLY A O 1
ATOM 5722 N N . ILE A 1 722 ? -32.367 -15.960 28.146 1.00 93.19 722 ILE A N 1
ATOM 5723 C CA . ILE A 1 722 ? -31.576 -17.193 28.042 1.00 93.19 722 ILE A CA 1
ATOM 5724 C C . ILE A 1 722 ? -32.091 -18.197 29.065 1.00 93.19 722 ILE A C 1
ATOM 5726 O O . ILE A 1 722 ? -32.302 -17.852 30.230 1.00 93.19 722 ILE A O 1
ATOM 5730 N N . GLU A 1 723 ? -32.254 -19.443 28.629 1.00 94.75 723 GLU A N 1
ATOM 5731 C CA . GLU A 1 723 ? -32.693 -20.553 29.466 1.00 94.75 723 GLU A CA 1
ATOM 5732 C C . GLU A 1 723 ? -31.702 -21.719 29.377 1.00 94.75 723 GLU A C 1
ATOM 5734 O O . GLU A 1 723 ? -31.405 -22.204 28.288 1.00 94.75 723 GLU A O 1
ATOM 5739 N N . VAL A 1 724 ? -31.212 -22.200 30.520 1.00 97.12 724 VAL A N 1
ATOM 5740 C CA . VAL A 1 724 ? -30.344 -23.381 30.618 1.00 97.12 724 VAL A CA 1
ATOM 5741 C C . VAL A 1 724 ? -31.033 -24.433 31.472 1.00 97.12 724 VAL A C 1
ATOM 5743 O O . VAL A 1 724 ? -31.442 -24.157 32.598 1.00 97.12 724 VAL A O 1
ATOM 5746 N N . GLN A 1 725 ? -31.143 -25.651 30.955 1.00 97.44 725 GLN A N 1
ATOM 5747 C CA . GLN A 1 725 ? -31.777 -26.764 31.650 1.00 97.44 725 GLN A CA 1
ATOM 5748 C C . GLN A 1 725 ? -30.754 -27.836 32.026 1.00 97.44 725 GLN A C 1
ATOM 5750 O O . GLN A 1 725 ? -30.078 -28.385 31.156 1.00 97.44 725 GLN A O 1
ATOM 5755 N N . VAL A 1 726 ? -30.669 -28.175 33.313 1.00 98.12 726 VAL A N 1
ATOM 5756 C CA . VAL A 1 726 ? -29.712 -29.145 33.868 1.00 98.12 726 VAL A CA 1
ATOM 5757 C C . VAL A 1 726 ? -30.449 -30.226 34.652 1.00 98.12 726 VAL A C 1
ATOM 5759 O O . VAL A 1 726 ? -31.283 -29.903 35.495 1.00 98.12 726 VAL A O 1
ATOM 5762 N N . ILE A 1 727 ? -30.126 -31.503 34.437 1.00 98.12 727 ILE A N 1
ATOM 5763 C CA . ILE A 1 727 ? -30.690 -32.613 35.220 1.00 98.12 727 ILE A CA 1
ATOM 5764 C C . ILE A 1 727 ? -29.691 -33.211 36.212 1.00 98.12 727 ILE A C 1
ATOM 5766 O O . ILE A 1 727 ? -28.486 -33.242 35.975 1.00 98.12 727 ILE A O 1
ATOM 5770 N N . THR A 1 728 ? -30.195 -33.756 37.321 1.00 98.06 728 THR A N 1
ATOM 5771 C CA . THR A 1 728 ? -29.349 -34.363 38.366 1.00 98.06 728 THR A CA 1
ATOM 5772 C C . THR A 1 728 ? -28.687 -35.676 37.952 1.00 98.06 728 THR A C 1
ATOM 5774 O O . THR A 1 728 ? -27.671 -36.064 38.523 1.00 98.06 728 THR A O 1
ATOM 5777 N N . TYR A 1 729 ? -29.226 -36.384 36.960 1.00 97.88 729 TYR A N 1
ATOM 5778 C CA . TYR A 1 729 ? -28.575 -37.569 36.403 1.00 97.88 729 TYR A CA 1
ATOM 5779 C C . TYR A 1 729 ? -27.431 -37.138 35.480 1.00 97.88 729 TYR A C 1
ATOM 5781 O O . TYR A 1 729 ? -27.654 -36.394 34.530 1.00 97.88 729 TYR A O 1
ATOM 5789 N N . GLY A 1 730 ? -26.206 -37.557 35.794 1.00 96.81 730 GLY A N 1
ATOM 5790 C CA . GLY A 1 730 ? -24.999 -37.198 35.046 1.00 96.81 730 GLY A CA 1
ATOM 5791 C C . GLY A 1 730 ? -24.594 -35.720 35.104 1.00 96.81 730 GLY A C 1
ATOM 5792 O O . GLY A 1 730 ? -23.617 -35.344 34.460 1.00 96.81 730 GLY A O 1
ATOM 5793 N N . GLY A 1 731 ? -25.350 -34.879 35.821 1.00 97.25 731 GLY A N 1
ATOM 5794 C CA . GLY A 1 731 ? -25.223 -33.421 35.766 1.00 97.25 731 GLY A CA 1
ATOM 5795 C C . GLY A 1 731 ? -25.415 -32.866 34.358 1.00 97.25 731 GLY A C 1
ATOM 5796 O O . GLY A 1 731 ? -24.684 -31.977 33.934 1.00 97.25 731 GLY A O 1
ATOM 5797 N N . ILE A 1 732 ? -26.337 -33.465 33.604 1.00 97.69 732 ILE A N 1
ATOM 5798 C CA . ILE A 1 732 ? -26.449 -33.257 32.165 1.00 97.69 732 ILE A CA 1
ATOM 5799 C C . ILE A 1 732 ? -27.097 -31.908 31.852 1.00 97.69 732 ILE A C 1
ATOM 5801 O O . ILE A 1 732 ? -28.201 -31.632 32.319 1.00 97.69 732 ILE A O 1
ATOM 5805 N N . ILE A 1 733 ? -26.458 -31.118 30.989 1.00 97.88 733 ILE A N 1
ATOM 5806 C CA . ILE A 1 733 ? -27.101 -29.994 30.300 1.00 97.88 733 ILE A CA 1
ATOM 5807 C C . ILE A 1 733 ? -27.997 -30.564 29.194 1.00 97.88 733 ILE A C 1
ATOM 5809 O O . ILE A 1 733 ? -27.516 -31.205 28.261 1.00 97.88 733 ILE A O 1
ATOM 5813 N N . THR A 1 734 ? -29.302 -30.352 29.329 1.00 95.81 734 THR A N 1
ATOM 5814 C CA . THR A 1 734 ? -30.333 -30.894 28.427 1.00 95.81 734 THR A CA 1
ATOM 5815 C C . THR A 1 734 ? -30.771 -29.912 27.346 1.00 95.81 734 THR A C 1
ATOM 5817 O O . THR A 1 734 ? -31.141 -30.361 26.269 1.00 95.81 734 THR A O 1
ATOM 5820 N N . SER A 1 735 ? -30.703 -28.605 27.621 1.00 95.25 735 SER A N 1
ATOM 5821 C CA . SER A 1 735 ? -31.100 -27.528 26.704 1.00 95.25 735 SER A CA 1
ATOM 5822 C C . SER A 1 735 ? -30.369 -26.230 27.066 1.00 95.25 735 SER A C 1
ATOM 5824 O O . SER A 1 735 ? -30.194 -25.928 28.254 1.00 95.25 735 SER A O 1
ATOM 5826 N N . ILE A 1 736 ? -29.990 -25.445 26.056 1.00 95.75 736 ILE A N 1
ATOM 5827 C CA . ILE A 1 736 ? -29.539 -24.052 26.178 1.00 95.75 736 ILE A CA 1
ATOM 5828 C C . ILE A 1 736 ? -30.268 -23.253 25.105 1.00 95.75 736 ILE A C 1
ATOM 5830 O O . ILE A 1 736 ? -29.904 -23.304 23.933 1.00 95.75 736 ILE A O 1
ATOM 5834 N N . ARG A 1 737 ? -31.275 -22.481 25.511 1.00 94.25 737 ARG A N 1
ATOM 5835 C CA . ARG A 1 737 ? -32.032 -21.608 24.614 1.00 94.25 737 ARG A CA 1
ATOM 5836 C C . ARG A 1 737 ? -31.484 -20.197 24.683 1.00 94.25 737 ARG A C 1
ATOM 5838 O O . ARG A 1 737 ? -31.460 -19.607 25.760 1.00 94.25 737 ARG A O 1
ATOM 5845 N N . THR A 1 738 ? -31.057 -19.660 23.546 1.00 92.12 738 THR A N 1
ATOM 5846 C CA . THR A 1 738 ? -30.429 -18.332 23.455 1.00 92.12 738 THR A CA 1
ATOM 5847 C C . THR A 1 738 ? -30.883 -17.600 22.186 1.00 92.12 738 THR A C 1
ATOM 5849 O O . THR A 1 738 ? -31.200 -18.271 21.197 1.00 92.12 738 THR A O 1
ATOM 5852 N N . PRO A 1 739 ? -31.025 -16.258 22.197 1.00 87.94 739 PRO A N 1
ATOM 5853 C CA . PRO A 1 739 ? -31.467 -15.524 21.017 1.00 87.94 739 PRO A CA 1
ATOM 5854 C C . PRO A 1 739 ? -30.393 -15.498 19.919 1.00 87.94 739 PRO A C 1
ATOM 5856 O O . PRO A 1 739 ? -29.215 -15.260 20.182 1.00 87.94 739 PRO A O 1
ATOM 5859 N N . ASP A 1 740 ? -30.809 -15.689 18.665 1.00 81.75 740 ASP A N 1
ATOM 5860 C CA . ASP A 1 740 ? -29.973 -15.443 17.489 1.00 81.75 740 ASP A CA 1
ATOM 5861 C C . ASP A 1 740 ? -29.753 -13.932 17.250 1.00 81.75 740 ASP A C 1
ATOM 5863 O O . ASP A 1 740 ? -30.287 -13.068 17.949 1.00 81.75 740 ASP A O 1
ATOM 5867 N N . ARG A 1 741 ? -28.993 -13.581 16.204 1.00 80.25 741 ARG A N 1
ATOM 5868 C CA . ARG A 1 741 ? -28.739 -12.175 15.824 1.00 80.25 741 ARG A CA 1
ATOM 5869 C C . ARG A 1 741 ? -30.006 -11.353 15.525 1.00 80.25 741 ARG A C 1
ATOM 5871 O O . ARG A 1 741 ? -29.930 -10.130 15.475 1.00 80.25 741 ARG A O 1
ATOM 5878 N N . ALA A 1 742 ? -31.131 -12.015 15.253 1.00 81.62 742 ALA A N 1
ATOM 5879 C CA . ALA A 1 742 ? -32.436 -11.413 14.992 1.00 81.62 742 ALA A CA 1
ATOM 5880 C C . ALA A 1 742 ? -33.362 -11.471 16.226 1.00 81.62 742 ALA A C 1
ATOM 5882 O O . ALA A 1 742 ? -34.533 -11.104 16.125 1.00 81.62 742 ALA A O 1
ATOM 5883 N N . GLY A 1 743 ? -32.855 -11.918 17.380 1.00 81.25 743 GLY A N 1
ATOM 5884 C CA . GLY A 1 743 ? -33.596 -12.033 18.634 1.00 81.25 743 GLY A CA 1
ATOM 5885 C C . GLY A 1 743 ? -34.455 -13.296 18.759 1.00 81.25 743 GLY A C 1
ATOM 5886 O O . GLY A 1 743 ? -35.269 -13.378 19.678 1.00 81.25 743 GLY A O 1
ATOM 5887 N N . ARG A 1 744 ? -34.330 -14.280 17.856 1.00 84.06 744 ARG A N 1
ATOM 5888 C CA . ARG A 1 744 ? -35.132 -15.517 17.906 1.00 84.06 744 ARG A CA 1
ATOM 5889 C C . ARG A 1 744 ? -34.478 -16.550 18.818 1.00 84.06 744 ARG A C 1
ATOM 5891 O O . ARG A 1 744 ? -33.345 -16.943 18.574 1.00 84.06 744 ARG A O 1
ATOM 5898 N N . LEU A 1 745 ? -35.203 -17.000 19.841 1.00 86.00 745 LEU A N 1
ATOM 5899 C CA . LEU A 1 745 ? -34.754 -18.031 20.783 1.00 86.00 745 LEU A CA 1
ATOM 5900 C C . LEU A 1 745 ? -34.835 -19.435 20.171 1.00 86.00 745 LEU A C 1
ATOM 5902 O O . LEU A 1 745 ? -35.928 -19.881 19.813 1.00 86.00 745 LEU A O 1
ATOM 5906 N N . ASP A 1 746 ? -33.721 -20.163 20.167 1.00 89.75 746 ASP A N 1
ATOM 5907 C CA . ASP A 1 746 ? -33.658 -21.584 19.798 1.00 89.75 746 ASP A CA 1
ATOM 5908 C C . ASP A 1 746 ? -32.696 -22.345 20.728 1.00 89.75 746 ASP A C 1
ATOM 5910 O O . ASP A 1 746 ? -31.836 -21.728 21.358 1.00 89.75 746 ASP A O 1
ATOM 5914 N N . ASP A 1 747 ? -32.873 -23.662 20.844 1.00 91.06 747 ASP A N 1
ATOM 5915 C CA . ASP A 1 747 ? -31.981 -24.546 21.598 1.00 91.06 747 ASP A CA 1
ATOM 5916 C C . ASP A 1 747 ? -30.735 -24.879 20.768 1.00 91.06 747 ASP A C 1
ATOM 5918 O O . ASP A 1 747 ? -30.837 -25.319 19.620 1.00 91.06 747 ASP A O 1
ATOM 5922 N N . ILE A 1 748 ? -29.556 -24.644 21.340 1.00 91.81 748 ILE A N 1
ATOM 5923 C CA . ILE A 1 748 ? -28.265 -24.778 20.653 1.00 91.81 748 ILE A CA 1
ATOM 5924 C C . ILE A 1 748 ? -27.424 -25.953 21.153 1.00 91.81 748 ILE A C 1
ATOM 5926 O O . ILE A 1 748 ? -26.244 -26.051 20.802 1.00 91.81 748 ILE A O 1
ATOM 5930 N N . VAL A 1 749 ? -27.988 -26.851 21.963 1.00 91.75 749 VAL A N 1
ATOM 5931 C CA . VAL A 1 749 ? -27.296 -28.072 22.400 1.00 91.75 749 VAL A CA 1
ATOM 5932 C C . VAL A 1 749 ? -28.029 -29.330 21.962 1.00 91.75 749 VAL A C 1
ATOM 5934 O O . VAL A 1 749 ? -29.231 -29.335 21.716 1.00 91.75 749 VAL A O 1
ATOM 5937 N N . LEU A 1 750 ? -27.282 -30.424 21.832 1.00 87.81 750 LEU A N 1
ATOM 5938 C CA . LEU A 1 750 ? -27.860 -31.730 21.532 1.00 87.81 750 LEU A CA 1
ATOM 5939 C C . LEU A 1 750 ? -28.244 -32.445 22.830 1.00 87.81 750 LEU A C 1
ATOM 5941 O O . LEU A 1 750 ? -27.393 -32.687 23.689 1.00 87.81 750 LEU A O 1
ATOM 5945 N N . GLY A 1 751 ? -29.512 -32.837 22.935 1.00 87.25 751 GLY A N 1
ATOM 5946 C CA . GLY A 1 751 ? -30.070 -33.506 24.106 1.00 87.25 751 GLY A CA 1
ATOM 5947 C C . GLY A 1 751 ? -31.233 -34.440 23.770 1.00 87.25 751 GLY A C 1
ATOM 5948 O O . GLY A 1 751 ? -31.504 -34.737 22.606 1.00 87.25 751 GLY A O 1
ATOM 5949 N N . PHE A 1 752 ? -31.904 -34.938 24.809 1.00 88.94 752 PHE A N 1
ATOM 5950 C CA . PHE A 1 752 ? -33.123 -35.739 24.693 1.00 88.94 752 PHE A CA 1
ATOM 5951 C C . PHE A 1 752 ? -34.228 -35.154 25.572 1.00 88.94 752 PHE A C 1
ATOM 5953 O O . PHE A 1 752 ? -33.986 -34.807 26.725 1.00 88.94 752 PHE A O 1
ATOM 5960 N N . ASP A 1 753 ? -35.468 -35.208 25.092 1.00 87.12 753 ASP A N 1
ATOM 5961 C CA . ASP A 1 753 ? -36.633 -34.678 25.820 1.00 87.12 753 ASP A CA 1
ATOM 5962 C C . ASP A 1 753 ? -37.020 -35.491 27.071 1.00 87.12 753 ASP A C 1
ATOM 5964 O O . ASP A 1 753 ? -37.919 -35.111 27.819 1.00 87.12 753 ASP A O 1
ATOM 5968 N N . SER A 1 754 ? -36.410 -36.663 27.294 1.00 92.00 754 SER A N 1
ATOM 5969 C CA . SER A 1 754 ? -36.774 -37.548 28.406 1.00 92.00 754 SER A CA 1
ATOM 5970 C C . SER A 1 754 ? -35.598 -38.340 28.966 1.00 92.00 754 SER A C 1
ATOM 5972 O O . SER A 1 754 ? -34.666 -38.718 28.250 1.00 92.00 754 SER A O 1
ATOM 5974 N N . LEU A 1 755 ? -35.701 -38.704 30.250 1.00 92.62 755 LEU A N 1
ATOM 5975 C CA . LEU A 1 755 ? -34.718 -39.545 30.941 1.00 92.62 755 LEU A CA 1
ATOM 5976 C C . LEU A 1 755 ? -34.471 -40.877 30.216 1.00 92.62 755 LEU A C 1
ATOM 5978 O O . LEU A 1 755 ? -33.341 -41.350 30.163 1.00 92.62 755 LEU A O 1
ATOM 5982 N N . ALA A 1 756 ? -35.502 -41.466 29.603 1.00 91.56 756 ALA A N 1
ATOM 5983 C CA . ALA A 1 756 ? -35.373 -42.716 28.856 1.00 91.56 756 ALA A CA 1
ATOM 5984 C C . ALA A 1 756 ? -34.397 -42.613 27.667 1.00 91.56 756 ALA A C 1
ATOM 5986 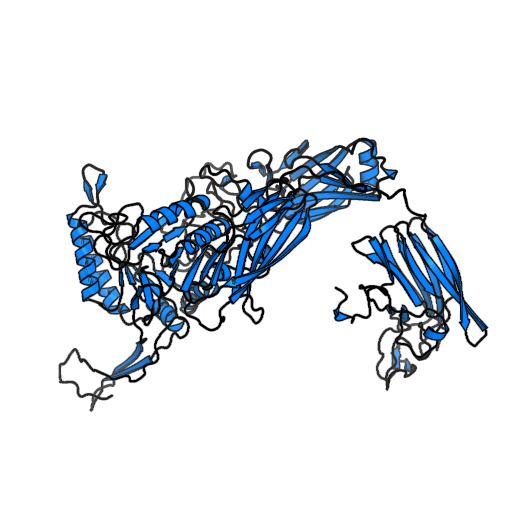O O . ALA A 1 756 ? -33.805 -43.623 27.287 1.00 91.56 756 ALA A O 1
ATOM 5987 N N . GLY A 1 757 ? -34.211 -41.420 27.087 1.00 91.38 757 GLY A N 1
ATOM 5988 C CA . GLY A 1 757 ? -33.185 -41.161 26.073 1.00 91.38 757 GLY A CA 1
ATOM 5989 C C . GLY A 1 757 ? -31.774 -41.250 26.654 1.00 91.38 757 GLY A C 1
ATOM 5990 O O . GLY A 1 757 ? -30.941 -41.989 26.134 1.00 91.38 757 GLY A O 1
ATOM 5991 N N . TYR A 1 758 ? -31.547 -40.590 27.791 1.00 92.62 758 TYR A N 1
ATOM 5992 C CA . TYR A 1 758 ? -30.257 -40.566 28.490 1.00 92.62 758 TYR A CA 1
ATOM 5993 C C . TYR A 1 758 ? -29.866 -41.891 29.160 1.00 92.62 758 TYR A C 1
ATOM 5995 O O . TYR A 1 758 ? -28.685 -42.132 29.395 1.00 92.62 758 TYR A O 1
ATOM 6003 N N . LEU A 1 759 ? -30.828 -42.772 29.450 1.00 91.31 759 LEU A N 1
ATOM 6004 C CA . LEU A 1 759 ? -30.555 -44.113 29.986 1.00 91.31 759 LEU A CA 1
ATOM 6005 C C . LEU A 1 759 ? -30.107 -45.127 28.915 1.00 91.31 759 LEU A C 1
ATOM 6007 O O . LEU A 1 759 ? -29.704 -46.241 29.258 1.00 91.31 759 LEU A O 1
ATOM 6011 N N . LYS A 1 760 ? -30.172 -44.774 27.623 1.00 87.81 760 LYS A N 1
ATOM 6012 C CA . LYS A 1 760 ? -29.615 -45.590 26.530 1.00 87.81 760 LYS A CA 1
ATOM 6013 C C . LYS A 1 760 ? -28.097 -45.402 26.445 1.00 87.81 760 LYS A C 1
ATOM 6015 O O . LYS A 1 760 ? -27.524 -44.508 27.056 1.00 87.81 760 LYS A O 1
ATOM 6020 N N . ASN A 1 761 ? -27.422 -46.235 25.651 1.00 78.19 761 ASN A N 1
ATOM 6021 C CA . ASN A 1 761 ? -25.986 -46.081 25.414 1.00 78.19 761 ASN A CA 1
ATOM 6022 C C . ASN A 1 761 ? -25.716 -44.919 24.437 1.00 78.19 761 ASN A C 1
ATOM 6024 O O . ASN A 1 761 ? -25.592 -45.139 23.233 1.00 78.19 761 ASN A O 1
ATOM 6028 N N . VAL A 1 762 ? -25.698 -43.689 24.958 1.00 82.62 762 VAL A N 1
ATOM 6029 C CA . VAL A 1 762 ? -25.580 -42.437 24.189 1.00 82.62 762 VAL A CA 1
ATOM 6030 C C . VAL A 1 762 ? -24.200 -41.772 24.361 1.00 82.62 762 VAL A C 1
ATOM 6032 O O . VAL A 1 762 ? -23.546 -42.018 25.377 1.00 82.62 762 VAL A O 1
ATOM 6035 N N . PRO A 1 763 ? -23.731 -40.933 23.412 1.00 81.56 763 PRO A N 1
ATOM 6036 C CA . PRO A 1 763 ? -22.383 -40.337 23.420 1.00 81.56 763 PRO A CA 1
ATOM 6037 C C . PRO A 1 763 ? -22.165 -39.194 24.440 1.00 81.56 763 PRO A C 1
ATOM 6039 O O . PRO A 1 763 ? -21.819 -38.083 24.057 1.00 81.56 763 PRO A O 1
ATOM 6042 N N . TYR A 1 764 ? -22.353 -39.445 25.740 1.00 91.25 764 TYR A N 1
ATOM 6043 C CA . TYR A 1 764 ? -22.069 -38.492 26.837 1.00 91.25 764 TYR A CA 1
ATOM 6044 C C . TYR A 1 764 ? -22.695 -37.087 26.673 1.00 91.25 764 TYR A C 1
ATOM 6046 O O . TYR A 1 764 ? -22.164 -36.114 27.202 1.00 91.25 764 TYR A O 1
ATOM 6054 N N . PHE A 1 765 ? -23.804 -36.954 25.933 1.00 92.69 765 PHE A N 1
ATOM 6055 C CA . PHE A 1 765 ? -24.396 -35.655 25.599 1.00 92.69 765 PHE A CA 1
ATOM 6056 C C . PHE A 1 765 ? -24.716 -34.826 26.845 1.00 92.69 765 PHE A C 1
ATOM 6058 O O . PHE A 1 765 ? -25.554 -35.218 27.655 1.00 92.69 765 PHE A O 1
ATOM 6065 N N . GLY A 1 766 ? -24.026 -33.690 26.983 1.00 94.06 766 GLY A N 1
ATOM 6066 C CA . GLY A 1 766 ? -24.253 -32.714 28.047 1.00 94.06 766 GLY A CA 1
ATOM 6067 C C . GLY A 1 766 ? -23.739 -33.134 29.424 1.00 94.06 766 GLY A C 1
ATOM 6068 O O . GLY A 1 766 ? -23.875 -32.357 30.365 1.00 94.06 766 GLY A O 1
ATOM 6069 N N . ALA A 1 767 ? -23.150 -34.321 29.572 1.00 96.81 767 ALA A N 1
ATOM 6070 C CA . ALA A 1 767 ? -22.810 -34.892 30.872 1.00 96.81 767 ALA A CA 1
ATOM 6071 C C . ALA A 1 767 ? -21.525 -34.314 31.483 1.00 96.81 767 ALA A C 1
ATOM 6073 O O . ALA A 1 767 ? -20.622 -33.858 30.777 1.00 96.81 767 ALA A O 1
ATOM 6074 N N . ILE A 1 768 ? -21.410 -34.413 32.806 1.00 97.81 768 ILE A N 1
ATOM 6075 C CA . ILE A 1 768 ? -20.137 -34.275 33.517 1.00 97.81 768 ILE A CA 1
ATOM 6076 C C . ILE A 1 768 ? -19.372 -35.591 33.360 1.00 97.81 768 ILE A C 1
ATOM 6078 O O . ILE A 1 768 ? -19.862 -36.651 33.745 1.00 97.81 768 ILE A O 1
ATOM 6082 N N . VAL A 1 769 ? -18.151 -35.538 32.826 1.00 96.75 769 VAL A N 1
ATOM 6083 C CA . VAL A 1 769 ? -17.293 -36.721 32.661 1.00 96.75 769 VAL A CA 1
ATOM 6084 C C . VAL A 1 769 ? -16.160 -36.727 33.688 1.00 96.75 769 VAL A C 1
ATOM 6086 O O . VAL A 1 769 ? -15.485 -35.718 33.898 1.00 96.75 769 VAL A O 1
ATOM 6089 N N . GLY A 1 770 ? -15.944 -37.876 34.333 1.00 93.94 770 GLY A N 1
ATOM 6090 C CA . GLY A 1 770 ? -15.034 -38.020 35.471 1.00 93.94 770 GLY A CA 1
ATOM 6091 C C . GLY A 1 770 ? -15.145 -39.402 36.132 1.00 93.94 770 GLY A C 1
ATOM 6092 O O . GLY A 1 770 ? -16.084 -40.144 35.858 1.00 93.94 770 GLY A O 1
ATOM 6093 N N . ARG A 1 771 ? -14.215 -39.820 37.002 1.00 93.31 771 ARG A N 1
ATOM 6094 C CA . ARG A 1 771 ? -13.121 -39.050 37.638 1.00 93.31 771 ARG A CA 1
ATOM 6095 C C . ARG A 1 771 ? -11.960 -38.652 36.723 1.00 93.31 771 ARG A C 1
ATOM 6097 O O . ARG A 1 771 ? -11.213 -37.745 37.070 1.00 93.31 771 ARG A O 1
ATOM 6104 N N . TYR A 1 772 ? -11.811 -39.288 35.563 1.00 96.19 772 TYR A N 1
ATOM 6105 C CA . TYR A 1 772 ? -10.801 -38.906 34.576 1.00 96.19 772 TYR A CA 1
ATOM 6106 C C . TYR A 1 772 ? -11.419 -38.779 33.184 1.00 96.19 772 TYR A C 1
ATOM 6108 O O . TYR A 1 772 ? -11.797 -39.773 32.563 1.00 96.19 772 TYR A O 1
ATOM 6116 N N . ALA A 1 773 ? -11.526 -37.552 32.688 1.00 95.69 773 ALA A N 1
ATOM 6117 C CA . ALA A 1 773 ? -11.960 -37.252 31.339 1.00 95.69 773 ALA A CA 1
ATOM 6118 C C . ALA A 1 773 ? -10.920 -37.760 30.330 1.00 95.69 773 ALA A C 1
ATOM 6120 O O . ALA A 1 773 ? -9.715 -37.588 30.518 1.00 95.69 773 ALA A O 1
ATOM 6121 N N . ASN A 1 774 ? -11.399 -38.346 29.229 1.00 94.19 774 ASN A N 1
ATOM 6122 C CA . ASN A 1 774 ? -10.589 -39.021 28.211 1.00 94.19 774 ASN A CA 1
ATOM 6123 C C . ASN A 1 774 ? -9.995 -40.359 28.708 1.00 94.19 774 ASN A C 1
ATOM 6125 O O . ASN A 1 774 ? -10.546 -40.980 29.617 1.00 94.19 774 ASN A O 1
ATOM 6129 N N . ARG A 1 775 ? -8.972 -40.888 28.023 1.00 95.88 775 ARG A N 1
ATOM 6130 C CA . ARG A 1 775 ? -8.541 -42.289 28.142 1.00 95.88 775 ARG A CA 1
ATOM 6131 C C . ARG A 1 775 ? -7.377 -42.491 29.109 1.00 95.88 775 ARG A C 1
ATOM 6133 O O . ARG A 1 775 ? -6.386 -41.772 29.019 1.00 95.88 775 ARG A O 1
ATOM 6140 N N . ILE A 1 776 ? -7.431 -43.555 29.915 1.00 96.12 776 ILE A N 1
ATOM 6141 C CA . ILE A 1 776 ? -6.253 -44.117 30.600 1.00 96.12 776 ILE A CA 1
ATOM 6142 C C . ILE A 1 776 ? -5.911 -45.465 29.963 1.00 96.12 776 ILE A C 1
ATOM 6144 O O . ILE A 1 776 ? -6.755 -46.363 29.835 1.00 96.12 776 ILE A O 1
ATOM 6148 N N . ARG A 1 777 ? -4.650 -45.585 29.533 1.00 97.19 777 ARG A N 1
ATOM 6149 C CA . ARG A 1 777 ? -4.144 -46.740 28.789 1.00 97.19 777 ARG A CA 1
ATOM 6150 C C . ARG A 1 777 ? -4.251 -48.024 29.614 1.00 97.19 777 ARG A C 1
ATOM 6152 O O . ARG A 1 777 ? -3.923 -48.025 30.795 1.00 97.19 777 ARG A O 1
ATOM 6159 N N . ASN A 1 778 ? -4.662 -49.119 28.973 1.00 96.81 778 ASN A N 1
ATOM 6160 C CA . ASN A 1 778 ? -4.784 -50.456 29.571 1.00 96.81 778 ASN A CA 1
ATOM 6161 C C . ASN A 1 778 ? -5.717 -50.517 30.801 1.00 96.81 778 ASN A C 1
ATOM 6163 O O . ASN A 1 778 ? -5.657 -51.482 31.561 1.00 96.81 778 ASN A O 1
ATOM 6167 N N . ALA A 1 779 ? -6.541 -49.477 31.004 1.00 96.88 779 ALA A N 1
ATOM 6168 C CA . ALA A 1 779 ? -7.379 -49.281 32.180 1.00 96.88 779 ALA A CA 1
ATOM 6169 C C . ALA A 1 779 ? -6.612 -49.511 33.490 1.00 96.88 779 ALA A C 1
ATOM 6171 O O . ALA A 1 779 ? -7.072 -50.219 34.376 1.00 96.88 779 ALA A O 1
ATOM 6172 N N . GLN A 1 780 ? -5.412 -48.947 33.611 1.00 97.12 780 GLN A N 1
ATOM 6173 C CA . GLN A 1 780 ? -4.647 -49.010 34.851 1.00 97.12 780 GLN A CA 1
ATOM 6174 C C . GLN A 1 780 ? -3.704 -47.819 34.980 1.00 97.12 780 GLN A C 1
ATOM 6176 O O . GLN A 1 780 ? -3.253 -47.257 33.981 1.00 97.12 780 GLN A O 1
ATOM 6181 N N . PHE A 1 781 ? -3.358 -47.472 36.213 1.00 97.12 781 PHE A N 1
ATOM 6182 C CA . PHE A 1 781 ? -2.285 -46.528 36.512 1.00 97.12 781 PHE A CA 1
ATOM 6183 C C . PHE A 1 781 ? -1.582 -46.929 37.808 1.00 97.12 781 PHE A C 1
ATOM 6185 O O . PHE A 1 781 ? -2.139 -47.652 38.632 1.00 97.12 781 PHE A O 1
ATOM 6192 N N . THR A 1 782 ? -0.356 -46.450 37.995 1.00 97.25 782 THR A N 1
ATOM 6193 C CA . THR A 1 782 ? 0.399 -46.645 39.234 1.00 97.25 782 THR A CA 1
ATOM 6194 C C . THR A 1 782 ? 0.498 -45.313 39.965 1.00 97.25 782 THR A C 1
ATOM 6196 O O . THR A 1 782 ? 0.896 -44.314 39.369 1.00 97.25 782 THR A O 1
ATOM 6199 N N . LEU A 1 783 ? 0.132 -45.304 41.244 1.00 95.75 783 LEU A N 1
ATOM 6200 C CA . LEU A 1 783 ? 0.204 -44.143 42.129 1.00 95.75 783 LEU A CA 1
ATOM 6201 C C . LEU A 1 783 ? 0.808 -44.593 43.459 1.00 95.75 783 LEU A C 1
ATOM 6203 O O . LEU A 1 783 ? 0.375 -45.600 44.021 1.00 95.75 783 LEU A O 1
ATOM 6207 N N . ASP A 1 784 ? 1.847 -43.893 43.912 1.00 93.88 784 ASP A N 1
ATOM 6208 C CA . ASP A 1 784 ? 2.600 -44.203 45.136 1.00 93.88 784 ASP A CA 1
ATOM 6209 C C . ASP A 1 784 ? 3.022 -45.682 45.239 1.00 93.88 784 ASP A C 1
ATOM 6211 O O . ASP A 1 784 ? 2.898 -46.336 46.272 1.00 93.88 784 ASP A O 1
ATOM 6215 N N . GLY A 1 785 ? 3.485 -46.244 44.117 1.00 94.31 785 GLY A N 1
ATOM 6216 C CA . GLY A 1 785 ? 3.938 -47.637 44.019 1.00 94.31 785 GLY A CA 1
ATOM 6217 C C . GLY A 1 785 ? 2.823 -48.691 43.969 1.00 94.31 785 GLY A C 1
ATOM 6218 O O . GLY A 1 785 ? 3.117 -49.859 43.724 1.00 94.31 785 GLY A O 1
ATOM 6219 N N . THR A 1 786 ? 1.554 -48.305 44.128 1.00 95.75 786 THR A N 1
ATOM 6220 C CA . THR A 1 786 ? 0.398 -49.209 44.015 1.00 95.75 786 THR A CA 1
ATOM 6221 C C . THR A 1 786 ? -0.217 -49.108 42.623 1.00 95.75 786 THR A C 1
ATOM 6223 O O . THR A 1 786 ? -0.488 -48.012 42.135 1.00 95.75 786 THR A O 1
ATOM 6226 N N . THR A 1 787 ? -0.434 -50.249 41.962 1.00 97.25 787 THR A N 1
ATOM 6227 C CA . THR A 1 787 ? -1.111 -50.292 40.656 1.00 97.25 787 THR A CA 1
ATOM 6228 C C . THR A 1 787 ? -2.608 -50.483 40.852 1.00 97.25 787 THR A C 1
ATOM 6230 O O . THR A 1 787 ? -3.040 -51.467 41.448 1.00 97.25 787 THR A O 1
ATOM 6233 N N . TYR A 1 788 ? -3.383 -49.539 40.329 1.00 97.56 788 TYR A N 1
ATOM 6234 C CA . TYR A 1 788 ? -4.838 -49.548 40.337 1.00 97.56 788 TYR A CA 1
ATOM 6235 C C . TYR A 1 788 ? -5.352 -49.985 38.971 1.00 97.56 788 TYR A C 1
ATOM 6237 O O . TYR A 1 788 ? -4.880 -49.501 37.940 1.00 97.56 788 TYR A O 1
ATOM 6245 N N . HIS A 1 789 ? -6.327 -50.890 38.974 1.00 97.31 789 HIS A N 1
ATOM 6246 C CA . HIS A 1 789 ? -7.009 -51.360 37.774 1.00 97.31 789 HIS A CA 1
ATOM 6247 C C . HIS A 1 789 ? -8.399 -50.732 37.704 1.00 97.31 789 HIS A C 1
ATOM 6249 O O . HIS A 1 789 ? -9.178 -50.815 38.649 1.00 97.31 789 HIS A O 1
ATOM 6255 N N . LEU A 1 790 ? -8.684 -50.111 36.569 1.00 97.25 790 LEU A N 1
ATOM 6256 C CA . LEU A 1 790 ? -9.903 -49.386 36.247 1.00 97.25 790 LEU A CA 1
ATOM 6257 C C . LEU A 1 790 ? -10.799 -50.218 35.333 1.00 97.25 790 LEU A C 1
ATOM 6259 O O . LEU A 1 790 ? -10.369 -51.197 34.714 1.00 97.25 790 LEU A O 1
ATOM 6263 N N . ALA A 1 791 ? -12.054 -49.804 35.197 1.00 93.00 791 ALA A N 1
ATOM 6264 C CA . ALA A 1 791 ? -12.972 -50.466 34.284 1.00 93.00 791 ALA A CA 1
ATOM 6265 C C . ALA A 1 791 ? -12.575 -50.242 32.812 1.00 93.00 791 ALA A C 1
ATOM 6267 O O . ALA A 1 791 ? -12.499 -49.106 32.337 1.00 93.00 791 ALA A O 1
ATOM 6268 N N . LYS A 1 792 ? -12.372 -51.332 32.064 1.00 94.56 792 LYS A N 1
ATOM 6269 C CA . LYS A 1 792 ? -12.192 -51.311 30.604 1.00 94.56 792 LYS A CA 1
ATOM 6270 C C . LYS A 1 792 ? -13.539 -51.083 29.921 1.00 94.56 792 LYS A C 1
ATOM 6272 O O . LYS A 1 792 ? -14.332 -52.012 29.795 1.00 94.56 792 LYS A O 1
ATOM 6277 N N . ASN A 1 793 ? -13.807 -49.852 29.498 1.00 92.62 793 ASN A N 1
ATOM 6278 C CA . ASN A 1 793 ? -15.060 -49.476 28.833 1.00 92.62 793 ASN A CA 1
ATOM 6279 C C . ASN A 1 793 ? -14.865 -49.044 27.365 1.00 92.62 793 ASN A C 1
ATOM 6281 O O . ASN A 1 793 ? -15.855 -48.819 26.672 1.00 92.62 793 ASN A O 1
ATOM 6285 N N . ILE A 1 794 ? -13.621 -48.979 26.863 1.00 93.56 794 ILE A N 1
ATOM 6286 C CA . ILE A 1 794 ? -13.328 -48.818 25.432 1.00 93.56 794 ILE A CA 1
ATOM 6287 C C . ILE A 1 794 ? -12.111 -49.652 25.002 1.00 93.56 794 ILE A C 1
ATOM 6289 O O . ILE A 1 794 ? -10.950 -49.250 25.126 1.00 93.56 794 ILE A O 1
ATOM 6293 N N . GLY A 1 795 ? -12.376 -50.839 24.454 1.00 93.25 795 GLY A N 1
ATOM 6294 C CA . GLY A 1 795 ? -11.318 -51.804 24.151 1.00 93.25 795 GLY A CA 1
ATOM 6295 C C . GLY A 1 795 ? -10.496 -52.114 25.406 1.00 93.25 795 GLY A C 1
ATOM 6296 O O . GLY A 1 795 ? -11.057 -52.389 26.461 1.00 93.25 795 GLY A O 1
ATOM 6297 N N . GLU A 1 796 ? -9.171 -52.006 25.312 1.00 96.12 796 GLU A N 1
ATOM 6298 C CA . GLU A 1 796 ? -8.271 -52.242 26.450 1.00 96.12 796 GLU A CA 1
ATOM 6299 C C . GLU A 1 796 ? -8.162 -51.062 27.426 1.00 96.12 796 GLU A C 1
ATOM 6301 O O . GLU A 1 796 ? -7.534 -51.191 28.472 1.00 96.12 796 GLU A O 1
ATOM 6306 N N . ASN A 1 797 ? -8.746 -49.908 27.106 1.00 97.06 797 ASN A N 1
ATOM 6307 C CA . ASN A 1 797 ? -8.584 -48.680 27.878 1.00 97.06 797 ASN A CA 1
ATOM 6308 C C . ASN A 1 797 ? -9.839 -48.369 28.704 1.00 97.06 797 ASN A C 1
ATOM 6310 O O . ASN A 1 797 ? -10.936 -48.857 28.422 1.00 97.06 797 ASN A O 1
ATOM 6314 N N . THR A 1 798 ? -9.680 -47.502 29.701 1.00 96.06 798 THR A N 1
ATOM 6315 C CA . THR A 1 798 ? -10.817 -46.823 30.334 1.00 96.06 798 THR A CA 1
ATOM 6316 C C . THR A 1 798 ? -10.980 -45.435 29.722 1.00 96.06 798 THR A C 1
ATOM 6318 O O . THR A 1 798 ? -9.992 -44.845 29.282 1.00 96.06 798 THR A O 1
ATOM 6321 N N . LEU A 1 799 ? -12.201 -44.924 29.674 1.00 96.00 799 LEU A N 1
ATOM 6322 C CA . LEU A 1 799 ? -12.601 -43.654 29.081 1.00 96.00 799 LEU A CA 1
ATOM 6323 C C . LEU A 1 799 ? -13.604 -42.958 29.997 1.00 96.00 799 LEU A C 1
ATOM 6325 O O . LEU A 1 799 ? -14.553 -43.588 30.459 1.00 96.00 799 LEU A O 1
ATOM 6329 N N . HIS A 1 800 ? -13.415 -41.656 30.217 1.00 95.69 800 HIS A N 1
ATOM 6330 C CA . HIS A 1 800 ? -14.363 -40.796 30.942 1.00 95.69 800 HIS A CA 1
ATOM 6331 C C . HIS A 1 800 ? -14.727 -41.292 32.351 1.00 95.69 800 HIS A C 1
ATOM 6333 O O . HIS A 1 800 ? -15.791 -40.974 32.869 1.00 95.69 800 HIS A O 1
ATOM 6339 N N . GLY A 1 801 ? -13.819 -42.034 32.989 1.00 92.31 801 GLY A N 1
ATOM 6340 C CA . GLY A 1 801 ? -13.950 -42.461 34.378 1.00 92.31 801 GLY A CA 1
ATOM 6341 C C . GLY A 1 801 ? -14.683 -43.777 34.618 1.00 92.31 801 GLY A C 1
ATOM 6342 O O . GLY A 1 801 ? -14.838 -44.131 35.781 1.00 92.31 801 GLY A O 1
ATOM 6343 N N . GLY A 1 802 ? -15.071 -44.521 33.574 1.00 93.69 802 GLY A N 1
ATOM 6344 C CA . GLY A 1 802 ? -15.482 -45.925 33.711 1.00 93.69 802 GLY A CA 1
ATOM 6345 C C . GLY A 1 802 ? -16.862 -46.279 33.144 1.00 93.69 802 GLY A C 1
ATOM 6346 O O . GLY A 1 802 ? -17.425 -45.567 32.312 1.00 93.69 802 GLY A O 1
ATOM 6347 N N . VAL A 1 803 ? -17.391 -47.444 33.527 1.00 92.94 803 VAL A N 1
ATOM 6348 C CA . VAL A 1 803 ? -18.664 -47.992 33.005 1.00 92.94 803 VAL A CA 1
ATOM 6349 C C . VAL A 1 803 ? -19.874 -47.255 33.588 1.00 92.94 803 VAL A C 1
ATOM 6351 O O . VAL A 1 803 ? -20.862 -47.023 32.879 1.00 92.94 803 VAL A O 1
ATOM 6354 N N . ARG A 1 804 ? -19.798 -46.882 34.869 1.00 92.50 804 ARG A N 1
ATOM 6355 C CA . ARG A 1 804 ? -20.705 -45.959 35.560 1.00 92.50 804 ARG A CA 1
ATOM 6356 C C . ARG A 1 804 ? -19.917 -44.748 36.068 1.00 92.50 804 ARG A C 1
ATOM 6358 O O . ARG A 1 804 ? -19.849 -44.505 37.269 1.00 92.50 804 ARG A O 1
ATOM 6365 N N . GLY A 1 805 ? -19.316 -44.013 35.133 1.00 93.44 805 GLY A N 1
ATOM 6366 C CA . GLY A 1 805 ? -18.646 -42.746 35.413 1.00 93.44 805 GLY A CA 1
ATOM 6367 C C . GLY A 1 805 ? -19.615 -41.651 35.869 1.00 93.44 805 GLY A C 1
ATOM 6368 O O . GLY A 1 805 ? -20.821 -41.864 36.028 1.00 93.44 805 GLY A O 1
ATOM 6369 N N . PHE A 1 806 ? -19.079 -40.448 36.069 1.00 96.88 806 PHE A N 1
ATOM 6370 C CA . PHE A 1 806 ? -19.835 -39.283 36.550 1.00 96.88 806 PHE A CA 1
ATOM 6371 C C . PHE A 1 806 ? -21.025 -38.893 35.654 1.00 96.88 806 PHE A C 1
ATOM 6373 O O . PHE A 1 806 ? -21.954 -38.240 36.128 1.00 96.88 806 PHE A O 1
ATOM 6380 N N . ASP A 1 807 ? -21.047 -39.378 34.412 1.00 95.44 807 ASP A N 1
ATOM 6381 C CA . ASP A 1 807 ? -22.124 -39.224 33.438 1.00 95.44 807 ASP A CA 1
ATOM 6382 C C . ASP A 1 807 ? -23.370 -40.070 33.754 1.00 95.44 807 ASP A C 1
ATOM 6384 O O . ASP A 1 807 ? -24.450 -39.803 33.230 1.00 95.44 807 ASP A O 1
ATOM 6388 N N . ARG A 1 808 ? -23.238 -41.096 34.606 1.00 94.12 808 ARG A N 1
ATOM 6389 C CA . ARG A 1 808 ? -24.294 -42.088 34.905 1.00 94.12 808 ARG A CA 1
ATOM 6390 C C . ARG A 1 808 ? -24.678 -42.159 36.377 1.00 94.12 808 ARG A C 1
ATOM 6392 O O . ARG A 1 808 ? -25.478 -43.011 36.773 1.00 94.12 808 ARG A O 1
ATOM 6399 N N . VAL A 1 809 ? -24.102 -41.295 37.204 1.00 95.88 809 VAL A N 1
ATOM 6400 C CA . VAL A 1 809 ? -24.445 -41.207 38.625 1.00 95.88 809 VAL A CA 1
ATOM 6401 C C . VAL A 1 809 ? -25.552 -40.185 38.848 1.00 95.88 809 VAL A C 1
ATOM 6403 O O . VAL A 1 809 ? -25.791 -39.295 38.032 1.00 95.88 809 VAL A O 1
ATOM 6406 N N . LEU A 1 810 ? -26.260 -40.335 39.963 1.00 97.50 810 LEU A N 1
ATOM 6407 C CA . LEU A 1 810 ? -27.267 -39.374 40.390 1.00 97.50 810 LEU A CA 1
ATOM 6408 C C . LEU A 1 810 ? -26.615 -38.376 41.348 1.00 97.50 810 LEU A C 1
ATOM 6410 O O . LEU A 1 810 ? -26.232 -38.755 42.455 1.00 97.50 810 LEU A O 1
ATOM 6414 N N . TRP A 1 811 ? -26.495 -37.129 40.907 1.00 98.19 811 TRP A N 1
ATOM 6415 C CA . TRP A 1 811 ? -25.996 -36.012 41.701 1.00 98.19 811 TRP A CA 1
ATOM 6416 C C . TRP A 1 811 ? -27.105 -35.463 42.609 1.00 98.19 811 TRP A C 1
ATOM 6418 O O . TRP A 1 811 ? -28.289 -35.538 42.280 1.00 98.19 811 TRP A O 1
ATOM 6428 N N . THR A 1 812 ? -26.733 -34.875 43.740 1.00 97.62 812 THR A N 1
ATOM 6429 C CA . THR A 1 812 ? -27.647 -34.064 44.558 1.00 97.62 812 THR A CA 1
ATOM 6430 C C . THR A 1 812 ? -27.559 -32.617 44.087 1.00 97.62 812 THR A C 1
ATOM 6432 O O . THR A 1 812 ? -26.456 -32.085 44.032 1.00 97.62 812 THR A O 1
ATOM 6435 N N . GLY A 1 813 ? -28.680 -31.985 43.735 1.00 96.75 813 GLY A N 1
ATOM 6436 C CA . GLY A 1 813 ? -28.702 -30.598 43.261 1.00 96.75 813 GLY A CA 1
ATOM 6437 C C . GLY A 1 813 ? -29.259 -29.620 44.293 1.00 96.75 813 GLY A C 1
ATOM 6438 O O . GLY A 1 813 ? -30.349 -29.839 44.816 1.00 96.75 813 GLY A O 1
ATOM 6439 N N . GLU A 1 814 ? -28.537 -28.528 44.531 1.00 97.25 814 GLU A N 1
ATOM 6440 C CA . GLU A 1 814 ? -28.952 -27.403 45.376 1.00 97.25 814 GLU A CA 1
ATOM 6441 C C . GLU A 1 814 ? -29.029 -26.121 44.521 1.00 97.25 814 GLU A C 1
ATOM 6443 O O . GLU A 1 814 ? -27.991 -25.633 44.060 1.00 97.25 814 GLU A O 1
ATOM 6448 N N . PRO A 1 815 ? -30.233 -25.588 44.233 1.00 96.56 815 PRO A N 1
ATOM 6449 C CA . PRO A 1 815 ? -30.391 -24.385 43.422 1.00 96.56 815 PRO A CA 1
ATOM 6450 C C . PRO A 1 815 ? -30.061 -23.117 44.219 1.00 96.56 815 PRO A C 1
ATOM 6452 O O . PRO A 1 815 ? -30.290 -23.052 45.427 1.00 96.56 815 PRO A O 1
ATOM 6455 N N . PHE A 1 816 ? -29.610 -22.068 43.533 1.00 93.88 816 PHE A N 1
ATOM 6456 C CA . PHE A 1 816 ? -29.407 -20.748 44.129 1.00 93.88 816 PHE A CA 1
ATOM 6457 C C . PHE A 1 816 ? -29.795 -19.613 43.176 1.00 93.88 816 PHE A C 1
ATOM 6459 O O . PHE A 1 816 ? -29.807 -19.752 41.951 1.00 93.88 816 PHE A O 1
ATOM 6466 N N . GLN A 1 817 ? -30.094 -18.461 43.772 1.00 89.75 817 GLN A N 1
ATOM 6467 C CA . GLN A 1 817 ? -30.262 -17.177 43.098 1.00 89.75 817 GLN A CA 1
ATOM 6468 C C . GLN A 1 817 ? -29.506 -16.120 43.894 1.00 89.75 817 GLN A C 1
ATOM 6470 O O . GLN A 1 817 ? -29.736 -15.956 45.093 1.00 89.75 817 GLN A O 1
ATOM 6475 N N . THR A 1 818 ? -28.613 -15.412 43.220 1.00 84.38 818 THR A N 1
ATOM 6476 C CA . THR A 1 818 ? -27.783 -14.340 43.775 1.00 84.38 818 THR A CA 1
ATOM 6477 C C . THR A 1 818 ? -27.692 -13.196 42.765 1.00 84.38 818 THR A C 1
ATOM 6479 O O . THR A 1 818 ? -28.088 -13.335 41.607 1.00 84.38 818 THR A O 1
ATOM 6482 N N . ASP A 1 819 ? -27.107 -12.068 43.167 1.00 75.44 819 ASP A N 1
ATOM 6483 C CA . ASP A 1 819 ? -26.834 -10.954 42.245 1.00 75.44 819 ASP A CA 1
ATOM 6484 C C . ASP A 1 819 ? -25.871 -11.347 41.106 1.00 75.44 819 ASP A C 1
ATOM 6486 O O . ASP A 1 819 ? -25.865 -10.725 40.045 1.00 75.44 819 ASP A O 1
ATOM 6490 N N . SER A 1 820 ? -25.064 -12.397 41.305 1.00 77.69 820 SER A N 1
ATOM 6491 C CA . SER A 1 820 ? -24.149 -12.940 40.296 1.00 77.69 820 SER A CA 1
ATOM 6492 C C . SER A 1 820 ? -24.826 -13.860 39.271 1.00 77.69 820 SER A C 1
ATOM 6494 O O . SER A 1 820 ? -24.197 -14.194 38.267 1.00 77.69 820 SER A O 1
ATOM 6496 N N . GLY A 1 821 ? -26.088 -14.250 39.482 1.00 88.75 821 GLY A N 1
ATOM 6497 C CA . GLY A 1 821 ? -26.849 -15.084 38.552 1.00 88.75 821 GLY A CA 1
ATOM 6498 C C . GLY A 1 821 ? -27.800 -16.072 39.227 1.00 88.75 821 GLY A C 1
ATOM 6499 O O . GLY A 1 821 ? -27.971 -16.096 40.446 1.00 88.75 821 GLY A O 1
ATOM 6500 N N . SER A 1 822 ? -28.420 -16.917 38.407 1.00 93.62 822 SER A N 1
ATOM 6501 C CA . SER A 1 822 ? -29.160 -18.094 38.880 1.00 93.62 822 SER A CA 1
ATOM 6502 C C . SER A 1 822 ? -28.377 -19.356 38.541 1.00 93.62 822 SER A C 1
ATOM 6504 O O . SER A 1 822 ? -27.701 -19.408 37.513 1.00 93.62 822 SER A O 1
ATOM 6506 N N . GLY A 1 823 ? -28.435 -20.366 39.401 1.00 96.50 823 GLY A N 1
ATOM 6507 C CA . GLY A 1 823 ? -27.621 -21.554 39.206 1.00 96.50 823 GLY A CA 1
ATOM 6508 C C . GLY A 1 823 ? -28.044 -22.759 40.024 1.00 96.50 823 GLY A C 1
ATOM 6509 O O . GLY A 1 823 ? -29.012 -22.723 40.788 1.00 96.50 823 GLY A O 1
ATOM 6510 N N . VAL A 1 824 ? -27.300 -23.845 39.842 1.00 97.88 824 VAL A N 1
ATOM 6511 C CA . VAL A 1 824 ? -27.421 -25.075 40.626 1.00 97.88 824 VAL A CA 1
ATOM 6512 C C . VAL A 1 824 ? -26.039 -25.640 40.923 1.00 97.88 824 VAL A C 1
ATOM 6514 O O . VAL A 1 824 ? -25.202 -25.767 40.028 1.00 97.88 824 VAL A O 1
ATOM 6517 N N . THR A 1 825 ? -25.819 -26.005 42.183 1.00 98.19 825 THR A N 1
ATOM 6518 C CA . THR A 1 825 ? -24.641 -26.757 42.617 1.00 98.19 825 THR A CA 1
ATOM 6519 C C . THR A 1 825 ? -25.001 -28.232 42.688 1.00 98.19 825 THR A C 1
ATOM 6521 O O . THR A 1 825 ? -25.869 -28.637 43.461 1.00 98.19 825 THR A O 1
ATOM 6524 N N . LEU A 1 826 ? -24.329 -29.045 41.882 1.00 98.44 826 LEU A N 1
ATOM 6525 C CA . LEU A 1 826 ? -24.460 -30.495 41.865 1.00 98.44 826 LEU A CA 1
ATOM 6526 C C . LEU A 1 826 ? -23.351 -31.112 42.708 1.00 98.44 826 LEU A C 1
ATOM 6528 O O . LEU A 1 826 ? -22.181 -30.829 42.477 1.00 98.44 826 LEU A O 1
ATOM 6532 N N . GLN A 1 827 ? -23.691 -31.994 43.644 1.00 98.38 827 GLN A N 1
ATOM 6533 C CA . GLN A 1 827 ? -22.725 -32.703 44.480 1.00 98.38 827 GLN A CA 1
ATOM 6534 C C . GLN A 1 827 ? -22.841 -34.222 44.315 1.00 98.38 827 GLN A C 1
ATOM 6536 O O . GLN A 1 827 ? -23.939 -34.780 44.348 1.00 98.38 827 GLN A O 1
ATOM 6541 N N . TYR A 1 828 ? -21.701 -34.901 44.199 1.00 98.19 828 TYR A N 1
ATOM 6542 C CA . TYR A 1 828 ? -21.617 -36.360 44.216 1.00 98.19 828 TYR A CA 1
ATOM 6543 C C . TYR A 1 828 ? -20.418 -36.825 45.046 1.00 98.19 828 TYR A C 1
ATOM 6545 O O . TYR A 1 828 ? -19.342 -36.229 44.998 1.00 98.19 828 TYR A O 1
ATOM 6553 N N . THR A 1 829 ? -20.612 -37.900 45.813 1.00 97.81 829 THR A N 1
ATOM 6554 C CA . THR A 1 829 ? -19.552 -38.543 46.596 1.00 97.81 829 THR A CA 1
ATOM 6555 C C . THR A 1 829 ? -19.253 -39.905 45.994 1.00 97.81 829 THR A C 1
ATOM 6557 O O . THR A 1 829 ? -20.002 -40.860 46.201 1.00 97.81 829 THR A O 1
ATOM 6560 N N . SER A 1 830 ? -18.135 -39.988 45.286 1.00 97.25 830 SER A N 1
ATOM 6561 C CA . SER A 1 830 ? -17.611 -41.234 44.743 1.00 97.25 830 SER A CA 1
ATOM 6562 C C . SER A 1 830 ? -16.800 -41.939 45.833 1.00 97.25 830 SER A C 1
ATOM 6564 O O . SER A 1 830 ? -15.909 -41.333 46.432 1.00 97.25 830 SER A O 1
ATOM 6566 N N . ARG A 1 831 ? -17.116 -43.196 46.153 1.00 97.25 831 ARG A N 1
ATOM 6567 C CA . ARG A 1 831 ? -16.463 -43.912 47.272 1.00 97.25 831 ARG A CA 1
ATOM 6568 C C . ARG A 1 831 ? -15.062 -44.403 46.894 1.00 97.25 831 ARG A C 1
ATOM 6570 O O . ARG A 1 831 ? -14.753 -44.548 45.715 1.00 97.25 831 ARG A O 1
ATOM 6577 N N . ASP A 1 832 ? -14.218 -44.671 47.891 1.00 97.12 832 ASP A N 1
ATOM 6578 C CA . ASP A 1 832 ? -12.932 -45.354 47.681 1.00 97.12 832 ASP A CA 1
ATOM 6579 C C . ASP A 1 832 ? -13.137 -46.679 46.921 1.00 97.12 832 ASP A C 1
ATOM 6581 O O . ASP A 1 832 ? -13.973 -47.500 47.306 1.00 97.12 832 ASP A O 1
ATOM 6585 N N . GLY A 1 833 ? -12.403 -46.864 45.821 1.00 95.69 833 GLY A N 1
ATOM 6586 C CA . GLY A 1 833 ? -12.490 -48.027 44.934 1.00 95.69 833 GLY A CA 1
ATOM 6587 C C . GLY A 1 833 ? -13.562 -47.949 43.838 1.00 95.69 833 GLY A C 1
ATOM 6588 O O . GLY A 1 833 ? -13.659 -48.869 43.024 1.00 95.69 833 GLY A O 1
ATOM 6589 N N . GLU A 1 834 ? -14.369 -46.888 43.773 1.00 96.50 834 GLU A N 1
ATOM 6590 C CA . GLU A 1 834 ? -15.402 -46.735 42.741 1.00 96.50 834 GLU A CA 1
ATOM 6591 C C . GLU A 1 834 ? -14.780 -46.619 41.337 1.00 96.50 834 GLU A C 1
ATOM 6593 O O . GLU A 1 834 ? -13.842 -45.851 41.123 1.00 96.50 834 GLU A O 1
ATOM 6598 N N . GLU A 1 835 ? -15.257 -47.441 40.391 1.00 95.88 835 GLU A N 1
ATOM 6599 C CA . GLU A 1 835 ? -14.662 -47.638 39.049 1.00 95.88 835 GLU A CA 1
ATOM 6600 C C . GLU A 1 835 ? -13.156 -48.004 39.058 1.00 95.88 835 GLU A C 1
ATOM 6602 O O . GLU A 1 835 ? -12.487 -47.964 38.023 1.00 95.88 835 GLU A O 1
ATOM 6607 N N . GLY A 1 836 ? -12.630 -48.418 40.219 1.00 95.88 836 GLY A N 1
ATOM 6608 C CA . GLY A 1 836 ? -11.229 -48.780 40.443 1.00 95.88 836 GLY A CA 1
ATOM 6609 C C . GLY A 1 836 ? -10.329 -47.633 40.919 1.00 95.88 836 GLY A C 1
ATOM 6610 O O . GLY A 1 836 ? -9.131 -47.848 41.114 1.00 95.88 836 GLY A O 1
ATOM 6611 N N . TYR A 1 837 ? -10.866 -46.425 41.120 1.00 97.19 837 TYR A N 1
ATOM 6612 C CA . TYR A 1 837 ? -10.089 -45.277 41.595 1.00 97.19 837 TYR A CA 1
ATOM 6613 C C . TYR A 1 837 ? -9.938 -45.283 43.127 1.00 97.19 837 TYR A C 1
ATOM 6615 O O . TYR A 1 837 ? -10.929 -45.483 43.830 1.00 97.19 837 TYR A O 1
ATOM 6623 N N . PRO A 1 838 ? -8.738 -45.011 43.675 1.00 96.94 838 PRO A N 1
ATOM 6624 C CA . PRO A 1 838 ? -8.547 -44.848 45.112 1.00 96.94 838 PRO A CA 1
ATOM 6625 C C . PRO A 1 838 ? -9.160 -43.542 45.625 1.00 96.94 838 PRO A C 1
ATOM 6627 O O . PRO A 1 838 ? -9.359 -42.587 44.872 1.00 96.94 838 PRO A O 1
ATOM 6630 N N . GLY A 1 839 ? -9.404 -43.494 46.927 1.00 96.69 839 GLY A N 1
ATOM 6631 C CA . GLY A 1 839 ? -9.892 -42.338 47.664 1.00 96.69 839 GLY A CA 1
ATOM 6632 C C . GLY A 1 839 ? -11.392 -42.118 47.519 1.00 96.69 839 GLY A C 1
ATOM 6633 O O . GLY A 1 839 ? -11.961 -42.190 46.425 1.00 96.69 839 GLY A O 1
ATOM 6634 N N . THR A 1 840 ? -12.045 -41.794 48.628 1.00 98.06 840 THR A N 1
ATOM 6635 C CA . THR A 1 840 ? -13.359 -41.154 48.589 1.00 98.06 840 THR A CA 1
ATOM 6636 C C . THR A 1 840 ? -13.168 -39.752 48.020 1.00 98.06 840 THR A C 1
ATOM 6638 O O . THR A 1 840 ? -12.294 -39.017 48.476 1.00 98.06 840 THR A O 1
ATOM 6641 N N . LEU A 1 841 ? -13.952 -39.379 47.012 1.00 98.06 841 LEU A N 1
ATOM 6642 C CA . LEU A 1 841 ? -13.897 -38.076 46.354 1.00 98.06 841 LEU A CA 1
ATOM 6643 C C . LEU A 1 841 ? -15.271 -37.413 46.449 1.00 98.06 841 LEU A C 1
ATOM 6645 O O . LEU A 1 841 ? -16.254 -37.935 45.922 1.00 98.06 841 LEU A O 1
ATOM 6649 N N . VAL A 1 842 ? -15.334 -36.261 47.112 1.00 98.00 842 VAL A N 1
ATOM 6650 C CA . VAL A 1 842 ? -16.510 -35.387 47.116 1.00 98.00 842 VAL A CA 1
ATOM 6651 C C . VAL A 1 842 ? -16.304 -34.347 46.028 1.00 98.00 842 VAL A C 1
ATOM 6653 O O . VAL A 1 842 ? -15.365 -33.559 46.106 1.00 98.00 842 VAL A O 1
ATOM 6656 N N . THR A 1 843 ? -17.168 -34.346 45.019 1.00 98.06 843 THR A N 1
ATOM 6657 C CA . THR A 1 843 ? -17.115 -33.415 43.889 1.00 98.06 843 THR A CA 1
ATOM 6658 C C . THR A 1 843 ? -18.342 -32.516 43.902 1.00 98.06 843 THR A C 1
ATOM 6660 O O . THR A 1 843 ? -19.458 -32.998 44.106 1.00 98.06 843 THR A O 1
ATOM 6663 N N . ARG A 1 844 ? -18.132 -31.222 43.660 1.00 98.31 844 ARG A N 1
ATOM 6664 C CA . ARG A 1 844 ? -19.164 -30.225 43.390 1.00 98.31 844 ARG A CA 1
ATOM 6665 C C . ARG A 1 844 ? -18.939 -29.622 42.010 1.00 98.31 844 ARG A C 1
ATOM 6667 O O . ARG A 1 844 ? -17.815 -29.250 41.680 1.00 98.31 844 ARG A O 1
ATOM 6674 N N . VAL A 1 845 ? -20.001 -29.536 41.221 1.00 98.19 845 VAL A N 1
ATOM 6675 C CA . VAL A 1 845 ? -20.010 -28.841 39.933 1.00 98.19 845 VAL A CA 1
ATOM 6676 C C . VAL A 1 845 ? -21.132 -27.822 39.952 1.00 98.19 845 VAL A C 1
ATOM 6678 O O . VAL A 1 845 ? -22.288 -28.180 40.175 1.00 98.19 845 VAL A O 1
ATOM 6681 N N . THR A 1 846 ? -20.791 -26.558 39.740 1.00 98.19 846 THR A N 1
ATOM 6682 C CA . THR A 1 846 ? -21.741 -25.450 39.808 1.00 98.19 846 THR A CA 1
ATOM 6683 C C . THR A 1 846 ? -21.979 -24.893 38.418 1.00 98.19 846 THR A C 1
ATOM 6685 O O . THR A 1 846 ? -21.037 -24.460 37.759 1.00 98.19 846 THR A O 1
ATOM 6688 N N . TYR A 1 847 ? -23.240 -24.875 37.990 1.00 98.12 847 TYR A N 1
ATOM 6689 C CA . TYR A 1 847 ? -23.674 -24.166 36.790 1.00 98.12 847 TYR A CA 1
ATOM 6690 C C . TYR A 1 847 ? -24.272 -22.822 37.189 1.00 98.12 847 TYR A C 1
ATOM 6692 O O . TYR A 1 847 ? -25.274 -22.797 37.906 1.00 98.12 847 TYR A O 1
ATOM 6700 N N . THR A 1 848 ? -23.691 -21.724 36.704 1.00 97.19 848 THR A N 1
ATOM 6701 C CA . THR A 1 848 ? -24.194 -20.362 36.939 1.00 97.19 848 THR A CA 1
ATOM 6702 C C . THR A 1 848 ? -24.532 -19.700 35.613 1.00 97.19 848 THR A C 1
ATOM 6704 O O . THR A 1 848 ? -23.649 -19.511 34.780 1.00 97.19 848 THR A O 1
ATOM 6707 N N . LEU A 1 849 ? -25.790 -19.302 35.431 1.00 96.56 849 LEU A N 1
ATOM 6708 C CA . LEU A 1 849 ? -26.205 -18.422 34.343 1.00 96.56 849 LEU A CA 1
ATOM 6709 C C . LEU A 1 849 ? -26.186 -16.972 34.840 1.00 96.56 849 LEU A C 1
ATOM 6711 O O . LEU A 1 849 ? -26.996 -16.583 35.693 1.00 96.56 849 LEU A O 1
ATOM 6715 N N . THR A 1 850 ? -25.243 -16.184 34.327 1.00 91.38 850 THR A N 1
ATOM 6716 C CA . THR A 1 850 ? -25.011 -14.811 34.785 1.00 91.38 850 THR A CA 1
ATOM 6717 C C . THR A 1 850 ? -25.942 -13.809 34.085 1.00 91.38 850 THR A C 1
ATOM 6719 O O . THR A 1 850 ? -26.484 -14.083 33.007 1.00 91.38 850 THR A O 1
ATOM 6722 N N . PRO A 1 851 ? -26.108 -12.596 34.646 1.00 82.50 851 PRO A N 1
ATOM 6723 C CA . PRO A 1 851 ? -26.798 -11.494 33.971 1.00 82.50 851 PRO A CA 1
ATOM 6724 C C . PRO A 1 851 ? -26.097 -10.977 32.701 1.00 82.50 851 PRO A C 1
ATOM 6726 O O . PRO A 1 851 ? -26.649 -10.121 32.021 1.00 82.50 851 PRO A O 1
ATOM 6729 N N . ARG A 1 852 ? -24.876 -11.440 32.397 1.00 87.12 852 ARG A N 1
ATOM 6730 C CA . ARG A 1 852 ? -24.089 -11.034 31.218 1.00 87.12 852 ARG A CA 1
ATOM 6731 C C . ARG A 1 852 ? -24.159 -12.051 30.074 1.00 87.12 852 ARG A C 1
ATOM 6733 O O . ARG A 1 852 ? -23.284 -12.041 29.219 1.00 87.12 852 ARG A O 1
ATOM 6740 N N . ASP A 1 853 ? -25.155 -12.935 30.090 1.00 90.06 853 ASP A N 1
ATOM 6741 C CA . ASP A 1 853 ? -25.317 -14.028 29.119 1.00 90.06 853 ASP A CA 1
ATOM 6742 C C . ASP A 1 853 ? -24.176 -15.056 29.129 1.00 90.06 853 ASP A C 1
ATOM 6744 O O . ASP A 1 853 ? -23.858 -15.677 28.116 1.00 90.06 853 ASP A O 1
ATOM 6748 N N . GLU A 1 854 ? -23.562 -15.271 30.295 1.00 93.69 854 GLU A N 1
ATOM 6749 C CA . GLU A 1 854 ? -22.492 -16.255 30.466 1.00 93.69 854 GLU A CA 1
ATOM 6750 C C . GLU A 1 854 ? -23.023 -17.490 31.201 1.00 93.69 854 GLU A C 1
ATOM 6752 O O . GLU A 1 854 ? -23.661 -17.367 32.248 1.00 93.69 854 GLU A O 1
ATOM 6757 N N . LEU A 1 855 ? -22.704 -18.685 30.695 1.00 95.56 855 LEU A N 1
ATOM 6758 C CA . LEU A 1 855 ? -22.828 -19.935 31.444 1.00 95.56 855 LEU A CA 1
ATOM 6759 C C . LEU A 1 855 ? -21.456 -20.302 32.023 1.00 95.56 855 LEU A C 1
ATOM 6761 O O . LEU A 1 855 ? -20.556 -20.718 31.295 1.00 95.56 855 LEU A O 1
ATOM 6765 N N . VAL A 1 856 ? -21.301 -20.143 33.334 1.00 96.50 856 VAL A N 1
ATOM 6766 C CA . VAL A 1 856 ? -20.078 -20.479 34.075 1.00 96.50 856 VAL A CA 1
ATOM 6767 C C . VAL A 1 856 ? -20.206 -21.887 34.657 1.00 96.50 856 VAL A C 1
ATOM 6769 O O . VAL A 1 856 ? -21.259 -22.244 35.190 1.00 96.50 856 VAL A O 1
ATOM 6772 N N . VAL A 1 857 ? -19.136 -22.680 34.543 1.00 97.50 857 VAL A N 1
ATOM 6773 C CA . VAL A 1 857 ? -19.045 -24.041 35.088 1.00 97.50 857 VAL A CA 1
ATOM 6774 C C . VAL A 1 857 ? -17.850 -24.126 36.032 1.00 97.50 857 VAL A C 1
ATOM 6776 O O . VAL A 1 857 ? -16.707 -24.188 35.579 1.00 97.50 857 VAL A O 1
ATOM 6779 N N . ASP A 1 858 ? -18.114 -24.149 37.334 1.00 97.50 858 ASP A N 1
ATOM 6780 C CA . ASP A 1 858 ? -17.078 -24.271 38.362 1.00 97.50 858 ASP A CA 1
ATOM 6781 C C . ASP A 1 858 ? -16.968 -25.719 38.850 1.00 97.50 858 ASP A C 1
ATOM 6783 O O . ASP A 1 858 ? -17.980 -26.380 39.088 1.00 97.50 858 ASP A O 1
ATOM 6787 N N . TYR A 1 859 ? -15.738 -26.206 39.035 1.00 97.25 859 TYR A N 1
ATOM 6788 C CA . TYR A 1 859 ? -15.454 -27.541 39.569 1.00 97.25 859 TYR A CA 1
ATOM 6789 C C . TYR A 1 859 ? -14.692 -27.434 40.884 1.00 97.25 859 TYR A C 1
ATOM 6791 O O . TYR A 1 859 ? -13.621 -26.832 40.946 1.00 97.25 859 TYR A O 1
ATOM 6799 N N . GLU A 1 860 ? -15.190 -28.108 41.912 1.00 97.25 860 GLU A N 1
ATOM 6800 C CA . GLU A 1 860 ? -14.522 -28.258 43.201 1.00 97.25 860 GLU A CA 1
ATOM 6801 C C . GLU A 1 860 ? -14.496 -29.743 43.567 1.00 97.25 860 GLU A C 1
ATOM 6803 O O . GLU A 1 860 ? -15.487 -30.457 43.408 1.00 97.25 860 GLU A O 1
ATOM 6808 N N . ALA A 1 861 ? -13.368 -30.245 44.066 1.00 96.06 861 ALA A N 1
ATOM 6809 C CA . ALA A 1 861 ? -13.304 -31.610 44.565 1.00 96.06 861 ALA A CA 1
ATOM 6810 C C . ALA A 1 861 ? -12.336 -31.748 45.739 1.00 96.06 861 ALA A C 1
ATOM 6812 O O . ALA A 1 861 ? -11.280 -31.121 45.772 1.00 96.06 861 ALA A O 1
ATOM 6813 N N . THR A 1 862 ? -12.687 -32.614 46.687 1.00 96.88 862 THR A N 1
ATOM 6814 C CA . THR A 1 862 ? -11.859 -32.963 47.850 1.00 96.88 862 THR A CA 1
ATOM 6815 C C . THR A 1 862 ? -11.797 -34.475 48.007 1.00 96.88 862 THR A C 1
ATOM 6817 O O . THR A 1 862 ? -12.761 -35.175 47.694 1.00 96.88 862 THR A O 1
ATOM 6820 N N . THR A 1 863 ? -10.663 -34.998 48.471 1.00 97.69 863 THR A N 1
ATOM 6821 C CA . THR A 1 863 ? -10.451 -36.442 48.614 1.00 97.69 863 THR A CA 1
ATOM 6822 C C . THR A 1 863 ? -9.694 -36.797 49.889 1.00 97.69 863 THR A C 1
ATOM 6824 O O . THR A 1 863 ? -8.945 -35.974 50.412 1.00 97.69 863 THR A O 1
ATOM 6827 N N . ASP A 1 864 ? -9.901 -38.015 50.392 1.00 96.62 864 ASP A N 1
ATOM 6828 C CA . ASP A 1 864 ? -9.235 -38.557 51.585 1.00 96.62 864 ASP A CA 1
ATOM 6829 C C . ASP A 1 864 ? -7.934 -39.329 51.279 1.00 96.62 864 ASP A C 1
ATOM 6831 O O . ASP A 1 864 ? -7.185 -39.660 52.201 1.00 96.62 864 ASP A O 1
ATOM 6835 N N . LYS A 1 865 ? -7.641 -39.603 49.999 1.00 95.00 865 LYS A N 1
ATOM 6836 C CA . LYS A 1 865 ? -6.416 -40.270 49.527 1.00 95.00 865 LYS A CA 1
ATOM 6837 C C . LYS A 1 865 ? -5.985 -39.698 48.180 1.00 95.00 865 LYS A C 1
ATOM 6839 O O . LYS A 1 865 ? -6.803 -39.186 47.424 1.00 95.00 865 LYS A O 1
ATOM 6844 N N . ALA A 1 866 ? -4.704 -39.831 47.843 1.00 96.19 866 ALA A N 1
ATOM 6845 C CA . ALA A 1 866 ? -4.215 -39.457 46.521 1.00 96.19 866 ALA A CA 1
ATOM 6846 C C . ALA A 1 866 ? -4.980 -40.225 45.424 1.00 96.19 866 ALA A C 1
ATOM 6848 O O . ALA A 1 866 ? -5.112 -41.448 45.483 1.00 96.19 866 ALA A O 1
ATOM 6849 N N . THR A 1 867 ? -5.494 -39.503 44.426 1.00 96.56 867 THR A N 1
ATOM 6850 C CA . THR A 1 867 ? -6.268 -40.067 43.313 1.00 96.56 867 THR A CA 1
ATOM 6851 C C . THR A 1 867 ? -6.157 -39.168 42.081 1.00 96.56 867 THR A C 1
ATOM 6853 O O . THR A 1 867 ? -6.100 -37.944 42.233 1.00 96.56 867 THR A O 1
ATOM 6856 N N . PRO A 1 868 ? -6.095 -39.715 40.854 1.00 94.88 868 PRO A N 1
ATOM 6857 C CA . PRO A 1 868 ? -6.112 -38.893 39.654 1.00 94.88 868 PRO A CA 1
ATOM 6858 C C . PRO A 1 868 ? -7.499 -38.275 39.444 1.00 94.88 868 PRO A C 1
ATOM 6860 O O . PRO A 1 868 ? -8.518 -38.964 39.511 1.00 94.88 868 PRO A O 1
ATOM 6863 N N . LEU A 1 869 ? -7.522 -36.979 39.132 1.00 96.31 869 LEU A N 1
ATOM 6864 C CA . LEU A 1 869 ? -8.739 -36.227 38.855 1.00 96.31 869 LEU A CA 1
ATOM 6865 C C . LEU A 1 869 ? -8.556 -35.365 37.603 1.00 96.31 869 LEU A C 1
ATOM 6867 O O . LEU A 1 869 ? -7.627 -34.568 37.518 1.00 96.31 869 LEU A O 1
ATOM 6871 N N . ASN A 1 870 ? -9.454 -35.531 36.640 1.00 96.19 870 ASN A N 1
ATOM 6872 C CA . ASN A 1 870 ? -9.562 -34.712 35.439 1.00 96.19 870 ASN A CA 1
ATOM 6873 C C . ASN A 1 870 ? -11.047 -34.638 35.071 1.00 96.19 870 ASN A C 1
ATOM 6875 O O . ASN A 1 870 ? -11.612 -35.640 34.636 1.00 96.19 870 ASN A O 1
ATOM 6879 N N . LEU A 1 871 ? -11.693 -33.499 35.304 1.00 96.44 871 LEU A N 1
ATOM 6880 C CA . LEU A 1 871 ? -13.130 -33.320 35.089 1.00 96.44 871 LEU A CA 1
ATOM 6881 C C . LEU A 1 871 ? -13.379 -32.448 33.862 1.00 96.44 871 LEU A C 1
ATOM 6883 O O . LEU A 1 871 ? -12.593 -31.555 33.554 1.00 96.44 871 LEU A O 1
ATOM 6887 N N . SER A 1 872 ? -14.477 -32.703 33.158 1.00 95.75 872 SER A N 1
ATOM 6888 C CA . SER A 1 872 ? -14.908 -31.862 32.043 1.00 95.75 872 SER A CA 1
ATOM 6889 C C . SER A 1 872 ? -16.423 -31.932 31.855 1.00 95.75 872 SER A C 1
ATOM 6891 O O . SER A 1 872 ? -17.067 -32.881 32.310 1.00 95.75 872 SER A O 1
ATOM 6893 N N . GLN A 1 873 ? -16.977 -30.942 31.161 1.00 95.62 873 GLN A N 1
ATOM 6894 C CA . GLN A 1 873 ? -18.373 -30.891 30.751 1.00 95.62 873 GLN A CA 1
ATOM 6895 C C . GLN A 1 873 ? -18.431 -31.252 29.266 1.00 95.62 873 GLN A C 1
ATOM 6897 O O . GLN A 1 873 ? -17.652 -30.733 28.469 1.00 95.62 873 GLN A O 1
ATOM 6902 N N . HIS A 1 874 ? -19.330 -32.161 28.898 1.00 95.50 874 HIS A N 1
ATOM 6903 C CA . HIS A 1 874 ? -19.338 -32.814 27.593 1.00 95.50 874 HIS A CA 1
ATOM 6904 C C . HIS A 1 874 ? -20.555 -32.408 26.725 1.00 95.50 874 HIS A C 1
ATOM 6906 O O . HIS A 1 874 ? -21.206 -33.249 26.096 1.00 95.50 874 HIS A O 1
ATOM 6912 N N . THR A 1 875 ? -20.897 -31.110 26.698 1.00 94.62 875 THR A N 1
ATOM 6913 C CA . THR A 1 875 ? -21.951 -30.546 25.825 1.00 94.62 875 THR A CA 1
ATOM 6914 C C . THR A 1 875 ? -21.546 -30.581 24.361 1.00 94.62 875 THR A C 1
ATOM 6916 O O . THR A 1 875 ? -20.437 -30.197 23.993 1.00 94.62 875 THR A O 1
ATOM 6919 N N . TYR A 1 876 ? -22.496 -30.979 23.519 1.00 90.25 876 TYR A N 1
ATOM 6920 C CA . TYR A 1 876 ? -22.395 -30.885 22.070 1.00 90.25 876 TYR A CA 1
ATOM 6921 C C . TYR A 1 876 ? -23.246 -29.724 21.582 1.00 90.25 876 TYR A C 1
ATOM 6923 O O . TYR A 1 876 ? -24.426 -29.641 21.920 1.00 90.25 876 TYR A O 1
ATOM 6931 N N . TRP A 1 877 ? -22.646 -28.864 20.768 1.00 89.19 877 TRP A N 1
ATOM 6932 C CA . TRP A 1 877 ? -23.246 -27.614 20.327 1.00 89.19 877 TRP A CA 1
ATOM 6933 C C . TRP A 1 877 ? -23.724 -27.711 18.877 1.00 89.19 877 TRP A C 1
ATOM 6935 O O . TRP A 1 877 ? -23.001 -28.190 18.000 1.00 89.19 877 TRP A O 1
ATOM 6945 N N . ASN A 1 878 ? -24.923 -27.200 18.626 1.00 84.75 878 ASN A N 1
ATOM 6946 C CA . ASN A 1 878 ? -25.465 -26.921 17.306 1.00 84.75 878 ASN A CA 1
ATOM 6947 C C . ASN A 1 878 ? -25.936 -25.460 17.263 1.00 84.75 878 ASN A C 1
ATOM 6949 O O . ASN A 1 878 ? -27.083 -25.156 17.576 1.00 84.75 878 ASN A O 1
ATOM 6953 N N . LEU A 1 879 ? -25.046 -24.552 16.858 1.00 85.00 879 LEU A N 1
ATOM 6954 C CA . LEU A 1 879 ? -25.312 -23.108 16.880 1.00 85.00 879 LEU A CA 1
ATOM 6955 C C . LEU A 1 879 ? -26.371 -22.652 15.858 1.00 85.00 879 LEU A C 1
ATOM 6957 O O . LEU A 1 879 ? -26.837 -21.520 15.934 1.00 85.00 879 LEU A O 1
ATOM 6961 N N . HIS A 1 880 ? -26.775 -23.525 14.929 1.00 78.06 880 HIS A N 1
ATOM 6962 C CA . HIS A 1 880 ? -27.852 -23.256 13.974 1.00 78.06 880 HIS A CA 1
ATOM 6963 C C . HIS A 1 880 ? -29.259 -23.373 14.605 1.00 78.06 880 HIS A C 1
ATOM 6965 O O . HIS A 1 880 ? -30.248 -22.955 14.000 1.00 78.06 880 HIS A O 1
ATOM 6971 N N . GLY A 1 881 ? -29.364 -23.941 15.810 1.00 76.06 881 GLY A N 1
ATOM 6972 C CA . GLY A 1 881 ? -30.637 -24.157 16.492 1.00 76.06 881 GLY A CA 1
ATOM 6973 C C . GLY A 1 881 ? -31.400 -25.400 16.013 1.00 76.06 881 GLY A C 1
ATOM 6974 O O . GLY A 1 881 ? -31.114 -25.978 14.958 1.00 76.06 881 GLY A O 1
ATOM 6975 N N . THR A 1 882 ? -32.386 -25.839 16.798 1.00 70.44 882 THR A N 1
ATOM 6976 C CA . THR A 1 882 ? -33.230 -27.011 16.497 1.00 70.44 882 THR A CA 1
ATOM 6977 C C . THR A 1 882 ? -34.291 -26.751 15.421 1.00 70.44 882 THR A C 1
ATOM 6979 O O . THR A 1 882 ? -34.739 -27.690 14.759 1.00 70.44 882 THR A O 1
ATOM 6982 N N . THR A 1 883 ? -34.675 -25.490 15.193 1.00 61.25 883 THR A N 1
ATOM 6983 C CA . THR A 1 883 ? -35.748 -25.106 14.255 1.00 61.25 883 THR A CA 1
ATOM 6984 C C . THR A 1 883 ? -35.258 -24.786 12.843 1.00 61.25 883 THR A C 1
ATOM 6986 O O . THR A 1 883 ? -36.057 -24.734 11.908 1.00 61.25 883 THR A O 1
ATOM 6989 N N . GLY A 1 884 ? -33.945 -24.635 12.653 1.00 54.81 884 GLY A N 1
ATOM 6990 C CA . GLY A 1 884 ? -33.338 -24.221 11.388 1.00 54.81 884 GLY A CA 1
ATOM 6991 C C . GLY A 1 884 ? -33.294 -25.274 10.266 1.00 54.81 884 GLY A C 1
ATOM 6992 O O . GLY A 1 884 ? -32.733 -25.010 9.211 1.00 54.81 884 GLY A O 1
ATOM 6993 N N . GLY A 1 885 ? -33.909 -26.445 10.450 1.00 53.38 885 GLY A N 1
ATOM 6994 C CA . GLY A 1 885 ? -34.066 -27.451 9.397 1.00 53.38 885 GLY A CA 1
ATOM 6995 C C . GLY A 1 885 ? -32.802 -28.265 9.106 1.00 53.38 885 GLY A C 1
ATOM 6996 O O . GLY A 1 885 ? -32.025 -27.914 8.234 1.00 53.38 885 GLY A O 1
ATOM 6997 N N . GLY A 1 886 ? -32.641 -29.405 9.789 1.00 54.69 886 GLY A N 1
ATOM 6998 C CA . GLY A 1 886 ? -31.938 -30.604 9.290 1.00 54.69 886 GLY A CA 1
ATOM 6999 C C . GLY A 1 886 ? -30.517 -30.477 8.710 1.00 54.69 886 GLY A C 1
ATOM 7000 O O . GLY A 1 886 ? -30.114 -31.380 7.979 1.00 54.69 886 GLY A O 1
ATOM 7001 N N . GLY A 1 887 ? -29.781 -29.397 8.989 1.00 60.09 887 GLY A N 1
ATOM 7002 C CA . GLY A 1 887 ? -28.421 -29.163 8.495 1.00 60.09 887 GLY A CA 1
ATOM 7003 C C . GLY A 1 887 ? -27.363 -30.052 9.156 1.00 60.09 887 GLY A C 1
ATOM 7004 O O . GLY A 1 887 ? -27.613 -30.728 10.158 1.00 60.09 887 GLY A O 1
ATOM 7005 N N . THR A 1 888 ? -26.161 -30.067 8.584 1.00 65.38 888 THR A N 1
ATOM 7006 C CA . THR A 1 888 ? -25.011 -30.776 9.157 1.00 65.38 888 THR A CA 1
ATOM 7007 C C . THR A 1 888 ? -24.243 -29.866 10.116 1.00 65.38 888 THR A C 1
ATOM 7009 O O . THR A 1 888 ? -24.403 -28.650 10.104 1.00 65.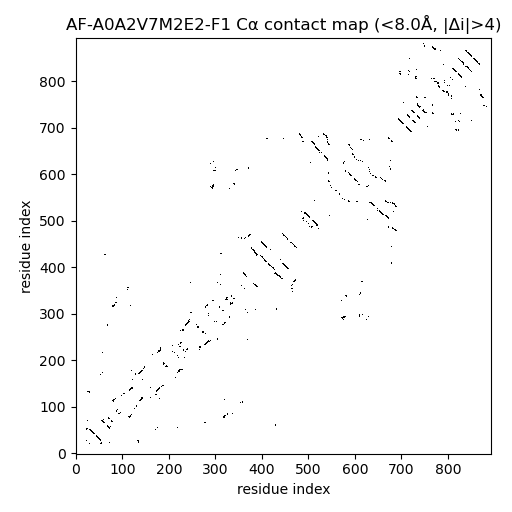38 888 THR A O 1
ATOM 7012 N N . ILE A 1 889 ? -23.337 -30.429 10.923 1.00 63.12 889 ILE A N 1
ATOM 7013 C CA . ILE A 1 889 ? -22.469 -29.622 11.798 1.00 63.12 889 ILE A CA 1
ATOM 7014 C C . ILE A 1 889 ? -21.566 -28.640 11.024 1.00 63.12 889 ILE A C 1
ATOM 7016 O O . ILE A 1 889 ? -21.034 -27.712 11.614 1.00 63.12 889 ILE A O 1
ATOM 7020 N N . LEU A 1 890 ? -21.393 -28.821 9.709 1.00 67.56 890 LEU A N 1
ATOM 7021 C CA . LEU A 1 890 ? -20.603 -27.916 8.869 1.00 67.56 890 LEU A CA 1
ATOM 7022 C C . LEU A 1 890 ? -21.321 -26.590 8.577 1.00 67.56 890 LEU A C 1
ATOM 7024 O O . LEU A 1 890 ? -20.671 -25.645 8.145 1.00 67.56 890 LEU A O 1
ATOM 7028 N N . ASP A 1 891 ? -22.629 -26.517 8.832 1.00 66.56 891 ASP A N 1
ATOM 7029 C CA . ASP A 1 891 ? -23.483 -25.390 8.448 1.00 66.56 891 ASP A CA 1
ATOM 7030 C C . ASP A 1 891 ? -23.729 -24.403 9.612 1.00 66.56 891 ASP A C 1
ATOM 7032 O O . ASP A 1 891 ? -24.552 -23.497 9.500 1.00 66.56 891 ASP A O 1
ATOM 7036 N N . HIS A 1 892 ? -23.053 -24.584 10.758 1.00 60.47 892 HIS A N 1
ATOM 7037 C CA . HIS A 1 892 ? -23.359 -23.868 12.005 1.00 60.47 892 HIS A CA 1
ATOM 7038 C C . HIS A 1 892 ? -22.563 -22.564 12.260 1.00 60.47 892 HIS A C 1
ATOM 7040 O O . HIS A 1 892 ? -22.674 -22.022 13.361 1.00 60.47 892 HIS A O 1
ATOM 7046 N N . VAL A 1 893 ? -21.787 -22.052 11.281 1.00 53.59 893 VAL A N 1
ATOM 7047 C CA . VAL A 1 893 ? -21.114 -20.724 11.318 1.00 53.59 893 VAL A CA 1
ATOM 7048 C C . VAL A 1 893 ? -21.134 -20.027 9.960 1.00 53.59 893 VAL A C 1
ATOM 7050 O O . VAL A 1 893 ? -20.616 -20.623 8.990 1.00 53.59 893 VAL A O 1
#

pLDDT: mean 92.73, std 9.51, range [40.41, 98.75]